Protein AF-0000000079871173 (afdb_homodimer)

Secondary structure (DSSP, 8-state):
--HHHHHHHHHHHHHHHHHHGGGG-EEEEEEEEEE---BPPPTTHHHH-GGGHHHHTT-SS-TTSBPHHHHHHHHHHHHHHIIIIIIIS--S-SSTT--TTS----EEEEE-SSHHHHHHHHHHHHHHS-TT-SGGG-S------B---GGG--SS--HHHHHHHHHHHHHHHHHTHHHHHHHHTHHHHHHHHHHHTS--SSSS-HHHHHHHHHHHHHHHHHHTPPPPTT--HHHHHHHHHHHHHHHHHHHHSSHHHHHHHHTTHHHHHHHHHHHHH-TT--TTS-SEEEEEE-HHHHHHHHHHHT-----TT---BTTBPPPPTT-EEEEEEEEETTEEEEEEEEEETTEEEEEE--TTS-SSEEHHHHHHHHHHHHHHH--HHHHTT--EEEPPP----------------------------------------------TTHHHHHHHHHHHH------/--HHHHHHHHHHHHHHHHHHGGGG-EEEEEEEEEE---BPPPTTHHHH-GGGHHHHTT-SS-TTSBPHHHHHHHHHHHHHHIIIIIIIS--S-SSTT--TTS----EEEEE-SSHHHHHHHHHHHHHHS-TT-SGGG-S------B---GGG--SS--HHHHHHHHHHHHHHHHHTHHHHHHHHTHHHHHHHHHHHTS--SSSS-HHHHHHHHHHHHHHHHHHTPPPPTT--HHHHHHHHHHHHHHHHHHHHSSHHHHHHHHTTHHHHHHHHHHHHH-TT--TTS-SEEEEEE-HHHHHHHHHHHT-----TT---BTTBPPPPTT-EEEEEEEEETTEEEEEEEEEETTEEEEE---TTS-SSEEHHHHHHHHHHHHHHH--HHHHTT--EEEPPP---------------------------------TT-----------STHHHHHHHHHHHH------

Foldseek 3Di:
DCVVVVVVVVVVVVVVVVVVVCVFWDFLFKEKEWEFFFFAFAPCLCVLFVLCVVLSVPFPDDHPAAGPRRLVQLLVLLQVCCCPCVPPVVPFDLAQQGDPVDGFGQEAAEEEQDNRLVSSRQSNVCNNHPFPRDPPRHGDHDDDYHYDHNCPDFQQAPCPLCVVVLVVLQVVCVVPVLVVLCVVCVVLQVQVCVLSVHNQQPDPRNLLSLLRNLSNQVSCVVVPHDGRPPDDPVSSQSSQVSNVQSLCCSQPVDLLSLQNQRGNNLVVVLVLLVQSLDPPHDPSDHRYYYYYYHQSNVCSVQVLQQHADDDPPADDDPRHGGDHHGKMKMWTWIDDPSWIFIWIWIDTPRDDIDTTDHPQAGNRGTSVRRSCSNVVSCVVNPHNCVVSVPDDDDDPPPPPPPPPPPPPPPPPPPPPDDDDPDDDDDDDDDDDDDDDDDDPCPPDPVPVVVVVVCVVPCPVSPD/DCVVVVVVVVVVVVVVVVVVVCVFWDFLFKEKEWEFFFFAFAPCLCVQFVLCVVLSVPFPDDHPAAGPRRLVQLLVLLQVCCCPCVPPVVPFDLAQQGDPVDGFGQEAAEEEQDNRLVSSRQSNVCNNHPFPRDPPPHGDHDDDYHYDHNCPDFQQAPCPLCVVVLVVLQVVCVVPVLVVLCVVCVVLQVQVCVLSVHNQQPDPRNLLSLLRNLSNQVSCVVVPHDGRPPDDPVSSQSSVVSNVQSLCCSQPVDLLSLQNQRGNNLVVVLVLLVQSLDPPHDPSDHRYYYYYYHQSNVCSVQVLQQHADDDPPADDDPRHGGDHHGKMKMWTWIDDPSWIFIWIWIDTPRDDIDTTDHPQAGNRGTSVRRSCSNVVSCVVNPHSCVVSVPDDDDDPPPPPPPPPPPPPPPPPPPPPPDPDDDDDDDDDDDDDDDPDPDDPCPPDPPPPVVVVVVVVVCPVSVD

pLDDT: mean 83.6, std 26.68, range [16.19, 98.94]

InterPro domains:
  IPR000560 Histidine phosphatase superfamily, clade-2 [PF00328] (26-345)
  IPR000560 Histidine phosphatase superfamily, clade-2 [cd07061] (26-155)
  IPR029033 Histidine phosphatase superfamily [G3DSA:3.40.50.1240] (25-393)
  IPR029033 Histidine phosphatase superfamily [SSF53254] (25-390)
  IPR033379 Histidine acid phosphatase active site [PS00616] (27-41)
  IPR050645 Histidine Acid Phosphatase [PTHR11567] (18-378)

Sequence (926 aa):
MRIPAILAAIASLMLSAVIADSADSELVMLISLSRHGSRAPNPTVKTHCPNNLPNVEAYSVPLEQLTERGMEQMEKVGDHIREVYVNEKGFLSRTFNGPEDDPHFEGYFRADAANRCGQSAVSMSYGLYPEGTGPDGYPRQPIPVYMQLSENEHDFTANGPCWPVISANNRAYLKGGAAVAIEKHRKTLEALADICGKVFYTGIDPVTAIKDVNDMFLFDQDEGHDPTPGLTSELVKNVSELAFQHLIERLYSTPTQITVAIGGFPQLLVRNLLEGASLNRNPENPKYLSYHGHRELMHGLGFMMGMKFNFEGLSQYNGSTPLHPASTLFFELHRKGGDHFVQLFVWSPFSPRTAVKLDTCELNCPLDDFTAIIENHIQSTGPWQDICDYHPVNVPAVKTVKTVKPMNVVVNDATIVEAKKEAPTESTSALWSMLTAGGLVALGAVGATTYNRYMNRRGYQSVMRIPAILAAIASLMLSAVIADSADSELVMLISLSRHGSRAPNPTVKTHCPNNLPNVEAYSVPLEQLTERGMEQMEKVGDHIREVYVNEKGFLSRTFNGPEDDPHFEGYFRADAANRCGQSAVSMSYGLYPEGTGPDGYPRQPIPVYMQLSENEHDFTANGPCWPVISANNRAYLKGGAAVAIEKHRKTLEALADICGKVFYTGIDPVTAIKDVNDMFLFDQDEGHDPTPGLTSELVKNVSELAFQHLIERLYSTPTQITVAIGGFPQLLVRNLLEGASLNRNPENPKYLSYHGHRELMHGLGFMMGMKFNFEGLSQYNGSTPLHPASTLFFELHRKGGDHFVQLFVWSPFSPRTAVKLDTCELNCPLDDFTAIIENHIQSTGPWQDICDYHPVNVPAVKTVKTVKPMNVVVNDATIVEAKKEAPTESTSALWSMLTAGGLVALGAVGATTYNRYMNRRGYQSV

Nearest PDB structures (foldseek):
  3it2-assembly1_B  TM=8.576E-01  e=1.028E-19  Francisella tularensis subsp. holarctica LVS
  1nd5-assembly1_B  TM=8.078E-01  e=4.351E-20  Homo sapiens
  1rpt-assembly1_A-2  TM=8.200E-01  e=5.696E-18  Rattus norvegicus
  8xj4-assembly1_A  TM=8.100E-01  e=1.523E-18  Homo sapiens
  8gdl-assembly2_B  TM=6.694E-01  e=6.479E-13  Xenopsylla cheopis

Radius of gyration: 33.02 Å; Cα contacts (8 Å, |Δi|>4): 1504; chains: 2; bounding box: 120×109×81 Å

Structure (mmCIF, N/CA/C/O backbone):
data_AF-0000000079871173-model_v1
#
loop_
_entity.id
_entity.type
_entity.pdbx_description
1 polymer 'Histidine phosphatase superfamily'
#
loop_
_atom_site.group_PDB
_atom_site.id
_atom_site.type_symbol
_atom_site.label_atom_id
_atom_site.label_alt_id
_atom_site.label_comp_id
_atom_site.label_asym_id
_atom_site.label_entity_id
_atom_site.label_seq_id
_atom_site.pdbx_PDB_ins_code
_atom_site.Cartn_x
_atom_site.Cartn_y
_atom_site.Cartn_z
_atom_site.occupancy
_atom_site.B_iso_or_equiv
_atom_site.auth_seq_id
_atom_site.auth_comp_id
_atom_site.auth_asym_id
_atom_site.auth_atom_id
_atom_site.pdbx_PDB_model_num
ATOM 1 N N . MET A 1 1 ? -29.047 -34.656 -34.375 1 24.53 1 MET A N 1
ATOM 2 C CA . MET A 1 1 ? -30.016 -33.594 -34.156 1 24.53 1 MET A CA 1
ATOM 3 C C . MET A 1 1 ? -29.656 -32.781 -32.906 1 24.53 1 MET A C 1
ATOM 5 O O . MET A 1 1 ? -28.828 -33.219 -32.094 1 24.53 1 MET A O 1
ATOM 9 N N . ARG A 1 2 ? -30.656 -31.891 -32.562 1 36.59 2 ARG A N 1
ATOM 10 C CA . ARG A 1 2 ? -30.875 -30.625 -31.859 1 36.59 2 ARG A CA 1
ATOM 11 C C . ARG A 1 2 ? -30.781 -30.812 -30.359 1 36.59 2 ARG A C 1
ATOM 13 O O . ARG A 1 2 ? -31.281 -29.969 -29.594 1 36.59 2 ARG A O 1
ATOM 20 N N . ILE A 1 3 ? -30.391 -32 -29.953 1 45.12 3 ILE A N 1
ATOM 21 C CA . ILE A 1 3 ? -30.453 -32.312 -28.531 1 45.12 3 ILE A CA 1
ATOM 22 C C . ILE A 1 3 ? -29.438 -31.469 -27.781 1 45.12 3 ILE A C 1
ATOM 24 O O . ILE A 1 3 ? -29.656 -31.094 -26.625 1 45.12 3 ILE A O 1
ATOM 28 N N . PRO A 1 4 ? -28.281 -31.266 -28.5 1 48 4 PRO A N 1
ATOM 29 C CA . PRO A 1 4 ? -27.312 -30.547 -27.656 1 48 4 PRO A CA 1
ATOM 30 C C . PRO A 1 4 ? -27.734 -29.109 -27.375 1 48 4 PRO A C 1
ATOM 32 O O . PRO A 1 4 ? -27.203 -28.484 -26.438 1 48 4 PRO A O 1
ATOM 35 N N . ALA A 1 5 ? -28.609 -28.562 -28.312 1 47.97 5 ALA A N 1
ATOM 36 C CA . ALA A 1 5 ? -29.016 -27.172 -28.125 1 47.97 5 ALA A CA 1
ATOM 37 C C . ALA A 1 5 ? -30 -27.031 -26.969 1 47.97 5 ALA A C 1
ATOM 39 O O . ALA A 1 5 ? -30.047 -25.984 -26.312 1 47.97 5 ALA A O 1
ATOM 40 N N . ILE A 1 6 ? -30.781 -28.125 -26.734 1 47.28 6 ILE A N 1
ATOM 41 C CA . ILE A 1 6 ? -31.812 -28.016 -25.719 1 47.28 6 ILE A CA 1
ATOM 42 C C . ILE A 1 6 ? -31.188 -28.062 -24.328 1 47.28 6 ILE A C 1
ATOM 44 O O . ILE A 1 6 ? -31.578 -27.328 -23.422 1 47.28 6 ILE A O 1
ATOM 48 N N . LEU A 1 7 ? -30.078 -28.828 -24.219 1 46.41 7 LEU A N 1
ATOM 49 C CA . LEU A 1 7 ? -29.5 -28.906 -22.875 1 46.41 7 LEU A CA 1
ATOM 50 C C . LEU A 1 7 ? -28.75 -27.625 -22.531 1 46.41 7 LEU A C 1
ATOM 52 O O . LEU A 1 7 ? -28.656 -27.25 -21.359 1 46.41 7 LEU A O 1
ATOM 56 N N . ALA A 1 8 ? -28.172 -27 -23.578 1 46.91 8 ALA A N 1
ATOM 57 C CA . ALA A 1 8 ? -27.531 -25.719 -23.312 1 46.91 8 ALA A CA 1
ATOM 58 C C . ALA A 1 8 ? -28.562 -24.641 -23 1 46.91 8 ALA A C 1
ATOM 60 O O . ALA A 1 8 ? -28.328 -23.766 -22.156 1 46.91 8 ALA A O 1
ATOM 61 N N . ALA A 1 9 ? -29.797 -24.75 -23.562 1 47.84 9 ALA A N 1
ATOM 62 C CA . ALA A 1 9 ? -30.859 -23.766 -23.312 1 47.84 9 ALA A CA 1
ATOM 63 C C . ALA A 1 9 ? -31.438 -23.938 -21.922 1 47.84 9 ALA A C 1
ATOM 65 O O . ALA A 1 9 ? -31.75 -22.969 -21.234 1 47.84 9 ALA A O 1
ATOM 66 N N . ILE A 1 10 ? -31.5 -25.172 -21.453 1 47.16 10 ILE A N 1
ATOM 67 C CA . ILE A 1 10 ? -32.062 -25.406 -20.125 1 47.16 10 ILE A CA 1
ATOM 68 C C . ILE A 1 10 ? -31.062 -24.984 -19.062 1 47.16 10 ILE A C 1
ATOM 70 O O . ILE A 1 10 ? -31.438 -24.391 -18.047 1 47.16 10 ILE A O 1
ATOM 74 N N . ALA A 1 11 ? -29.719 -25.266 -19.312 1 45.19 11 ALA A N 1
ATOM 75 C CA . ALA A 1 11 ? -28.734 -24.797 -18.328 1 45.19 11 ALA A CA 1
ATOM 76 C C . ALA A 1 11 ? -28.656 -23.281 -18.312 1 45.19 11 ALA A C 1
ATOM 78 O O . ALA A 1 11 ? -28.5 -22.672 -17.25 1 45.19 11 ALA A O 1
ATOM 79 N N . SER A 1 12 ? -28.906 -22.641 -19.453 1 46.5 12 SER A N 1
ATOM 80 C CA . SER A 1 12 ? -29 -21.188 -19.484 1 46.5 12 SER A CA 1
ATOM 81 C C . SER A 1 12 ? -30.266 -20.688 -18.812 1 46.5 12 SER A C 1
ATOM 83 O O . SER A 1 12 ? -30.281 -19.641 -18.172 1 46.5 12 SER A O 1
ATOM 85 N N . LEU A 1 13 ? -31.344 -21.422 -18.969 1 45.19 13 LEU A N 1
ATOM 86 C CA . LEU A 1 13 ? -32.625 -21.031 -18.391 1 45.19 13 LEU A CA 1
ATOM 87 C C . LEU A 1 13 ? -32.625 -21.25 -16.875 1 45.19 13 LEU A C 1
ATOM 89 O O . LEU A 1 13 ? -33.188 -20.453 -16.125 1 45.19 13 LEU A O 1
ATOM 93 N N . MET A 1 14 ? -32.094 -22.375 -16.453 1 42.31 14 MET A N 1
ATOM 94 C CA . MET A 1 14 ? -32.031 -22.578 -15.016 1 42.31 14 MET A CA 1
ATOM 95 C C . MET A 1 14 ? -31.078 -21.578 -14.359 1 42.31 14 MET A C 1
ATOM 97 O O . MET A 1 14 ? -31.297 -21.172 -13.219 1 42.31 14 MET A O 1
ATOM 101 N N . LEU A 1 15 ? -29.984 -21.281 -14.977 1 44.53 15 LEU A N 1
ATOM 102 C CA . LEU A 1 15 ? -29.141 -20.219 -14.469 1 44.53 15 LEU A CA 1
ATOM 103 C C . LEU A 1 15 ? -29.875 -18.891 -14.445 1 44.53 15 LEU A C 1
ATOM 105 O O . LEU A 1 15 ? -29.703 -18.078 -13.523 1 44.53 15 LEU A O 1
ATOM 109 N N . SER A 1 16 ? -30.812 -18.719 -15.344 1 45 16 SER A N 1
ATOM 110 C CA . SER A 1 16 ? -31.609 -17.5 -15.359 1 45 16 SER A CA 1
ATOM 111 C C . SER A 1 16 ? -32.594 -17.469 -14.203 1 45 16 SER A C 1
ATOM 113 O O . SER A 1 16 ? -33 -16.391 -13.75 1 45 16 SER A O 1
ATOM 115 N N . ALA A 1 17 ? -33.156 -18.578 -13.812 1 42.59 17 ALA A N 1
ATOM 116 C CA . ALA A 1 17 ? -34.156 -18.625 -12.75 1 42.59 17 ALA A CA 1
ATOM 117 C C . ALA A 1 17 ? -33.5 -18.344 -11.391 1 42.59 17 ALA A C 1
ATOM 119 O O . ALA A 1 17 ? -34.125 -17.703 -10.531 1 42.59 17 ALA A O 1
ATOM 120 N N . VAL A 1 18 ? -32.438 -18.969 -11.062 1 44.66 18 VAL A N 1
ATOM 121 C CA . VAL A 1 18 ? -31.734 -18.766 -9.797 1 44.66 18 VAL A CA 1
ATOM 122 C C . VAL A 1 18 ? -31.297 -17.312 -9.672 1 44.66 18 VAL A C 1
ATOM 124 O O . VAL A 1 18 ? -31.266 -16.75 -8.57 1 44.66 18 VAL A O 1
ATOM 127 N N . ILE A 1 19 ? -30.984 -16.672 -10.773 1 49.41 19 ILE A N 1
ATOM 128 C CA . ILE A 1 19 ? -30.719 -15.234 -10.766 1 49.41 19 ILE A CA 1
ATOM 129 C C . ILE A 1 19 ? -32 -14.469 -10.438 1 49.41 19 ILE A C 1
ATOM 131 O O . ILE A 1 19 ? -31.938 -13.328 -9.984 1 49.41 19 ILE A O 1
ATOM 135 N N . ALA A 1 20 ? -33.125 -15.062 -10.773 1 44.59 20 ALA A N 1
ATOM 136 C CA . ALA A 1 20 ? -34.406 -14.375 -10.609 1 44.59 20 ALA A CA 1
ATOM 137 C C . ALA A 1 20 ? -34.75 -14.203 -9.141 1 44.59 20 ALA A C 1
ATOM 139 O O . ALA A 1 20 ? -35.344 -13.195 -8.75 1 44.59 20 ALA A O 1
ATOM 140 N N . ASP A 1 21 ? -34.5 -15.273 -8.352 1 49 21 ASP A N 1
ATOM 141 C CA . ASP A 1 21 ? -34.938 -15.141 -6.965 1 49 21 ASP A CA 1
ATOM 142 C C . ASP A 1 21 ? -34.125 -14.07 -6.234 1 49 21 ASP A C 1
ATOM 144 O O . ASP A 1 21 ? -34.438 -13.727 -5.094 1 49 21 ASP A O 1
ATOM 148 N N . SER A 1 22 ? -32.938 -13.641 -6.746 1 58.16 22 SER A N 1
ATOM 149 C CA . SER A 1 22 ? -32.156 -12.547 -6.191 1 58.16 22 SER A CA 1
ATOM 150 C C . SER A 1 22 ? -32.812 -11.195 -6.457 1 58.16 22 SER A C 1
ATOM 152 O O . SER A 1 22 ? -32.344 -10.156 -6.008 1 58.16 22 SER A O 1
ATOM 154 N N . ALA A 1 23 ? -33.938 -11.273 -7.262 1 61.97 23 ALA A N 1
ATOM 155 C CA . ALA A 1 23 ? -34.562 -10.039 -7.723 1 61.97 23 ALA A CA 1
ATOM 156 C C . ALA A 1 23 ? -35.125 -9.227 -6.551 1 61.97 23 ALA A C 1
ATOM 158 O O . ALA A 1 23 ? -35.188 -7.996 -6.613 1 61.97 23 ALA A O 1
ATOM 159 N N . ASP A 1 24 ? -35.219 -9.984 -5.406 1 82.44 24 ASP A N 1
ATOM 160 C CA . ASP A 1 24 ? -35.812 -9.188 -4.344 1 82.44 24 ASP A CA 1
ATOM 161 C C . ASP A 1 24 ? -34.844 -8.961 -3.201 1 82.44 24 ASP A C 1
ATOM 163 O O . ASP A 1 24 ? -35.219 -8.547 -2.107 1 82.44 24 ASP A O 1
ATOM 167 N N . SER A 1 25 ? -33.469 -9.25 -3.404 1 93.94 25 SER A N 1
ATOM 168 C CA . SER A 1 25 ? -32.5 -9.039 -2.328 1 93.94 25 SER A CA 1
ATOM 169 C C . SER A 1 25 ? -31.641 -7.816 -2.588 1 93.94 25 SER A C 1
ATOM 171 O O . SER A 1 25 ? -31.562 -7.336 -3.721 1 93.94 25 SER A O 1
ATOM 173 N N . GLU A 1 26 ? -31.109 -7.32 -1.486 1 95.88 26 GLU A N 1
ATOM 174 C CA . GLU A 1 26 ? -30.234 -6.152 -1.564 1 95.88 26 GLU A CA 1
ATOM 175 C C . GLU A 1 26 ? -28.766 -6.551 -1.393 1 95.88 26 GLU A C 1
ATOM 177 O O . GLU A 1 26 ? -28.406 -7.223 -0.423 1 95.88 26 GLU A O 1
ATOM 182 N N . LEU A 1 27 ? -27.938 -6.195 -2.381 1 98.06 27 LEU A N 1
ATOM 183 C CA . LEU A 1 27 ? -26.5 -6.355 -2.207 1 98.06 27 LEU A CA 1
ATOM 184 C C . LEU A 1 27 ? -25.969 -5.363 -1.18 1 98.06 27 LEU A C 1
ATOM 186 O O . LEU A 1 27 ? -26.094 -4.148 -1.356 1 98.06 27 LEU A O 1
ATOM 190 N N . VAL A 1 28 ? -25.328 -5.855 -0.076 1 97.56 28 VAL A N 1
ATOM 191 C CA . VAL A 1 28 ? -24.953 -4.934 0.986 1 97.56 28 VAL A CA 1
ATOM 192 C C . VAL A 1 28 ? -23.422 -4.875 1.099 1 97.56 28 VAL A C 1
ATOM 194 O O . VAL A 1 28 ? -22.875 -3.939 1.685 1 97.56 28 VAL A O 1
ATOM 197 N N . MET A 1 29 ? -22.75 -5.902 0.554 1 98.56 29 MET A N 1
ATOM 198 C CA . MET A 1 29 ? -21.297 -5.918 0.57 1 98.56 29 MET A CA 1
ATOM 199 C C . MET A 1 29 ? -20.75 -6.77 -0.57 1 98.56 29 MET A C 1
ATOM 201 O O . MET A 1 29 ? -21.312 -7.816 -0.895 1 98.56 29 MET A O 1
ATOM 205 N N . LEU A 1 30 ? -19.688 -6.297 -1.166 1 98.94 30 LEU A N 1
ATOM 206 C CA . LEU A 1 30 ? -18.938 -7.031 -2.17 1 98.94 30 LEU A CA 1
ATOM 207 C C . LEU A 1 30 ? -17.484 -7.223 -1.725 1 98.94 30 LEU A C 1
ATOM 209 O O . LEU A 1 30 ? -16.828 -6.262 -1.327 1 98.94 30 LEU A O 1
ATOM 213 N N . ILE A 1 31 ? -17.016 -8.461 -1.715 1 98.94 31 ILE A N 1
ATOM 214 C CA . ILE A 1 31 ? -15.609 -8.781 -1.479 1 98.94 31 ILE A CA 1
ATOM 215 C C . ILE A 1 31 ? -15.039 -9.531 -2.686 1 98.94 31 ILE A C 1
ATOM 217 O O . ILE A 1 31 ? -15.664 -10.461 -3.195 1 98.94 31 ILE A O 1
ATOM 221 N N . SER A 1 32 ? -13.953 -9.078 -3.195 1 98.94 32 SER A N 1
ATOM 222 C CA . SER A 1 32 ? -13.297 -9.812 -4.27 1 98.94 32 SER A CA 1
ATOM 223 C C . SER A 1 32 ? -11.883 -10.227 -3.875 1 98.94 32 SER A C 1
ATOM 225 O O . SER A 1 32 ? -11.227 -9.539 -3.092 1 98.94 32 SER A O 1
ATOM 227 N N . LEU A 1 33 ? -11.438 -11.359 -4.324 1 98.88 33 LEU A N 1
ATOM 228 C CA . LEU A 1 33 ? -10.07 -11.859 -4.238 1 98.88 33 LEU A CA 1
ATOM 229 C C . LEU A 1 33 ? -9.531 -12.211 -5.621 1 98.88 33 LEU A C 1
ATOM 231 O O . LEU A 1 33 ? -10.039 -13.125 -6.273 1 98.88 33 LEU A O 1
ATOM 235 N N . SER A 1 34 ? -8.5 -11.492 -6.051 1 98.81 34 SER A N 1
ATOM 236 C CA . SER A 1 34 ? -7.898 -11.711 -7.359 1 98.81 34 SER A CA 1
ATOM 237 C C . SER A 1 34 ? -6.488 -12.281 -7.234 1 98.81 34 SER A C 1
ATOM 239 O O . SER A 1 34 ? -5.711 -11.836 -6.387 1 98.81 34 SER A O 1
ATOM 241 N N . ARG A 1 35 ? -6.215 -13.273 -8.008 1 98.44 35 ARG A N 1
ATOM 242 C CA . ARG A 1 35 ? -4.797 -13.539 -8.242 1 98.44 35 ARG A CA 1
ATOM 243 C C . ARG A 1 35 ? -4.195 -12.5 -9.188 1 98.44 35 ARG A C 1
ATOM 245 O O . ARG A 1 35 ? -4.906 -11.914 -10.008 1 98.44 35 ARG A O 1
ATOM 252 N N . HIS A 1 36 ? -2.943 -12.25 -9.094 1 98.69 36 HIS A N 1
ATOM 253 C CA . HIS A 1 36 ? -2.281 -11.281 -9.961 1 98.69 36 HIS A CA 1
ATOM 254 C C . HIS A 1 36 ? -2.346 -11.711 -11.422 1 98.69 36 HIS A C 1
ATOM 256 O O . HIS A 1 36 ? -2.639 -12.875 -11.719 1 98.69 36 HIS A O 1
ATOM 262 N N . GLY A 1 37 ? -2.098 -10.758 -12.383 1 98.62 37 GLY A N 1
ATOM 263 C CA . GLY A 1 37 ? -2.023 -11.047 -13.805 1 98.62 37 GLY A CA 1
ATOM 264 C C . GLY A 1 37 ? -0.747 -11.766 -14.203 1 98.62 37 GLY A C 1
ATOM 265 O O . GLY A 1 37 ? 0.052 -12.148 -13.344 1 98.62 37 GLY A O 1
ATOM 266 N N . SER A 1 38 ? -0.613 -11.898 -15.492 1 98.44 38 SER A N 1
ATOM 267 C CA . SER A 1 38 ? 0.568 -12.57 -16.031 1 98.44 38 SER A CA 1
ATOM 268 C C . SER A 1 38 ? 1.849 -11.859 -15.602 1 98.44 38 SER A C 1
ATOM 270 O O . SER A 1 38 ? 1.88 -10.633 -15.5 1 98.44 38 SER A O 1
ATOM 272 N N . ARG A 1 39 ? 2.883 -12.648 -15.383 1 98.5 39 ARG A N 1
ATOM 273 C CA . ARG A 1 39 ? 4.156 -12.117 -14.914 1 98.5 39 ARG A CA 1
ATOM 274 C C . ARG A 1 39 ? 5.328 -12.789 -15.625 1 98.5 39 ARG A C 1
ATOM 276 O O . ARG A 1 39 ? 5.145 -13.781 -16.328 1 98.5 39 ARG A O 1
ATOM 283 N N . ALA A 1 40 ? 6.543 -12.211 -15.469 1 98.44 40 ALA A N 1
ATOM 284 C CA . ALA A 1 40 ? 7.777 -12.828 -15.945 1 98.44 40 ALA A CA 1
ATOM 285 C C . ALA A 1 40 ? 8.203 -13.977 -15.031 1 98.44 40 ALA A C 1
ATOM 287 O O . ALA A 1 40 ? 7.77 -14.055 -13.875 1 98.44 40 ALA A O 1
ATOM 288 N N . PRO A 1 41 ? 8.992 -14.906 -15.578 1 98.56 41 PRO A N 1
ATOM 289 C CA . PRO A 1 41 ? 9.383 -16.078 -14.797 1 98.56 41 PRO A CA 1
ATOM 290 C C . PRO A 1 41 ? 10.281 -15.727 -13.617 1 98.56 41 PRO A C 1
ATOM 292 O O . PRO A 1 41 ? 10.781 -14.602 -13.531 1 98.56 41 PRO A O 1
ATOM 295 N N . ASN A 1 42 ? 10.461 -16.719 -12.734 1 98.12 42 ASN A N 1
ATOM 296 C CA . ASN A 1 42 ? 11.375 -16.562 -11.609 1 98.12 42 ASN A CA 1
ATOM 297 C C . ASN A 1 42 ? 12.828 -16.562 -12.078 1 98.12 42 ASN A C 1
ATOM 299 O O . ASN A 1 42 ? 13.172 -17.219 -13.062 1 98.12 42 ASN A O 1
ATOM 303 N N . PRO A 1 43 ? 13.688 -15.891 -11.312 1 97 43 PRO A N 1
ATOM 304 C CA . PRO A 1 43 ? 15.078 -15.773 -11.742 1 97 43 PRO A CA 1
ATOM 305 C C . PRO A 1 43 ? 15.812 -17.109 -11.758 1 97 43 PRO A C 1
ATOM 307 O O . PRO A 1 43 ? 16.781 -17.281 -12.5 1 97 43 PRO A O 1
ATOM 310 N N . THR A 1 44 ? 15.375 -18.109 -11.094 1 97.31 44 THR A N 1
ATOM 311 C CA . THR A 1 44 ? 16.031 -19.406 -10.992 1 97.31 44 THR A CA 1
ATOM 312 C C . THR A 1 44 ? 16.062 -20.109 -12.344 1 97.31 44 THR A C 1
ATOM 314 O O . THR A 1 44 ? 16.875 -21 -12.562 1 97.31 44 THR A O 1
ATOM 317 N N . VAL A 1 45 ? 15.219 -19.734 -13.242 1 98.38 45 VAL A N 1
ATOM 318 C CA . VAL A 1 45 ? 15.109 -20.422 -14.523 1 98.38 45 VAL A CA 1
ATOM 319 C C . VAL A 1 45 ? 16.359 -20.156 -15.359 1 98.38 45 VAL A C 1
ATOM 321 O O . VAL A 1 45 ? 16.672 -20.922 -16.281 1 98.38 45 VAL A O 1
ATOM 324 N N . LYS A 1 46 ? 17.047 -19.047 -15.031 1 97.81 46 LYS A N 1
ATOM 325 C CA . LYS A 1 46 ? 18.312 -18.797 -15.711 1 97.81 46 LYS A CA 1
ATOM 326 C C . LYS A 1 46 ? 19.297 -19.953 -15.508 1 97.81 46 LYS A C 1
ATOM 328 O O . LYS A 1 46 ? 20.047 -20.297 -16.422 1 97.81 46 LYS A O 1
ATOM 333 N N . THR A 1 47 ? 19.234 -20.531 -14.305 1 97.5 47 THR A N 1
ATOM 334 C CA . THR A 1 47 ? 20.109 -21.641 -13.961 1 97.5 47 THR A CA 1
ATOM 335 C C . THR A 1 47 ? 19.484 -22.969 -14.383 1 97.5 47 THR A C 1
ATOM 337 O O . THR A 1 47 ? 20.188 -23.859 -14.859 1 97.5 47 THR A O 1
ATOM 340 N N . HIS A 1 48 ? 18.203 -23.125 -14.32 1 98.25 48 HIS A N 1
ATOM 341 C CA . HIS A 1 48 ? 17.516 -24.391 -14.531 1 98.25 48 HIS A CA 1
ATOM 342 C C . HIS A 1 48 ? 17.344 -24.688 -16.016 1 98.25 48 HIS A C 1
ATOM 344 O O . HIS A 1 48 ? 17.25 -25.844 -16.422 1 98.25 48 HIS A O 1
ATOM 350 N N . CYS A 1 49 ? 17.281 -23.672 -16.812 1 98.62 49 CYS A N 1
ATOM 351 C CA . CYS A 1 49 ? 17.047 -23.859 -18.25 1 98.62 49 CYS A CA 1
ATOM 352 C C . CYS A 1 49 ? 17.828 -22.828 -19.047 1 98.62 49 CYS A C 1
ATOM 354 O O . CYS A 1 49 ? 17.25 -21.969 -19.719 1 98.62 49 CYS A O 1
ATOM 356 N N . PRO A 1 50 ? 19.125 -22.906 -19.109 1 98.44 50 PRO A N 1
ATOM 357 C CA . PRO A 1 50 ? 19.953 -21.922 -19.781 1 98.44 50 PRO A CA 1
ATOM 358 C C . PRO A 1 50 ? 19.641 -21.797 -21.266 1 98.44 50 PRO A C 1
ATOM 360 O O . PRO A 1 50 ? 19.797 -20.719 -21.844 1 98.44 50 PRO A O 1
ATOM 363 N N . ASN A 1 51 ? 19.125 -22.844 -21.891 1 98.56 51 ASN A N 1
ATOM 364 C CA . ASN A 1 51 ? 18.844 -22.812 -23.328 1 98.56 51 ASN A CA 1
ATOM 365 C C . ASN A 1 51 ? 17.641 -21.922 -23.641 1 98.56 51 ASN A C 1
ATOM 367 O O . ASN A 1 51 ? 17.391 -21.578 -24.797 1 98.56 51 ASN A O 1
ATOM 371 N N . ASN A 1 52 ? 16.891 -21.484 -22.625 1 98.5 52 ASN A N 1
ATOM 372 C CA . ASN A 1 52 ? 15.742 -20.609 -22.828 1 98.5 52 ASN A CA 1
ATOM 373 C C . ASN A 1 52 ? 16.078 -19.156 -22.484 1 98.5 52 ASN A C 1
ATOM 375 O O . ASN A 1 52 ? 15.195 -18.312 -22.375 1 98.5 52 ASN A O 1
ATOM 379 N N . LEU A 1 53 ? 17.328 -18.797 -22.234 1 97.56 53 LEU A N 1
ATOM 380 C CA . LEU A 1 53 ? 17.797 -17.484 -21.797 1 97.56 53 LEU A CA 1
ATOM 381 C C . LEU A 1 53 ? 17.359 -16.406 -22.797 1 97.56 53 LEU A C 1
ATOM 383 O O . LEU A 1 53 ? 17 -15.297 -22.391 1 97.56 53 LEU A O 1
ATOM 387 N N . PRO A 1 54 ? 17.359 -16.688 -24.109 1 97 54 PRO A N 1
ATOM 388 C CA . PRO A 1 54 ? 16.891 -15.664 -25.031 1 97 54 PRO A CA 1
ATOM 389 C C . PRO A 1 54 ? 15.469 -15.195 -24.75 1 97 54 PRO A C 1
ATOM 391 O O . PRO A 1 54 ? 15.18 -14 -24.812 1 97 54 PRO A O 1
ATOM 394 N N . ASN A 1 55 ? 14.562 -16.125 -24.422 1 97.75 55 ASN A N 1
ATOM 395 C CA . ASN A 1 55 ? 13.203 -15.742 -24.047 1 97.75 55 ASN A CA 1
ATOM 396 C C . ASN A 1 55 ? 13.172 -14.969 -22.734 1 97.75 55 ASN A C 1
ATOM 398 O O . ASN A 1 55 ? 12.461 -13.977 -22.609 1 97.75 55 ASN A O 1
ATOM 402 N N . VAL A 1 56 ? 13.938 -15.453 -21.719 1 97.5 56 VAL A N 1
ATOM 403 C CA . VAL A 1 56 ? 13.984 -14.828 -20.406 1 97.5 56 VAL A CA 1
ATOM 404 C C . VAL A 1 56 ? 14.414 -13.367 -20.531 1 97.5 56 VAL A C 1
ATOM 406 O O . VAL A 1 56 ? 13.867 -12.492 -19.859 1 97.5 56 VAL A O 1
ATOM 409 N N . GLU A 1 57 ? 15.312 -13.078 -21.438 1 96 57 GLU A N 1
ATOM 410 C CA . GLU A 1 57 ? 15.875 -11.75 -21.625 1 96 57 GLU A CA 1
ATOM 411 C C . GLU A 1 57 ? 14.961 -10.875 -22.469 1 96 57 GLU A C 1
ATOM 413 O O . GLU A 1 57 ? 15.156 -9.664 -22.562 1 96 57 GLU A O 1
ATOM 418 N N . ALA A 1 58 ? 13.938 -11.492 -23.031 1 95.75 58 ALA A N 1
ATOM 419 C CA . ALA A 1 58 ? 13.062 -10.766 -23.953 1 95.75 58 ALA A CA 1
ATOM 420 C C . ALA A 1 58 ? 11.922 -10.086 -23.219 1 95.75 58 ALA A C 1
ATOM 422 O O . ALA A 1 58 ? 11.203 -9.258 -23.781 1 95.75 58 ALA A O 1
ATOM 423 N N . TYR A 1 59 ? 11.734 -10.391 -21.969 1 96.56 59 TYR A N 1
ATOM 424 C CA . TYR A 1 59 ? 10.688 -9.742 -21.188 1 96.56 59 TYR A CA 1
ATOM 425 C C . TYR A 1 59 ? 11.016 -8.273 -20.938 1 96.56 59 TYR A C 1
ATOM 427 O O . TYR A 1 59 ? 12.164 -7.922 -20.672 1 96.56 59 TYR A O 1
ATOM 435 N N . SER A 1 60 ? 10.008 -7.363 -20.969 1 94.75 60 SER A N 1
ATOM 436 C CA . SER A 1 60 ? 10.188 -5.926 -20.828 1 94.75 60 SER A CA 1
ATOM 437 C C . SER A 1 60 ? 10.008 -5.492 -19.375 1 94.75 60 SER A C 1
ATOM 439 O O . SER A 1 60 ? 9.906 -4.297 -19.094 1 94.75 60 SER A O 1
ATOM 441 N N . VAL A 1 61 ? 9.844 -6.422 -18.5 1 97.62 61 VAL A N 1
ATOM 442 C CA . VAL A 1 61 ? 9.711 -6.191 -17.062 1 97.62 61 VAL A CA 1
ATOM 443 C C . VAL A 1 61 ? 10.727 -7.047 -16.297 1 97.62 61 VAL A C 1
ATOM 445 O O . VAL A 1 61 ? 11.234 -8.031 -16.828 1 97.62 61 VAL A O 1
ATOM 448 N N . PRO A 1 62 ? 11.039 -6.605 -15.055 1 97.5 62 PRO A N 1
ATOM 449 C CA . PRO A 1 62 ? 11.922 -7.465 -14.258 1 97.5 62 PRO A CA 1
ATOM 450 C C . PRO A 1 62 ? 11.344 -8.859 -14.047 1 97.5 62 PRO A C 1
ATOM 452 O O . PRO A 1 62 ? 10.125 -9.039 -14.047 1 97.5 62 PRO A O 1
ATOM 455 N N . LEU A 1 63 ? 12.203 -9.828 -13.867 1 97.5 63 LEU A N 1
ATOM 456 C CA . LEU A 1 63 ? 11.75 -11.172 -13.547 1 97.5 63 LEU A CA 1
ATOM 457 C C . LEU A 1 63 ? 10.844 -11.172 -12.32 1 97.5 63 LEU A C 1
ATOM 459 O O . LEU A 1 63 ? 11.016 -10.344 -11.422 1 97.5 63 LEU A O 1
ATOM 463 N N . GLU A 1 64 ? 9.773 -12.008 -12.344 1 97.38 64 GLU A N 1
ATOM 464 C CA . GLU A 1 64 ? 8.781 -12.203 -11.297 1 97.38 64 GLU A CA 1
ATOM 465 C C . GLU A 1 64 ? 7.711 -11.117 -11.336 1 97.38 64 GLU A C 1
ATOM 467 O O . GLU A 1 64 ? 6.703 -11.203 -10.625 1 97.38 64 GLU A O 1
ATOM 472 N N . GLN A 1 65 ? 7.93 -10.094 -12.125 1 98.19 65 GLN A N 1
ATOM 473 C CA . GLN A 1 65 ? 7.043 -8.938 -12.023 1 98.19 65 GLN A CA 1
ATOM 474 C C . GLN A 1 65 ? 5.996 -8.953 -13.133 1 98.19 65 GLN A C 1
ATOM 476 O O . GLN A 1 65 ? 6.137 -9.688 -14.117 1 98.19 65 GLN A O 1
ATOM 481 N N . LEU A 1 66 ? 4.957 -8.156 -12.938 1 98.38 66 LEU A N 1
ATOM 482 C CA . LEU A 1 66 ? 3.779 -8.094 -13.797 1 98.38 66 LEU A CA 1
ATOM 483 C C . LEU A 1 66 ? 4.148 -7.613 -15.195 1 98.38 66 LEU A C 1
ATOM 485 O O . LEU A 1 66 ? 4.852 -6.609 -15.344 1 98.38 66 LEU A O 1
ATOM 489 N N . THR A 1 67 ? 3.717 -8.32 -16.266 1 98.06 67 THR A N 1
ATOM 490 C CA . THR A 1 67 ? 3.951 -7.922 -17.656 1 98.06 67 THR A CA 1
ATOM 491 C C . THR A 1 67 ? 2.85 -6.984 -18.141 1 98.06 67 THR A C 1
ATOM 493 O O . THR A 1 67 ? 1.852 -6.777 -17.438 1 98.06 67 THR A O 1
ATOM 496 N N . GLU A 1 68 ? 3.035 -6.438 -19.359 1 97.44 68 GLU A N 1
ATOM 497 C CA . GLU A 1 68 ? 1.996 -5.633 -19.984 1 97.44 68 GLU A CA 1
ATOM 498 C C . GLU A 1 68 ? 0.708 -6.434 -20.172 1 97.44 68 GLU A C 1
ATOM 500 O O . GLU A 1 68 ? -0.387 -5.91 -19.953 1 97.44 68 GLU A O 1
ATOM 505 N N . ARG A 1 69 ? 0.857 -7.695 -20.5 1 97.94 69 ARG A N 1
ATOM 506 C CA . ARG A 1 69 ? -0.304 -8.57 -20.641 1 97.94 69 ARG A CA 1
ATOM 507 C C . ARG A 1 69 ? -1.022 -8.727 -19.297 1 97.94 69 ARG A C 1
ATOM 509 O O . ARG A 1 69 ? -2.254 -8.703 -19.25 1 97.94 69 ARG A O 1
ATOM 516 N N . GLY A 1 70 ? -0.214 -8.945 -18.266 1 98.38 70 GLY A N 1
ATOM 517 C CA . GLY A 1 70 ? -0.796 -9.031 -16.938 1 98.38 70 GLY A CA 1
ATOM 518 C C . GLY A 1 70 ? -1.548 -7.781 -16.531 1 98.38 70 GLY A C 1
ATOM 519 O O . GLY A 1 70 ? -2.615 -7.859 -15.922 1 98.38 70 GLY A O 1
ATOM 520 N N . MET A 1 71 ? -1.007 -6.648 -16.812 1 98.56 71 MET A N 1
ATOM 521 C CA . MET A 1 71 ? -1.65 -5.375 -16.5 1 98.56 71 MET A CA 1
ATOM 522 C C . MET A 1 71 ? -2.969 -5.238 -17.266 1 98.56 71 MET A C 1
ATOM 524 O O . MET A 1 71 ? -3.977 -4.824 -16.688 1 98.56 71 MET A O 1
ATOM 528 N N . GLU A 1 72 ? -2.979 -5.637 -18.5 1 98.31 72 GLU A N 1
ATOM 529 C CA . GLU A 1 72 ? -4.191 -5.594 -19.297 1 98.31 72 GLU A CA 1
ATOM 530 C C . GLU A 1 72 ? -5.258 -6.535 -18.75 1 98.31 72 GLU A C 1
ATOM 532 O O . GLU A 1 72 ? -6.441 -6.195 -18.734 1 98.31 72 GLU A O 1
ATOM 537 N N . GLN A 1 73 ? -4.824 -7.707 -18.406 1 98.75 73 GLN A N 1
ATOM 538 C CA . GLN A 1 73 ? -5.746 -8.672 -17.812 1 98.75 73 GLN A CA 1
ATOM 539 C C . GLN A 1 73 ? -6.418 -8.102 -16.578 1 98.75 73 GLN A C 1
ATOM 541 O O . GLN A 1 73 ? -7.629 -8.242 -16.391 1 98.75 73 GLN A O 1
ATOM 546 N N . MET A 1 74 ? -5.648 -7.438 -15.75 1 98.81 74 ME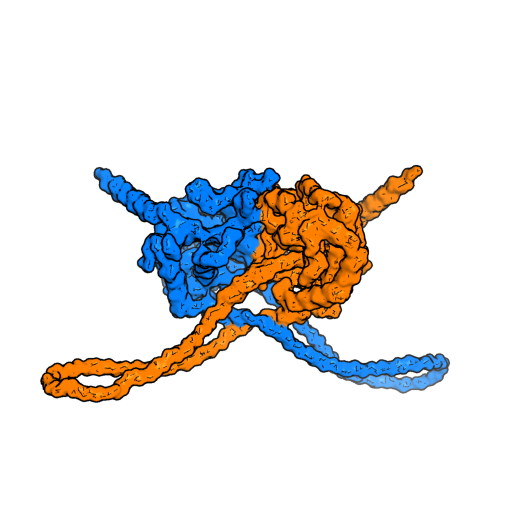T A N 1
ATOM 547 C CA . MET A 1 74 ? -6.199 -6.871 -14.516 1 98.81 74 MET A CA 1
ATOM 548 C C . MET A 1 74 ? -7.098 -5.68 -14.82 1 98.81 74 MET A C 1
ATOM 550 O O . MET A 1 74 ? -8.086 -5.453 -14.125 1 98.81 74 MET A O 1
ATOM 554 N N . GLU A 1 75 ? -6.77 -4.895 -15.852 1 98.69 75 GLU A N 1
ATOM 555 C CA . GLU A 1 75 ? -7.684 -3.846 -16.297 1 98.69 75 GLU A CA 1
ATOM 556 C C . GLU A 1 75 ? -9.047 -4.426 -16.688 1 98.69 75 GLU A C 1
ATOM 558 O O . GLU A 1 75 ? -10.086 -3.844 -16.375 1 98.69 75 GLU A O 1
ATOM 563 N N . LYS A 1 76 ? -9.047 -5.57 -17.312 1 98.88 76 LYS A N 1
ATOM 564 C CA . LYS A 1 76 ? -10.289 -6.242 -17.688 1 98.88 76 LYS A CA 1
ATOM 565 C C . LYS A 1 76 ? -11.07 -6.668 -16.453 1 98.88 76 LYS A C 1
ATOM 567 O O . LYS A 1 76 ? -12.305 -6.664 -16.453 1 98.88 76 LYS A O 1
ATOM 572 N N . VAL A 1 77 ? -10.352 -7.082 -15.453 1 98.94 77 VAL A N 1
ATOM 573 C CA . VAL A 1 77 ? -11.031 -7.363 -14.188 1 98.94 77 VAL A CA 1
ATOM 574 C C . VAL A 1 77 ? -11.758 -6.113 -13.703 1 98.94 77 VAL A C 1
ATOM 576 O O . VAL A 1 77 ? -12.93 -6.18 -13.312 1 98.94 77 VAL A O 1
ATOM 579 N N . GLY A 1 78 ? -11.039 -5 -13.719 1 98.88 78 GLY A N 1
ATOM 580 C CA . GLY A 1 78 ? -11.648 -3.74 -13.344 1 98.88 78 GLY A CA 1
ATOM 581 C C . GLY A 1 78 ? -12.859 -3.389 -14.195 1 98.88 78 GLY A C 1
ATOM 582 O O . GLY A 1 78 ? -13.891 -2.965 -13.664 1 98.88 78 GLY A O 1
ATOM 583 N N . ASP A 1 79 ? -12.742 -3.592 -15.5 1 98.88 79 ASP A N 1
ATOM 584 C CA . ASP A 1 79 ? -13.852 -3.359 -16.422 1 98.88 79 ASP A CA 1
ATOM 585 C C . ASP A 1 79 ? -15.062 -4.211 -16.047 1 98.88 79 ASP A C 1
ATOM 587 O O . ASP A 1 79 ? -16.203 -3.732 -16.078 1 98.88 79 ASP A O 1
ATOM 591 N N . HIS A 1 80 ? -14.781 -5.441 -15.742 1 98.94 80 HIS A N 1
ATOM 592 C CA . HIS A 1 80 ? -15.852 -6.367 -15.383 1 98.94 80 HIS A CA 1
ATOM 593 C C . HIS A 1 80 ? -16.562 -5.918 -14.109 1 98.94 80 HIS A C 1
ATOM 595 O O . HIS A 1 80 ? -17.797 -5.957 -14.031 1 98.94 80 HIS A O 1
ATOM 601 N N . ILE A 1 81 ? -15.797 -5.516 -13.125 1 98.94 81 ILE A N 1
ATOM 602 C CA . ILE A 1 81 ? -16.375 -5.016 -11.875 1 98.94 81 ILE A CA 1
ATOM 603 C C . ILE A 1 81 ? -17.219 -3.781 -12.156 1 98.94 81 ILE A C 1
ATOM 605 O O . ILE A 1 81 ? -18.328 -3.652 -11.641 1 98.94 81 ILE A O 1
ATOM 609 N N . ARG A 1 82 ? -16.719 -2.855 -12.953 1 98.88 82 ARG A N 1
ATOM 610 C CA . ARG A 1 82 ? -17.469 -1.651 -13.305 1 98.88 82 ARG A CA 1
ATOM 611 C C . ARG A 1 82 ? -18.781 -2.004 -14.008 1 98.88 82 ARG A C 1
ATOM 613 O O . ARG A 1 82 ? -19.828 -1.455 -13.68 1 98.88 82 ARG A O 1
ATOM 620 N N . GLU A 1 83 ? -18.719 -2.902 -14.953 1 98.75 83 GLU A N 1
ATOM 621 C CA . GLU A 1 83 ? -19.891 -3.301 -15.719 1 98.75 83 GLU A CA 1
ATOM 622 C C . GLU A 1 83 ? -20.984 -3.871 -14.805 1 98.75 83 GLU A C 1
ATOM 624 O O . GLU A 1 83 ? -22.141 -3.459 -14.875 1 98.75 83 GLU A O 1
ATOM 629 N N . VAL A 1 84 ? -20.594 -4.738 -13.938 1 98.81 84 VAL A N 1
ATOM 630 C CA . VAL A 1 84 ? -21.562 -5.461 -13.125 1 98.81 84 VAL A CA 1
ATOM 631 C C . VAL A 1 84 ? -22.062 -4.562 -11.984 1 98.81 84 VAL A C 1
ATOM 633 O O . VAL A 1 84 ? -23.266 -4.434 -11.766 1 98.81 84 VAL A O 1
ATOM 636 N N . TYR A 1 85 ? -21.188 -3.838 -11.305 1 98.81 85 TYR A N 1
ATOM 637 C CA . TYR A 1 85 ? -21.562 -3.279 -10.016 1 98.81 85 TYR A CA 1
ATOM 638 C C . TYR A 1 85 ? -21.797 -1.777 -10.117 1 98.81 85 TYR A C 1
ATOM 640 O O . TYR A 1 85 ? -22.406 -1.179 -9.227 1 98.81 85 TYR A O 1
ATOM 648 N N . VAL A 1 86 ? -21.234 -1.143 -11.133 1 98.56 86 VAL A N 1
ATOM 649 C CA . VAL A 1 86 ? -21.531 0.271 -11.352 1 98.56 86 VAL A CA 1
ATOM 650 C C . VAL A 1 86 ? -22.656 0.414 -12.359 1 98.56 86 VAL A C 1
ATOM 652 O O . VAL A 1 86 ? -23.688 1.038 -12.062 1 98.56 86 VAL A O 1
ATOM 655 N N . ASN A 1 87 ? -22.562 -0.262 -13.492 1 98.44 87 ASN A N 1
ATOM 656 C CA . ASN A 1 87 ? -23.469 -0.027 -14.602 1 98.44 87 ASN A CA 1
ATOM 657 C C . ASN A 1 87 ? -24.75 -0.857 -14.461 1 98.44 87 ASN A C 1
ATOM 659 O O . ASN A 1 87 ? -25.859 -0.338 -14.617 1 98.44 87 ASN A O 1
ATOM 663 N N . GLU A 1 88 ? -24.625 -2.139 -14.156 1 98 88 GLU A N 1
ATOM 664 C CA . GLU A 1 88 ? -25.781 -3.029 -14.156 1 98 88 GLU A CA 1
ATOM 665 C C . GLU A 1 88 ? -26.547 -2.947 -12.828 1 98 88 GLU A C 1
ATOM 667 O O . GLU A 1 88 ? -27.75 -2.68 -12.812 1 98 88 GLU A O 1
ATOM 672 N N . LYS A 1 89 ? -25.781 -3.08 -11.727 1 97.44 89 LYS A N 1
ATOM 673 C CA . LYS A 1 89 ? -26.453 -3.199 -10.438 1 97.44 89 LYS A CA 1
ATOM 674 C C . LYS A 1 89 ? -26.594 -1.835 -9.766 1 97.44 89 LYS A C 1
ATOM 676 O O . LYS A 1 89 ? -27.391 -1.675 -8.844 1 97.44 89 LYS A O 1
ATOM 681 N N . GLY A 1 90 ? -25.797 -0.88 -10.141 1 97.56 90 GLY A N 1
ATOM 682 C CA . GLY A 1 90 ? -25.812 0.425 -9.492 1 97.56 90 GLY A CA 1
ATOM 683 C C . GLY A 1 90 ? -25.406 0.376 -8.031 1 97.56 90 GLY A C 1
ATOM 684 O O . GLY A 1 90 ? -25.906 1.159 -7.223 1 97.56 90 GLY A O 1
ATOM 685 N N . PHE A 1 91 ? -24.719 -0.61 -7.66 1 98.25 91 PHE A N 1
ATOM 686 C CA . PHE A 1 91 ? -24.281 -0.834 -6.285 1 98.25 91 PHE A CA 1
ATOM 687 C C . PHE A 1 91 ? -23.172 0.137 -5.902 1 98.25 91 PHE A C 1
ATOM 689 O O . PHE A 1 91 ? -23.156 0.661 -4.785 1 98.25 91 PHE A O 1
ATOM 696 N N . LEU A 1 92 ? -22.188 0.31 -6.82 1 98.5 92 LEU A N 1
ATOM 697 C CA . LEU A 1 92 ? -21.078 1.234 -6.633 1 98.5 92 LEU A CA 1
ATOM 698 C C . LEU A 1 92 ? -21.297 2.512 -7.438 1 98.5 92 LEU A C 1
ATOM 700 O O . LEU A 1 92 ? -21.906 2.482 -8.5 1 98.5 92 LEU A O 1
ATOM 704 N N . SER A 1 93 ? -20.719 3.623 -6.91 1 97.62 93 SER A N 1
ATOM 705 C CA . SER A 1 93 ? -20.719 4.883 -7.645 1 97.62 93 SER A CA 1
ATOM 706 C C . SER A 1 93 ? -19.734 4.84 -8.812 1 97.62 93 SER A C 1
ATOM 708 O O . SER A 1 93 ? -18.859 3.969 -8.859 1 97.62 93 SER A O 1
ATOM 710 N N . ARG A 1 94 ? -19.906 5.777 -9.68 1 96.62 94 ARG A N 1
ATOM 711 C CA . ARG A 1 94 ? -19.078 5.859 -10.875 1 96.62 94 ARG A CA 1
ATOM 712 C C . ARG A 1 94 ? -17.641 6.215 -10.523 1 96.62 94 ARG A C 1
ATOM 714 O O . ARG A 1 94 ? -16.719 5.949 -11.297 1 96.62 94 ARG A O 1
ATOM 721 N N . THR A 1 95 ? -17.484 6.848 -9.36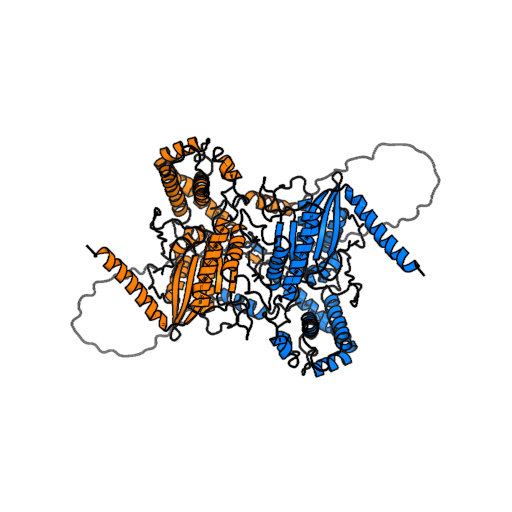7 1 96.94 95 THR A N 1
ATOM 722 C CA . THR A 1 95 ? -16.172 7.332 -8.961 1 96.94 95 THR A CA 1
ATOM 723 C C . THR A 1 95 ? -15.742 6.707 -7.633 1 96.94 95 THR A C 1
ATOM 725 O O . THR A 1 95 ? -16.594 6.227 -6.871 1 96.94 95 THR A O 1
ATOM 728 N N . PHE A 1 96 ? -14.445 6.723 -7.371 1 97.62 96 PHE A N 1
ATOM 729 C CA . PHE A 1 96 ? -13.898 6.223 -6.117 1 97.62 96 PHE A CA 1
ATOM 730 C C . PHE A 1 96 ? -14.414 7.039 -4.938 1 97.62 96 PHE A C 1
ATOM 732 O O . PHE A 1 96 ? -14.57 6.516 -3.832 1 97.62 96 PHE A O 1
ATOM 739 N N . ASN A 1 97 ? -14.734 8.266 -5.176 1 96.19 97 ASN A N 1
ATOM 740 C CA . ASN A 1 97 ? -15.086 9.234 -4.145 1 96.19 97 ASN A CA 1
ATOM 741 C C . ASN A 1 97 ? -16.531 9.086 -3.703 1 96.19 97 ASN A C 1
ATOM 743 O O . ASN A 1 97 ? -17.016 9.859 -2.873 1 96.19 97 ASN A O 1
ATOM 747 N N . GLY A 1 98 ? -17.25 8.133 -4.27 1 95.69 98 GLY A N 1
ATOM 748 C CA . GLY A 1 98 ? -18.625 7.895 -3.854 1 95.69 98 GLY A CA 1
ATOM 749 C C . GLY A 1 98 ? -19.625 8.844 -4.492 1 95.69 98 GLY A C 1
ATOM 750 O O . GLY A 1 98 ? -19.312 9.492 -5.492 1 95.69 98 GLY A O 1
ATOM 751 N N . PRO A 1 99 ? -20.828 8.844 -3.928 1 94.56 99 PRO A N 1
ATOM 752 C CA . PRO A 1 99 ? -21.859 9.719 -4.488 1 94.56 99 PRO A CA 1
ATOM 753 C C . PRO A 1 99 ? -21.531 11.203 -4.301 1 94.56 99 PRO A C 1
ATOM 755 O O . PRO A 1 99 ? -20.969 11.594 -3.279 1 94.56 99 PRO A O 1
ATOM 758 N N . GLU A 1 100 ? -21.984 12.016 -5.203 1 90.38 100 GLU A N 1
ATOM 759 C CA . GLU A 1 100 ? -21.656 13.438 -5.223 1 90.38 100 GLU A CA 1
ATOM 760 C C . GLU A 1 100 ? -22.219 14.148 -3.998 1 90.38 100 GLU A C 1
ATOM 762 O O . GLU A 1 100 ? -21.609 15.078 -3.473 1 90.38 100 GLU A O 1
ATOM 767 N N . ASP A 1 101 ? -23.328 13.711 -3.488 1 91.06 101 ASP A N 1
ATOM 768 C CA . ASP A 1 101 ? -24.016 14.414 -2.416 1 91.06 101 ASP A CA 1
ATOM 769 C C . ASP A 1 101 ? -23.5 13.977 -1.047 1 91.06 101 ASP A C 1
ATOM 771 O O . ASP A 1 101 ? -23.766 14.641 -0.04 1 91.06 101 ASP A O 1
ATOM 775 N N . ASP A 1 102 ? -22.797 12.977 -1.044 1 93 102 ASP A N 1
ATOM 776 C CA . ASP A 1 102 ? -22.234 12.445 0.194 1 93 102 ASP A CA 1
ATOM 777 C C . ASP A 1 102 ? -20.922 11.703 -0.07 1 93 102 ASP A C 1
ATOM 779 O O . ASP A 1 102 ? -20.859 10.477 0.049 1 93 102 ASP A O 1
ATOM 783 N N . PRO A 1 103 ? -19.938 12.469 -0.335 1 95.31 103 PRO A N 1
ATOM 784 C CA . PRO A 1 103 ? -18.688 11.82 -0.733 1 95.31 103 PRO A CA 1
ATOM 785 C C . PRO A 1 103 ? -18.078 10.961 0.377 1 95.31 103 PRO A C 1
ATOM 787 O O . PRO A 1 103 ? -17.922 11.43 1.508 1 95.31 103 PRO A O 1
ATOM 790 N N . HIS A 1 104 ? -17.859 9.727 0.094 1 96.81 104 HIS A N 1
ATOM 791 C CA . HIS A 1 104 ? -17.125 8.766 0.91 1 96.81 104 HIS A CA 1
ATOM 792 C C . HIS A 1 104 ? -16.562 7.633 0.056 1 96.81 104 HIS A C 1
ATOM 794 O O . HIS A 1 104 ? -17.125 7.312 -1 1 96.81 104 HIS A O 1
ATOM 800 N N . PHE A 1 105 ? -15.469 7.059 0.44 1 97.69 105 PHE A N 1
ATOM 801 C CA . PHE A 1 105 ? -14.867 5.977 -0.329 1 97.69 105 PHE A CA 1
ATOM 802 C C . PHE A 1 105 ? -15.688 4.695 -0.191 1 97.69 105 PHE A C 1
ATOM 804 O O . PHE A 1 105 ? -15.836 4.164 0.911 1 97.69 105 PHE A O 1
ATOM 811 N N . GLU A 1 106 ? -16.141 4.207 -1.28 1 97.81 106 GLU A N 1
ATOM 812 C CA . GLU A 1 106 ? -16.953 2.998 -1.258 1 97.81 106 GLU A CA 1
ATOM 813 C C . GLU A 1 106 ? -16.094 1.747 -1.426 1 97.81 106 GLU A C 1
ATOM 815 O O . GLU A 1 106 ? -16.562 0.633 -1.167 1 97.81 106 GLU A O 1
ATOM 820 N N . GLY A 1 107 ? -14.906 1.933 -1.904 1 98.31 107 GLY A N 1
ATOM 821 C CA . GLY A 1 107 ? -13.992 0.827 -2.119 1 98.31 107 GLY A CA 1
ATOM 822 C C . GLY A 1 107 ? -12.797 0.854 -1.182 1 98.31 107 GLY A C 1
ATOM 823 O O . GLY A 1 107 ? -12.328 1.927 -0.792 1 98.31 107 GLY A O 1
ATOM 824 N N . TYR A 1 108 ? -12.375 -0.277 -0.761 1 98.62 108 TYR A N 1
ATOM 825 C CA . TYR A 1 108 ? -11.148 -0.533 -0.017 1 98.62 108 TYR A CA 1
ATOM 826 C C . TYR A 1 108 ? -10.273 -1.556 -0.738 1 98.62 108 TYR A C 1
ATOM 828 O O . TYR A 1 108 ? -10.758 -2.619 -1.135 1 98.62 108 TYR A O 1
ATOM 836 N N . PHE A 1 109 ? -8.969 -1.251 -0.937 1 98.81 109 PHE A N 1
ATOM 837 C CA . PHE A 1 109 ? -8.094 -2.086 -1.754 1 98.81 109 PHE A CA 1
ATOM 838 C C . PHE A 1 109 ? -6.863 -2.516 -0.965 1 98.81 109 PHE A C 1
ATOM 840 O O . PHE A 1 109 ? -6.219 -1.691 -0.315 1 98.81 109 PHE A O 1
ATOM 847 N N . ARG A 1 110 ? -6.582 -3.783 -1.018 1 98.69 110 ARG A N 1
ATOM 848 C CA . ARG A 1 110 ? -5.414 -4.348 -0.349 1 98.69 110 ARG A CA 1
ATOM 849 C C . ARG A 1 110 ? -4.727 -5.383 -1.232 1 98.69 110 ARG A C 1
ATOM 851 O O . ARG A 1 110 ? -5.391 -6.152 -1.929 1 98.69 110 ARG A O 1
ATOM 858 N N . ALA A 1 111 ? -3.396 -5.398 -1.192 1 98.69 111 ALA A N 1
ATOM 859 C CA . ALA A 1 111 ? -2.623 -6.387 -1.939 1 98.69 111 ALA A CA 1
ATOM 860 C C . ALA A 1 111 ? -1.565 -7.039 -1.054 1 98.69 111 ALA A C 1
ATOM 862 O O . ALA A 1 111 ? -1.128 -6.453 -0.062 1 98.69 111 ALA A O 1
ATOM 863 N N . ASP A 1 112 ? -1.201 -8.234 -1.448 1 97.88 112 ASP A N 1
ATOM 864 C CA . ASP A 1 112 ? -0.09 -8.945 -0.818 1 97.88 112 ASP A CA 1
ATOM 865 C C . ASP A 1 112 ? 1.211 -8.156 -0.955 1 97.88 112 ASP A C 1
ATOM 867 O O . ASP A 1 112 ? 1.327 -7.285 -1.821 1 97.88 112 ASP A O 1
ATOM 871 N N . ALA A 1 113 ? 2.168 -8.516 -0.115 1 96.31 113 ALA A N 1
ATOM 872 C CA . ALA A 1 113 ? 3.455 -7.824 -0.052 1 96.31 113 ALA A CA 1
ATOM 873 C C . ALA A 1 113 ? 4.352 -8.227 -1.22 1 96.31 113 ALA A C 1
ATOM 875 O O . ALA A 1 113 ? 5.508 -8.602 -1.021 1 96.31 113 ALA A O 1
ATOM 876 N N . ALA A 1 114 ? 3.889 -8.234 -2.406 1 97.31 114 ALA A N 1
ATOM 877 C CA . ALA A 1 114 ? 4.633 -8.453 -3.645 1 97.31 114 ALA A CA 1
ATOM 878 C C . ALA A 1 114 ? 4.332 -7.359 -4.664 1 97.31 114 ALA A C 1
ATOM 880 O O . ALA A 1 114 ? 3.174 -6.996 -4.875 1 97.31 114 ALA A O 1
ATOM 881 N N . ASN A 1 115 ? 5.379 -6.879 -5.332 1 97.81 115 ASN A N 1
ATOM 882 C CA . ASN A 1 115 ? 5.219 -5.793 -6.293 1 97.81 115 ASN A CA 1
ATOM 883 C C . ASN A 1 115 ? 4.164 -6.125 -7.344 1 97.81 115 ASN A C 1
ATOM 885 O O . ASN A 1 115 ? 3.334 -5.281 -7.688 1 97.81 115 ASN A O 1
ATOM 889 N N . ARG A 1 116 ? 4.164 -7.309 -7.789 1 98.38 116 ARG A N 1
ATOM 890 C CA . ARG A 1 116 ? 3.258 -7.707 -8.859 1 98.38 116 ARG A CA 1
ATOM 891 C C . ARG A 1 116 ? 1.808 -7.684 -8.391 1 98.38 116 ARG A C 1
ATOM 893 O O . ARG A 1 116 ? 0.896 -7.422 -9.18 1 98.38 116 ARG A O 1
ATOM 900 N N . CYS A 1 117 ? 1.565 -7.977 -7.109 1 98.62 117 CYS A N 1
ATOM 901 C CA . CYS A 1 117 ? 0.208 -7.91 -6.578 1 98.62 117 CYS A CA 1
ATOM 902 C C . CYS A 1 117 ? -0.26 -6.469 -6.457 1 98.62 117 CYS A C 1
ATOM 904 O O . CYS A 1 117 ? -1.417 -6.156 -6.75 1 98.62 117 CYS A O 1
ATOM 906 N N . GLY A 1 118 ? 0.679 -5.613 -5.969 1 98.62 118 GLY A N 1
ATOM 907 C CA . GLY A 1 118 ? 0.359 -4.195 -5.934 1 98.62 118 GLY A CA 1
ATOM 908 C C . GLY A 1 118 ? 0.081 -3.611 -7.309 1 98.62 118 GLY A C 1
ATOM 909 O O . GLY A 1 118 ? -0.897 -2.885 -7.492 1 98.62 118 GLY A O 1
ATOM 910 N N . GLN A 1 119 ? 0.926 -3.941 -8.289 1 98.56 119 GLN A N 1
ATOM 911 C CA . GLN A 1 119 ? 0.716 -3.5 -9.664 1 98.56 119 GLN A CA 1
ATOM 912 C C . GLN A 1 119 ? -0.608 -4.023 -10.211 1 98.56 119 GLN A C 1
ATOM 914 O O . GLN A 1 119 ? -1.295 -3.324 -10.961 1 98.56 119 GLN A O 1
ATOM 919 N N . SER A 1 120 ? -0.958 -5.238 -9.812 1 98.88 120 SER A N 1
ATOM 920 C CA . SER A 1 120 ? -2.223 -5.82 -10.242 1 98.88 120 SER A CA 1
ATOM 921 C C . SER A 1 120 ? -3.41 -5.031 -9.703 1 98.88 120 SER A C 1
ATOM 923 O O . SER A 1 120 ? -4.355 -4.742 -10.438 1 98.88 120 SER A O 1
ATOM 925 N N . ALA A 1 121 ? -3.334 -4.688 -8.453 1 98.88 121 ALA A N 1
ATOM 926 C CA . ALA A 1 121 ? -4.414 -3.914 -7.844 1 98.88 121 ALA A CA 1
ATOM 927 C C . ALA A 1 121 ? -4.574 -2.561 -8.531 1 98.88 121 ALA A C 1
ATOM 929 O O . ALA A 1 121 ? -5.691 -2.145 -8.844 1 98.88 121 ALA A O 1
ATOM 930 N N . VAL A 1 122 ? -3.477 -1.868 -8.781 1 98.69 122 VAL A N 1
ATOM 931 C CA . VAL A 1 122 ? -3.51 -0.556 -9.422 1 98.69 122 VAL A CA 1
ATOM 932 C C . VAL A 1 122 ? -4.008 -0.693 -10.852 1 98.69 122 VAL A C 1
ATOM 934 O O . VAL A 1 122 ? -4.812 0.118 -11.32 1 98.69 122 VAL A O 1
ATOM 937 N N . SER A 1 123 ? -3.574 -1.723 -11.555 1 98.62 123 SER A N 1
ATOM 938 C CA . SER A 1 123 ? -4.031 -1.959 -12.922 1 98.62 123 SER A CA 1
ATOM 939 C C . SER A 1 123 ? -5.535 -2.217 -12.961 1 98.62 123 SER A C 1
ATOM 941 O O . SER A 1 123 ? -6.234 -1.708 -13.844 1 98.62 123 SER A O 1
ATOM 943 N N . MET A 1 124 ? -6.016 -3.041 -12.047 1 98.88 124 MET A N 1
ATOM 944 C CA . MET A 1 124 ? -7.449 -3.285 -11.945 1 98.88 124 MET A CA 1
ATOM 945 C C . MET A 1 124 ? -8.211 -1.978 -11.766 1 98.88 124 MET A C 1
ATOM 947 O O . MET A 1 124 ? -9.281 -1.79 -12.352 1 98.88 124 MET A O 1
ATOM 951 N N . SER A 1 125 ? -7.656 -1.042 -11.023 1 98.25 125 SER A N 1
ATOM 952 C CA . SER A 1 125 ? -8.328 0.223 -10.742 1 98.25 125 SER A CA 1
ATOM 953 C C . SER A 1 125 ? -8.477 1.063 -12.008 1 98.25 125 SER A C 1
ATOM 955 O O . SER A 1 125 ? -9.398 1.877 -12.109 1 98.25 125 SER A O 1
ATOM 957 N N . TYR A 1 126 ? -7.586 0.885 -13.016 1 97.94 126 TYR A N 1
ATOM 958 C CA . TYR A 1 126 ? -7.707 1.609 -14.273 1 97.94 126 TYR A CA 1
ATOM 959 C C . TYR A 1 126 ? -8.977 1.215 -15.016 1 97.94 126 TYR A C 1
ATOM 961 O O . TYR A 1 126 ? -9.562 2.025 -15.734 1 97.94 126 TYR A O 1
ATOM 969 N N . GLY A 1 127 ? -9.383 -0.043 -14.852 1 98.56 127 GLY A N 1
ATOM 970 C CA . GLY A 1 127 ? -10.633 -0.495 -15.438 1 98.56 127 GLY A CA 1
ATOM 971 C C . GLY A 1 127 ? -11.852 -0.085 -14.633 1 98.56 127 GLY A C 1
ATOM 972 O O . GLY A 1 127 ? -12.859 0.339 -15.195 1 98.56 127 GLY A O 1
ATOM 973 N N . LEU A 1 128 ? -11.75 -0.179 -13.312 1 98.81 128 LEU A N 1
ATOM 974 C CA . LEU A 1 128 ? -12.859 0.128 -12.422 1 98.81 128 LEU A CA 1
ATOM 975 C C . LEU A 1 128 ? -13.164 1.623 -12.43 1 98.81 128 LEU A C 1
ATOM 977 O O . LEU A 1 128 ? -14.328 2.025 -12.375 1 98.81 128 LEU A O 1
ATOM 981 N N . TYR A 1 129 ? -12.164 2.434 -12.438 1 98.31 129 TYR A N 1
ATOM 982 C CA . TYR A 1 129 ? -12.25 3.889 -12.469 1 98.31 129 TYR A CA 1
ATOM 983 C C . TYR A 1 129 ? -11.469 4.457 -13.648 1 98.31 129 TYR A C 1
ATOM 985 O O . TYR A 1 129 ? -10.391 5.031 -13.469 1 98.31 129 TYR A O 1
ATOM 993 N N . PRO A 1 130 ? -12.031 4.379 -14.859 1 97.19 130 PRO A N 1
ATOM 994 C CA . PRO A 1 130 ? -11.32 4.844 -16.047 1 97.19 130 PRO A CA 1
ATOM 995 C C . PRO A 1 130 ? -11.125 6.355 -16.062 1 97.19 130 PRO A C 1
ATOM 997 O O . PRO A 1 130 ? -11.625 7.059 -15.188 1 97.19 130 PRO A O 1
ATOM 1000 N N . GLU A 1 131 ? -10.312 6.836 -17.016 1 95.06 131 GLU A N 1
ATOM 1001 C CA . GLU A 1 131 ? -10.078 8.266 -17.188 1 95.06 131 GLU A CA 1
ATOM 1002 C C . GLU A 1 131 ? -11.391 9.039 -17.219 1 95.06 131 GLU A C 1
ATOM 1004 O O . GLU A 1 131 ? -12.367 8.602 -17.828 1 95.06 131 GLU A O 1
ATOM 1009 N N . GLY A 1 132 ? -11.422 10.156 -16.547 1 95.19 132 GLY A N 1
ATOM 1010 C CA . GLY A 1 132 ? -12.617 10.984 -16.469 1 95.19 132 GLY A CA 1
ATOM 1011 C C . GLY A 1 132 ? -13.398 10.781 -15.188 1 95.19 132 GLY A C 1
ATOM 1012 O O . GLY A 1 132 ? -14.344 11.523 -14.906 1 95.19 132 GLY A O 1
ATOM 1013 N N . THR A 1 133 ? -12.922 9.836 -14.367 1 95.94 133 THR A N 1
ATOM 1014 C CA . THR A 1 133 ? -13.672 9.547 -13.141 1 95.94 133 THR A CA 1
ATOM 1015 C C . THR A 1 133 ? -13.055 10.273 -11.953 1 95.94 133 THR A C 1
ATOM 1017 O O . THR A 1 133 ? -13.562 10.195 -10.836 1 95.94 133 THR A O 1
ATOM 1020 N N . GLY A 1 134 ? -11.953 10.969 -12.133 1 94.56 134 GLY A N 1
ATOM 1021 C CA . GLY A 1 134 ? -11.336 11.719 -11.055 1 94.56 134 GLY A CA 1
ATOM 1022 C C . GLY A 1 134 ? -12.195 12.852 -10.539 1 94.56 134 GLY A C 1
ATOM 1023 O O . GLY A 1 134 ? -13.195 13.211 -11.164 1 94.56 134 GLY A O 1
ATOM 1024 N N . PRO A 1 135 ? -11.805 13.32 -9.383 1 93.25 135 PRO A N 1
ATOM 1025 C CA . PRO A 1 135 ? -12.617 14.398 -8.805 1 93.25 135 PRO A CA 1
ATOM 1026 C C . PRO A 1 135 ? -12.43 15.727 -9.531 1 93.25 135 PRO A C 1
ATOM 1028 O O . PRO A 1 135 ? -11.32 16.047 -9.977 1 93.25 135 PRO A O 1
ATOM 1031 N N . ASP A 1 136 ? -13.555 16.484 -9.688 1 90.44 136 ASP A N 1
ATOM 1032 C CA . ASP A 1 136 ? -13.625 17.875 -10.125 1 90.44 136 ASP A CA 1
ATOM 1033 C C . ASP A 1 136 ? -12.711 18.125 -11.328 1 90.44 136 ASP A C 1
ATOM 1035 O O . ASP A 1 136 ? -11.852 19 -11.297 1 90.44 136 ASP A O 1
ATOM 1039 N N . GLY A 1 137 ? -12.742 17.312 -12.32 1 86 137 GLY A N 1
ATOM 1040 C CA . GLY A 1 137 ? -12.055 17.531 -13.586 1 86 137 GLY A CA 1
ATOM 1041 C C . GLY A 1 137 ? -10.695 16.875 -13.648 1 86 137 GLY A C 1
ATOM 1042 O O . GLY A 1 137 ? -10.062 16.844 -14.711 1 86 137 GLY A O 1
ATOM 1043 N N . TYR A 1 138 ? -10.125 16.422 -12.523 1 93.44 138 TYR A N 1
ATOM 1044 C CA . TYR A 1 138 ? -8.898 15.633 -12.594 1 93.44 138 TYR A CA 1
ATOM 1045 C C . TYR A 1 138 ? -9.102 14.391 -13.445 1 93.44 138 TYR A C 1
ATOM 1047 O O . TYR A 1 138 ? -10.039 13.617 -13.227 1 93.44 138 TYR A O 1
ATOM 1055 N N . PRO A 1 139 ? -8.234 14.188 -14.398 1 94.88 139 PRO A N 1
ATOM 1056 C CA . PRO A 1 139 ? -8.531 13.164 -15.391 1 94.88 139 PRO A CA 1
ATOM 1057 C C . PRO A 1 139 ? -8.398 11.742 -14.844 1 94.88 139 PRO A C 1
ATOM 1059 O O . PRO A 1 139 ? -9.062 10.82 -15.32 1 94.88 139 PRO A O 1
ATOM 1062 N N . ARG A 1 140 ? -7.578 11.508 -13.906 1 95.5 140 ARG A N 1
ATOM 1063 C CA . ARG A 1 140 ? -7.273 10.172 -13.398 1 95.5 140 ARG A CA 1
ATOM 1064 C C . ARG A 1 140 ? -7.875 9.969 -12.008 1 95.5 140 ARG A C 1
ATOM 1066 O O . ARG A 1 140 ? -8.367 10.914 -11.391 1 95.5 140 ARG A O 1
ATOM 1073 N N . GLN A 1 141 ? -7.93 8.766 -11.562 1 96.69 141 GLN A N 1
ATOM 1074 C CA . GLN A 1 141 ? -8.453 8.43 -10.242 1 96.69 141 GLN A CA 1
ATOM 1075 C C . GLN A 1 141 ? -7.449 7.586 -9.453 1 96.69 141 GLN A C 1
ATOM 1077 O O . GLN A 1 141 ? -7.551 6.355 -9.43 1 96.69 141 GLN A O 1
ATOM 1082 N N . PRO A 1 142 ? -6.492 8.297 -8.773 1 97.38 142 PRO A N 1
ATOM 1083 C CA . PRO A 1 142 ? -5.566 7.523 -7.945 1 97.38 142 PRO A CA 1
ATOM 1084 C C . PRO A 1 142 ? -6.254 6.848 -6.762 1 97.38 142 PRO A C 1
ATOM 1086 O O . PRO A 1 142 ? -7.016 7.492 -6.035 1 97.38 142 PRO A O 1
ATOM 1089 N N . ILE A 1 143 ? -6.023 5.574 -6.547 1 97.69 143 ILE A N 1
ATOM 1090 C CA . ILE A 1 143 ? -6.578 4.871 -5.395 1 97.69 143 ILE A CA 1
ATOM 1091 C C . ILE A 1 143 ? -5.445 4.422 -4.469 1 97.69 143 ILE A C 1
ATOM 1093 O O . ILE A 1 143 ? -4.363 4.059 -4.938 1 97.69 143 ILE A O 1
ATOM 1097 N N . PRO A 1 144 ? -5.621 4.523 -3.213 1 98.06 144 PRO A N 1
ATOM 1098 C CA . PRO A 1 144 ? -4.664 3.902 -2.291 1 98.06 144 PRO A CA 1
ATOM 1099 C C . PRO A 1 144 ? -4.832 2.389 -2.199 1 98.06 144 PRO A C 1
ATOM 1101 O O . PRO A 1 144 ? -5.961 1.891 -2.123 1 98.06 144 PRO A O 1
ATOM 1104 N N . VAL A 1 145 ? -3.768 1.667 -2.297 1 98.69 145 VAL A N 1
ATOM 1105 C CA . VAL A 1 145 ? -3.738 0.22 -2.107 1 98.69 145 VAL A CA 1
ATOM 1106 C C . VAL A 1 145 ? -2.885 -0.124 -0.89 1 98.69 145 VAL A C 1
ATOM 1108 O O . VAL A 1 145 ? -1.677 0.124 -0.879 1 98.69 145 VAL A O 1
ATOM 1111 N N . TYR A 1 146 ? -3.504 -0.665 0.127 1 98.69 146 TYR A N 1
ATOM 1112 C CA . TYR A 1 146 ? -2.748 -1.057 1.31 1 98.69 146 TYR A CA 1
ATOM 1113 C C . TYR A 1 146 ? -1.941 -2.322 1.047 1 98.69 146 TYR A C 1
ATOM 1115 O O . TYR A 1 146 ? -2.498 -3.348 0.644 1 98.69 146 TYR A O 1
ATOM 1123 N N . MET A 1 147 ? -0.668 -2.225 1.196 1 98.44 147 MET A N 1
ATOM 1124 C CA . MET A 1 147 ? 0.31 -3.297 1.032 1 98.44 147 MET A CA 1
ATOM 1125 C C . MET A 1 147 ? 1.26 -3.354 2.225 1 98.44 147 MET A C 1
ATOM 1127 O O . MET A 1 147 ? 2.234 -2.604 2.283 1 98.44 147 MET A O 1
ATOM 1131 N N . GLN A 1 148 ? 1.054 -4.285 3.055 1 97.56 148 GLN A N 1
ATOM 1132 C CA . GLN A 1 148 ? 1.917 -4.383 4.227 1 97.56 148 GLN A CA 1
ATOM 1133 C C . GLN A 1 148 ? 3.33 -4.805 3.838 1 97.56 148 GLN A C 1
ATOM 1135 O O . GLN A 1 148 ? 3.533 -5.422 2.787 1 97.56 148 GLN A O 1
ATOM 1140 N N . LEU A 1 149 ? 4.289 -4.398 4.668 1 96.62 149 LEU A N 1
ATOM 1141 C CA . LEU A 1 149 ? 5.621 -4.98 4.527 1 96.62 149 LEU A CA 1
ATOM 1142 C C . LEU A 1 149 ? 5.594 -6.477 4.824 1 96.62 149 LEU A C 1
ATOM 1144 O O . LEU A 1 149 ? 4.742 -6.949 5.574 1 96.62 149 LEU A O 1
ATOM 1148 N N . SER A 1 150 ? 6.477 -7.16 4.211 1 94.44 150 SER A N 1
ATOM 1149 C CA . SER A 1 150 ? 6.465 -8.617 4.262 1 94.44 150 SER A CA 1
ATOM 1150 C C . SER A 1 150 ? 6.453 -9.125 5.699 1 94.44 150 SER A C 1
ATOM 1152 O O . SER A 1 150 ? 5.805 -10.125 6.008 1 94.44 150 SER A O 1
ATOM 1154 N N . GLU A 1 151 ? 7.133 -8.422 6.617 1 91.75 151 GLU A N 1
ATOM 1155 C CA . GLU A 1 151 ? 7.254 -8.875 7.996 1 91.75 151 GLU A CA 1
ATOM 1156 C C . GLU A 1 151 ? 5.918 -8.781 8.727 1 91.75 151 GLU A C 1
ATOM 1158 O O . GLU A 1 151 ? 5.719 -9.438 9.758 1 91.75 151 GLU A O 1
ATOM 1163 N N . ASN A 1 152 ? 5.012 -8 8.148 1 93.88 152 ASN A N 1
ATOM 1164 C CA . ASN A 1 152 ? 3.748 -7.77 8.844 1 93.88 152 ASN A CA 1
ATOM 1165 C C . ASN A 1 152 ? 2.568 -8.32 8.047 1 93.88 152 ASN A C 1
ATOM 1167 O O . ASN A 1 152 ? 1.419 -8.219 8.477 1 93.88 152 ASN A O 1
ATOM 1171 N N . GLU A 1 153 ? 2.818 -8.906 6.883 1 96.38 153 GLU A N 1
ATOM 1172 C CA . GLU A 1 153 ? 1.73 -9.438 6.062 1 96.38 153 GLU A CA 1
ATOM 1173 C C . GLU A 1 153 ? 1.448 -10.898 6.391 1 96.38 153 GLU A C 1
ATOM 1175 O O . GLU A 1 153 ? 2.256 -11.773 6.082 1 96.38 153 GLU A O 1
ATOM 1180 N N . HIS A 1 154 ? 0.251 -11.172 6.969 1 96.44 154 HIS A N 1
ATOM 1181 C CA . HIS A 1 154 ? -0.067 -12.531 7.371 1 96.44 154 HIS A CA 1
ATOM 1182 C C . HIS A 1 154 ? -1.448 -12.945 6.875 1 96.44 154 HIS A C 1
ATOM 1184 O O . HIS A 1 154 ? -1.854 -14.102 7.043 1 96.44 154 HIS A O 1
ATOM 1190 N N . ASP A 1 155 ? -2.15 -11.984 6.242 1 97.12 155 ASP A N 1
ATOM 1191 C CA . ASP A 1 155 ? -3.514 -12.266 5.801 1 97.12 155 ASP A CA 1
ATOM 1192 C C . ASP A 1 155 ? -3.514 -13.031 4.48 1 97.12 155 ASP A C 1
ATOM 1194 O O . ASP A 1 155 ? -4.348 -13.914 4.266 1 97.12 155 ASP A O 1
ATOM 1198 N N . PHE A 1 156 ? -2.67 -12.688 3.559 1 96.31 156 PHE A N 1
ATOM 1199 C CA . PHE A 1 156 ? -2.627 -13.328 2.252 1 96.31 156 PHE A CA 1
ATOM 1200 C C . PHE A 1 156 ? -1.811 -14.617 2.312 1 96.31 156 PHE A C 1
ATOM 1202 O O . PHE A 1 156 ? -2.143 -15.602 1.646 1 96.31 156 PHE A O 1
ATOM 1209 N N . THR A 1 157 ? -0.68 -14.617 3.037 1 86.81 157 THR A N 1
ATOM 1210 C CA . THR A 1 157 ? 0.163 -15.75 3.422 1 86.81 157 THR A CA 1
ATOM 1211 C C . THR A 1 157 ? 0.995 -15.406 4.656 1 86.81 157 THR A C 1
ATOM 1213 O O . THR A 1 157 ? 1.471 -14.273 4.793 1 86.81 157 THR A O 1
ATOM 1216 N N . ALA A 1 158 ? 1.013 -16.312 5.57 1 85.5 158 ALA A N 1
ATOM 1217 C CA . ALA A 1 158 ? 1.829 -16.078 6.758 1 85.5 158 ALA A CA 1
ATOM 1218 C C . ALA A 1 158 ? 3.199 -16.734 6.621 1 85.5 158 ALA A C 1
ATOM 1220 O O . ALA A 1 158 ? 3.637 -17.453 7.512 1 85.5 158 ALA A O 1
ATOM 1221 N N . ASN A 1 159 ? 3.824 -16.328 5.574 1 83.31 159 ASN A N 1
ATOM 1222 C CA . ASN A 1 159 ? 5.062 -17.016 5.219 1 83.31 159 ASN A CA 1
ATOM 1223 C C . ASN A 1 159 ? 6.105 -16.891 6.324 1 83.31 159 ASN A C 1
ATOM 1225 O O . ASN A 1 159 ? 6.742 -17.891 6.691 1 83.31 159 ASN A O 1
ATOM 1229 N N . GLY A 1 160 ? 6.246 -15.766 6.84 1 86 160 GLY A N 1
ATOM 1230 C CA . GLY A 1 160 ? 7.262 -15.562 7.859 1 86 160 GLY A CA 1
ATOM 1231 C C . GLY A 1 160 ? 7.086 -16.469 9.062 1 86 160 GLY A C 1
ATOM 1232 O O . GLY A 1 160 ? 7.84 -17.422 9.242 1 86 160 GLY A O 1
ATOM 1233 N N . PRO A 1 161 ? 6.062 -16.281 9.734 1 90.62 161 PRO A N 1
ATOM 1234 C CA . PRO A 1 161 ? 5.82 -17.078 10.938 1 90.62 161 PRO A CA 1
ATOM 1235 C C . PRO A 1 161 ? 5.633 -18.562 10.633 1 90.62 161 PRO A C 1
ATOM 1237 O O . PRO A 1 161 ? 5.98 -19.422 11.453 1 90.62 161 PRO A O 1
ATOM 1240 N N . CYS A 1 162 ? 5.164 -18.938 9.484 1 95.12 162 CYS A N 1
ATOM 1241 C CA . CYS A 1 162 ? 4.801 -20.328 9.195 1 95.12 162 CYS A CA 1
ATOM 1242 C C . CYS A 1 162 ? 5.906 -21.031 8.414 1 95.12 162 CYS A C 1
ATOM 1244 O O . CYS A 1 162 ? 5.762 -22.188 8.031 1 95.12 162 CYS A O 1
ATOM 1246 N N . TRP A 1 163 ? 7.004 -20.375 8.219 1 93.19 163 TRP A N 1
ATOM 1247 C CA . TRP A 1 163 ? 8.078 -20.922 7.391 1 93.19 163 TRP A CA 1
ATOM 1248 C C . TRP A 1 163 ? 8.562 -22.25 7.949 1 93.19 163 TRP A C 1
ATOM 1250 O O . TRP A 1 163 ? 8.797 -23.203 7.195 1 93.19 163 TRP A O 1
ATOM 1260 N N . PRO A 1 164 ? 8.703 -22.406 9.281 1 93.81 164 PRO A N 1
ATOM 1261 C CA . PRO A 1 164 ? 9.156 -23.703 9.789 1 93.81 164 PRO A CA 1
ATOM 1262 C C . PRO A 1 164 ? 8.188 -24.844 9.461 1 93.81 164 PRO A C 1
ATOM 1264 O O . PRO A 1 164 ? 8.625 -25.922 9.078 1 93.81 164 PRO A O 1
ATOM 1267 N N . VAL A 1 165 ? 6.949 -24.562 9.547 1 96.19 165 VAL A N 1
ATOM 1268 C CA . VAL A 1 165 ? 5.938 -25.578 9.281 1 96.19 165 VAL A CA 1
ATOM 1269 C C . VAL A 1 165 ? 5.883 -25.875 7.781 1 96.19 165 VAL A C 1
ATOM 1271 O O . VAL A 1 165 ? 5.863 -27.031 7.371 1 96.19 165 VAL A O 1
ATOM 1274 N N . ILE A 1 166 ? 5.93 -24.828 6.977 1 94.56 166 ILE A N 1
ATOM 1275 C CA . ILE A 1 166 ? 5.859 -24.969 5.527 1 94.56 166 ILE A CA 1
ATOM 1276 C C . ILE A 1 166 ? 7.078 -25.734 5.02 1 94.56 166 ILE A C 1
ATOM 1278 O O . ILE A 1 166 ? 6.949 -26.641 4.191 1 94.56 166 ILE A O 1
ATOM 1282 N N . SER A 1 167 ? 8.227 -25.375 5.562 1 93.5 167 SER A N 1
ATOM 1283 C CA . SER A 1 167 ? 9.469 -26.031 5.156 1 93.5 167 SER A CA 1
ATOM 1284 C C . SER A 1 167 ? 9.469 -27.5 5.547 1 93.5 167 SER A C 1
ATOM 1286 O O . SER A 1 167 ? 9.953 -28.359 4.793 1 93.5 167 SER A O 1
ATOM 1288 N N . ALA A 1 168 ? 8.961 -27.797 6.699 1 95.38 168 ALA A N 1
ATOM 1289 C CA . ALA A 1 168 ? 8.859 -29.188 7.145 1 95.38 168 ALA A CA 1
ATOM 1290 C C . ALA A 1 168 ? 7.914 -29.984 6.254 1 95.38 168 ALA A C 1
ATOM 1292 O O . ALA A 1 168 ? 8.211 -31.125 5.887 1 95.38 168 ALA A O 1
ATOM 1293 N N . ASN A 1 169 ? 6.797 -29.391 5.922 1 94.38 169 ASN A N 1
ATOM 1294 C CA . ASN A 1 169 ? 5.848 -30.031 5.016 1 94.38 169 ASN A CA 1
ATOM 1295 C C . ASN A 1 169 ? 6.473 -30.297 3.652 1 94.38 169 ASN A C 1
ATOM 1297 O O . ASN A 1 169 ? 6.25 -31.359 3.064 1 94.38 169 ASN A O 1
ATOM 1301 N N . ASN A 1 170 ? 7.195 -29.391 3.168 1 93.5 170 ASN A N 1
ATOM 1302 C CA . ASN A 1 170 ? 7.863 -29.547 1.879 1 93.5 170 ASN A CA 1
ATOM 1303 C C . ASN A 1 170 ? 8.898 -30.672 1.904 1 93.5 170 ASN A C 1
ATOM 1305 O O . ASN A 1 170 ? 8.992 -31.438 0.954 1 93.5 170 ASN A O 1
ATOM 1309 N N . ARG A 1 171 ? 9.656 -30.719 2.971 1 94.25 171 ARG A N 1
ATOM 1310 C CA . ARG A 1 171 ? 10.648 -31.781 3.104 1 94.25 171 ARG A CA 1
ATOM 1311 C C . ARG A 1 171 ? 9.984 -33.156 3.139 1 94.25 171 ARG A C 1
ATOM 1313 O O . ARG A 1 171 ? 10.477 -34.094 2.521 1 94.25 171 ARG A O 1
ATOM 1320 N N . ALA A 1 172 ? 8.953 -33.219 3.865 1 95.31 172 ALA A N 1
ATOM 1321 C CA . ALA A 1 172 ? 8.219 -34.469 3.939 1 95.31 172 ALA A CA 1
ATOM 1322 C C . ALA A 1 172 ? 7.68 -34.875 2.568 1 95.31 172 ALA A C 1
ATOM 1324 O O . ALA A 1 172 ? 7.734 -36.031 2.191 1 95.31 172 ALA A O 1
ATOM 1325 N N . TYR A 1 173 ? 7.16 -33.938 1.854 1 96.75 173 TYR A N 1
ATOM 1326 C CA . TYR A 1 173 ? 6.617 -34.219 0.53 1 96.75 173 TYR A CA 1
ATOM 1327 C C . TYR A 1 173 ? 7.723 -34.656 -0.435 1 96.75 173 TYR A C 1
ATOM 1329 O O . TYR A 1 173 ? 7.527 -35.531 -1.256 1 96.75 173 TYR A O 1
ATOM 1337 N N . LEU A 1 174 ? 8.836 -34 -0.357 1 95.19 174 LEU A N 1
ATOM 1338 C CA . LEU A 1 174 ? 9.977 -34.312 -1.229 1 95.19 174 LEU A CA 1
ATOM 1339 C C . LEU A 1 174 ? 10.438 -35.75 -1.067 1 95.19 174 LEU A C 1
ATOM 1341 O O . LEU A 1 174 ? 10.789 -36.406 -2.049 1 95.19 174 LEU A O 1
ATOM 1345 N N . LYS A 1 175 ? 10.414 -36.219 0.099 1 91.94 175 LYS A N 1
ATOM 1346 C CA . LYS A 1 175 ? 10.883 -37.594 0.397 1 91.94 175 LYS A CA 1
ATOM 1347 C C . LYS A 1 175 ? 9.828 -38.625 0.031 1 91.94 175 LYS A C 1
ATOM 1349 O O . LYS A 1 175 ? 10.148 -39.812 -0.123 1 91.94 175 LYS A O 1
ATOM 1354 N N . GLY A 1 176 ? 8.664 -38.25 -0.114 1 93.5 176 GLY A N 1
ATOM 1355 C CA . GLY A 1 176 ? 7.574 -39.188 -0.372 1 93.5 176 GLY A CA 1
ATOM 1356 C C . GLY A 1 176 ? 6.934 -38.969 -1.733 1 93.5 176 GLY A C 1
ATOM 1357 O O . GLY A 1 176 ? 7.488 -39.406 -2.752 1 93.5 176 GLY A O 1
ATOM 1358 N N . GLY A 1 177 ? 5.844 -38.312 -1.726 1 94 177 GLY A N 1
ATOM 1359 C CA . GLY A 1 177 ? 4.996 -38.156 -2.896 1 94 177 GLY A CA 1
ATOM 1360 C C . GLY A 1 177 ? 5.727 -37.562 -4.09 1 94 177 GLY A C 1
ATOM 1361 O O . GLY A 1 177 ? 5.496 -37.969 -5.23 1 94 177 GLY A O 1
ATOM 1362 N N . ALA A 1 178 ? 6.566 -36.656 -3.857 1 97.19 178 ALA A N 1
ATOM 1363 C CA . ALA A 1 178 ? 7.277 -36 -4.949 1 97.19 178 ALA A CA 1
ATOM 1364 C C . ALA A 1 178 ? 8.195 -36.969 -5.676 1 97.19 178 ALA A C 1
ATOM 1366 O O . ALA A 1 178 ? 8.281 -36.969 -6.906 1 97.19 178 ALA A O 1
ATOM 1367 N N . ALA A 1 179 ? 8.938 -37.781 -4.914 1 95.44 179 ALA A N 1
ATOM 1368 C CA . ALA A 1 179 ? 9.852 -38.75 -5.504 1 95.44 179 ALA A CA 1
ATOM 1369 C C . ALA A 1 179 ? 9.109 -39.719 -6.418 1 95.44 179 ALA A C 1
ATOM 1371 O O . ALA A 1 179 ? 9.586 -40.031 -7.516 1 95.44 179 ALA A O 1
ATOM 1372 N N . VAL A 1 180 ? 8.008 -40.156 -5.988 1 96.81 180 VAL A N 1
ATOM 1373 C CA . VAL A 1 180 ? 7.195 -41.094 -6.758 1 96.81 180 VAL A CA 1
ATOM 1374 C C . VAL A 1 180 ? 6.703 -40.406 -8.039 1 96.81 180 VAL A C 1
ATOM 1376 O O . VAL A 1 180 ? 6.785 -41 -9.125 1 96.81 180 VAL A O 1
ATOM 1379 N N . ALA A 1 181 ? 6.18 -39.219 -7.914 1 97.62 181 ALA A N 1
ATOM 1380 C CA . ALA A 1 181 ? 5.648 -38.469 -9.062 1 97.62 181 ALA A CA 1
ATOM 1381 C C . ALA A 1 181 ? 6.754 -38.156 -10.07 1 97.62 181 ALA A C 1
ATOM 1383 O O . ALA A 1 181 ? 6.531 -38.25 -11.281 1 97.62 181 ALA A O 1
ATOM 1384 N N . ILE A 1 182 ? 7.906 -37.812 -9.594 1 97.94 182 ILE A N 1
ATOM 1385 C CA . ILE A 1 182 ? 9.047 -37.469 -10.445 1 97.94 182 ILE A CA 1
ATOM 1386 C C . ILE A 1 182 ? 9.484 -38.688 -11.227 1 97.94 182 ILE A C 1
ATOM 1388 O O . ILE A 1 182 ? 9.742 -38.625 -12.43 1 97.94 182 ILE A O 1
ATOM 1392 N N . GLU A 1 183 ? 9.555 -39.844 -10.547 1 96.94 183 GLU A N 1
ATOM 1393 C CA . GLU A 1 183 ? 9.938 -41.094 -11.219 1 96.94 183 GLU A CA 1
ATOM 1394 C C . GLU A 1 183 ? 8.93 -41.469 -12.305 1 96.94 183 GLU A C 1
ATOM 1396 O O . GLU A 1 183 ? 9.312 -41.906 -13.391 1 96.94 183 GLU A O 1
ATOM 1401 N N . LYS A 1 184 ? 7.668 -41.25 -12.008 1 97.56 184 LYS A N 1
ATOM 1402 C CA . LYS A 1 184 ? 6.609 -41.562 -12.969 1 97.56 184 LYS A CA 1
ATOM 1403 C C . LYS A 1 184 ? 6.734 -40.688 -14.211 1 97.56 184 LYS A C 1
ATOM 1405 O O . LYS A 1 184 ? 6.328 -41.094 -15.305 1 97.56 184 LYS A O 1
ATOM 1410 N N . HIS A 1 185 ? 7.336 -39.5 -14.078 1 98.12 185 HIS A N 1
ATOM 1411 C CA . HIS A 1 185 ? 7.453 -38.562 -15.188 1 98.12 185 HIS A CA 1
ATOM 1412 C C . HIS A 1 185 ? 8.891 -38.438 -15.672 1 98.12 185 HIS A C 1
ATOM 1414 O O . HIS A 1 185 ? 9.281 -37.438 -16.281 1 98.12 185 HIS A O 1
ATOM 1420 N N . ARG A 1 186 ? 9.664 -39.406 -15.43 1 97.75 186 ARG A N 1
ATOM 1421 C CA . ARG A 1 186 ? 11.102 -39.375 -15.656 1 97.75 186 ARG A CA 1
ATOM 1422 C C . ARG A 1 186 ? 11.414 -39.125 -17.125 1 97.75 186 ARG A C 1
ATOM 1424 O O . ARG A 1 186 ? 12.281 -38.312 -17.453 1 97.75 186 ARG A O 1
ATOM 1431 N N . LYS A 1 187 ? 10.766 -39.781 -18.047 1 98.12 187 LYS A N 1
ATOM 1432 C CA . LYS A 1 187 ? 11.031 -39.625 -19.469 1 98.12 187 LYS A CA 1
ATOM 1433 C C . LYS A 1 187 ? 10.805 -38.188 -19.906 1 98.12 187 LYS A C 1
ATOM 1435 O O . LYS A 1 187 ? 11.617 -37.625 -20.656 1 98.12 187 LYS A O 1
ATOM 1440 N N . THR A 1 188 ? 9.703 -37.594 -19.469 1 98.56 188 THR A N 1
ATOM 1441 C CA . THR A 1 188 ? 9.391 -36.219 -19.766 1 98.56 188 THR A CA 1
ATOM 1442 C C . THR A 1 188 ? 10.469 -35.281 -19.203 1 98.56 188 THR A C 1
ATOM 1444 O O . THR A 1 188 ? 10.922 -34.375 -19.891 1 98.56 188 THR A O 1
ATOM 1447 N N . LEU A 1 189 ? 10.875 -35.531 -17.984 1 98.81 189 LEU A N 1
ATOM 1448 C CA . LEU A 1 189 ? 11.836 -34.656 -17.297 1 98.81 189 LEU A CA 1
ATOM 1449 C C . LEU A 1 189 ? 13.211 -34.75 -17.953 1 98.81 189 LEU A C 1
ATOM 1451 O O . LEU A 1 189 ? 13.914 -33.75 -18.078 1 98.81 189 LEU A O 1
ATOM 1455 N N . GLU A 1 190 ? 13.57 -35.969 -18.406 1 98.56 190 GLU A N 1
ATOM 1456 C CA . GLU A 1 190 ? 14.828 -36.125 -19.125 1 98.56 190 GLU A CA 1
ATOM 1457 C C . GLU A 1 190 ? 14.82 -35.375 -20.453 1 98.56 190 GLU A C 1
ATOM 1459 O O . GLU A 1 190 ? 15.805 -34.719 -20.797 1 98.56 190 GLU A O 1
ATOM 1464 N N . ALA A 1 191 ? 13.734 -35.5 -21.141 1 98.75 191 ALA A N 1
ATOM 1465 C CA . ALA A 1 191 ? 13.602 -34.781 -22.406 1 98.75 191 ALA A CA 1
ATOM 1466 C C . ALA A 1 191 ? 13.703 -33.25 -22.188 1 98.75 191 ALA A C 1
ATOM 1468 O O . ALA A 1 191 ? 14.367 -32.562 -22.953 1 98.75 191 ALA A O 1
ATOM 1469 N N . LEU A 1 192 ? 13.078 -32.75 -21.141 1 98.81 192 LEU A N 1
ATOM 1470 C CA . LEU A 1 192 ? 13.086 -31.328 -20.844 1 98.81 192 LEU A CA 1
ATOM 1471 C C . LEU A 1 192 ? 14.477 -30.891 -20.391 1 98.81 192 LEU A C 1
ATOM 1473 O O . LEU A 1 192 ? 14.891 -29.766 -20.688 1 98.81 192 LEU A O 1
ATOM 1477 N N . ALA A 1 193 ? 15.109 -31.734 -19.625 1 98.69 193 ALA A N 1
ATOM 1478 C CA . ALA A 1 193 ? 16.484 -31.422 -19.234 1 98.69 193 ALA A CA 1
ATOM 1479 C C . ALA A 1 193 ? 17.375 -31.234 -20.469 1 98.69 193 ALA A C 1
ATOM 1481 O O . ALA A 1 193 ? 18.203 -30.328 -20.5 1 98.69 193 ALA A O 1
ATOM 1482 N N . ASP A 1 194 ? 17.203 -32.094 -21.438 1 98.62 194 ASP A N 1
ATOM 1483 C CA . ASP A 1 194 ? 17.953 -31.969 -22.688 1 98.62 194 ASP A CA 1
ATOM 1484 C C . ASP A 1 194 ? 17.625 -30.656 -23.391 1 98.62 194 ASP A C 1
ATOM 1486 O O . ASP A 1 194 ? 18.531 -29.984 -23.891 1 98.62 194 ASP A O 1
ATOM 1490 N N . ILE A 1 195 ? 16.375 -30.344 -23.453 1 98.69 195 ILE A N 1
ATOM 1491 C CA . ILE A 1 195 ? 15.914 -29.125 -24.109 1 98.69 195 ILE A CA 1
ATOM 1492 C C . ILE A 1 195 ? 16.469 -27.906 -23.375 1 98.69 195 ILE A C 1
ATOM 1494 O O . ILE A 1 195 ? 16.891 -26.938 -24 1 98.69 195 ILE A O 1
ATOM 1498 N N . CYS A 1 196 ? 16.5 -27.969 -22 1 98.69 196 CYS A N 1
ATOM 1499 C CA . CYS A 1 196 ? 16.938 -26.859 -21.172 1 98.69 196 CYS A CA 1
ATOM 1500 C C . CYS A 1 196 ? 18.469 -26.766 -21.141 1 98.69 196 CYS A C 1
ATOM 1502 O O . CYS A 1 196 ? 19.016 -25.719 -20.781 1 98.69 196 CYS A O 1
ATOM 1504 N N . GLY A 1 197 ? 19.141 -27.875 -21.5 1 98.5 197 GLY A N 1
ATOM 1505 C CA . GLY A 1 197 ? 20.594 -27.922 -21.453 1 98.5 197 GLY A CA 1
ATOM 1506 C C . GLY A 1 197 ? 21.125 -28.156 -20.047 1 98.5 197 GLY A C 1
ATOM 1507 O O . GLY A 1 197 ? 22.297 -27.875 -19.766 1 98.5 197 GLY A O 1
ATOM 1508 N N . LYS A 1 198 ? 20.234 -28.547 -19.141 1 98 198 LYS A N 1
ATOM 1509 C CA . LYS A 1 198 ? 20.625 -28.766 -17.75 1 98 198 LYS A CA 1
ATOM 1510 C C . LYS A 1 198 ? 19.641 -29.688 -17.047 1 98 198 LYS A C 1
ATOM 1512 O O . LYS A 1 198 ? 18.422 -29.562 -17.234 1 98 198 LYS A O 1
ATOM 1517 N N . VAL A 1 199 ? 20.188 -30.625 -16.266 1 98.19 199 VAL A N 1
ATOM 1518 C CA . VAL A 1 199 ? 19.328 -31.406 -15.375 1 98.19 199 VAL A CA 1
ATOM 1519 C C . VAL A 1 199 ? 18.891 -30.547 -14.195 1 98.19 199 VAL A C 1
ATOM 1521 O O . VAL A 1 199 ? 19.719 -30.094 -13.398 1 98.19 199 VAL A O 1
ATOM 1524 N N . PHE A 1 200 ? 17.578 -30.297 -14.094 1 98.06 200 PHE A N 1
ATOM 1525 C CA . PHE A 1 200 ? 17.109 -29.344 -13.102 1 98.06 200 PHE A CA 1
ATOM 1526 C C . PHE A 1 200 ? 16.25 -30.016 -12.039 1 98.06 200 PHE A C 1
ATOM 1528 O O . PHE A 1 200 ? 15.977 -29.438 -10.992 1 98.06 200 PHE A O 1
ATOM 1535 N N . TYR A 1 201 ? 15.898 -31.281 -12.156 1 97.62 201 TYR A N 1
ATOM 1536 C CA . TYR A 1 201 ? 14.875 -31.906 -11.32 1 97.62 201 TYR A CA 1
ATOM 1537 C C . TYR A 1 201 ? 15.508 -32.875 -10.312 1 97.62 201 TYR A C 1
ATOM 1539 O O . TYR A 1 201 ? 14.812 -33.688 -9.711 1 97.62 201 TYR A O 1
ATOM 1547 N N . THR A 1 202 ? 16.859 -32.812 -10.125 1 94.06 202 THR A N 1
ATOM 1548 C CA . THR A 1 202 ? 17.547 -33.719 -9.227 1 94.06 202 THR A CA 1
ATOM 1549 C C . THR A 1 202 ? 18.25 -32.969 -8.102 1 94.06 202 THR A C 1
ATOM 1551 O O . THR A 1 202 ? 18.969 -33.562 -7.305 1 94.06 202 THR A O 1
ATOM 1554 N N . GLY A 1 203 ? 18.078 -31.75 -8.031 1 90.19 203 GLY A N 1
ATOM 1555 C CA . GLY A 1 203 ? 18.75 -30.938 -7.023 1 90.19 203 GLY A CA 1
ATOM 1556 C C . GLY A 1 203 ? 18.078 -30.984 -5.668 1 90.19 203 GLY A C 1
ATOM 1557 O O . GLY A 1 203 ? 17.359 -31.953 -5.355 1 90.19 203 GLY A O 1
ATOM 1558 N N . ILE A 1 204 ? 18.344 -29.953 -4.852 1 88.69 204 ILE A N 1
ATOM 1559 C CA . ILE A 1 204 ? 17.922 -29.891 -3.455 1 88.69 204 ILE A CA 1
ATOM 1560 C C . ILE A 1 204 ? 16.406 -29.719 -3.383 1 88.69 204 ILE A C 1
ATOM 1562 O O . ILE A 1 204 ? 15.758 -30.234 -2.463 1 88.69 204 ILE A O 1
ATOM 1566 N N . ASP A 1 205 ? 15.844 -29.031 -4.309 1 93.31 205 ASP A N 1
ATOM 1567 C CA . ASP A 1 205 ? 14.398 -28.797 -4.336 1 93.31 205 ASP A CA 1
ATOM 1568 C C . ASP A 1 205 ? 13.836 -28.984 -5.742 1 93.31 205 ASP A C 1
ATOM 1570 O O . ASP A 1 205 ? 13.445 -28.016 -6.395 1 93.31 205 ASP A O 1
ATOM 1574 N N . PRO A 1 206 ? 13.703 -30.219 -6.105 1 96.44 206 PRO A N 1
ATOM 1575 C CA . PRO A 1 206 ? 13.234 -30.5 -7.461 1 96.44 206 PRO A CA 1
ATOM 1576 C C . PRO A 1 206 ? 11.805 -30.016 -7.711 1 96.44 206 PRO A C 1
ATOM 1578 O O . PRO A 1 206 ? 11.461 -29.672 -8.844 1 96.44 206 PRO A O 1
ATOM 1581 N N . VAL A 1 207 ? 11.008 -29.984 -6.68 1 97.19 207 VAL A N 1
ATOM 1582 C CA . VAL A 1 207 ? 9.609 -29.578 -6.812 1 97.19 207 VAL A CA 1
ATOM 1583 C C . VAL A 1 207 ? 9.531 -28.125 -7.254 1 97.19 207 VAL A C 1
ATOM 1585 O O . VAL A 1 207 ? 8.812 -27.797 -8.203 1 97.19 207 VAL A O 1
ATOM 1588 N N . THR A 1 208 ? 10.297 -27.281 -6.598 1 96.19 208 THR A N 1
ATOM 1589 C CA . THR A 1 208 ? 10.32 -25.859 -6.957 1 96.19 208 THR A CA 1
ATOM 1590 C C . THR A 1 208 ? 10.938 -25.672 -8.344 1 96.19 208 THR A C 1
ATOM 1592 O O . THR A 1 208 ? 10.469 -24.844 -9.125 1 96.19 208 THR A O 1
ATOM 1595 N N . ALA A 1 209 ? 11.945 -26.438 -8.633 1 97.94 209 ALA A N 1
ATOM 1596 C CA . ALA A 1 209 ? 12.602 -26.328 -9.93 1 97.94 209 ALA A CA 1
ATOM 1597 C C . ALA A 1 209 ? 11.633 -26.703 -11.062 1 97.94 209 ALA A C 1
ATOM 1599 O O . ALA A 1 209 ? 11.57 -26 -12.07 1 97.94 209 ALA A O 1
ATOM 1600 N N . ILE A 1 210 ? 10.914 -27.766 -10.875 1 98.69 210 ILE A N 1
ATOM 1601 C CA . ILE A 1 210 ? 9.938 -28.219 -11.867 1 98.69 210 ILE A CA 1
ATOM 1602 C C . ILE A 1 210 ? 8.852 -27.172 -12.039 1 98.69 210 ILE A C 1
ATOM 1604 O O . ILE A 1 210 ? 8.477 -26.844 -13.172 1 98.69 210 ILE A O 1
ATOM 1608 N N . LYS A 1 211 ? 8.375 -26.609 -10.969 1 98.19 211 LYS A N 1
ATOM 1609 C CA . LYS A 1 211 ? 7.383 -25.547 -11.016 1 98.19 211 LYS A CA 1
ATOM 1610 C C . LYS A 1 211 ? 7.895 -24.344 -11.797 1 98.19 211 LYS A C 1
ATOM 1612 O O . LYS A 1 211 ? 7.191 -23.812 -12.656 1 98.19 211 LYS A O 1
ATOM 1617 N N . ASP A 1 212 ? 9.133 -23.922 -11.5 1 98.44 212 ASP A N 1
ATOM 1618 C CA . ASP A 1 212 ? 9.695 -22.719 -12.125 1 98.44 212 ASP A CA 1
ATOM 1619 C C . ASP A 1 212 ? 9.883 -22.922 -13.625 1 98.44 212 ASP A C 1
ATOM 1621 O O . ASP A 1 212 ? 9.578 -22.016 -14.414 1 98.44 212 ASP A O 1
ATOM 1625 N N . VAL A 1 213 ? 10.352 -24.047 -14 1 98.75 213 VAL A N 1
ATOM 1626 C CA . VAL A 1 213 ? 10.57 -24.344 -15.414 1 98.75 213 VAL A CA 1
ATOM 1627 C C . VAL A 1 213 ? 9.234 -24.438 -16.141 1 98.75 213 VAL A C 1
ATOM 1629 O O . VAL A 1 213 ? 9.07 -23.891 -17.234 1 98.75 213 VAL A O 1
ATOM 1632 N N . ASN A 1 214 ? 8.305 -25.141 -15.547 1 98.62 214 ASN A N 1
ATOM 1633 C CA . ASN A 1 214 ? 6.969 -25.203 -16.125 1 98.62 214 ASN A CA 1
ATOM 1634 C C . ASN A 1 214 ? 6.375 -23.812 -16.312 1 98.62 214 ASN A C 1
ATOM 1636 O O . ASN A 1 214 ? 5.871 -23.484 -17.375 1 98.62 214 ASN A O 1
ATOM 1640 N N . ASP A 1 215 ? 6.422 -23.016 -15.219 1 98.5 215 ASP A N 1
ATOM 1641 C CA . ASP A 1 215 ? 5.918 -21.641 -15.289 1 98.5 215 ASP A CA 1
ATOM 1642 C C . ASP A 1 215 ? 6.562 -20.875 -16.438 1 98.5 215 ASP A C 1
ATOM 1644 O O . ASP A 1 215 ? 5.879 -20.188 -17.203 1 98.5 215 ASP A O 1
ATOM 1648 N N . MET A 1 216 ? 7.832 -20.969 -16.484 1 98.75 216 MET A N 1
ATOM 1649 C CA . MET A 1 216 ? 8.57 -20.266 -17.531 1 98.75 216 MET A CA 1
ATOM 1650 C C . MET A 1 216 ? 8.023 -20.625 -18.906 1 98.75 216 MET A C 1
ATOM 1652 O O . MET A 1 216 ? 7.754 -19.734 -19.719 1 98.75 216 MET A O 1
ATOM 1656 N N . PHE A 1 217 ? 7.816 -21.953 -19.219 1 98.62 217 PHE A N 1
ATOM 1657 C CA . PHE A 1 217 ? 7.312 -22.375 -20.516 1 98.62 217 PHE A CA 1
ATOM 1658 C C . PHE A 1 217 ? 5.906 -21.844 -20.75 1 98.62 217 PHE A C 1
ATOM 1660 O O . PHE A 1 217 ? 5.594 -21.375 -21.859 1 98.62 217 PHE A O 1
ATOM 1667 N N . LEU A 1 218 ? 5.078 -21.906 -19.75 1 97.62 218 LEU A N 1
ATOM 1668 C CA . LEU A 1 218 ? 3.707 -21.422 -19.875 1 97.62 218 LEU A CA 1
ATOM 1669 C C . LEU A 1 218 ? 3.674 -19.906 -20.078 1 97.62 218 LEU A C 1
ATOM 1671 O O . LEU A 1 218 ? 2.898 -19.406 -20.891 1 97.62 218 LEU A O 1
ATOM 1675 N N . PHE A 1 219 ? 4.488 -19.203 -19.328 1 98.38 219 PHE A N 1
ATOM 1676 C CA . PHE A 1 219 ? 4.543 -17.75 -19.422 1 98.38 219 PHE A CA 1
ATOM 1677 C C . PHE A 1 219 ? 5.039 -17.312 -20.797 1 98.38 219 PHE A C 1
ATOM 1679 O O . PHE A 1 219 ? 4.488 -16.391 -21.391 1 98.38 219 PHE A O 1
ATOM 1686 N N . ASP A 1 220 ? 6.094 -18.016 -21.281 1 98.25 220 ASP A N 1
ATOM 1687 C CA . ASP A 1 220 ? 6.586 -17.75 -22.641 1 98.25 220 ASP A CA 1
ATOM 1688 C C . ASP A 1 220 ? 5.465 -17.891 -23.656 1 98.25 220 ASP A C 1
ATOM 1690 O O . ASP A 1 220 ? 5.305 -17.031 -24.531 1 98.25 220 ASP A O 1
ATOM 1694 N N . GLN A 1 221 ? 4.746 -18.953 -23.531 1 96.19 221 GLN A N 1
ATOM 1695 C CA . GLN A 1 221 ? 3.639 -19.188 -24.438 1 96.19 221 GLN A CA 1
ATOM 1696 C C . GLN A 1 221 ? 2.59 -18.078 -24.344 1 96.19 221 GLN A C 1
ATOM 1698 O O . GLN A 1 221 ? 2.109 -17.594 -25.359 1 96.19 221 GLN A O 1
ATOM 1703 N N . ASP A 1 222 ? 2.262 -17.719 -23.156 1 93.69 222 ASP A N 1
ATOM 1704 C CA . ASP A 1 222 ? 1.257 -16.672 -22.922 1 93.69 222 ASP A CA 1
ATOM 1705 C C . ASP A 1 222 ? 1.696 -15.344 -23.5 1 93.69 222 ASP A C 1
ATOM 1707 O O . ASP A 1 222 ? 0.868 -14.57 -24 1 93.69 222 ASP A O 1
ATOM 1711 N N . GLU A 1 223 ? 2.979 -15.117 -23.453 1 95.94 223 GLU A N 1
ATOM 1712 C CA . GLU A 1 223 ? 3.521 -13.852 -23.938 1 95.94 223 GLU A CA 1
ATOM 1713 C C . GLU A 1 223 ? 3.752 -13.891 -25.438 1 95.94 223 GLU A C 1
ATOM 1715 O O . GLU A 1 223 ? 4.117 -12.875 -26.047 1 95.94 223 GLU A O 1
ATOM 1720 N N . GLY A 1 224 ? 3.633 -15.008 -26.047 1 95.06 224 GLY A N 1
ATOM 1721 C CA . GLY A 1 224 ? 3.777 -15.156 -27.484 1 95.06 224 GLY A CA 1
ATOM 1722 C C . GLY A 1 224 ? 5.215 -15.367 -27.922 1 95.06 224 GLY A C 1
ATOM 1723 O O . GLY A 1 224 ? 5.555 -15.141 -29.094 1 95.06 224 GLY A O 1
ATOM 1724 N N . HIS A 1 225 ? 6.051 -15.797 -27.016 1 97.06 225 HIS A N 1
ATOM 1725 C CA . HIS A 1 225 ? 7.426 -16.109 -27.391 1 97.06 225 HIS A CA 1
ATOM 1726 C C . HIS A 1 225 ? 7.516 -17.453 -28.094 1 97.06 225 HIS A C 1
ATOM 1728 O O . HIS A 1 225 ? 6.703 -18.359 -27.844 1 97.06 225 HIS A O 1
ATOM 1734 N N . ASP A 1 226 ? 8.539 -17.578 -28.938 1 96.75 226 ASP A N 1
ATOM 1735 C CA . ASP A 1 226 ? 8.773 -18.859 -29.578 1 96.75 226 ASP A CA 1
ATOM 1736 C C . ASP A 1 226 ? 9.203 -19.922 -28.562 1 96.75 226 ASP A C 1
ATOM 1738 O O . ASP A 1 226 ? 9.992 -19.625 -27.656 1 96.75 226 ASP A O 1
ATOM 1742 N N . PRO A 1 227 ? 8.664 -21.094 -28.734 1 97.69 227 PRO A N 1
ATOM 1743 C CA . PRO A 1 227 ? 9.102 -22.141 -27.812 1 97.69 227 PRO A CA 1
ATOM 1744 C C . PRO A 1 227 ? 10.594 -22.453 -27.938 1 97.69 227 PRO A C 1
ATOM 1746 O O . PRO A 1 227 ? 11.156 -22.344 -29.031 1 97.69 227 PRO A O 1
ATOM 1749 N N . THR A 1 228 ? 11.133 -22.812 -26.781 1 97.25 228 THR A N 1
ATOM 1750 C CA . THR A 1 228 ? 12.508 -23.297 -26.828 1 97.25 228 THR A CA 1
ATOM 1751 C C . THR A 1 228 ? 12.648 -24.422 -27.844 1 97.25 228 THR A C 1
ATOM 1753 O O . THR A 1 228 ? 11.781 -25.297 -27.938 1 97.25 228 THR A O 1
ATOM 1756 N N . PRO A 1 229 ? 13.781 -24.469 -28.641 1 97.06 229 PRO A N 1
ATOM 1757 C CA . PRO A 1 229 ? 13.938 -25.516 -29.656 1 97.06 229 PRO A CA 1
ATOM 1758 C C . PRO A 1 229 ? 13.734 -26.922 -29.094 1 97.06 229 PRO A C 1
ATOM 1760 O O . PRO A 1 229 ? 14.352 -27.281 -28.094 1 97.06 229 PRO A O 1
ATOM 1763 N N . GLY A 1 230 ? 12.844 -27.656 -29.719 1 97.94 230 GLY A N 1
ATOM 1764 C CA . GLY A 1 230 ? 12.586 -29.031 -29.328 1 97.94 230 GLY A CA 1
ATOM 1765 C C . GLY A 1 230 ? 11.398 -29.172 -28.391 1 97.94 230 GLY A C 1
ATOM 1766 O O . GLY A 1 230 ? 10.891 -30.266 -28.188 1 97.94 230 GLY A O 1
ATOM 1767 N N . LEU A 1 231 ? 10.945 -28.078 -27.875 1 98.56 231 LEU A N 1
ATOM 1768 C CA . LEU A 1 231 ? 9.82 -28.109 -26.938 1 98.56 231 LEU A CA 1
ATOM 1769 C C . LEU A 1 231 ? 8.508 -28.375 -27.672 1 98.56 231 LEU A C 1
ATOM 1771 O O . LEU A 1 231 ? 8.164 -27.656 -28.609 1 98.56 231 LEU A O 1
ATOM 1775 N N . THR A 1 232 ? 7.75 -29.422 -27.266 1 97.94 232 THR A N 1
ATOM 1776 C CA . THR A 1 232 ? 6.469 -29.75 -27.875 1 97.94 232 THR A CA 1
ATOM 1777 C C . THR A 1 232 ? 5.32 -29.469 -26.906 1 97.94 232 THR A C 1
ATOM 1779 O O . THR A 1 232 ? 5.527 -29.359 -25.703 1 97.94 232 THR A O 1
ATOM 1782 N N . SER A 1 233 ? 4.16 -29.359 -27.453 1 96.31 233 SER A N 1
ATOM 1783 C CA . SER A 1 233 ? 2.975 -29.125 -26.641 1 96.31 233 SER A CA 1
ATOM 1784 C C . SER A 1 233 ? 2.732 -30.281 -25.672 1 96.31 233 SER A C 1
ATOM 1786 O O . SER A 1 233 ? 2.234 -30.078 -24.562 1 96.31 233 SER A O 1
ATOM 1788 N N . GLU A 1 234 ? 3.086 -31.438 -26.094 1 97.25 234 GLU A N 1
ATOM 1789 C CA . GLU A 1 234 ? 2.908 -32.625 -25.25 1 97.25 234 GLU A CA 1
ATOM 1790 C C . GLU A 1 234 ? 3.816 -32.562 -24.031 1 97.25 234 GLU A C 1
ATOM 1792 O O . GLU A 1 234 ? 3.393 -32.875 -22.922 1 97.25 234 GLU A O 1
ATOM 1797 N N . LEU A 1 235 ? 5.051 -32.156 -24.234 1 98.38 235 LEU A N 1
ATOM 1798 C CA . LEU A 1 235 ? 5.988 -32.031 -23.125 1 98.38 235 LEU A CA 1
ATOM 1799 C C . LEU A 1 235 ? 5.512 -30.969 -22.125 1 98.38 235 LEU A C 1
ATOM 1801 O O . LEU A 1 235 ? 5.594 -31.172 -20.906 1 98.38 235 LEU A O 1
ATOM 1805 N N . VAL A 1 236 ? 4.996 -29.859 -22.641 1 97.94 236 VAL A N 1
ATOM 1806 C CA . VAL A 1 236 ? 4.492 -28.781 -21.797 1 97.94 236 VAL A CA 1
ATOM 1807 C C . VAL A 1 236 ? 3.289 -29.281 -21 1 97.94 236 VAL A C 1
ATOM 1809 O O . VAL A 1 236 ? 3.188 -29.016 -19.797 1 97.94 236 VAL A O 1
ATOM 1812 N N . LYS A 1 237 ? 2.381 -29.953 -21.688 1 97.12 237 LYS A N 1
ATOM 1813 C CA . LYS A 1 237 ? 1.212 -30.5 -21 1 97.12 237 LYS A CA 1
ATOM 1814 C C . LYS A 1 237 ? 1.624 -31.422 -19.875 1 97.12 237 LYS A C 1
ATOM 1816 O O . LYS A 1 237 ? 1.104 -31.328 -18.75 1 97.12 237 LYS A O 1
ATOM 1821 N N . ASN A 1 238 ? 2.553 -32.344 -20.141 1 97.94 238 ASN A N 1
ATOM 1822 C CA . ASN A 1 238 ? 2.992 -33.312 -19.156 1 97.94 238 ASN A CA 1
ATOM 1823 C C . ASN A 1 238 ? 3.631 -32.656 -17.938 1 97.94 238 ASN A C 1
ATOM 1825 O O . ASN A 1 238 ? 3.324 -33 -16.797 1 97.94 238 ASN A O 1
ATOM 1829 N N . VAL A 1 239 ? 4.5 -31.719 -18.156 1 98.5 239 VAL A N 1
ATOM 1830 C CA . VAL A 1 239 ? 5.188 -31.078 -17.031 1 98.5 239 VAL A CA 1
ATOM 1831 C C . VAL A 1 239 ? 4.215 -30.188 -16.266 1 98.5 239 VAL A C 1
ATOM 1833 O O . VAL A 1 239 ? 4.312 -30.047 -15.047 1 98.5 239 VAL A O 1
ATOM 1836 N N . SER A 1 240 ? 3.277 -29.594 -16.938 1 98 240 SER A N 1
ATOM 1837 C CA . SER A 1 240 ? 2.266 -28.766 -16.281 1 98 240 SER A CA 1
ATOM 1838 C C . SER A 1 240 ? 1.407 -29.609 -15.336 1 98 240 SER A C 1
ATOM 1840 O O . SER A 1 240 ? 1.074 -29.156 -14.242 1 98 240 SER A O 1
ATOM 1842 N N . GLU A 1 241 ? 1.029 -30.781 -15.805 1 97.88 241 GLU A N 1
ATOM 1843 C CA . GLU A 1 241 ? 0.269 -31.703 -14.953 1 97.88 241 GLU A CA 1
ATOM 1844 C C . GLU A 1 241 ? 1.06 -32.062 -13.703 1 97.88 241 GLU A C 1
ATOM 1846 O O . GLU A 1 241 ? 0.51 -32.094 -12.602 1 97.88 241 GLU A O 1
ATOM 1851 N N . LEU A 1 242 ? 2.33 -32.312 -13.891 1 98.5 242 LEU A N 1
ATOM 1852 C CA . LEU A 1 242 ? 3.191 -32.688 -12.773 1 98.5 242 LEU A CA 1
ATOM 1853 C C . LEU A 1 242 ? 3.328 -31.5 -11.805 1 98.5 242 LEU A C 1
ATOM 1855 O O . LEU A 1 242 ? 3.219 -31.672 -10.586 1 98.5 242 LEU A O 1
ATOM 1859 N N . ALA A 1 243 ? 3.607 -30.328 -12.352 1 98.25 243 ALA A N 1
ATOM 1860 C CA . ALA A 1 243 ? 3.77 -29.141 -11.523 1 98.25 243 ALA A CA 1
ATOM 1861 C C . ALA A 1 243 ? 2.506 -28.859 -10.711 1 98.25 243 ALA A C 1
ATOM 1863 O O . ALA A 1 243 ? 2.582 -28.5 -9.539 1 98.25 243 ALA A O 1
ATOM 1864 N N . PHE A 1 244 ? 1.384 -28.984 -11.344 1 98.12 244 PHE A N 1
ATOM 1865 C CA . PHE A 1 244 ? 0.12 -28.734 -10.656 1 98.12 244 PHE A CA 1
ATOM 1866 C C . PHE A 1 244 ? -0.136 -29.797 -9.594 1 98.12 244 PHE A C 1
ATOM 1868 O O . PHE A 1 244 ? -0.615 -29.484 -8.5 1 98.12 244 PHE A O 1
ATOM 1875 N N . GLN A 1 245 ? 0.136 -31.094 -9.891 1 98 245 GLN A N 1
ATOM 1876 C CA . GLN A 1 245 ? 0.067 -32.156 -8.891 1 98 245 GLN A CA 1
ATOM 1877 C C . GLN A 1 245 ? 0.924 -31.812 -7.672 1 98 245 GLN A C 1
ATOM 1879 O O . GLN A 1 245 ? 0.473 -31.938 -6.531 1 98 245 GLN A O 1
ATOM 1884 N N . HIS A 1 246 ? 2.156 -31.391 -7.961 1 97.94 246 HIS A N 1
ATOM 1885 C CA . HIS A 1 246 ? 3.061 -31 -6.887 1 97.94 246 HIS A CA 1
ATOM 1886 C C . HIS A 1 246 ? 2.463 -29.875 -6.043 1 97.94 246 HIS A C 1
ATOM 1888 O O . HIS A 1 246 ? 2.57 -29.891 -4.816 1 97.94 246 HIS A O 1
ATOM 1894 N N . LEU A 1 247 ? 1.885 -28.922 -6.656 1 97.19 247 LEU A N 1
ATOM 1895 C CA . LEU A 1 247 ? 1.281 -27.797 -5.949 1 97.19 247 LEU A CA 1
ATOM 1896 C C . LEU A 1 247 ? 0.19 -28.266 -4.996 1 97.19 247 LEU A C 1
ATOM 1898 O O . LEU A 1 247 ? 0.195 -27.922 -3.814 1 97.19 247 LEU A O 1
ATOM 1902 N N . ILE A 1 248 ? -0.687 -29.062 -5.516 1 97.25 248 ILE A N 1
ATOM 1903 C CA . ILE A 1 248 ? -1.854 -29.5 -4.758 1 97.25 248 ILE A CA 1
ATOM 1904 C C . ILE A 1 248 ? -1.413 -30.406 -3.609 1 97.25 248 ILE A C 1
ATOM 1906 O O . ILE A 1 248 ? -1.812 -30.203 -2.461 1 97.25 248 ILE A O 1
ATOM 1910 N N . GLU A 1 249 ? -0.562 -31.344 -3.873 1 97.19 249 GLU A N 1
ATOM 1911 C CA . GLU A 1 249 ? -0.172 -32.312 -2.857 1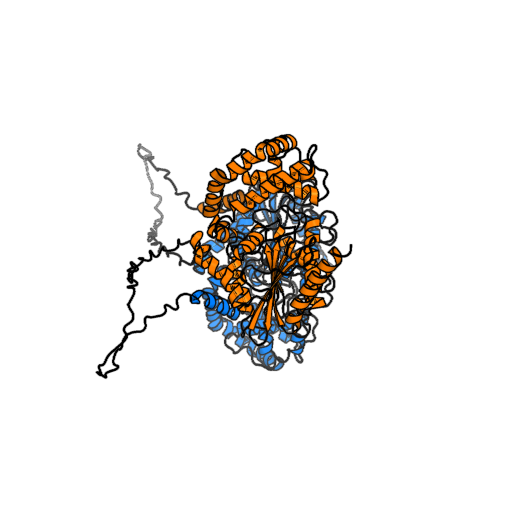 97.19 249 GLU A CA 1
ATOM 1912 C C . GLU A 1 249 ? 0.691 -31.672 -1.777 1 97.19 249 GLU A C 1
ATOM 1914 O O . GLU A 1 249 ? 0.563 -32 -0.595 1 97.19 249 GLU A O 1
ATOM 1919 N N . ARG A 1 250 ? 1.485 -30.812 -2.191 1 95.62 250 ARG A N 1
ATOM 1920 C CA . ARG A 1 250 ? 2.428 -30.188 -1.262 1 95.62 250 ARG A CA 1
ATOM 1921 C C . ARG A 1 250 ? 1.71 -29.25 -0.296 1 95.62 250 ARG A C 1
ATOM 1923 O O . ARG A 1 250 ? 2.053 -29.188 0.886 1 95.62 250 ARG A O 1
ATOM 1930 N N . LEU A 1 251 ? 0.689 -28.562 -0.782 1 95.75 251 LEU A N 1
ATOM 1931 C CA . LEU A 1 251 ? 0.15 -27.453 0.003 1 95.75 251 LEU A CA 1
ATOM 1932 C C . LEU A 1 251 ? -1.217 -27.812 0.577 1 95.75 251 LEU A C 1
ATOM 1934 O O . LEU A 1 251 ? -1.656 -27.219 1.562 1 95.75 251 LEU A O 1
ATOM 1938 N N . TYR A 1 252 ? -1.938 -28.828 0.006 1 96.25 252 TYR A N 1
ATOM 1939 C CA . TYR A 1 252 ? -3.357 -28.922 0.332 1 96.25 252 TYR A CA 1
ATOM 1940 C C . TYR A 1 252 ? -3.775 -30.359 0.601 1 96.25 252 TYR A C 1
ATOM 1942 O O . TYR A 1 252 ? -4.949 -30.703 0.451 1 96.25 252 TYR A O 1
ATOM 1950 N N . SER A 1 253 ? -2.867 -31.234 0.897 1 95.5 253 SER A N 1
ATOM 1951 C CA . SER A 1 253 ? -3.193 -32.656 1.081 1 95.5 253 SER A CA 1
ATOM 1952 C C . SER A 1 253 ? -3.941 -32.875 2.391 1 95.5 253 SER A C 1
ATOM 1954 O O . SER A 1 253 ? -4.695 -33.844 2.52 1 95.5 253 SER A O 1
ATOM 1956 N N . THR A 1 254 ? -3.693 -32 3.432 1 96.81 254 THR A N 1
ATOM 1957 C CA . THR A 1 254 ? -4.375 -32.125 4.715 1 96.81 254 THR A CA 1
ATOM 1958 C C . THR A 1 254 ? -5.027 -30.797 5.102 1 96.81 254 THR A C 1
ATOM 1960 O O . THR A 1 254 ? -4.602 -29.734 4.641 1 96.81 254 THR A O 1
ATOM 1963 N N . PRO A 1 255 ? -6.035 -30.859 5.977 1 97.69 255 PRO A N 1
ATOM 1964 C CA . PRO A 1 255 ? -6.652 -29.625 6.441 1 97.69 255 PRO A CA 1
ATOM 1965 C C . PRO A 1 255 ? -5.648 -28.672 7.102 1 97.69 255 PRO A C 1
ATOM 1967 O O . PRO A 1 255 ? -5.734 -27.453 6.922 1 97.69 255 PRO A O 1
ATOM 1970 N N . THR A 1 256 ? -4.715 -29.203 7.812 1 98 256 THR A N 1
ATOM 1971 C CA . THR A 1 256 ? -3.707 -28.375 8.477 1 98 256 THR A CA 1
ATOM 1972 C C . THR A 1 256 ? -2.818 -27.672 7.457 1 98 256 THR A C 1
ATOM 1974 O O . THR A 1 256 ? -2.48 -26.5 7.625 1 98 256 THR A O 1
ATOM 1977 N N . GLN A 1 257 ? -2.451 -28.375 6.406 1 97.31 257 GLN A N 1
ATOM 1978 C CA . GLN A 1 257 ? -1.656 -27.781 5.344 1 97.31 257 GLN A CA 1
ATOM 1979 C C . GLN A 1 257 ? -2.41 -26.625 4.676 1 97.31 257 GLN A C 1
ATOM 1981 O O . GLN A 1 257 ? -1.824 -25.594 4.367 1 97.31 257 GLN A O 1
ATOM 1986 N N . ILE A 1 258 ? -3.697 -26.844 4.477 1 97.5 258 ILE A N 1
ATOM 1987 C CA . ILE A 1 258 ? -4.523 -25.812 3.869 1 97.5 258 ILE A CA 1
ATOM 1988 C C . ILE A 1 258 ? -4.523 -24.562 4.754 1 97.5 258 ILE A C 1
ATOM 1990 O O . ILE A 1 258 ? -4.281 -23.453 4.273 1 97.5 258 ILE A O 1
ATOM 1994 N N . THR A 1 259 ? -4.707 -24.734 6.066 1 98.06 259 THR A N 1
ATOM 1995 C CA . THR A 1 259 ? -4.742 -23.625 7.02 1 98.06 259 THR A CA 1
ATOM 1996 C C . THR A 1 259 ? -3.422 -22.859 7.008 1 98.06 259 THR A C 1
ATOM 1998 O O . THR A 1 259 ? -3.414 -21.625 6.973 1 98.06 259 THR A O 1
ATOM 2001 N N . VAL A 1 260 ? -2.344 -23.578 6.961 1 97.06 260 VAL A N 1
ATOM 2002 C CA . VAL A 1 260 ? -1.011 -22.984 7.012 1 97.06 260 VAL A CA 1
ATOM 2003 C C . VAL A 1 260 ? -0.715 -22.266 5.695 1 97.06 260 VAL A C 1
ATOM 2005 O O . VAL A 1 260 ? -0.126 -21.172 5.695 1 97.06 260 VAL A O 1
ATOM 2008 N N . ALA A 1 261 ? -1.161 -22.797 4.625 1 95.62 261 ALA A N 1
ATOM 2009 C CA . ALA A 1 261 ? -0.845 -22.281 3.295 1 95.62 261 ALA A CA 1
ATOM 2010 C C . ALA A 1 261 ? -1.533 -20.938 3.049 1 95.62 261 ALA A C 1
ATOM 2012 O O . ALA A 1 261 ? -1.008 -20.078 2.326 1 95.62 261 ALA A O 1
ATOM 2013 N N . ILE A 1 262 ? -2.705 -20.719 3.68 1 95.81 262 ILE A N 1
ATOM 2014 C CA . ILE A 1 262 ? -3.453 -19.531 3.248 1 95.81 262 ILE A CA 1
ATOM 2015 C C . ILE A 1 262 ? -3.555 -18.547 4.398 1 95.81 262 ILE A C 1
ATOM 2017 O O . ILE A 1 262 ? -4.094 -17.438 4.234 1 95.81 262 ILE A O 1
ATOM 2021 N N . GLY A 1 263 ? -3.01 -18.859 5.484 1 96.38 263 GLY A N 1
ATOM 2022 C CA . GLY A 1 263 ? -2.783 -17.906 6.562 1 96.38 263 GLY A CA 1
ATOM 2023 C C . GLY A 1 263 ? -4.062 -17.297 7.098 1 96.38 263 GLY A C 1
ATOM 2024 O O . GLY A 1 263 ? -5.008 -18.016 7.43 1 96.38 263 GLY A O 1
ATOM 2025 N N . GLY A 1 264 ? -4.086 -15.969 7.199 1 97.69 264 GLY A N 1
ATOM 2026 C CA . GLY A 1 264 ? -5.125 -15.266 7.934 1 97.69 264 GLY A CA 1
ATOM 2027 C C . GLY A 1 264 ? -6.309 -14.875 7.07 1 97.69 264 GLY A C 1
ATOM 2028 O O . GLY A 1 264 ? -7.328 -14.406 7.578 1 97.69 264 GLY A O 1
ATOM 2029 N N . PHE A 1 265 ? -6.289 -15.195 5.793 1 98.56 265 PHE A N 1
ATOM 2030 C CA . PHE A 1 265 ? -7.293 -14.656 4.887 1 98.56 265 PHE A CA 1
ATOM 2031 C C . PHE A 1 265 ? -8.68 -15.195 5.23 1 98.56 265 PHE A C 1
ATOM 2033 O O . PHE A 1 265 ? -9.664 -14.453 5.191 1 98.56 265 PHE A O 1
ATOM 2040 N N . PRO A 1 266 ? -8.836 -16.484 5.543 1 98.44 266 PRO A N 1
ATOM 2041 C CA . PRO A 1 266 ? -10.172 -16.984 5.891 1 98.44 266 PRO A CA 1
ATOM 2042 C C . PRO A 1 266 ? -10.797 -16.234 7.059 1 98.44 266 PRO A C 1
ATOM 2044 O O . PRO A 1 266 ? -11.984 -15.906 7.023 1 98.44 266 PRO A O 1
ATOM 2047 N N . GLN A 1 267 ? -10 -15.961 8.023 1 98.19 267 GLN A N 1
ATOM 2048 C CA . GLN A 1 267 ? -10.5 -15.195 9.156 1 98.19 267 GLN A CA 1
ATOM 2049 C C . GLN A 1 267 ? -10.883 -13.781 8.734 1 98.19 267 GLN A C 1
ATOM 2051 O O . GLN A 1 267 ? -11.883 -13.234 9.211 1 98.19 267 GLN A O 1
ATOM 2056 N N . LEU A 1 268 ? -10.086 -13.211 7.902 1 98.56 268 LEU A N 1
ATOM 2057 C CA . LEU A 1 268 ? -10.359 -11.875 7.375 1 98.56 268 LEU A CA 1
ATOM 2058 C C . LEU A 1 268 ? -11.68 -11.859 6.602 1 98.56 268 LEU A C 1
ATOM 2060 O O . LEU A 1 268 ? -12.492 -10.953 6.773 1 98.56 268 LEU A O 1
ATOM 2064 N N . LEU A 1 269 ? -11.852 -12.844 5.762 1 98.81 269 LEU A N 1
ATOM 2065 C CA . LEU A 1 269 ? -13.062 -12.961 4.957 1 98.81 269 LEU A CA 1
ATOM 2066 C C . LEU A 1 269 ? -14.305 -13.047 5.84 1 98.81 269 LEU A C 1
ATOM 2068 O O . LEU A 1 269 ? -15.281 -12.32 5.625 1 98.81 269 LEU A O 1
ATOM 2072 N N . VAL A 1 270 ? -14.258 -13.883 6.832 1 98.75 270 VAL A N 1
ATOM 2073 C CA . VAL A 1 270 ? -15.383 -14.07 7.742 1 98.75 270 VAL A CA 1
ATOM 2074 C C . VAL A 1 270 ? -15.672 -12.758 8.484 1 98.75 270 VAL A C 1
ATOM 2076 O O . VAL A 1 270 ? -16.828 -12.328 8.562 1 98.75 270 VAL A O 1
ATOM 2079 N N . ARG A 1 271 ? -14.633 -12.141 8.984 1 98.38 271 ARG A N 1
ATOM 2080 C CA . ARG A 1 271 ? -14.797 -10.875 9.695 1 98.38 271 ARG A CA 1
ATOM 2081 C C . ARG A 1 271 ? -15.453 -9.828 8.805 1 98.38 271 ARG A C 1
ATOM 2083 O O . ARG A 1 271 ? -16.344 -9.102 9.25 1 98.38 271 ARG A O 1
ATOM 2090 N N . ASN A 1 272 ? -14.992 -9.742 7.598 1 98.56 272 ASN A N 1
ATOM 2091 C CA . ASN A 1 272 ? -15.531 -8.758 6.668 1 98.56 272 ASN A CA 1
ATOM 2092 C C . ASN A 1 272 ? -17 -9.016 6.371 1 98.56 272 ASN A C 1
ATOM 2094 O O . ASN A 1 272 ? -17.812 -8.078 6.324 1 98.56 272 ASN A O 1
ATOM 2098 N N . LEU A 1 273 ? -17.359 -10.234 6.16 1 98.69 273 LEU A N 1
ATOM 2099 C CA . LEU A 1 273 ? -18.75 -10.586 5.883 1 98.69 273 LEU A CA 1
ATOM 2100 C C . LEU A 1 273 ? -19.656 -10.258 7.074 1 98.69 273 LEU A C 1
ATOM 2102 O O . LEU A 1 273 ? -20.734 -9.68 6.906 1 98.69 273 LEU A O 1
ATOM 2106 N N . LEU A 1 274 ? -19.172 -10.586 8.227 1 98.06 274 LEU A N 1
ATOM 2107 C CA . LEU A 1 274 ? -19.953 -10.32 9.43 1 98.06 274 LEU A CA 1
ATOM 2108 C C . LEU A 1 274 ? -20.094 -8.82 9.664 1 98.06 274 LEU A C 1
ATOM 2110 O O . LEU A 1 274 ? -21.156 -8.352 10.086 1 98.06 274 LEU A O 1
ATOM 2114 N N . GLU A 1 275 ? -19.047 -8.094 9.406 1 97.25 275 GLU A N 1
ATOM 2115 C CA . GLU A 1 275 ? -19.125 -6.641 9.484 1 97.25 275 GLU A CA 1
ATOM 2116 C C . GLU A 1 275 ? -20.156 -6.086 8.508 1 97.25 275 GLU A C 1
ATOM 2118 O O . GLU A 1 275 ? -20.906 -5.168 8.844 1 97.25 275 GLU A O 1
ATOM 2123 N N . GLY A 1 276 ? -20.172 -6.652 7.305 1 97.25 276 GLY A N 1
ATOM 2124 C CA . GLY A 1 276 ? -21.141 -6.234 6.301 1 97.25 276 GLY A CA 1
ATOM 2125 C C . GLY A 1 276 ? -22.578 -6.512 6.703 1 97.25 276 GLY A C 1
ATOM 2126 O O . GLY A 1 276 ? -23.5 -5.789 6.301 1 97.25 276 GLY A O 1
ATOM 2127 N N . ALA A 1 277 ? -22.766 -7.465 7.539 1 97.19 277 ALA A N 1
ATOM 2128 C CA . ALA A 1 277 ? -24.094 -7.879 7.938 1 97.19 277 ALA A CA 1
ATOM 2129 C C . ALA A 1 277 ? -24.547 -7.164 9.211 1 97.19 277 ALA A C 1
ATOM 2131 O O . ALA A 1 277 ? -25.688 -7.289 9.633 1 97.19 277 ALA A O 1
ATOM 2132 N N . SER A 1 278 ? -23.641 -6.441 9.758 1 94.69 278 SER A N 1
ATOM 2133 C CA . SER A 1 278 ? -23.953 -5.789 11.023 1 94.69 278 SER A CA 1
ATOM 2134 C C . SER A 1 278 ? -24.984 -4.688 10.844 1 94.69 278 SER A C 1
ATOM 2136 O O . SER A 1 278 ? -24.891 -3.887 9.914 1 94.69 278 SER A O 1
ATOM 2138 N N . LEU A 1 279 ? -25.938 -4.594 11.75 1 89.31 279 LEU A N 1
ATOM 2139 C CA . LEU A 1 279 ? -27 -3.584 11.711 1 89.31 279 LEU A CA 1
ATOM 2140 C C . LEU A 1 279 ? -26.438 -2.209 12.07 1 89.31 279 LEU A C 1
ATOM 2142 O O . LEU A 1 279 ? -27 -1.186 11.68 1 89.31 279 LEU A O 1
ATOM 2146 N N . ASN A 1 280 ? -25.391 -2.209 12.734 1 90.56 280 ASN A N 1
ATOM 2147 C CA . ASN A 1 280 ? -24.797 -0.964 13.227 1 90.56 280 ASN A CA 1
ATOM 2148 C C . ASN A 1 280 ? -23.641 -0.503 12.344 1 90.56 280 ASN A C 1
ATOM 2150 O O . ASN A 1 280 ? -22.859 0.357 12.742 1 90.56 280 ASN A O 1
ATOM 2154 N N . ARG A 1 281 ? -23.656 -1.011 11.164 1 92.12 281 ARG A N 1
ATOM 2155 C CA . ARG A 1 281 ? -22.547 -0.639 10.297 1 92.12 281 ARG A CA 1
ATOM 2156 C C . ARG A 1 281 ? -22.656 0.816 9.852 1 92.12 281 ARG A C 1
ATOM 2158 O O . ARG A 1 281 ? -23.75 1.278 9.5 1 92.12 281 ARG A O 1
ATOM 2165 N N . ASN A 1 282 ? -21.516 1.526 9.945 1 92.5 282 ASN A N 1
ATOM 2166 C CA . ASN A 1 282 ? -21.469 2.873 9.383 1 92.5 282 ASN A CA 1
ATOM 2167 C C . ASN A 1 282 ? -21.672 2.857 7.875 1 92.5 282 ASN A C 1
ATOM 2169 O O . ASN A 1 282 ? -20.906 2.227 7.145 1 92.5 282 ASN A O 1
ATOM 2173 N N . PRO A 1 283 ? -22.656 3.527 7.438 1 90.44 283 PRO A N 1
ATOM 2174 C CA . PRO A 1 283 ? -22.953 3.506 6.004 1 90.44 283 PRO A CA 1
ATOM 2175 C C . PRO A 1 283 ? -21.828 4.109 5.156 1 90.44 283 PRO A C 1
ATOM 2177 O O . PRO A 1 283 ? -21.781 3.889 3.943 1 90.44 283 PRO A O 1
ATOM 2180 N N . GLU A 1 284 ? -20.938 4.816 5.793 1 92.44 284 GLU A N 1
ATOM 2181 C CA . GLU A 1 284 ? -19.859 5.457 5.039 1 92.44 284 GLU A CA 1
ATOM 2182 C C . GLU A 1 284 ? -18.641 4.559 4.957 1 92.44 284 GLU A C 1
ATOM 2184 O O . GLU A 1 284 ? -17.672 4.883 4.262 1 92.44 284 GLU A O 1
ATOM 2189 N N . ASN A 1 285 ? -18.734 3.424 5.621 1 95.75 285 ASN A N 1
ATOM 2190 C CA . ASN A 1 285 ? -17.672 2.451 5.461 1 95.75 285 ASN A CA 1
ATOM 2191 C C . ASN A 1 285 ? -17.656 1.842 4.062 1 95.75 285 ASN A C 1
ATOM 2193 O O . ASN A 1 285 ? -18.719 1.717 3.434 1 95.75 285 ASN A O 1
ATOM 2197 N N . PRO A 1 286 ? -16.469 1.478 3.613 1 97.94 286 PRO A N 1
ATOM 2198 C CA . PRO A 1 286 ? -16.422 0.835 2.297 1 97.94 286 PRO A CA 1
ATOM 2199 C C . PRO A 1 286 ? -17.328 -0.395 2.217 1 97.94 286 PRO A C 1
ATOM 2201 O O . PRO A 1 286 ? -17.391 -1.188 3.16 1 97.94 286 PRO A O 1
ATOM 2204 N N . LYS A 1 287 ? -18.047 -0.494 1.155 1 98.12 287 LYS A N 1
ATOM 2205 C CA . LYS A 1 287 ? -18.938 -1.641 0.929 1 98.12 287 LYS A CA 1
ATOM 2206 C C . LYS A 1 287 ? -18.344 -2.576 -0.126 1 98.12 287 LYS A C 1
ATOM 2208 O O . LYS A 1 287 ? -18.922 -3.633 -0.407 1 98.12 287 LYS A O 1
ATOM 2213 N N . TYR A 1 288 ? -17.281 -2.164 -0.752 1 98.81 288 TYR A N 1
ATOM 2214 C CA . TYR A 1 288 ? -16.5 -3.033 -1.631 1 98.81 288 TYR A CA 1
ATOM 2215 C C . TYR A 1 288 ? -15.086 -3.209 -1.11 1 98.81 288 TYR A C 1
ATOM 2217 O O . TYR A 1 288 ? -14.328 -2.238 -1.013 1 98.81 288 TYR A O 1
ATOM 2225 N N . LEU A 1 289 ? -14.719 -4.406 -0.764 1 98.88 289 LEU A N 1
ATOM 2226 C CA . LEU A 1 289 ? -13.367 -4.766 -0.328 1 98.88 289 LEU A CA 1
ATOM 2227 C C . LEU A 1 289 ? -12.664 -5.609 -1.384 1 98.88 289 LEU A C 1
ATOM 2229 O O . LEU A 1 289 ? -13.102 -6.723 -1.686 1 98.88 289 LEU A O 1
ATOM 2233 N N . SER A 1 290 ? -11.586 -5.07 -1.945 1 98.94 290 SER A N 1
ATOM 2234 C CA . SER A 1 290 ? -10.852 -5.703 -3.035 1 98.94 290 SER A CA 1
ATOM 2235 C C . SER A 1 290 ? -9.492 -6.219 -2.561 1 98.94 290 SER A C 1
ATOM 2237 O O . SER A 1 290 ? -8.656 -5.441 -2.098 1 98.94 290 SER A O 1
ATOM 2239 N N . TYR A 1 291 ? -9.297 -7.531 -2.709 1 98.94 291 TYR A N 1
ATOM 2240 C CA . TYR A 1 291 ? -8.062 -8.172 -2.262 1 98.94 291 TYR A CA 1
ATOM 2241 C C . TYR A 1 291 ? -7.312 -8.781 -3.436 1 98.94 291 TYR A C 1
ATOM 2243 O O . TYR A 1 291 ? -7.922 -9.359 -4.34 1 98.94 291 TYR A O 1
ATOM 2251 N N . HIS A 1 292 ? -5.961 -8.633 -3.438 1 98.88 292 HIS A N 1
ATOM 2252 C CA . HIS A 1 292 ? -5.121 -9.062 -4.547 1 98.88 292 HIS A CA 1
ATOM 2253 C C . HIS A 1 292 ? -3.949 -9.906 -4.055 1 98.88 292 HIS A C 1
ATOM 2255 O O . HIS A 1 292 ? -3.086 -9.414 -3.328 1 98.88 292 HIS A O 1
ATOM 2261 N N . GLY A 1 293 ? -3.947 -11.148 -4.414 1 98.25 293 GLY A N 1
ATOM 2262 C CA . GLY A 1 293 ? -2.92 -12.062 -3.943 1 98.25 293 GLY A CA 1
ATOM 2263 C C . GLY A 1 293 ? -2.445 -13.023 -5.012 1 98.25 293 GLY A C 1
ATOM 2264 O O . GLY A 1 293 ? -2.338 -12.656 -6.184 1 98.25 293 GLY A O 1
ATOM 2265 N N . HIS A 1 294 ? -2.053 -14.234 -4.59 1 97.81 294 HIS A N 1
ATOM 2266 C CA . HIS A 1 294 ? -1.468 -15.258 -5.445 1 97.81 294 HIS A CA 1
ATOM 2267 C C . HIS A 1 294 ? -2.441 -16.406 -5.668 1 97.81 294 HIS A C 1
ATOM 2269 O O . HIS A 1 294 ? -3.455 -16.516 -4.973 1 97.81 294 HIS A O 1
ATOM 2275 N N . ARG A 1 295 ? -2.102 -17.219 -6.609 1 97.06 295 ARG A N 1
ATOM 2276 C CA . ARG A 1 295 ? -2.939 -18.359 -6.934 1 97.06 295 ARG A CA 1
ATOM 2277 C C . ARG A 1 295 ? -3.012 -19.344 -5.762 1 97.06 295 ARG A C 1
ATOM 2279 O O . ARG A 1 295 ? -4.031 -20 -5.562 1 97.06 295 ARG A O 1
ATOM 2286 N N . GLU A 1 296 ? -1.938 -19.438 -4.957 1 96.62 296 GLU A N 1
ATOM 2287 C CA . GLU A 1 296 ? -1.904 -20.375 -3.836 1 96.62 296 GLU A CA 1
ATOM 2288 C C . GLU A 1 296 ? -3.018 -20.078 -2.836 1 96.62 296 GLU A C 1
ATOM 2290 O O . GLU A 1 296 ? -3.666 -20.984 -2.326 1 96.62 296 GLU A O 1
ATOM 2295 N N . LEU A 1 297 ? -3.215 -18.75 -2.594 1 97.88 297 LEU A N 1
ATOM 2296 C CA . LEU A 1 297 ? -4.27 -18.344 -1.67 1 97.88 297 LEU A CA 1
ATOM 2297 C C . LEU A 1 297 ? -5.641 -18.734 -2.211 1 97.88 297 LEU A C 1
ATOM 2299 O O . LEU A 1 297 ? -6.48 -19.266 -1.473 1 97.88 297 LEU A O 1
ATOM 2303 N N . MET A 1 298 ? -5.867 -18.547 -3.455 1 97.5 298 MET A N 1
ATOM 2304 C CA . MET A 1 298 ? -7.168 -18.828 -4.055 1 97.5 298 MET A CA 1
ATOM 2305 C C . MET A 1 298 ? -7.469 -20.312 -4.055 1 97.5 298 MET A C 1
ATOM 2307 O O . MET A 1 298 ? -8.578 -20.734 -3.709 1 97.5 298 MET A O 1
ATOM 2311 N N .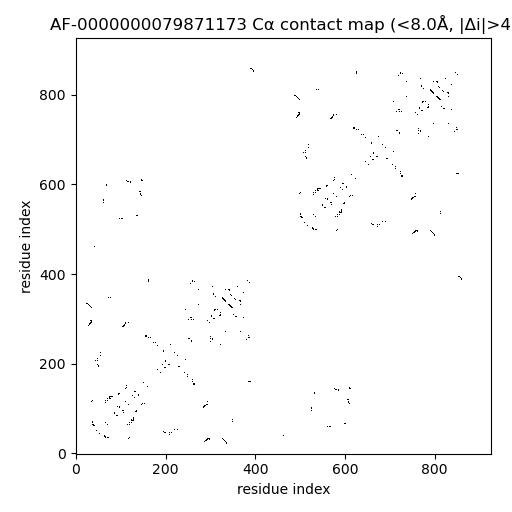 HIS A 1 299 ? -6.477 -21.172 -4.461 1 97.12 299 HIS A N 1
ATOM 2312 C CA . HIS A 1 299 ? -6.664 -22.609 -4.414 1 97.12 299 HIS A CA 1
ATOM 2313 C C . HIS A 1 299 ? -6.961 -23.078 -2.992 1 97.12 299 HIS A C 1
ATOM 2315 O O . HIS A 1 299 ? -7.895 -23.859 -2.773 1 97.12 299 HIS A O 1
ATOM 2321 N N . GLY A 1 300 ? -6.133 -22.594 -2.082 1 97.19 300 GLY A N 1
ATOM 2322 C CA . GLY A 1 300 ? -6.32 -23 -0.697 1 97.19 300 GLY A CA 1
ATOM 2323 C C . GLY A 1 300 ? -7.684 -22.625 -0.145 1 97.19 300 GLY A C 1
ATOM 2324 O O . GLY A 1 300 ? -8.312 -23.438 0.547 1 97.19 300 GLY A O 1
ATOM 2325 N N . LEU A 1 301 ? -8.086 -21.391 -0.446 1 97.88 301 LEU A N 1
ATOM 2326 C CA . LEU A 1 301 ? -9.406 -20.953 -0.008 1 97.88 301 LEU A CA 1
ATOM 2327 C C . LEU A 1 301 ? -10.5 -21.828 -0.622 1 97.88 301 LEU A C 1
ATOM 2329 O O . LEU A 1 301 ? -11.469 -22.188 0.051 1 97.88 301 LEU A O 1
ATOM 2333 N N . GLY A 1 302 ? -10.344 -22.172 -1.876 1 96.81 302 GLY A N 1
ATOM 2334 C CA . GLY A 1 302 ? -11.281 -23.078 -2.529 1 96.81 302 GLY A CA 1
ATOM 2335 C C . GLY A 1 302 ? -11.383 -24.422 -1.837 1 96.81 302 GLY A C 1
ATOM 2336 O O . GLY A 1 302 ? -12.484 -24.891 -1.529 1 96.81 302 GLY A O 1
ATOM 2337 N N . PHE A 1 303 ? -10.281 -25.031 -1.562 1 96.25 303 PHE A N 1
ATOM 2338 C CA . PHE A 1 303 ? -10.266 -26.328 -0.906 1 96.25 303 PHE A CA 1
ATOM 2339 C C . PHE A 1 303 ? -10.883 -26.25 0.486 1 96.25 303 PHE A C 1
ATOM 2341 O O . PHE A 1 303 ? -11.609 -27.141 0.906 1 96.25 303 PHE A O 1
ATOM 2348 N N . MET A 1 304 ? -10.586 -25.172 1.165 1 97 304 MET A N 1
ATOM 2349 C CA . MET A 1 304 ? -11.141 -24.984 2.502 1 97 304 MET A CA 1
ATOM 2350 C C . MET A 1 304 ? -12.664 -24.922 2.455 1 97 304 MET A C 1
ATOM 2352 O O . MET A 1 304 ? -13.336 -25.469 3.334 1 97 304 MET A O 1
ATOM 2356 N N . MET A 1 305 ? -13.18 -24.312 1.419 1 97 305 MET A N 1
ATOM 2357 C CA . MET A 1 305 ? -14.617 -24.078 1.324 1 97 305 MET A CA 1
ATOM 2358 C C . MET A 1 305 ? -15.305 -25.219 0.592 1 97 305 MET A C 1
ATOM 2360 O O . MET A 1 305 ? -16.531 -25.203 0.398 1 97 305 MET A O 1
ATOM 2364 N N . GLY A 1 306 ? -14.531 -26.125 0.122 1 93.31 306 GLY A N 1
ATOM 2365 C CA . GLY A 1 306 ? -15.109 -27.234 -0.626 1 93.31 306 GLY A CA 1
ATOM 2366 C C . GLY A 1 306 ? -15.461 -26.859 -2.055 1 93.31 306 GLY A C 1
ATOM 2367 O O . GLY A 1 306 ? -16.5 -27.297 -2.572 1 93.31 306 GLY A O 1
ATOM 2368 N N . MET A 1 307 ? -14.68 -26.031 -2.549 1 93.19 307 MET A N 1
ATOM 2369 C CA . MET A 1 307 ? -14.875 -25.594 -3.93 1 93.19 307 MET A CA 1
ATOM 2370 C C . MET A 1 307 ? -13.703 -26.031 -4.805 1 93.19 307 MET A C 1
ATOM 2372 O O . MET A 1 307 ? -12.562 -26.078 -4.34 1 93.19 307 MET A O 1
ATOM 2376 N N . LYS A 1 308 ? -14.039 -26.312 -6.051 1 89.5 308 LYS A N 1
ATOM 2377 C CA . LYS A 1 308 ? -13.031 -26.656 -7.055 1 89.5 308 LYS A CA 1
ATOM 2378 C C . LYS A 1 308 ? -13.148 -25.734 -8.273 1 89.5 308 LYS A C 1
ATOM 2380 O O . LYS A 1 308 ? -14.25 -25.359 -8.664 1 89.5 308 LYS A O 1
ATOM 2385 N N . PHE A 1 309 ? -12.031 -25.375 -8.758 1 94.44 309 PHE A N 1
ATOM 2386 C CA . PHE A 1 309 ? -12 -24.609 -9.992 1 94.44 309 PHE A CA 1
ATOM 2387 C C . PHE A 1 309 ? -12.023 -25.531 -11.211 1 94.44 309 PHE A C 1
ATOM 2389 O O . PHE A 1 309 ? -11.383 -26.578 -11.211 1 94.44 309 PHE A O 1
ATOM 2396 N N . ASN A 1 310 ? -12.859 -25.203 -12.141 1 91.56 310 ASN A N 1
ATOM 2397 C CA . ASN A 1 310 ? -13 -26.031 -13.336 1 91.56 310 ASN A CA 1
ATOM 2398 C C . ASN A 1 310 ? -13.039 -25.188 -14.609 1 91.56 310 ASN A C 1
ATOM 2400 O O . ASN A 1 310 ? -14.102 -25 -15.203 1 91.56 310 ASN A O 1
ATOM 2404 N N . PHE A 1 311 ? -11.914 -24.797 -15.07 1 92.06 311 PHE A N 1
ATOM 2405 C CA . PHE A 1 311 ? -11.812 -24.047 -16.312 1 92.06 311 PHE A CA 1
ATOM 2406 C C . PHE A 1 311 ? -11.688 -24.969 -17.5 1 92.06 311 PHE A C 1
ATOM 2408 O O . PHE A 1 311 ? -10.922 -25.938 -17.469 1 92.06 311 PHE A O 1
ATOM 2415 N N . GLU A 1 312 ? -12.391 -24.672 -18.547 1 89.56 312 GLU A N 1
ATOM 2416 C CA . GLU A 1 312 ? -12.445 -25.516 -19.734 1 89.56 312 GLU A CA 1
ATOM 2417 C C . GLU A 1 312 ? -11.078 -25.609 -20.406 1 89.56 312 GLU A C 1
ATOM 2419 O O . GLU A 1 312 ? -10.352 -24.625 -20.5 1 89.56 312 GLU A O 1
ATOM 2424 N N . GLY A 1 313 ? -10.734 -26.828 -20.75 1 86.88 313 GLY A N 1
ATOM 2425 C CA . GLY A 1 313 ? -9.539 -27.031 -21.562 1 86.88 313 GLY A CA 1
ATOM 2426 C C . GLY A 1 313 ? -8.289 -27.266 -20.734 1 86.88 313 GLY A C 1
ATOM 2427 O O . GLY A 1 313 ? -7.211 -27.484 -21.297 1 86.88 313 GLY A O 1
ATOM 2428 N N . LEU A 1 314 ? -8.406 -27.266 -19.406 1 90.75 314 LEU A N 1
ATOM 2429 C CA . LEU A 1 314 ? -7.238 -27.453 -18.547 1 90.75 314 LEU A CA 1
ATOM 2430 C C . LEU A 1 314 ? -7.293 -28.812 -17.859 1 90.75 314 LEU A C 1
ATOM 2432 O O . LEU A 1 314 ? -8.375 -29.297 -17.516 1 90.75 314 LEU A O 1
ATOM 2436 N N . SER A 1 315 ? -6.148 -29.391 -17.703 1 91.5 315 SER A N 1
ATOM 2437 C CA . SER A 1 315 ? -6.078 -30.656 -17 1 91.5 315 SER A CA 1
ATOM 2438 C C . SER A 1 315 ? -6.367 -30.484 -15.508 1 91.5 315 SER A C 1
ATOM 2440 O O . SER A 1 315 ? -5.941 -29.5 -14.898 1 91.5 315 SER A O 1
ATOM 2442 N N . GLN A 1 316 ? -7.031 -31.5 -15.008 1 94.12 316 GLN A N 1
ATOM 2443 C CA . GLN A 1 316 ? -7.434 -31.438 -13.602 1 94.12 316 GLN A CA 1
ATOM 2444 C C . GLN A 1 316 ? -6.562 -32.344 -12.742 1 94.12 316 GLN A C 1
ATOM 2446 O O . GLN A 1 316 ? -6.031 -33.344 -13.219 1 94.12 316 GLN A O 1
ATOM 2451 N N . TYR A 1 317 ? -6.387 -31.953 -11.562 1 95.12 317 TYR A N 1
ATOM 2452 C CA . TYR A 1 317 ? -5.855 -32.781 -10.5 1 95.12 317 TYR A CA 1
ATOM 2453 C C . TYR A 1 317 ? -6.676 -32.625 -9.219 1 95.12 317 TYR A C 1
ATOM 2455 O O . TYR A 1 317 ? -6.957 -31.516 -8.789 1 95.12 317 TYR A O 1
ATOM 2463 N N . ASN A 1 318 ? -7.098 -33.719 -8.641 1 91.81 318 ASN A N 1
ATOM 2464 C CA . ASN A 1 318 ? -7.949 -33.75 -7.453 1 91.81 318 ASN A C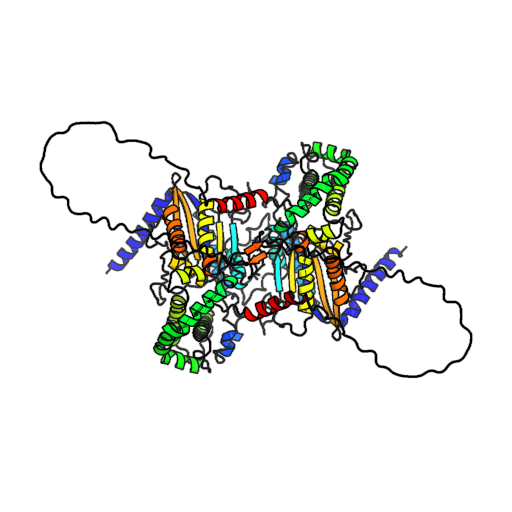A 1
ATOM 2465 C C . ASN A 1 318 ? -9.188 -32.875 -7.645 1 91.81 318 ASN A C 1
ATOM 2467 O O . ASN A 1 318 ? -9.602 -32.156 -6.727 1 91.81 318 ASN A O 1
ATOM 2471 N N . GLY A 1 319 ? -9.664 -32.812 -8.883 1 90.38 319 GLY A N 1
ATOM 2472 C CA . GLY A 1 319 ? -10.945 -32.188 -9.188 1 90.38 319 GLY A CA 1
ATOM 2473 C C . GLY A 1 319 ? -10.82 -30.719 -9.477 1 90.38 319 GLY A C 1
ATOM 2474 O O . GLY A 1 319 ? -11.82 -30.047 -9.75 1 90.38 319 GLY A O 1
ATOM 2475 N N . SER A 1 320 ? -9.656 -30.203 -9.414 1 95 320 SER A N 1
ATOM 2476 C CA . SER A 1 320 ? -9.469 -28.766 -9.656 1 95 320 SER A CA 1
ATOM 2477 C C . SER A 1 320 ? -8.516 -28.531 -10.828 1 95 320 SER A C 1
ATOM 2479 O O . SER A 1 320 ? -7.582 -29.312 -11.039 1 95 320 SER A O 1
ATOM 2481 N N . THR A 1 321 ? -8.742 -27.5 -11.586 1 96.94 321 THR A N 1
ATOM 2482 C CA . THR A 1 321 ? -7.828 -27.062 -12.633 1 96.94 321 THR A CA 1
ATOM 2483 C C . THR A 1 321 ? -6.934 -25.922 -12.133 1 96.94 321 THR A C 1
ATOM 2485 O O . THR A 1 321 ? -7.227 -25.297 -11.117 1 96.94 321 THR A O 1
ATOM 2488 N N . PRO A 1 322 ? -5.781 -25.703 -12.844 1 97.19 322 PRO A N 1
ATOM 2489 C CA . PRO A 1 322 ? -5.051 -24.469 -12.57 1 97.19 322 PRO A CA 1
ATOM 2490 C C . PRO A 1 322 ? -5.887 -23.219 -12.836 1 97.19 322 PRO A C 1
ATOM 2492 O O . PRO A 1 322 ? -6.965 -23.312 -13.43 1 97.19 322 PRO A O 1
ATOM 2495 N N . LEU A 1 323 ? -5.422 -22.125 -12.297 1 97.06 323 LEU A N 1
ATOM 2496 C CA . LEU A 1 323 ? -6.109 -20.859 -12.453 1 97.06 323 LEU A CA 1
ATOM 2497 C C . LEU A 1 323 ? -5.508 -20.047 -13.609 1 97.06 323 LEU A C 1
ATOM 2499 O O . LEU A 1 323 ? -4.293 -20.047 -13.797 1 97.06 323 LEU A O 1
ATOM 2503 N N . HIS A 1 324 ? -6.391 -19.391 -14.336 1 96.75 324 HIS A N 1
ATOM 2504 C CA . HIS A 1 324 ? -5.918 -18.375 -15.273 1 96.75 324 HIS A CA 1
ATOM 2505 C C . HIS A 1 324 ? -5.367 -17.156 -14.539 1 96.75 324 HIS A C 1
ATOM 2507 O O . HIS A 1 324 ? -5.82 -16.844 -13.438 1 96.75 324 HIS A O 1
ATOM 2513 N N . PRO A 1 325 ? -4.348 -16.484 -15.195 1 97.81 325 PRO A N 1
ATOM 2514 C CA . PRO A 1 325 ? -3.982 -15.18 -14.633 1 97.81 325 PRO A CA 1
ATOM 2515 C C . PRO A 1 325 ? -5.176 -14.234 -14.5 1 97.81 325 PRO A C 1
ATOM 2517 O O . PRO A 1 325 ? -6.078 -14.258 -15.344 1 97.81 325 PRO A O 1
ATOM 2520 N N . ALA A 1 326 ? -5.234 -13.461 -13.375 1 98.69 326 ALA A N 1
ATOM 2521 C CA . ALA A 1 326 ? -6.25 -12.453 -13.102 1 98.69 326 ALA A CA 1
ATOM 2522 C C . ALA A 1 326 ? -7.586 -13.102 -12.742 1 98.69 326 ALA A C 1
ATOM 2524 O O . ALA A 1 326 ? -8.625 -12.438 -12.727 1 98.69 326 ALA A O 1
ATOM 2525 N N . SER A 1 327 ? -7.594 -14.438 -12.531 1 98.62 327 SER A N 1
ATOM 2526 C CA . SER A 1 327 ? -8.805 -15.039 -11.992 1 98.62 327 SER A CA 1
ATOM 2527 C C . SER A 1 327 ? -9.25 -14.344 -10.711 1 98.62 327 SER A C 1
ATOM 2529 O O . SER A 1 327 ? -8.43 -13.992 -9.867 1 98.62 327 SER A O 1
ATOM 2531 N N . THR A 1 328 ? -10.578 -14.141 -10.57 1 98.81 328 THR A N 1
ATOM 2532 C CA . THR A 1 328 ? -11.117 -13.367 -9.453 1 98.81 328 THR A CA 1
ATOM 2533 C C . THR A 1 328 ? -12.352 -14.055 -8.875 1 98.81 328 THR A C 1
ATOM 2535 O O . THR A 1 328 ? -13.234 -14.484 -9.617 1 98.81 328 THR A O 1
ATOM 2538 N N . LEU A 1 329 ? -12.352 -14.203 -7.578 1 98.75 329 LEU A N 1
ATOM 2539 C CA . LEU A 1 329 ? -13.531 -14.625 -6.828 1 98.75 329 LEU A CA 1
ATOM 2540 C C . LEU A 1 329 ? -14.328 -13.414 -6.348 1 98.75 329 LEU A C 1
ATOM 2542 O O . LEU A 1 329 ? -13.75 -12.422 -5.898 1 98.75 329 LEU A O 1
ATOM 2546 N N . PHE A 1 330 ? -15.633 -13.492 -6.438 1 98.88 330 PHE A N 1
ATOM 2547 C CA . PHE A 1 330 ? -16.547 -12.469 -5.934 1 98.88 330 PHE A CA 1
ATOM 2548 C C . PHE A 1 330 ? -17.469 -13.039 -4.867 1 98.88 330 PHE A C 1
ATOM 2550 O O . PHE A 1 330 ? -18.172 -14.023 -5.109 1 98.88 330 PHE A O 1
ATOM 2557 N N . PHE A 1 331 ? -17.453 -12.461 -3.717 1 98.88 331 PHE A N 1
ATOM 2558 C CA . PHE A 1 331 ? -18.391 -12.75 -2.633 1 98.88 331 PHE A CA 1
ATOM 2559 C C . PHE A 1 331 ? -19.406 -11.625 -2.482 1 98.88 331 PHE A C 1
ATOM 2561 O O . PHE A 1 331 ? -19.062 -10.539 -2.01 1 98.88 331 PHE A O 1
ATOM 2568 N N . GLU A 1 332 ? -20.625 -11.906 -2.885 1 98.75 332 GLU A N 1
ATOM 2569 C CA . GLU A 1 332 ? -21.703 -10.945 -2.705 1 98.75 332 GLU A CA 1
ATOM 2570 C C . GLU A 1 332 ? -22.516 -11.25 -1.441 1 98.75 332 GLU A C 1
ATOM 2572 O O . GLU A 1 332 ? -23.094 -12.328 -1.312 1 98.75 332 GLU A O 1
ATOM 2577 N N . LEU A 1 333 ? -22.484 -10.328 -0.545 1 98.75 333 LEU A N 1
ATOM 2578 C CA . LEU A 1 333 ? -23.359 -10.438 0.621 1 98.75 333 LEU A CA 1
ATOM 2579 C C . LEU A 1 333 ? -24.688 -9.758 0.367 1 98.75 333 LEU A C 1
ATOM 2581 O O . LEU A 1 333 ? -24.734 -8.539 0.155 1 98.75 333 LEU A O 1
ATOM 2585 N N . HIS A 1 334 ? -25.781 -10.531 0.396 1 98.31 334 HIS A N 1
ATOM 2586 C CA . HIS A 1 334 ? -27.125 -10.031 0.153 1 98.31 334 HIS A CA 1
ATOM 2587 C C . HIS A 1 334 ? -27.953 -10.047 1.432 1 98.31 334 HIS A C 1
ATOM 2589 O O . HIS A 1 334 ? -27.719 -10.875 2.318 1 98.31 334 HIS A O 1
ATOM 2595 N N . ARG A 1 335 ? -28.828 -9.117 1.529 1 97.25 335 ARG A N 1
ATOM 2596 C CA . ARG A 1 335 ? -29.812 -9.055 2.602 1 97.25 335 ARG A CA 1
ATOM 2597 C C . ARG A 1 335 ? -31.234 -9.195 2.053 1 97.25 335 ARG A C 1
ATOM 2599 O O . ARG A 1 335 ? -31.578 -8.555 1.064 1 97.25 335 ARG A O 1
ATOM 2606 N N . LYS A 1 336 ? -32.031 -10.102 2.633 1 94 336 LYS A N 1
ATOM 2607 C CA . LYS A 1 336 ? -33.469 -10.297 2.322 1 94 336 LYS A CA 1
ATOM 2608 C C . LYS A 1 336 ? -34.281 -10.453 3.596 1 94 336 LYS A C 1
ATOM 2610 O O . LYS A 1 336 ? -34.188 -11.461 4.289 1 94 336 LYS A O 1
ATOM 2615 N N . GLY A 1 337 ? -35.25 -9.57 3.885 1 88.75 337 GLY A N 1
ATOM 2616 C CA . GLY A 1 337 ? -36.094 -9.633 5.062 1 88.75 337 GLY A CA 1
ATOM 2617 C C . GLY A 1 337 ? -35.312 -9.773 6.355 1 88.75 337 GLY A C 1
ATOM 2618 O O . GLY A 1 337 ? -35.719 -10.547 7.238 1 88.75 337 GLY A O 1
ATOM 2619 N N . GLY A 1 338 ? -34.125 -9.32 6.488 1 86.88 338 GLY A N 1
ATOM 2620 C CA . GLY A 1 338 ? -33.312 -9.383 7.688 1 86.88 338 GLY A CA 1
ATOM 2621 C C . GLY A 1 338 ? -32.281 -10.484 7.641 1 86.88 338 GLY A C 1
ATOM 2622 O O . GLY A 1 338 ? -31.359 -10.516 8.469 1 86.88 338 GLY A O 1
ATOM 2623 N N . ASP A 1 339 ? -32.531 -11.414 6.781 1 94.25 339 ASP A N 1
ATOM 2624 C CA . ASP A 1 339 ? -31.578 -12.5 6.613 1 94.25 339 ASP A CA 1
ATOM 2625 C C . ASP A 1 339 ? -30.5 -12.125 5.609 1 94.25 339 ASP A C 1
ATOM 2627 O O . ASP A 1 339 ? -30.703 -11.258 4.762 1 94.25 339 ASP A O 1
ATOM 2631 N N . HIS A 1 340 ? -29.359 -12.797 5.824 1 97.81 340 HIS A N 1
ATOM 2632 C CA . HIS A 1 340 ? -28.25 -12.562 4.906 1 97.81 340 HIS A CA 1
ATOM 2633 C C . HIS A 1 340 ? -27.812 -13.852 4.227 1 97.81 340 HIS A C 1
ATOM 2635 O O . HIS A 1 340 ? -27.906 -14.93 4.82 1 97.81 340 HIS A O 1
ATOM 2641 N N . PHE A 1 341 ? -27.375 -13.758 3.016 1 98.19 341 PHE A N 1
ATOM 2642 C CA . PHE A 1 341 ? -26.797 -14.898 2.326 1 98.19 341 PHE A CA 1
ATOM 2643 C C . PHE A 1 341 ? -25.656 -14.453 1.406 1 98.19 341 PHE A C 1
ATOM 2645 O O . PHE A 1 341 ? -25.547 -13.266 1.089 1 98.19 341 PHE A O 1
ATOM 2652 N N . VAL A 1 342 ? -24.828 -15.367 1.034 1 98.56 342 VAL A N 1
ATOM 2653 C CA . VAL A 1 342 ? -23.656 -15.102 0.209 1 98.56 342 VAL A CA 1
ATOM 2654 C C . VAL A 1 342 ? -23.812 -15.781 -1.15 1 98.56 342 VAL A C 1
ATOM 2656 O O . VAL A 1 342 ? -24.188 -16.953 -1.227 1 98.56 342 VAL A O 1
ATOM 2659 N N . GLN A 1 343 ? -23.625 -15.008 -2.209 1 98.19 343 GLN A N 1
ATOM 2660 C CA . GLN A 1 343 ? -23.453 -15.562 -3.547 1 98.19 343 GLN A CA 1
ATOM 2661 C C . GLN A 1 343 ? -21.984 -15.484 -3.98 1 98.19 343 GLN A C 1
ATOM 2663 O O . GLN A 1 343 ? -21.328 -14.461 -3.789 1 98.19 343 GLN A O 1
ATOM 2668 N N . LEU A 1 344 ? -21.562 -16.609 -4.488 1 98.12 344 LEU A N 1
ATOM 2669 C CA . LEU A 1 344 ? -20.172 -16.719 -4.91 1 98.12 344 LEU A CA 1
ATOM 2670 C C . LEU A 1 344 ? -20.062 -16.812 -6.43 1 98.12 344 LEU A C 1
ATOM 2672 O O . LEU A 1 344 ? -20.812 -17.578 -7.055 1 98.12 344 LEU A O 1
ATOM 2676 N N . PHE A 1 345 ? -19.141 -15.961 -7.043 1 98.31 345 PHE A N 1
ATOM 2677 C CA . PHE A 1 345 ? -18.875 -16.016 -8.477 1 98.31 345 PHE A CA 1
ATOM 2678 C C . PHE A 1 345 ? -17.375 -16.109 -8.758 1 98.31 345 PHE A C 1
ATOM 2680 O O . PHE A 1 345 ? -16.562 -15.672 -7.938 1 98.31 345 PHE A O 1
ATOM 2687 N N . VAL A 1 346 ? -17.047 -16.719 -9.836 1 97.88 346 VAL A N 1
ATOM 2688 C CA . VAL A 1 346 ? -15.68 -16.703 -10.359 1 97.88 346 VAL A CA 1
ATOM 2689 C C . VAL A 1 346 ? -15.672 -16.125 -11.766 1 97.88 346 VAL A C 1
ATOM 2691 O O . VAL A 1 346 ? -16.609 -16.344 -12.539 1 97.88 346 VAL A O 1
ATOM 2694 N N . TRP A 1 347 ? -14.664 -15.312 -12.078 1 98.12 347 TRP A N 1
ATOM 2695 C CA . TRP A 1 347 ? -14.484 -14.711 -13.398 1 98.12 347 TRP A CA 1
ATOM 2696 C C . TRP A 1 347 ? -13.008 -14.547 -13.727 1 98.12 347 TRP A C 1
ATOM 2698 O O . TRP A 1 347 ? -12.18 -14.367 -12.828 1 98.12 347 TRP A O 1
ATOM 2708 N N . SER A 1 348 ? -12.648 -14.672 -14.953 1 97.12 348 SER A N 1
ATOM 2709 C CA . SER A 1 348 ? -11.352 -14.281 -15.492 1 97.12 348 SER A CA 1
ATOM 2710 C C . SER A 1 348 ? -11.484 -13.734 -16.906 1 97.12 348 SER A C 1
ATOM 2712 O O . SER A 1 348 ? -12.516 -13.922 -17.562 1 97.12 348 SER A O 1
ATOM 2714 N N . PRO A 1 349 ? -10.43 -13.047 -17.375 1 97.31 349 PRO A N 1
ATOM 2715 C CA . PRO A 1 349 ? -10.477 -12.602 -18.766 1 97.31 349 PRO A CA 1
ATOM 2716 C C . PRO A 1 349 ? -10.625 -13.758 -19.75 1 97.31 349 PRO A C 1
ATOM 2718 O O . PRO A 1 349 ? -10.945 -13.547 -20.922 1 97.31 349 PRO A O 1
ATOM 2721 N N . PHE A 1 350 ? -10.547 -15.008 -19.25 1 95.94 350 PHE A N 1
ATOM 2722 C CA . PHE A 1 350 ? -10.539 -16.172 -20.141 1 95.94 350 PHE A CA 1
ATOM 2723 C C . PHE A 1 350 ? -11.789 -17.016 -19.922 1 95.94 350 PHE A C 1
ATOM 2725 O O . PHE A 1 350 ? -11.984 -18.016 -20.625 1 95.94 350 PHE A O 1
ATOM 2732 N N . SER A 1 351 ? -12.539 -16.672 -19 1 95.44 351 SER A N 1
ATOM 2733 C CA . SER A 1 351 ? -13.727 -17.453 -18.672 1 95.44 351 SER A CA 1
ATOM 2734 C C . SER A 1 351 ? -14.875 -16.547 -18.234 1 95.44 351 SER A C 1
ATOM 2736 O O . SER A 1 351 ? -14.656 -15.523 -17.594 1 95.44 351 SER A O 1
ATOM 2738 N N . PRO A 1 352 ? -16.109 -16.922 -18.609 1 96 352 PRO A N 1
ATOM 2739 C CA . PRO A 1 352 ? -17.25 -16.094 -18.219 1 96 352 PRO A CA 1
ATOM 2740 C C . PRO A 1 352 ? -17.516 -16.125 -16.703 1 96 352 PRO A C 1
ATOM 2742 O O . PRO A 1 352 ? -17.062 -17.047 -16.016 1 96 352 PRO A O 1
ATOM 2745 N N . ARG A 1 353 ? -18.172 -15.102 -16.266 1 97.38 353 ARG A N 1
ATOM 2746 C CA . ARG A 1 353 ? -18.609 -15.094 -14.867 1 97.38 353 ARG A CA 1
ATOM 2747 C C . ARG A 1 353 ? -19.5 -16.297 -14.57 1 97.38 353 ARG A C 1
ATOM 2749 O O . ARG A 1 353 ? -20.469 -16.562 -15.289 1 97.38 353 ARG A O 1
ATOM 2756 N N . THR A 1 354 ? -19.172 -17.078 -13.57 1 96.19 354 THR A N 1
ATOM 2757 C CA . THR A 1 354 ? -19.875 -18.312 -13.242 1 96.19 354 THR A CA 1
ATOM 2758 C C . THR A 1 354 ? -20.219 -18.359 -11.758 1 96.19 354 THR A C 1
ATOM 2760 O O . THR A 1 354 ? -19.359 -18.109 -10.906 1 96.19 354 THR A O 1
ATOM 2763 N N . ALA A 1 355 ? -21.469 -18.641 -11.469 1 96.44 355 ALA A N 1
ATOM 2764 C CA . ALA A 1 355 ? -21.875 -18.844 -10.078 1 96.44 355 ALA A CA 1
ATOM 2765 C C . ALA A 1 355 ? -21.281 -20.141 -9.531 1 96.44 355 ALA A C 1
ATOM 2767 O O . ALA A 1 355 ? -21.234 -21.156 -10.227 1 96.44 355 ALA A O 1
ATOM 2768 N N . VAL A 1 356 ? -20.844 -20.062 -8.297 1 95.5 356 VAL A N 1
ATOM 2769 C CA . VAL A 1 356 ? -20.203 -21.219 -7.672 1 95.5 356 VAL A CA 1
ATOM 2770 C C . VAL A 1 356 ? -21.109 -21.781 -6.574 1 95.5 356 VAL A C 1
ATOM 2772 O O . VAL A 1 356 ? -21.484 -21.062 -5.645 1 95.5 356 VAL A O 1
ATOM 2775 N N . LYS A 1 357 ? -21.484 -22.984 -6.711 1 92.69 357 LYS A N 1
ATOM 2776 C CA . LYS A 1 357 ? -22.188 -23.672 -5.637 1 92.69 357 LYS A CA 1
ATOM 2777 C C . LYS A 1 357 ? -21.219 -24.5 -4.789 1 92.69 357 LYS A C 1
ATOM 2779 O O . LYS A 1 357 ? -20.516 -25.359 -5.305 1 92.69 357 LYS A O 1
ATOM 2784 N N . LEU A 1 358 ? -21.203 -24.188 -3.545 1 94.69 358 LEU A N 1
ATOM 2785 C CA . LEU A 1 358 ? -20.344 -24.938 -2.633 1 94.69 358 LEU A CA 1
ATOM 2786 C C . LEU A 1 358 ? -20.953 -26.312 -2.324 1 94.69 358 LEU A C 1
ATOM 2788 O O . LEU A 1 358 ? -22.172 -26.469 -2.387 1 94.69 358 LEU A O 1
ATOM 2792 N N . ASP A 1 359 ? -20.109 -27.25 -1.996 1 89.06 359 ASP A N 1
ATOM 2793 C CA . ASP A 1 359 ? -20.547 -28.609 -1.756 1 89.06 359 ASP A CA 1
ATOM 2794 C C . ASP A 1 359 ? -21.594 -28.672 -0.635 1 89.06 359 ASP A C 1
ATOM 2796 O O . ASP A 1 359 ? -22.547 -29.453 -0.699 1 89.06 359 ASP A O 1
ATOM 2800 N N . THR A 1 360 ? -21.469 -27.75 0.316 1 91.31 360 THR A N 1
ATOM 2801 C CA . THR A 1 360 ? -22.281 -27.891 1.521 1 91.31 360 THR A CA 1
ATOM 2802 C C . THR A 1 360 ? -23.25 -26.719 1.656 1 91.31 360 THR A C 1
ATOM 2804 O O . THR A 1 360 ? -23.734 -26.422 2.752 1 91.31 360 THR A O 1
ATOM 2807 N N . CYS A 1 361 ? -23.375 -26.047 0.59 1 92.81 361 CYS A N 1
ATOM 2808 C CA . CYS A 1 361 ? -24.219 -24.875 0.708 1 92.81 361 CYS A CA 1
ATOM 2809 C C . CYS A 1 361 ? -24.984 -24.625 -0.586 1 92.81 361 CYS A C 1
ATOM 2811 O O . CYS A 1 361 ? -24.516 -24.969 -1.669 1 92.81 361 CYS A O 1
ATOM 2813 N N . GLU A 1 362 ? -26.156 -24.016 -0.479 1 92.31 362 GLU A N 1
ATOM 2814 C CA . GLU A 1 362 ? -26.938 -23.625 -1.646 1 92.31 362 GLU A CA 1
ATOM 2815 C C . GLU A 1 362 ? -26.281 -22.453 -2.385 1 92.31 362 GLU A C 1
ATOM 2817 O O . GLU A 1 362 ? -25.344 -21.844 -1.876 1 92.31 362 GLU A O 1
ATOM 2822 N N . LEU A 1 363 ? -26.797 -22.219 -3.602 1 93.88 363 LEU A N 1
ATOM 2823 C CA . LEU A 1 363 ? -26.281 -21.094 -4.379 1 93.88 363 LEU A CA 1
ATOM 2824 C C . LEU A 1 363 ? -26.438 -19.781 -3.605 1 93.88 363 LEU A C 1
ATOM 2826 O O . LEU A 1 363 ? -25.516 -18.969 -3.6 1 93.88 363 LEU A O 1
ATOM 2830 N N . ASN A 1 364 ? -27.625 -19.609 -3.061 1 96.25 364 ASN A N 1
ATOM 2831 C CA . ASN A 1 364 ? -27.797 -18.578 -2.047 1 96.25 364 ASN A CA 1
ATOM 2832 C C . ASN A 1 364 ? -27.469 -19.094 -0.652 1 96.25 364 ASN A C 1
ATOM 2834 O O . ASN A 1 364 ? -28.359 -19.531 0.081 1 96.25 364 ASN A O 1
ATOM 2838 N N . CYS A 1 365 ? -26.219 -19.016 -0.329 1 97.75 365 CYS A N 1
ATOM 2839 C CA . CYS A 1 365 ? -25.719 -19.641 0.885 1 97.75 365 CYS A CA 1
ATOM 2840 C C . CYS A 1 365 ? -25.984 -18.766 2.105 1 97.75 365 CYS A C 1
ATOM 2842 O O . CYS A 1 365 ? -25.422 -17.688 2.236 1 97.75 365 CYS A O 1
ATOM 2844 N N . PRO A 1 366 ? -26.844 -19.234 3.023 1 98.12 366 PRO A N 1
ATOM 2845 C CA . PRO A 1 366 ? -27.031 -18.422 4.223 1 98.12 366 PRO A CA 1
ATOM 2846 C C . PRO A 1 366 ? -25.719 -18.031 4.887 1 98.12 366 PRO A C 1
ATOM 2848 O O . PRO A 1 366 ? -24.797 -18.844 4.973 1 98.12 366 PRO A O 1
ATOM 2851 N N . LEU A 1 367 ? -25.641 -16.781 5.348 1 98.31 367 LEU A N 1
ATOM 2852 C CA . LEU A 1 367 ? -24.391 -16.25 5.887 1 98.31 367 LEU A CA 1
ATOM 2853 C C . LEU A 1 367 ? -23.859 -17.141 7 1 98.31 367 LEU A C 1
ATOM 2855 O O . LEU A 1 367 ? -22.656 -17.438 7.043 1 98.31 367 LEU A O 1
ATOM 2859 N N . ASP A 1 368 ? -24.734 -17.625 7.871 1 97.62 368 ASP A N 1
ATOM 2860 C CA . ASP A 1 368 ? -24.328 -18.469 8.984 1 97.62 368 ASP A CA 1
ATOM 2861 C C . ASP A 1 368 ? -23.703 -19.766 8.484 1 97.62 368 ASP A C 1
ATOM 2863 O O . ASP A 1 368 ? -22.719 -20.266 9.055 1 97.62 368 ASP A O 1
ATOM 2867 N N . ASP A 1 369 ? -24.312 -20.344 7.426 1 97.94 369 ASP A N 1
ATOM 2868 C CA . ASP A 1 369 ? -23.781 -21.578 6.848 1 97.94 369 ASP A CA 1
ATOM 2869 C C . ASP A 1 369 ? -22.422 -21.328 6.188 1 97.94 369 ASP A C 1
ATOM 2871 O O . ASP A 1 369 ? -21.5 -22.125 6.348 1 97.94 369 ASP A O 1
ATOM 2875 N N . PHE A 1 370 ? -22.359 -20.297 5.453 1 98.19 370 PHE A N 1
ATOM 2876 C CA . PHE A 1 370 ? -21.125 -19.953 4.758 1 98.19 370 PHE A CA 1
ATOM 2877 C C . PHE A 1 370 ? -19.969 -19.797 5.746 1 98.19 370 PHE A C 1
ATOM 2879 O O . PHE A 1 370 ? -18.906 -20.375 5.566 1 98.19 370 PHE A O 1
ATOM 2886 N N . THR A 1 371 ? -20.141 -18.922 6.781 1 98.31 371 THR A N 1
ATOM 2887 C CA . THR A 1 371 ? -19.078 -18.672 7.754 1 98.31 371 THR A CA 1
ATOM 2888 C C . THR A 1 371 ? -18.75 -19.938 8.539 1 98.31 371 THR A C 1
ATOM 2890 O O . THR A 1 371 ? -17.594 -20.156 8.914 1 98.31 371 THR A O 1
ATOM 2893 N N . ALA A 1 372 ? -19.719 -20.766 8.727 1 98 372 ALA A N 1
ATOM 2894 C CA . ALA A 1 372 ? -19.516 -22.016 9.461 1 98 372 ALA A CA 1
ATOM 2895 C C . ALA A 1 372 ? -18.562 -22.938 8.703 1 98 372 ALA A C 1
ATOM 2897 O O . ALA A 1 372 ? -17.781 -23.672 9.32 1 98 372 ALA A O 1
ATOM 2898 N N . ILE A 1 373 ? -18.672 -22.922 7.398 1 98.12 373 ILE A N 1
ATOM 2899 C CA . ILE A 1 373 ? -17.781 -23.75 6.602 1 98.12 373 ILE A CA 1
ATOM 2900 C C . ILE A 1 373 ? -16.328 -23.422 6.953 1 98.12 373 ILE A C 1
ATOM 2902 O O . ILE A 1 373 ? -15.531 -24.312 7.227 1 98.12 373 ILE A O 1
ATOM 2906 N N . ILE A 1 374 ? -15.977 -22.188 7.016 1 98.31 374 ILE A N 1
ATOM 2907 C CA . ILE A 1 374 ? -14.625 -21.688 7.258 1 98.31 374 ILE A CA 1
ATOM 2908 C C . ILE A 1 374 ? -14.258 -21.891 8.727 1 98.31 374 ILE A C 1
ATOM 2910 O O . ILE A 1 374 ? -13.188 -22.422 9.047 1 98.31 374 ILE A O 1
ATOM 2914 N N . GLU A 1 375 ? -15.164 -21.547 9.578 1 98.19 375 GLU A N 1
ATOM 2915 C CA . GLU A 1 375 ? -14.914 -21.641 11.008 1 98.19 375 GLU A CA 1
ATOM 2916 C C . GLU A 1 375 ? -14.727 -23.078 11.453 1 98.19 375 GLU A C 1
ATOM 2918 O O . GLU A 1 375 ? -13.883 -23.375 12.297 1 98.19 375 GLU A O 1
ATOM 2923 N N . ASN A 1 376 ? -15.539 -23.953 10.898 1 97.81 376 ASN A N 1
ATOM 2924 C CA . ASN A 1 376 ? -15.406 -25.375 11.234 1 97.81 376 ASN A CA 1
ATOM 2925 C C . ASN A 1 376 ? -14.062 -25.922 10.781 1 97.81 376 ASN A C 1
ATOM 2927 O O . ASN A 1 376 ? -13.453 -26.734 11.492 1 97.81 376 ASN A O 1
ATOM 2931 N N . HIS A 1 377 ? -13.68 -25.531 9.648 1 98.19 377 HIS A N 1
ATOM 2932 C CA . HIS A 1 377 ? -12.359 -25.953 9.195 1 98.19 377 HIS A CA 1
ATOM 2933 C C . HIS A 1 377 ? -11.273 -25.469 10.148 1 98.19 377 HIS A C 1
ATOM 2935 O O . HIS A 1 377 ? -10.398 -26.25 10.539 1 98.19 377 HIS A O 1
ATOM 2941 N N . ILE A 1 378 ? -11.289 -24.234 10.516 1 98.12 378 ILE A N 1
ATOM 2942 C CA . ILE A 1 378 ? -10.281 -23.656 11.398 1 98.12 378 ILE A CA 1
ATOM 2943 C C . ILE A 1 378 ? -10.336 -24.328 12.766 1 98.12 378 ILE A C 1
ATOM 2945 O O . ILE A 1 378 ? -9.289 -24.594 13.367 1 98.12 378 ILE A O 1
ATOM 2949 N N . GLN A 1 379 ? -11.508 -24.594 13.203 1 97.62 379 GLN A N 1
ATOM 2950 C CA . GLN A 1 379 ? -11.656 -25.266 14.492 1 97.62 379 GLN A CA 1
ATOM 2951 C C . GLN A 1 379 ? -11.047 -26.656 14.453 1 97.62 379 GLN A C 1
ATOM 2953 O O . GLN A 1 379 ? -10.469 -27.109 15.445 1 97.62 379 GLN A O 1
ATOM 2958 N N . SER A 1 380 ? -11.195 -27.281 13.359 1 97.88 380 SER A N 1
ATOM 2959 C CA . SER A 1 380 ? -10.703 -28.656 13.242 1 97.88 380 SER A CA 1
ATOM 2960 C C . SER A 1 380 ? -9.18 -28.703 13.219 1 97.88 380 SER A C 1
ATOM 2962 O O . SER A 1 380 ? -8.578 -29.688 13.656 1 97.88 380 SER A O 1
ATOM 2964 N N . THR A 1 381 ? -8.516 -27.672 12.797 1 98 381 THR A N 1
ATOM 2965 C CA . THR A 1 381 ? -7.066 -27.688 12.656 1 98 381 THR A CA 1
ATOM 2966 C C . THR A 1 381 ? -6.41 -26.828 13.734 1 98 381 THR A C 1
ATOM 2968 O O . THR A 1 381 ? -5.211 -26.953 14 1 98 381 THR A O 1
ATOM 2971 N N . GLY A 1 382 ? -7.16 -25.938 14.328 1 97.19 382 GLY A N 1
ATOM 2972 C CA . GLY A 1 382 ? -6.598 -24.766 14.984 1 97.19 382 GLY A CA 1
ATOM 2973 C C . GLY A 1 382 ? -6.273 -23.641 14.023 1 97.19 382 GLY A C 1
ATOM 2974 O O . GLY A 1 382 ? -6.078 -23.875 12.828 1 97.19 382 GLY A O 1
ATOM 2975 N N . PRO A 1 383 ? -6.289 -22.422 14.555 1 96.81 383 PRO A N 1
ATOM 2976 C CA . PRO A 1 383 ? -5.91 -21.297 13.688 1 96.81 383 PRO A CA 1
ATOM 2977 C C . PRO A 1 383 ? -4.43 -21.312 13.312 1 96.81 383 PRO A C 1
ATOM 2979 O O . PRO A 1 383 ? -3.621 -21.938 14.008 1 96.81 383 PRO A O 1
ATOM 2982 N N . TRP A 1 384 ? -4.094 -20.672 12.141 1 97.38 384 TRP A N 1
ATOM 2983 C CA . TRP A 1 384 ? -2.717 -20.672 11.656 1 97.38 384 TRP A CA 1
ATOM 2984 C C . TRP A 1 384 ? -1.761 -20.156 12.727 1 97.38 384 TRP A C 1
ATOM 2986 O O . TRP A 1 384 ? -0.614 -20.594 12.812 1 97.38 384 TRP A O 1
ATOM 2996 N N . GLN A 1 385 ? -2.199 -19.234 13.555 1 96.62 385 GLN A N 1
ATOM 2997 C CA . GLN A 1 385 ? -1.367 -18.641 14.602 1 96.62 385 GLN A CA 1
ATOM 2998 C C . GLN A 1 385 ? -0.873 -19.719 15.57 1 96.62 385 GLN A C 1
ATOM 3000 O O . GLN A 1 385 ? 0.286 -19.703 15.992 1 96.62 385 GLN A O 1
ATOM 3005 N N . ASP A 1 386 ? -1.729 -20.625 15.898 1 96.25 386 ASP A N 1
ATOM 3006 C CA . ASP A 1 386 ? -1.369 -21.703 16.812 1 96.25 386 ASP A CA 1
ATOM 3007 C C . ASP A 1 386 ? -0.429 -22.703 16.141 1 96.25 386 ASP A C 1
ATOM 3009 O O . ASP A 1 386 ? 0.574 -23.109 16.734 1 96.25 386 ASP A O 1
ATOM 3013 N N . ILE A 1 387 ? -0.815 -23 14.938 1 96.94 387 ILE A N 1
ATOM 3014 C CA . ILE A 1 387 ? -0.034 -24 14.211 1 96.94 387 ILE A CA 1
ATOM 3015 C C . ILE A 1 387 ? 1.386 -23.469 13.992 1 96.94 387 ILE A C 1
ATOM 3017 O O . ILE A 1 387 ? 2.352 -24.234 14.086 1 96.94 387 ILE A O 1
ATOM 3021 N N . CYS A 1 388 ? 1.53 -22.172 13.742 1 96.31 388 CYS A N 1
ATOM 3022 C CA . CYS A 1 388 ? 2.809 -21.578 13.375 1 96.31 388 CYS A CA 1
ATOM 3023 C C . CYS A 1 388 ? 3.441 -20.875 14.57 1 96.31 388 CYS A C 1
ATOM 3025 O O . CYS A 1 388 ? 4.438 -20.156 14.414 1 96.31 388 CYS A O 1
ATOM 3027 N N . ASP A 1 389 ? 2.881 -20.953 15.711 1 93.69 389 ASP A N 1
ATOM 3028 C CA . ASP A 1 389 ? 3.395 -20.391 16.969 1 93.69 389 ASP A CA 1
ATOM 3029 C C . ASP A 1 389 ? 3.656 -18.891 16.828 1 93.69 389 ASP A C 1
ATOM 3031 O O . ASP A 1 389 ? 4.754 -18.422 17.125 1 93.69 389 ASP A O 1
ATOM 3035 N N . TYR A 1 390 ? 2.783 -18.25 16.328 1 94 390 TYR A N 1
ATOM 3036 C CA . TYR A 1 390 ? 2.898 -16.797 16.156 1 94 390 TYR A CA 1
ATOM 3037 C C . TYR A 1 390 ? 1.916 -16.062 17.047 1 94 390 TYR A C 1
ATOM 3039 O O . TYR A 1 390 ? 0.765 -15.836 16.672 1 94 390 TYR A O 1
ATOM 3047 N N . HIS A 1 391 ? 2.43 -15.609 18.188 1 91.88 391 HIS A N 1
ATOM 3048 C CA . HIS A 1 391 ? 1.646 -14.898 19.188 1 91.88 391 HIS A CA 1
ATOM 3049 C C . HIS A 1 391 ? 2.395 -13.672 19.703 1 91.88 391 HIS A C 1
ATOM 3051 O O . HIS A 1 391 ? 2.879 -13.672 20.844 1 91.88 391 HIS A O 1
ATOM 3057 N N . PRO A 1 392 ? 2.381 -12.594 18.875 1 87.56 392 PRO A N 1
ATOM 3058 C CA . PRO A 1 392 ? 3.121 -11.406 19.297 1 87.56 392 PRO A CA 1
ATOM 3059 C C . PRO A 1 392 ? 2.461 -10.688 20.484 1 87.56 392 PRO A C 1
ATOM 3061 O O . PRO A 1 392 ? 1.238 -10.516 20.5 1 87.56 392 PRO A O 1
ATOM 3064 N N . VAL A 1 393 ? 3.283 -10.383 21.484 1 86.56 393 VAL A N 1
ATOM 3065 C CA . VAL A 1 393 ? 2.838 -9.617 22.656 1 86.56 393 VAL A CA 1
ATOM 3066 C C . VAL A 1 393 ? 3.811 -8.469 22.922 1 86.56 393 VAL A C 1
ATOM 3068 O O . VAL A 1 393 ? 5.016 -8.594 22.672 1 86.56 393 VAL A O 1
ATOM 3071 N N . ASN A 1 394 ? 3.162 -7.32 23.219 1 85.25 394 ASN A N 1
ATOM 3072 C CA . ASN A 1 394 ? 4.027 -6.215 23.625 1 85.25 394 ASN A CA 1
ATOM 3073 C C . ASN A 1 394 ? 4.52 -6.367 25.047 1 85.25 394 ASN A C 1
ATOM 3075 O O . ASN A 1 394 ? 3.717 -6.562 25.969 1 85.25 394 ASN A O 1
ATOM 3079 N N . VAL A 1 395 ? 5.863 -6.547 25.281 1 75.62 395 VAL A N 1
ATOM 3080 C CA . VAL A 1 395 ? 6.43 -6.652 26.625 1 75.62 395 VAL A CA 1
ATOM 3081 C C . VAL A 1 395 ? 7.105 -5.336 27.016 1 75.62 395 VAL A C 1
ATOM 3083 O O . VAL A 1 395 ? 7.805 -4.734 26.188 1 75.62 395 VAL A O 1
ATOM 3086 N N . PRO A 1 396 ? 6.676 -4.836 28.125 1 67.62 396 PRO A N 1
ATOM 3087 C CA . PRO A 1 396 ? 7.359 -3.617 28.547 1 67.62 396 PRO A CA 1
ATOM 3088 C C . PRO A 1 396 ? 8.875 -3.805 28.672 1 67.62 396 PRO A C 1
ATOM 3090 O O . PRO A 1 396 ? 9.336 -4.906 28.969 1 67.62 396 PRO A O 1
ATOM 3093 N N . ALA A 1 397 ? 9.602 -2.846 28.188 1 62.41 397 ALA A N 1
ATOM 3094 C CA . ALA A 1 397 ? 11.055 -2.91 28.297 1 62.41 397 ALA A CA 1
ATOM 3095 C C . ALA A 1 397 ? 11.484 -3.205 29.734 1 62.41 397 ALA A C 1
ATOM 3097 O O . ALA A 1 397 ? 10.906 -2.666 30.688 1 62.41 397 ALA A O 1
ATOM 3098 N N . VAL A 1 398 ? 12.203 -4.289 29.938 1 56.12 398 VAL A N 1
ATOM 3099 C CA . VAL A 1 398 ? 12.797 -4.512 31.25 1 56.12 398 VAL A CA 1
ATOM 3100 C C . VAL A 1 398 ? 13.68 -3.322 31.625 1 56.12 398 VAL A C 1
ATOM 3102 O O . VAL A 1 398 ? 14.602 -2.963 30.891 1 56.12 398 VAL A O 1
ATOM 3105 N N . LYS A 1 399 ? 13.25 -2.441 32.344 1 50.06 399 LYS A N 1
ATOM 3106 C CA . LYS A 1 399 ? 14.117 -1.402 32.906 1 50.06 399 LYS A CA 1
ATOM 3107 C C . LYS A 1 399 ? 15.391 -2.002 33.5 1 50.06 399 LYS A C 1
ATOM 3109 O O . LYS A 1 399 ? 15.336 -2.766 34.469 1 50.06 399 LYS A O 1
ATOM 3114 N N . THR A 1 400 ? 16.344 -2.328 32.688 1 40.97 400 THR A N 1
ATOM 3115 C CA . THR A 1 400 ? 17.578 -2.57 33.438 1 40.97 400 THR A CA 1
ATOM 3116 C C . THR A 1 400 ? 17.953 -1.354 34.281 1 40.97 400 THR A C 1
ATOM 3118 O O . THR A 1 400 ? 18.188 -0.268 33.719 1 40.97 400 THR A O 1
ATOM 3121 N N . VAL A 1 401 ? 17.531 -1.276 35.438 1 32 401 VAL A N 1
ATOM 3122 C CA . VAL A 1 401 ? 18.125 -0.363 36.406 1 32 401 VAL A CA 1
ATOM 3123 C C . VAL A 1 401 ? 19.656 -0.4 36.281 1 32 401 VAL A C 1
ATOM 3125 O O . VAL A 1 401 ? 20.281 -1.425 36.562 1 32 401 VAL A O 1
ATOM 3128 N N . LYS A 1 402 ? 20.078 0.273 35.344 1 36.09 402 LYS A N 1
ATOM 3129 C CA . LYS A 1 402 ? 21.531 0.455 35.469 1 36.09 402 LYS A CA 1
ATOM 3130 C C . LYS A 1 402 ? 21.891 0.975 36.844 1 36.09 402 LYS A C 1
ATOM 3132 O O . LYS A 1 402 ? 21.391 2.016 37.281 1 36.09 402 LYS A O 1
ATOM 3137 N N . THR A 1 403 ? 22.328 0.079 37.688 1 32.09 403 THR A N 1
ATOM 3138 C CA . THR A 1 403 ? 23.078 0.55 38.844 1 32.09 403 THR A CA 1
ATOM 3139 C C . THR A 1 403 ? 24.156 1.555 38.406 1 32.09 403 THR A C 1
ATOM 3141 O O . THR A 1 403 ? 25.078 1.212 37.688 1 32.09 403 THR A O 1
ATOM 3144 N N . VAL A 1 404 ? 23.734 2.693 38.312 1 29.44 404 VAL A N 1
ATOM 3145 C CA . VAL A 1 404 ? 24.734 3.742 38.188 1 29.44 404 VAL A CA 1
ATOM 3146 C C . VAL A 1 404 ? 25.875 3.518 39.188 1 29.44 404 VAL A C 1
ATOM 3148 O O . VAL A 1 404 ? 25.656 3.521 40.375 1 29.44 404 VAL A O 1
ATOM 3151 N N . LYS A 1 405 ? 26.797 2.768 38.75 1 33 405 LYS A N 1
ATOM 3152 C CA . LYS A 1 405 ? 27.969 2.768 39.594 1 33 405 LYS A CA 1
ATOM 3153 C C . LYS A 1 405 ? 28.391 4.191 39.969 1 33 405 LYS A C 1
ATOM 3155 O O . LYS A 1 405 ? 28.422 5.07 39.094 1 33 405 LYS A O 1
ATOM 3160 N N . PRO A 1 406 ? 28.469 4.496 41.25 1 26.48 406 PRO A N 1
ATOM 3161 C CA . PRO A 1 406 ? 28.906 5.812 41.719 1 26.48 406 PRO A CA 1
ATOM 3162 C C . PRO A 1 406 ? 30.203 6.285 41.094 1 26.48 406 PRO A C 1
ATOM 3164 O O . PRO A 1 406 ? 31.188 5.543 41.031 1 26.48 406 PRO A O 1
ATOM 3167 N N . MET A 1 407 ? 30.047 6.91 39.969 1 25.52 407 MET A N 1
ATOM 3168 C CA . MET A 1 407 ? 31.281 7.516 39.438 1 25.52 407 MET A CA 1
ATOM 3169 C C . MET A 1 407 ? 32 8.289 40.562 1 25.52 407 MET A C 1
ATOM 3171 O O . MET A 1 407 ? 31.406 9.148 41.219 1 25.52 407 MET A O 1
ATOM 3175 N N . ASN A 1 408 ? 32.875 7.574 41.25 1 26.5 408 ASN A N 1
ATOM 3176 C CA . ASN A 1 408 ? 33.812 8.273 42.125 1 26.5 408 ASN A CA 1
ATOM 3177 C C . ASN A 1 408 ? 34.375 9.523 41.438 1 26.5 408 ASN A C 1
ATOM 3179 O O . ASN A 1 408 ? 35.062 9.422 40.406 1 26.5 408 ASN A O 1
ATOM 3183 N N . VAL A 1 409 ? 33.656 10.57 41.531 1 24.91 409 VAL A N 1
ATOM 3184 C CA . VAL A 1 409 ? 34.094 11.914 41.188 1 24.91 409 VAL A CA 1
ATOM 3185 C C . VAL A 1 409 ? 35.469 12.172 41.781 1 24.91 409 VAL A C 1
ATOM 3187 O O . VAL A 1 409 ? 35.594 12.312 43 1 24.91 409 VAL A O 1
ATOM 3190 N N . VAL A 1 410 ? 36.5 11.398 41.312 1 25.23 410 VAL A N 1
ATOM 3191 C CA . VAL A 1 410 ? 37.812 11.812 41.781 1 25.23 410 VAL A CA 1
ATOM 3192 C C . VAL A 1 410 ? 38.031 13.297 41.5 1 25.23 410 VAL A C 1
ATOM 3194 O O . VAL A 1 410 ? 37.938 13.742 40.344 1 25.23 410 VAL A O 1
ATOM 3197 N N . VAL A 1 411 ? 37.656 14.078 42.469 1 23.14 411 VAL A N 1
ATOM 3198 C CA . VAL A 1 411 ? 37.938 15.5 42.594 1 23.14 411 VAL A CA 1
ATOM 3199 C C . VAL A 1 411 ? 39.438 15.734 42.438 1 23.14 411 VAL A C 1
ATOM 3201 O O . VAL A 1 411 ? 40.25 15.336 43.312 1 23.14 411 VAL A O 1
ATOM 3204 N N . ASN A 1 412 ? 40.031 15.375 41.219 1 22.52 412 ASN A N 1
ATOM 3205 C CA . ASN A 1 412 ? 41.438 15.688 41.062 1 22.52 412 ASN A CA 1
ATOM 3206 C C . ASN A 1 412 ? 41.719 17.172 41.312 1 22.52 412 ASN A C 1
ATOM 3208 O O . ASN A 1 412 ? 41.094 18.031 40.688 1 22.52 412 ASN A O 1
ATOM 3212 N N . ASP A 1 413 ? 42.031 17.406 42.531 1 22.22 413 ASP A N 1
ATOM 3213 C CA . ASP A 1 413 ? 42.562 18.656 43.094 1 22.22 413 ASP A CA 1
ATOM 3214 C C . ASP A 1 413 ? 43.688 19.203 42.25 1 22.22 413 ASP A C 1
ATOM 3216 O O . ASP A 1 413 ? 44.688 18.531 42.031 1 22.22 413 ASP A O 1
ATOM 3220 N N . ALA A 1 414 ? 43.312 19.953 41.188 1 22.92 414 ALA A N 1
ATOM 3221 C CA . ALA A 1 414 ? 44.25 20.672 40.344 1 22.92 414 ALA A CA 1
ATOM 3222 C C . ALA A 1 414 ? 45.219 21.484 41.188 1 22.92 414 ALA A C 1
ATOM 3224 O O . ALA A 1 414 ? 44.844 22.5 41.781 1 22.92 414 ALA A O 1
ATOM 3225 N N . THR A 1 415 ? 46.031 20.688 42.062 1 22.08 415 THR A N 1
ATOM 3226 C CA . THR A 1 415 ? 47.062 21.438 42.781 1 22.08 415 THR A CA 1
ATOM 3227 C C . THR A 1 415 ? 48.031 22.125 41.781 1 22.08 415 THR A C 1
ATOM 3229 O O . THR A 1 415 ? 48.406 21.531 40.75 1 22.08 415 THR A O 1
ATOM 3232 N N . ILE A 1 416 ? 48.094 23.406 41.875 1 22.23 416 ILE A N 1
ATOM 3233 C CA . ILE A 1 416 ? 48.906 24.438 41.25 1 22.23 416 ILE A CA 1
ATOM 3234 C C . ILE A 1 416 ? 50.406 24.109 41.438 1 22.23 416 ILE A C 1
ATOM 3236 O O . ILE A 1 416 ? 50.906 24.156 42.562 1 22.23 416 ILE A O 1
ATOM 3240 N N . VAL A 1 417 ? 50.875 22.875 40.75 1 21.84 417 VAL A N 1
ATOM 3241 C CA . VAL A 1 417 ? 52.25 22.5 40.969 1 21.84 417 VAL A CA 1
ATOM 3242 C C . VAL A 1 417 ? 53.188 23.609 40.469 1 21.84 417 VAL A C 1
ATOM 3244 O O . VAL A 1 417 ? 53.062 24.094 39.344 1 21.84 417 VAL A O 1
ATOM 3247 N N . GLU A 1 418 ? 53.781 24.234 41.406 1 21.56 418 GLU A N 1
ATOM 3248 C CA . GLU A 1 418 ? 54.875 25.203 41.344 1 21.56 418 GLU A CA 1
ATOM 3249 C C . GLU A 1 418 ? 56.094 24.625 40.594 1 21.56 418 GLU A C 1
ATOM 3251 O O . GLU A 1 418 ? 56.312 23.422 40.594 1 21.56 418 GLU A O 1
ATOM 3256 N N . ALA A 1 419 ? 56.938 25.422 39.906 1 20.3 419 ALA A N 1
ATOM 3257 C CA . ALA A 1 419 ? 58.031 25.375 38.938 1 20.3 419 ALA A CA 1
ATOM 3258 C C . ALA A 1 419 ? 59.25 24.734 39.531 1 20.3 419 ALA A C 1
ATOM 3260 O O . ALA A 1 419 ? 59.844 25.266 40.469 1 20.3 419 ALA A O 1
ATOM 3261 N N . LYS A 1 420 ? 59.406 23.328 39.406 1 20.95 420 LYS A N 1
ATOM 3262 C CA . LYS A 1 420 ? 60.688 22.828 39.844 1 20.95 420 LYS A CA 1
ATOM 3263 C C . LYS A 1 420 ? 61.812 23.344 38.938 1 20.95 420 LYS A C 1
ATOM 3265 O O . LYS A 1 420 ? 61.75 23.156 37.719 1 20.95 420 LYS A O 1
ATOM 3270 N N . LYS A 1 421 ? 62.625 24.125 39.188 1 20.91 421 LYS A N 1
ATOM 3271 C CA . LYS A 1 421 ? 63.938 24.203 38.562 1 20.91 421 LYS A CA 1
ATOM 3272 C C . LYS A 1 421 ? 64.625 22.844 38.531 1 20.91 421 LYS A C 1
ATOM 3274 O O . LYS A 1 421 ? 65.188 22.453 37.531 1 20.91 421 LYS A O 1
ATOM 3279 N N . GLU A 1 422 ? 65.188 22.281 39.562 1 17.95 422 GLU A N 1
ATOM 3280 C CA . GLU A 1 422 ? 66.562 21.891 39.562 1 17.95 422 GLU A CA 1
ATOM 3281 C C . GLU A 1 422 ? 66.75 20.391 39.281 1 17.95 422 GLU A C 1
ATOM 3283 O O . GLU A 1 422 ? 67.5 20 38.406 1 17.95 422 GLU A O 1
ATOM 3288 N N . ALA A 1 423 ? 67.062 19.531 40.406 1 20.25 423 ALA A N 1
ATOM 3289 C CA . ALA A 1 423 ? 68.312 18.781 40.5 1 20.25 423 ALA A CA 1
ATOM 3290 C C . ALA A 1 423 ? 68.188 17.422 39.844 1 20.25 423 ALA A C 1
ATOM 3292 O O . ALA A 1 423 ? 67.125 16.906 39.625 1 20.25 423 ALA A O 1
ATOM 3293 N N . PRO A 1 424 ? 68.625 16.172 40.594 1 19.5 424 PRO A N 1
ATOM 3294 C CA . PRO A 1 424 ? 69.625 15.164 40.312 1 19.5 424 PRO A CA 1
ATOM 3295 C C . PRO A 1 424 ? 69.062 13.898 39.688 1 19.5 424 PRO A C 1
ATOM 3297 O O . PRO A 1 424 ? 69.562 13.406 38.688 1 19.5 424 PRO A O 1
ATOM 3300 N N . THR A 1 425 ? 68.438 13.008 40.5 1 18.5 425 THR A N 1
ATOM 3301 C CA . THR A 1 425 ? 68.938 11.672 40.688 1 18.5 425 THR A CA 1
ATOM 3302 C C . THR A 1 425 ? 68.375 10.688 39.688 1 18.5 425 THR A C 1
ATOM 3304 O O . THR A 1 425 ? 67.25 10.867 39.219 1 18.5 425 THR A O 1
ATO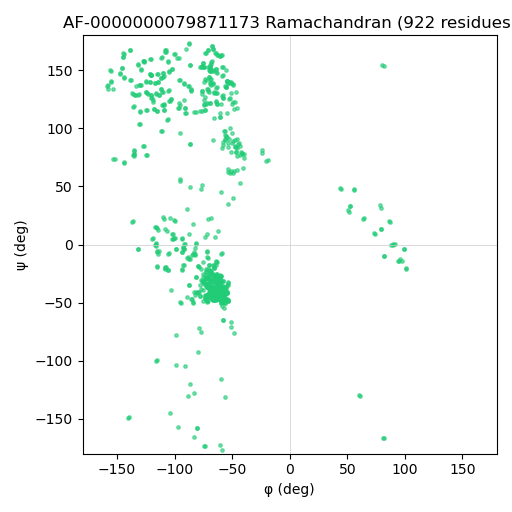M 3307 N N . GLU A 1 426 ? 69 9.375 39.625 1 18.34 426 GLU A N 1
ATOM 3308 C CA . GLU A 1 426 ? 69.375 8.359 38.656 1 18.34 426 GLU A CA 1
ATOM 3309 C C . GLU A 1 426 ? 68.312 7.355 38.375 1 18.34 426 GLU A C 1
ATOM 3311 O O . GLU A 1 426 ? 68.125 6.863 37.25 1 18.34 426 GLU A O 1
ATOM 3316 N N . SER A 1 427 ? 67.625 6.805 39.438 1 18.39 427 SER A N 1
ATOM 3317 C CA . SER A 1 427 ? 67.5 5.352 39.469 1 18.39 427 SER A CA 1
ATOM 3318 C C . SER A 1 427 ? 66.5 4.832 38.469 1 18.39 427 SER A C 1
ATOM 3320 O O . SER A 1 427 ? 65.5 5.438 38.25 1 18.39 427 SER A O 1
ATOM 3322 N N . THR A 1 428 ? 66.812 3.686 37.781 1 17.52 428 THR A N 1
ATOM 3323 C CA . THR A 1 428 ? 66.625 3.082 36.469 1 17.52 428 THR A CA 1
ATOM 3324 C C . THR A 1 428 ? 65.188 2.457 36.375 1 17.52 428 THR A C 1
ATOM 3326 O O . THR A 1 428 ? 64.5 2.729 35.438 1 17.52 428 THR A O 1
ATOM 3329 N N . SER A 1 429 ? 65 1.101 36.719 1 16.95 429 SER A N 1
ATOM 3330 C CA . SER A 1 429 ? 64.75 0.069 35.688 1 16.95 429 SER A CA 1
ATOM 3331 C C . SER A 1 429 ? 63.281 -0.13 35.406 1 16.95 429 SER A C 1
ATOM 3333 O O . SER A 1 429 ? 62.844 -0.069 34.281 1 16.95 429 SER A O 1
ATOM 3335 N N . ALA A 1 430 ? 62.656 -1.385 36 1 19.27 430 ALA A N 1
ATOM 3336 C CA . ALA A 1 430 ? 62.062 -2.535 35.344 1 19.27 430 ALA A CA 1
ATOM 3337 C C . ALA A 1 430 ? 60.594 -2.295 35.031 1 19.27 430 ALA A C 1
ATOM 3339 O O . ALA A 1 430 ? 59.844 -1.728 35.844 1 19.27 430 ALA A O 1
ATOM 3340 N N . LEU A 1 431 ? 60.062 -2.578 33.75 1 17 431 LEU A N 1
ATOM 3341 C CA . LEU A 1 431 ? 59 -2.262 32.781 1 17 431 LEU A CA 1
ATOM 3342 C C . LEU A 1 431 ? 57.75 -3.064 33.094 1 17 431 LEU A C 1
ATOM 3344 O O . LEU A 1 431 ? 56.812 -3.076 32.281 1 17 431 LEU A O 1
ATOM 3348 N N . TRP A 1 432 ? 57.5 -3.664 34.25 1 16.36 432 TRP A N 1
ATOM 3349 C CA . TRP A 1 432 ? 56.688 -4.875 34.156 1 16.36 432 TRP A CA 1
ATOM 3350 C C . TRP A 1 432 ? 55.219 -4.535 33.906 1 16.36 432 TRP A C 1
ATOM 3352 O O . TRP A 1 432 ? 54.406 -5.426 33.625 1 16.36 432 TRP A O 1
ATOM 3362 N N . SER A 1 433 ? 54.719 -3.385 34.062 1 16.19 433 SER A N 1
ATOM 3363 C CA . SER A 1 433 ? 53.375 -3.484 34.625 1 16.19 433 SER A CA 1
ATOM 3364 C C . SER A 1 433 ? 52.344 -3.918 33.562 1 16.19 433 SER A C 1
ATOM 3366 O O . SER A 1 433 ? 52.312 -3.355 32.469 1 16.19 433 SER A O 1
ATOM 3368 N N . MET A 1 434 ? 51.438 -5 33.812 1 17.2 434 MET A N 1
ATOM 3369 C CA . MET A 1 434 ? 50.625 -6.051 33.219 1 17.2 434 MET A CA 1
ATOM 3370 C C . MET A 1 434 ? 49.312 -5.484 32.656 1 17.2 434 MET A C 1
ATOM 3372 O O . MET A 1 434 ? 48.938 -5.773 31.531 1 17.2 434 MET A O 1
ATOM 3376 N N . LEU A 1 435 ? 48.281 -5.055 33.438 1 16.8 435 LEU A N 1
ATOM 3377 C CA . LEU A 1 435 ? 47.062 -5.871 33.406 1 16.8 435 LEU A CA 1
ATOM 3378 C C . LEU A 1 435 ? 46.188 -5.512 32.219 1 16.8 435 LEU A C 1
ATOM 3380 O O . LEU A 1 435 ? 46.344 -4.453 31.625 1 16.8 435 LEU A O 1
ATOM 3384 N N . THR A 1 436 ? 44.75 -6.062 32.312 1 17.59 436 THR A N 1
ATOM 3385 C CA . THR A 1 436 ? 43.625 -6.766 31.672 1 17.59 436 THR A CA 1
ATOM 3386 C C . THR A 1 436 ? 42.625 -5.777 31.078 1 17.59 436 THR A C 1
ATOM 3388 O O . THR A 1 436 ? 42.188 -4.859 31.75 1 17.59 436 THR A O 1
ATOM 3391 N N . ALA A 1 437 ? 42.75 -5.496 29.797 1 19.09 437 ALA A N 1
ATOM 3392 C CA . ALA A 1 437 ? 42 -4.68 28.844 1 19.09 437 ALA A CA 1
ATOM 3393 C C . ALA A 1 437 ? 40.531 -5.121 28.797 1 19.09 437 ALA A C 1
ATOM 3395 O O . ALA A 1 437 ? 40.25 -6.293 28.531 1 19.09 437 ALA A O 1
ATOM 3396 N N . GLY A 1 438 ? 39.688 -4.469 29.578 1 17.86 438 GLY A N 1
ATOM 3397 C CA . GLY A 1 438 ? 38.219 -4.594 29.703 1 17.86 438 GLY A CA 1
ATOM 3398 C C . GLY A 1 438 ? 37.5 -4.613 28.375 1 17.86 438 GLY A C 1
ATOM 3399 O O . GLY A 1 438 ? 38 -4.07 27.391 1 17.86 438 GLY A O 1
ATOM 3400 N N . GLY A 1 439 ? 36.562 -5.617 28.172 1 18.83 439 GLY A N 1
ATOM 3401 C CA . GLY A 1 439 ? 35.656 -6.242 27.203 1 18.83 439 GLY A CA 1
ATOM 3402 C C . GLY A 1 439 ? 34.656 -5.281 26.625 1 18.83 439 GLY A C 1
ATOM 3403 O O . GLY A 1 439 ? 34 -4.543 27.359 1 18.83 439 GLY A O 1
ATOM 3404 N N . LEU A 1 440 ? 35.031 -4.574 25.578 1 19.66 440 LEU A N 1
ATOM 3405 C CA . LEU A 1 440 ? 34.156 -3.77 24.734 1 19.66 440 LEU A CA 1
ATOM 3406 C C . LEU A 1 440 ? 32.906 -4.543 24.375 1 19.66 440 LEU A C 1
ATOM 3408 O O . LEU A 1 440 ? 32.969 -5.652 23.844 1 19.66 440 LEU A O 1
ATOM 3412 N N . VAL A 1 441 ? 31.891 -4.375 25.219 1 20.92 441 VAL A N 1
ATOM 3413 C CA . VAL A 1 441 ? 30.562 -4.934 24.984 1 20.92 441 VAL A CA 1
ATOM 3414 C C . VAL A 1 441 ? 30.062 -4.512 23.609 1 20.92 441 VAL A C 1
ATOM 3416 O O . VAL A 1 441 ? 29.938 -3.316 23.328 1 20.92 441 VAL A O 1
ATOM 3419 N N . ALA A 1 442 ? 30.484 -5.266 22.578 1 21.09 442 ALA A N 1
ATOM 3420 C CA . ALA A 1 442 ? 29.969 -5.289 21.219 1 21.09 442 ALA A CA 1
ATOM 3421 C C . ALA A 1 442 ? 28.453 -5.43 21.188 1 21.09 442 ALA A C 1
ATOM 3423 O O . ALA A 1 442 ? 27.922 -6.535 21.312 1 21.09 442 ALA A O 1
ATOM 3424 N N . LEU A 1 443 ? 27.828 -4.738 22.094 1 20.3 443 LEU A N 1
ATOM 3425 C CA . LEU A 1 443 ? 26.406 -5.109 22.125 1 20.3 443 LEU A CA 1
ATOM 3426 C C . LEU A 1 443 ? 25.797 -5.062 20.734 1 20.3 443 LEU A C 1
ATOM 3428 O O . LEU A 1 443 ? 25.094 -5.992 20.328 1 20.3 443 LEU A O 1
ATOM 3432 N N . GLY A 1 444 ? 25.625 -3.832 20.219 1 21.59 444 GLY A N 1
ATOM 3433 C CA . GLY A 1 444 ? 24.297 -3.52 19.703 1 21.59 444 GLY A CA 1
ATOM 3434 C C . GLY A 1 444 ? 24.062 -4.02 18.297 1 21.59 444 GLY A C 1
ATOM 3435 O O . GLY A 1 444 ? 23.062 -3.672 17.672 1 21.59 444 GLY A O 1
ATOM 3436 N N . ALA A 1 445 ? 25.141 -4.625 17.688 1 24.25 445 ALA A N 1
ATOM 3437 C CA . ALA A 1 445 ? 24.953 -4.828 16.266 1 24.25 445 ALA A CA 1
ATOM 3438 C C . ALA A 1 445 ? 23.812 -5.816 16 1 24.25 445 ALA A C 1
ATOM 3440 O O . ALA A 1 445 ? 23.75 -6.414 14.922 1 24.25 445 ALA A O 1
ATOM 3441 N N . VAL A 1 446 ? 23.125 -6.219 17 1 23.19 446 VAL A N 1
ATOM 3442 C CA . VAL A 1 446 ? 22.297 -7.379 16.688 1 23.19 446 VAL A CA 1
ATOM 3443 C C . VAL A 1 446 ? 21.328 -7.027 15.57 1 23.19 446 VAL A C 1
ATOM 3445 O O . VAL A 1 446 ? 20.828 -7.914 14.867 1 23.19 446 VAL A O 1
ATOM 3448 N N . GLY A 1 447 ? 21 -5.727 15.484 1 24.27 447 GLY A N 1
ATOM 3449 C CA . GLY A 1 447 ? 19.766 -5.555 14.734 1 24.27 447 GLY A CA 1
ATOM 3450 C C . GLY A 1 447 ? 19.969 -5.688 13.234 1 24.27 447 GLY A C 1
ATOM 3451 O O . GLY A 1 447 ? 19 -5.84 12.484 1 24.27 447 GLY A O 1
ATOM 3452 N N . ALA A 1 448 ? 21.203 -5.293 12.781 1 25.97 448 ALA A N 1
ATOM 3453 C CA . ALA A 1 448 ? 21.359 -5.191 11.336 1 25.97 448 ALA A CA 1
ATOM 3454 C C . ALA A 1 448 ? 21.359 -6.57 10.688 1 25.97 448 ALA A C 1
ATOM 3456 O O . ALA A 1 448 ? 21.125 -6.691 9.477 1 25.97 448 ALA A O 1
ATOM 3457 N N . THR A 1 449 ? 21.828 -7.562 11.43 1 27.41 449 THR A N 1
ATOM 3458 C CA . THR A 1 449 ? 22.062 -8.836 10.75 1 27.41 449 THR A CA 1
ATOM 3459 C C . THR A 1 449 ? 20.75 -9.445 10.281 1 27.41 449 THR A C 1
ATOM 3461 O O . THR A 1 449 ? 20.719 -10.219 9.328 1 27.41 449 THR A O 1
ATOM 3464 N N . THR A 1 450 ? 19.719 -9.125 11.062 1 25.58 450 THR A N 1
ATOM 3465 C CA . THR A 1 450 ? 18.516 -9.859 10.688 1 25.58 450 THR A CA 1
ATOM 3466 C C . THR A 1 450 ? 17.938 -9.32 9.383 1 25.58 450 THR A C 1
ATOM 3468 O O . THR A 1 450 ? 17.234 -10.039 8.664 1 25.58 450 THR A O 1
ATOM 3471 N N . TYR A 1 451 ? 18.266 -8.047 9.078 1 26.06 451 TYR A N 1
ATOM 3472 C CA . TYR A 1 451 ? 17.625 -7.516 7.875 1 26.06 451 TYR A CA 1
ATOM 3473 C C . TYR A 1 451 ? 18.219 -8.148 6.621 1 26.06 451 TYR A C 1
ATOM 3475 O O . TYR A 1 451 ? 17.5 -8.531 5.703 1 26.06 451 TYR A O 1
ATOM 3483 N N . ASN A 1 452 ? 19.594 -8.164 6.512 1 28.12 452 ASN A N 1
ATOM 3484 C CA . ASN A 1 452 ? 20.188 -8.695 5.289 1 28.12 452 ASN A CA 1
ATOM 3485 C C . ASN A 1 452 ? 19.828 -10.164 5.082 1 28.12 452 ASN A C 1
ATOM 3487 O O . ASN A 1 452 ? 19.656 -10.609 3.945 1 28.12 452 ASN A O 1
ATOM 3491 N N . ARG A 1 453 ? 19.891 -10.93 6.176 1 28.28 453 ARG A N 1
ATOM 3492 C CA . ARG A 1 453 ? 19.531 -12.32 5.961 1 28.28 453 ARG A CA 1
ATOM 3493 C C . ARG A 1 453 ? 18.078 -12.445 5.473 1 28.28 453 ARG A C 1
ATOM 3495 O O . ARG A 1 453 ? 17.75 -13.375 4.746 1 28.28 453 ARG A O 1
ATOM 3502 N N . TYR A 1 454 ? 17.297 -11.492 6.012 1 28.09 454 TYR A N 1
ATOM 3503 C CA . TYR A 1 454 ? 15.914 -11.586 5.562 1 28.09 454 TYR A CA 1
ATOM 3504 C C . TYR A 1 454 ? 15.789 -11.188 4.098 1 28.09 454 TYR A C 1
ATOM 3506 O O . TYR A 1 454 ? 15.062 -11.828 3.334 1 28.09 454 TYR A O 1
ATOM 3514 N N . MET A 1 455 ? 16.516 -10.094 3.664 1 30.83 455 MET A N 1
ATOM 3515 C CA . MET A 1 455 ? 16.391 -9.773 2.244 1 30.83 455 MET A CA 1
ATOM 3516 C C . MET A 1 455 ? 17.016 -10.867 1.382 1 30.83 455 MET A C 1
ATOM 3518 O O . MET A 1 455 ? 16.594 -11.07 0.24 1 30.83 455 MET A O 1
ATOM 3522 N N . ASN A 1 456 ? 18.234 -11.32 1.742 1 31.38 456 ASN A N 1
ATOM 3523 C CA . ASN A 1 456 ? 18.812 -12.344 0.874 1 31.38 456 ASN A CA 1
ATOM 3524 C C . ASN A 1 456 ? 17.969 -13.609 0.866 1 31.38 456 ASN A C 1
ATOM 3526 O O . ASN A 1 456 ? 18 -14.383 -0.098 1 31.38 456 ASN A O 1
ATOM 3530 N N . ARG A 1 457 ? 17.531 -14.031 2 1 29.59 457 ARG A N 1
ATOM 3531 C CA . ARG A 1 457 ? 16.766 -15.273 2.012 1 29.59 457 ARG A CA 1
ATOM 3532 C C . ARG A 1 457 ? 15.406 -15.086 1.343 1 29.59 457 ARG A C 1
ATOM 3534 O O . ARG A 1 457 ? 14.641 -16.047 1.206 1 29.59 457 ARG A O 1
ATOM 3541 N N . ARG A 1 458 ? 14.938 -13.891 1.289 1 30.73 458 ARG A N 1
ATOM 3542 C CA . ARG A 1 458 ? 13.594 -13.781 0.726 1 30.73 458 ARG A CA 1
ATOM 3543 C C . ARG A 1 458 ? 13.594 -14.109 -0.763 1 30.73 458 ARG A C 1
ATOM 3545 O O . ARG A 1 458 ? 13.586 -13.211 -1.605 1 30.73 458 ARG A O 1
ATOM 3552 N N . GLY A 1 459 ? 14.586 -14.859 -1.204 1 28.45 459 GLY A N 1
ATOM 3553 C CA . GLY A 1 459 ? 13.984 -15.562 -2.322 1 28.45 459 GLY A CA 1
ATOM 3554 C C . GLY A 1 459 ? 12.562 -16.016 -2.045 1 28.45 459 GLY A C 1
ATOM 3555 O O . GLY A 1 459 ? 12.32 -16.812 -1.132 1 28.45 459 GLY A O 1
ATOM 3556 N N . TYR A 1 460 ? 11.625 -15.055 -1.876 1 29.12 460 TYR A N 1
ATOM 3557 C CA . TYR A 1 460 ? 10.289 -15.633 -1.949 1 29.12 460 TYR A CA 1
ATOM 3558 C C . TYR A 1 460 ? 10.32 -16.984 -2.639 1 29.12 460 TYR A C 1
ATOM 3560 O O . TYR A 1 460 ? 10.617 -17.078 -3.832 1 29.12 460 TYR A O 1
ATOM 3568 N N . GLN A 1 461 ? 10.797 -17.906 -2.012 1 29.72 461 GLN A N 1
ATOM 3569 C CA . GLN A 1 461 ? 10.445 -19.125 -2.719 1 29.72 461 GLN A CA 1
ATOM 3570 C C . GLN A 1 461 ? 9.023 -19.062 -3.262 1 29.72 461 GLN A C 1
ATOM 3572 O O . GLN A 1 461 ? 8.07 -18.859 -2.504 1 29.72 461 GLN A O 1
ATOM 3577 N N . SER A 1 462 ? 8.914 -18.359 -4.324 1 31.7 462 SER A N 1
ATOM 3578 C CA . SER A 1 462 ? 7.688 -18.453 -5.117 1 31.7 462 SER A CA 1
ATOM 3579 C C . SER A 1 462 ? 6.98 -19.781 -4.875 1 31.7 462 SER A C 1
ATOM 3581 O O . SER A 1 462 ? 7.551 -20.844 -5.113 1 31.7 462 SER A O 1
ATOM 3583 N N . VAL A 1 463 ? 6.305 -19.859 -3.787 1 30.3 463 VAL A N 1
ATOM 3584 C CA . VAL A 1 463 ? 5.418 -21.016 -3.844 1 30.3 463 VAL A CA 1
ATOM 3585 C C . VAL A 1 463 ? 4.664 -21.016 -5.172 1 30.3 463 VAL A C 1
ATOM 3587 O O . VAL A 1 463 ? 4.242 -19.969 -5.656 1 30.3 463 VAL A O 1
ATOM 3590 N N . MET B 1 1 ? 19.625 52.812 -7.289 1 24.84 1 MET B N 1
ATOM 3591 C CA . MET B 1 1 ? 20.562 52.094 -8.141 1 24.84 1 MET B CA 1
ATOM 3592 C C . MET B 1 1 ? 20.484 50.594 -7.891 1 24.84 1 MET B C 1
ATOM 3594 O O . MET B 1 1 ? 19.922 50.156 -6.887 1 24.84 1 MET B O 1
ATOM 3598 N N . ARG B 1 2 ? 21.328 49.875 -8.711 1 37.34 2 ARG B N 1
ATOM 3599 C CA . ARG B 1 2 ? 21.547 48.531 -9.266 1 37.34 2 ARG B CA 1
ATOM 3600 C C . ARG B 1 2 ? 22.031 47.594 -8.18 1 37.34 2 ARG B C 1
ATOM 3602 O O . ARG B 1 2 ? 22.625 46.562 -8.484 1 37.34 2 ARG B O 1
ATOM 3609 N N . ILE B 1 3 ? 21.984 48.062 -6.941 1 46 3 ILE B N 1
ATOM 3610 C CA . ILE B 1 3 ? 22.609 47.281 -5.879 1 46 3 ILE B CA 1
ATOM 3611 C C . ILE B 1 3 ? 21.828 45.969 -5.664 1 46 3 ILE B C 1
ATOM 3613 O O . ILE B 1 3 ? 22.406 44.938 -5.375 1 46 3 ILE B O 1
ATOM 3617 N N . PRO B 1 4 ? 20.484 46.125 -5.82 1 48.03 4 PRO B N 1
ATOM 3618 C CA . PRO B 1 4 ? 19.812 44.875 -5.469 1 48.03 4 PRO B CA 1
ATOM 3619 C C . PRO B 1 4 ? 20.047 43.781 -6.488 1 48.03 4 PRO B C 1
ATOM 3621 O O . PRO B 1 4 ? 19.828 42.594 -6.195 1 48.03 4 PRO B O 1
ATOM 3624 N N . ALA B 1 5 ? 20.438 44.219 -7.758 1 48.72 5 ALA B N 1
ATOM 3625 C CA . ALA B 1 5 ? 20.656 43.188 -8.781 1 48.72 5 ALA B CA 1
ATOM 3626 C C . ALA B 1 5 ? 21.969 42.438 -8.555 1 48.72 5 ALA B C 1
ATOM 3628 O O . ALA B 1 5 ? 22.109 41.281 -8.953 1 48.72 5 ALA B O 1
ATOM 3629 N N . ILE B 1 6 ? 22.938 43.156 -7.918 1 47.5 6 ILE B N 1
ATOM 3630 C CA . ILE B 1 6 ? 24.25 42.531 -7.758 1 47.5 6 ILE B CA 1
ATOM 3631 C C . ILE B 1 6 ? 24.188 41.469 -6.668 1 47.5 6 ILE B C 1
ATOM 3633 O O . ILE B 1 6 ? 24.781 40.406 -6.809 1 47.5 6 ILE B O 1
ATOM 3637 N N . LEU B 1 7 ? 23.328 41.719 -5.648 1 47.31 7 LEU B N 1
ATOM 3638 C CA . LEU B 1 7 ? 23.312 40.719 -4.586 1 47.31 7 LEU B CA 1
ATOM 3639 C C . LEU B 1 7 ? 22.562 39.469 -5.031 1 47.31 7 LEU B C 1
ATOM 3641 O O . LEU B 1 7 ? 22.859 38.375 -4.574 1 47.31 7 LEU B O 1
ATOM 3645 N N . ALA B 1 8 ? 21.562 39.688 -5.895 1 47.09 8 ALA B N 1
ATOM 3646 C CA . ALA B 1 8 ? 20.891 38.5 -6.422 1 47.09 8 ALA B CA 1
ATOM 3647 C C . ALA B 1 8 ? 21.797 37.719 -7.371 1 47.09 8 ALA B C 1
ATOM 3649 O O . ALA B 1 8 ? 21.766 36.5 -7.41 1 47.09 8 ALA B O 1
ATOM 3650 N N . ALA B 1 9 ? 22.766 38.406 -8.094 1 48.44 9 ALA B N 1
ATOM 3651 C CA . ALA B 1 9 ? 23.672 37.75 -9.023 1 48.44 9 ALA B CA 1
ATOM 3652 C C . ALA B 1 9 ? 24.766 36.969 -8.281 1 48.44 9 ALA B C 1
ATOM 3654 O O . ALA B 1 9 ? 25.156 35.875 -8.703 1 48.44 9 ALA B O 1
ATOM 3655 N N . ILE B 1 10 ? 25.156 37.469 -7.145 1 47.78 10 ILE B N 1
ATOM 3656 C CA . ILE B 1 10 ? 26.203 36.781 -6.398 1 47.78 10 ILE B CA 1
ATOM 3657 C C . ILE B 1 10 ? 25.609 35.562 -5.688 1 47.78 10 ILE B C 1
ATOM 3659 O O . ILE B 1 10 ? 26.25 34.531 -5.629 1 47.78 10 ILE B O 1
ATOM 3663 N N . ALA B 1 11 ? 24.344 35.688 -5.145 1 45.72 11 ALA B N 1
ATOM 3664 C CA . ALA B 1 11 ? 23.734 34.531 -4.535 1 45.72 11 ALA B CA 1
ATOM 3665 C C . ALA B 1 11 ? 23.438 33.438 -5.586 1 45.72 11 ALA B C 1
ATOM 3667 O O . ALA B 1 11 ? 23.594 32.25 -5.328 1 45.72 11 ALA B O 1
ATOM 3668 N N . SER B 1 12 ? 23.156 33.844 -6.816 1 46.88 12 SER B N 1
ATOM 3669 C CA . SER B 1 12 ? 23 32.906 -7.906 1 46.88 12 SER B CA 1
ATOM 3670 C C . SER B 1 12 ? 24.344 32.312 -8.312 1 46.88 12 SER B C 1
ATOM 3672 O O . SER B 1 12 ? 24.406 31.125 -8.695 1 46.88 12 SER B O 1
ATOM 3674 N N . LEU B 1 13 ? 25.391 33.094 -8.273 1 45.72 13 LEU B N 1
ATOM 3675 C CA . LEU B 1 13 ? 26.703 32.625 -8.664 1 45.72 13 LEU B CA 1
ATOM 3676 C C . LEU B 1 13 ? 27.281 31.703 -7.605 1 45.72 13 LEU B C 1
ATOM 3678 O O . LEU B 1 13 ? 27.953 30.719 -7.938 1 45.72 13 LEU B O 1
ATOM 3682 N N . MET B 1 14 ? 27.156 32.094 -6.367 1 42.47 14 MET B N 1
ATOM 3683 C CA . MET B 1 14 ? 27.641 31.188 -5.324 1 42.47 14 MET B CA 1
ATOM 3684 C C . MET B 1 14 ? 26.859 29.875 -5.312 1 42.47 14 MET B C 1
ATOM 3686 O O . MET B 1 14 ? 27.422 28.828 -5.008 1 42.47 14 MET B O 1
ATOM 3690 N N . LEU B 1 15 ? 25.578 29.922 -5.5 1 44.97 15 LEU B N 1
ATOM 3691 C CA . LEU B 1 15 ? 24.812 28.688 -5.656 1 44.97 15 LEU B CA 1
ATOM 3692 C C . LEU B 1 15 ? 25.297 27.906 -6.863 1 44.97 15 LEU B C 1
ATOM 3694 O 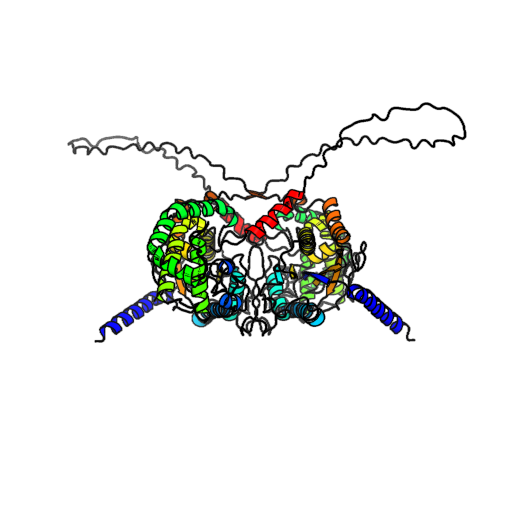O . LEU B 1 15 ? 25.344 26.672 -6.824 1 44.97 15 LEU B O 1
ATOM 3698 N N . SER B 1 16 ? 25.797 28.594 -7.859 1 45.25 16 SER B N 1
ATOM 3699 C CA . SER B 1 16 ? 26.344 27.922 -9.031 1 45.25 16 SER B CA 1
ATOM 3700 C C . SER B 1 16 ? 27.672 27.25 -8.727 1 45.25 16 SER B C 1
ATOM 3702 O O . SER B 1 16 ? 28.031 26.25 -9.359 1 45.25 16 SER B O 1
ATOM 3704 N N . ALA B 1 17 ? 28.484 27.812 -7.883 1 42.81 17 ALA B N 1
ATOM 3705 C CA . ALA B 1 17 ? 29.797 27.25 -7.582 1 42.81 17 ALA B CA 1
ATOM 3706 C C . ALA B 1 17 ? 29.672 26 -6.73 1 42.81 17 ALA B C 1
ATOM 3708 O O . ALA B 1 17 ? 30.438 25.047 -6.906 1 42.81 17 ALA B O 1
ATOM 3709 N N . VAL B 1 18 ? 28.906 26 -5.684 1 44.88 18 VAL B N 1
ATOM 3710 C CA . VAL B 1 18 ? 28.703 24.844 -4.824 1 44.88 18 VAL B CA 1
ATOM 3711 C C . VAL B 1 18 ? 28.125 23.688 -5.641 1 44.88 18 VAL B C 1
ATOM 3713 O O . VAL B 1 18 ? 28.453 22.531 -5.395 1 44.88 18 VAL B O 1
ATOM 3716 N N . ILE B 1 19 ? 27.344 24.016 -6.652 1 49.66 19 ILE B N 1
ATOM 3717 C CA . ILE B 1 19 ? 26.875 22.984 -7.57 1 49.66 19 ILE B CA 1
ATOM 3718 C C . ILE B 1 19 ? 28.047 22.453 -8.398 1 49.66 19 ILE B C 1
ATOM 3720 O O . ILE B 1 19 ? 28 21.328 -8.883 1 49.66 19 ILE B O 1
ATOM 3724 N N . ALA B 1 20 ? 29.031 23.281 -8.562 1 44.75 20 ALA B N 1
ATOM 3725 C CA . ALA B 1 20 ? 30.156 22.922 -9.43 1 44.75 20 ALA B CA 1
ATOM 3726 C C . ALA B 1 20 ? 31 21.812 -8.805 1 44.75 20 ALA B C 1
ATOM 3728 O O . ALA B 1 20 ? 31.531 20.953 -9.516 1 44.75 20 ALA B O 1
ATOM 3729 N N . ASP B 1 21 ? 31.25 21.953 -7.492 1 49.16 21 ASP B N 1
ATOM 3730 C CA . ASP B 1 21 ? 32.156 20.953 -6.914 1 49.16 21 ASP B CA 1
ATOM 3731 C C . ASP B 1 21 ? 31.516 19.562 -6.941 1 49.16 21 ASP B C 1
ATOM 3733 O O . ASP B 1 21 ? 32.156 18.562 -6.609 1 49.16 21 ASP B O 1
ATOM 3737 N N . SER B 1 22 ? 30.156 19.422 -7.113 1 58.19 22 SER B N 1
ATOM 3738 C CA . SER B 1 22 ? 29.469 18.141 -7.277 1 58.19 22 SER B CA 1
ATOM 3739 C C . SER B 1 22 ? 29.766 17.531 -8.641 1 58.19 22 SER B C 1
ATOM 3741 O O . SER B 1 22 ? 29.312 16.422 -8.938 1 58.19 22 SER B O 1
ATOM 3743 N N . ALA B 1 23 ? 30.469 18.328 -9.461 1 62.38 23 ALA B N 1
ATOM 3744 C CA . ALA B 1 23 ? 30.656 17.922 -10.852 1 62.38 23 ALA B CA 1
ATOM 3745 C C . ALA B 1 23 ? 31.469 16.625 -10.938 1 62.38 23 ALA B C 1
ATOM 3747 O O . ALA B 1 23 ? 31.281 15.828 -11.859 1 62.38 23 ALA B O 1
ATOM 3748 N N . ASP B 1 24 ? 32.156 16.344 -9.758 1 82.19 24 ASP B N 1
ATOM 3749 C CA . ASP B 1 24 ? 32.969 15.148 -9.914 1 82.19 24 ASP B CA 1
ATOM 3750 C C . ASP B 1 24 ? 32.469 14.016 -9.023 1 82.19 24 ASP B C 1
ATOM 3752 O O . ASP B 1 24 ? 33.156 13.016 -8.82 1 82.19 24 ASP B O 1
ATOM 3756 N N . SER B 1 25 ? 31.203 14.141 -8.406 1 93.94 25 SER B N 1
ATOM 3757 C CA . SER B 1 25 ? 30.703 13.078 -7.547 1 93.94 25 SER B CA 1
ATOM 3758 C C . SER B 1 25 ? 29.594 12.273 -8.242 1 93.94 25 SER B C 1
ATOM 3760 O O . SER B 1 25 ? 29.016 12.734 -9.227 1 93.94 25 SER B O 1
ATOM 3762 N N . GLU B 1 26 ? 29.453 11.062 -7.73 1 95.88 26 GLU B N 1
ATOM 3763 C CA . GLU B 1 26 ? 28.438 10.164 -8.273 1 95.88 26 GLU B CA 1
ATOM 3764 C C . GLU B 1 26 ? 27.234 10.07 -7.332 1 95.88 26 GLU B C 1
ATOM 3766 O O . GLU B 1 26 ? 27.391 9.781 -6.145 1 95.88 26 GLU B O 1
ATOM 3771 N N . LEU B 1 27 ? 26.047 10.383 -7.852 1 98 27 LEU B N 1
ATOM 3772 C CA . LEU B 1 27 ? 24.828 10.125 -7.09 1 98 27 LEU B CA 1
ATOM 3773 C C . LEU B 1 27 ? 24.578 8.625 -6.98 1 98 27 LEU B C 1
ATOM 3775 O O . LEU B 1 27 ? 24.422 7.941 -7.992 1 98 27 LEU B O 1
ATOM 3779 N N . VAL B 1 28 ? 24.484 8.07 -5.73 1 97.56 28 VAL B N 1
ATOM 3780 C CA . VAL B 1 28 ? 24.375 6.625 -5.609 1 97.56 28 VAL B CA 1
ATOM 3781 C C . VAL B 1 28 ? 23.031 6.246 -5.004 1 97.56 28 VAL B C 1
ATOM 3783 O O . VAL B 1 28 ? 22.594 5.098 -5.109 1 97.56 28 VAL B O 1
ATOM 3786 N N . MET B 1 29 ? 22.391 7.23 -4.348 1 98.56 29 MET B N 1
ATOM 3787 C CA . MET B 1 29 ? 21.062 6.984 -3.773 1 98.56 29 MET B CA 1
ATOM 3788 C C . MET B 1 29 ? 20.281 8.281 -3.637 1 98.56 29 MET B C 1
ATOM 3790 O O . MET B 1 29 ? 20.859 9.32 -3.303 1 98.56 29 MET B O 1
ATOM 3794 N N . LEU B 1 30 ? 19.031 8.203 -3.926 1 98.94 30 LEU B N 1
ATOM 3795 C CA . LEU B 1 30 ? 18.078 9.289 -3.709 1 98.94 30 LEU B CA 1
ATOM 3796 C C . LEU B 1 30 ? 16.969 8.859 -2.762 1 98.94 30 LEU B C 1
ATOM 3798 O O . LEU B 1 30 ? 16.344 7.805 -2.955 1 98.94 30 LEU B O 1
ATOM 3802 N N . ILE B 1 31 ? 16.75 9.617 -1.701 1 98.94 31 ILE B N 1
ATOM 3803 C CA . ILE B 1 31 ? 15.609 9.438 -0.801 1 98.94 31 ILE B CA 1
ATOM 3804 C C . ILE B 1 31 ? 14.766 10.703 -0.773 1 98.94 31 ILE B C 1
ATOM 3806 O O . ILE B 1 31 ? 15.297 11.812 -0.657 1 98.94 31 ILE B O 1
ATOM 3810 N N . SER B 1 32 ? 13.5 10.578 -0.98 1 98.94 32 SER B N 1
ATOM 3811 C CA . SER B 1 32 ? 12.625 11.734 -0.845 1 98.94 32 SER B CA 1
ATOM 3812 C C . SER B 1 32 ? 11.555 11.492 0.219 1 98.94 32 SER B C 1
ATOM 3814 O O . SER B 1 32 ? 11.141 10.359 0.447 1 98.94 32 SER B O 1
ATOM 3816 N N . LEU B 1 33 ? 11.164 12.508 0.926 1 98.88 33 LEU B N 1
ATOM 3817 C CA . LEU B 1 33 ? 10.039 12.562 1.853 1 98.88 33 LEU B CA 1
ATOM 3818 C C . LEU B 1 33 ? 9.086 13.695 1.486 1 98.88 33 LEU B C 1
ATOM 3820 O O . LEU B 1 33 ? 9.461 14.867 1.551 1 98.88 33 LEU B O 1
ATOM 3824 N N . SER B 1 34 ? 7.867 13.328 1.108 1 98.81 34 SER B N 1
ATOM 3825 C CA . SER B 1 34 ? 6.863 14.312 0.714 1 98.81 34 SER B CA 1
ATOM 3826 C C . SER B 1 34 ? 5.723 14.375 1.724 1 98.81 34 SER B C 1
ATOM 3828 O O . SER B 1 34 ? 5.254 13.336 2.203 1 98.81 34 SER B O 1
ATOM 3830 N N . ARG B 1 35 ? 5.348 15.555 2.08 1 98.44 35 ARG B N 1
ATOM 3831 C CA . ARG B 1 35 ? 4.016 15.656 2.666 1 98.44 35 ARG B CA 1
ATOM 3832 C C . ARG B 1 35 ? 2.934 15.523 1.599 1 98.44 35 ARG B C 1
ATOM 3834 O O . ARG B 1 35 ? 3.168 15.828 0.428 1 98.44 35 ARG B O 1
ATOM 3841 N N . HIS B 1 36 ? 1.792 15.07 1.944 1 98.69 36 HIS B N 1
ATOM 3842 C CA . HIS B 1 36 ? 0.696 14.914 0.995 1 98.69 36 HIS B CA 1
ATOM 3843 C C . HIS B 1 36 ? 0.272 16.25 0.408 1 98.69 36 HIS B C 1
ATOM 3845 O O . HIS B 1 36 ? 0.622 17.312 0.944 1 98.69 36 HIS B O 1
ATOM 3851 N N . GLY B 1 37 ? -0.48 16.234 -0.737 1 98.62 37 GLY B N 1
ATOM 3852 C CA . GLY B 1 37 ? -1.043 17.438 -1.353 1 98.62 37 GLY B CA 1
ATOM 3853 C C . GLY B 1 37 ? -2.234 17.984 -0.596 1 98.62 37 GLY B C 1
ATOM 3854 O O . GLY B 1 37 ? -2.57 17.5 0.488 1 98.62 37 GLY B O 1
ATOM 3855 N N . SER B 1 38 ? -2.826 18.984 -1.216 1 98.44 38 SER B N 1
ATOM 3856 C CA . SER B 1 38 ? -3.99 19.625 -0.609 1 98.44 38 SER B CA 1
ATOM 3857 C C . SER B 1 38 ? -5.109 18.609 -0.37 1 98.44 38 SER B C 1
ATOM 3859 O O . SER B 1 38 ? -5.309 17.688 -1.168 1 98.44 38 SER B O 1
ATOM 3861 N N . ARG B 1 39 ? -5.84 18.812 0.713 1 98.44 39 ARG B N 1
ATOM 3862 C CA . ARG B 1 39 ? -6.91 17.906 1.096 1 98.44 39 ARG B CA 1
ATOM 3863 C C . ARG B 1 39 ? -8.133 18.672 1.593 1 98.44 39 ARG B C 1
ATOM 3865 O O . ARG B 1 39 ? -8.062 19.875 1.814 1 98.44 39 ARG B O 1
ATOM 3872 N N . ALA B 1 40 ? -9.273 17.969 1.735 1 98.44 40 ALA B N 1
ATOM 3873 C CA . ALA B 1 40 ? -10.469 18.516 2.361 1 98.44 40 ALA B CA 1
ATOM 3874 C C . ALA B 1 40 ? -10.32 18.578 3.879 1 98.44 40 ALA B C 1
ATOM 3876 O O . ALA B 1 40 ? -9.469 17.875 4.453 1 98.44 40 ALA B O 1
ATOM 3877 N N . PRO B 1 41 ? -11.094 19.469 4.516 1 98.56 41 PRO B N 1
ATOM 3878 C CA . PRO B 1 41 ? -10.953 19.641 5.961 1 98.56 41 PRO B CA 1
ATOM 3879 C C . PRO B 1 41 ? -11.383 18.406 6.754 1 98.56 41 PRO B C 1
ATOM 3881 O O . PRO B 1 41 ? -11.992 17.5 6.191 1 98.56 41 PRO B O 1
ATOM 3884 N N . ASN B 1 42 ? -11.039 18.422 8.039 1 98.12 42 ASN B N 1
ATOM 3885 C CA . ASN B 1 42 ? -11.477 17.375 8.953 1 98.12 42 ASN B CA 1
ATOM 3886 C C . ASN B 1 42 ? -12.977 17.453 9.219 1 98.12 42 ASN B C 1
ATOM 3888 O O . ASN B 1 42 ? -13.547 18.547 9.234 1 98.12 42 ASN B O 1
ATOM 3892 N N . PRO B 1 43 ? -13.57 16.312 9.516 1 97 43 PRO B N 1
ATOM 3893 C CA . PRO B 1 43 ? -15.023 16.297 9.711 1 97 43 PRO B CA 1
ATOM 3894 C C . PRO B 1 43 ? -15.461 17.094 10.938 1 97 43 PRO B C 1
ATOM 3896 O O . PRO B 1 43 ? -16.594 17.578 10.992 1 97 43 PRO B O 1
ATOM 3899 N N . THR B 1 44 ? -14.641 17.375 11.875 1 97.31 44 THR B N 1
ATOM 3900 C CA . THR B 1 44 ? -14.984 18.078 13.109 1 97.31 44 THR B CA 1
ATOM 3901 C C . THR B 1 44 ? -15.406 19.516 12.812 1 97.31 44 THR B C 1
ATOM 3903 O O . THR B 1 44 ? -16.078 20.141 13.633 1 97.31 44 THR B O 1
ATOM 3906 N N . VAL B 1 45 ? -15.055 20.031 11.695 1 98.38 45 VAL B N 1
ATOM 3907 C CA . VAL B 1 45 ? -15.32 21.422 11.375 1 98.38 45 VAL B CA 1
ATOM 3908 C C . VAL B 1 45 ? -16.812 21.641 11.172 1 98.38 45 VAL B C 1
ATOM 3910 O O . VAL B 1 45 ? -17.328 22.75 11.281 1 98.38 45 VAL B O 1
ATOM 3913 N N . LYS B 1 46 ? -17.516 20.516 10.852 1 97.81 46 LYS B N 1
ATOM 3914 C CA . LYS B 1 46 ? -18.969 20.625 10.742 1 97.81 46 LYS B CA 1
ATOM 3915 C C . LYS B 1 46 ? -19.594 21.094 12.055 1 97.81 46 LYS B C 1
ATOM 3917 O O . LYS B 1 46 ? -20.562 21.859 12.047 1 97.81 46 LYS B O 1
ATOM 3922 N N . THR B 1 47 ? -18.969 20.641 13.141 1 97.5 47 THR B N 1
ATOM 3923 C CA . THR B 1 47 ? -19.453 21.016 14.469 1 97.5 47 THR B CA 1
ATOM 3924 C C . THR B 1 47 ? -18.828 22.328 14.93 1 97.5 47 THR B C 1
ATOM 3926 O O . THR B 1 47 ? -19.484 23.156 15.547 1 97.5 47 THR B O 1
ATOM 3929 N N . HIS B 1 48 ? -17.609 22.609 14.594 1 98.25 48 HIS B N 1
ATOM 3930 C CA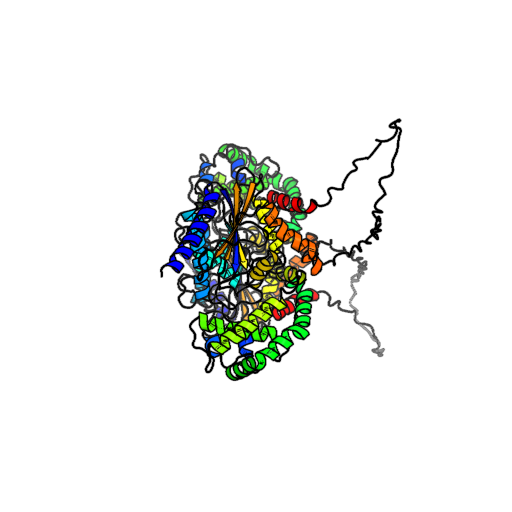 . HIS B 1 48 ? -16.859 23.734 15.117 1 98.25 48 HIS B CA 1
ATOM 3931 C C . HIS B 1 48 ? -17.219 25.031 14.383 1 98.25 48 HIS B C 1
ATOM 3933 O O . HIS B 1 48 ? -17.094 26.125 14.938 1 98.25 48 HIS B O 1
ATOM 3939 N N . CYS B 1 49 ? -17.625 24.906 13.164 1 98.62 49 CYS B N 1
ATOM 3940 C CA . CYS B 1 49 ? -17.938 26.078 12.359 1 98.62 49 CYS B CA 1
ATOM 3941 C C . CYS B 1 49 ? -19.125 25.812 11.445 1 98.62 49 CYS B C 1
ATOM 3943 O O . CYS B 1 49 ? -18.984 25.812 10.227 1 98.62 49 CYS B O 1
ATOM 3945 N N . PRO B 1 50 ? -20.297 25.703 11.977 1 98.44 50 PRO B N 1
ATOM 3946 C CA . PRO B 1 50 ? -21.484 25.375 11.188 1 98.44 50 PRO B CA 1
ATOM 3947 C C . PRO B 1 50 ? -21.781 26.391 10.094 1 98.44 50 PRO B C 1
ATOM 3949 O O . PRO B 1 50 ? -22.328 26.031 9.047 1 98.44 50 PRO B O 1
ATOM 3952 N N . ASN B 1 51 ? -21.375 27.641 10.281 1 98.56 51 ASN B N 1
ATOM 3953 C CA . ASN B 1 51 ? -21.656 28.688 9.297 1 98.56 51 ASN B CA 1
ATOM 3954 C C . ASN B 1 51 ? -20.844 28.5 8.031 1 98.56 51 ASN B C 1
ATOM 3956 O O . ASN B 1 51 ? -21.109 29.141 7.008 1 98.56 51 ASN B O 1
ATOM 3960 N N . ASN B 1 52 ? -19.844 27.609 8.031 1 98.5 52 ASN B N 1
ATOM 3961 C CA . ASN B 1 52 ? -19.031 27.344 6.848 1 98.5 52 ASN B CA 1
ATOM 3962 C C . ASN B 1 52 ? -19.453 26.062 6.152 1 98.5 52 ASN B C 1
ATOM 3964 O O . ASN B 1 52 ? -18.75 25.562 5.281 1 98.5 52 ASN B O 1
ATOM 3968 N N . LEU B 1 53 ? -20.547 25.438 6.523 1 97.56 53 LEU B N 1
ATOM 3969 C CA . LEU B 1 53 ? -21.031 24.156 6.016 1 97.56 53 LEU B CA 1
ATOM 3970 C C . LEU B 1 53 ? -21.188 24.188 4.496 1 97.56 53 LEU B C 1
ATOM 3972 O O . LEU B 1 53 ? -20.906 23.203 3.812 1 97.56 53 LEU B O 1
ATOM 3976 N N . PRO B 1 54 ? -21.641 25.328 3.922 1 97 54 PRO B N 1
ATOM 3977 C CA . PRO B 1 54 ? -21.75 25.359 2.461 1 97 54 PRO B CA 1
ATOM 3978 C C . PRO B 1 54 ? -20.422 25.078 1.763 1 97 54 PRO B C 1
ATOM 3980 O O . PRO B 1 54 ? -20.391 24.359 0.76 1 97 54 PRO B O 1
ATOM 3983 N N . ASN B 1 55 ? -19.312 25.641 2.283 1 97.75 55 ASN B N 1
ATOM 3984 C CA . ASN B 1 55 ? -18 25.344 1.71 1 97.75 55 ASN B CA 1
ATOM 3985 C C . ASN B 1 55 ? -17.609 23.891 1.932 1 97.75 55 ASN B C 1
ATOM 3987 O O . ASN B 1 55 ? -17.078 23.234 1.029 1 97.75 55 ASN B O 1
ATOM 3991 N N . VAL B 1 56 ? -17.828 23.359 3.16 1 97.5 56 VAL B N 1
ATOM 3992 C CA . VAL B 1 56 ? -17.484 21.984 3.514 1 97.5 56 VAL B CA 1
ATOM 3993 C C . VAL B 1 56 ? -18.172 21.016 2.562 1 97.5 56 VAL B C 1
ATOM 3995 O O . VAL B 1 56 ? -17.562 20.031 2.127 1 97.5 56 VAL B O 1
ATOM 3998 N N . GLU B 1 57 ? -19.375 21.312 2.168 1 95.94 57 GLU B N 1
ATOM 3999 C CA . GLU B 1 57 ? -20.188 20.438 1.323 1 95.94 57 GLU B CA 1
ATOM 4000 C C . GLU B 1 57 ? -19.828 20.609 -0.15 1 95.94 57 GLU B C 1
ATOM 4002 O O . GLU B 1 57 ? -20.25 19.812 -0.993 1 95.94 57 GLU B O 1
ATOM 4007 N N . ALA B 1 58 ? -19 21.594 -0.441 1 95.75 58 ALA B N 1
ATOM 4008 C CA . ALA B 1 58 ? -18.688 21.906 -1.832 1 95.75 58 ALA B CA 1
ATOM 4009 C C . ALA B 1 58 ? -17.484 21.094 -2.307 1 95.75 58 ALA B C 1
ATOM 4011 O O . ALA B 1 58 ? -17.188 21.062 -3.504 1 95.75 58 ALA B O 1
ATOM 4012 N N . TYR B 1 59 ? -16.781 20.453 -1.415 1 96.5 59 TYR B N 1
ATOM 4013 C CA . TYR B 1 59 ? -15.641 19.641 -1.814 1 96.5 59 TYR B CA 1
ATOM 4014 C C . TYR B 1 59 ? -16.094 18.406 -2.59 1 96.5 59 TYR B C 1
ATOM 4016 O O . TYR B 1 59 ? -17.094 17.781 -2.242 1 96.5 59 TYR B O 1
ATOM 4024 N N . SER B 1 60 ? -15.344 17.984 -3.637 1 94.69 60 SER B N 1
ATOM 4025 C CA . SER B 1 60 ? -15.695 16.875 -4.504 1 94.69 60 SER B CA 1
ATOM 4026 C C . SER B 1 60 ? -15.062 15.57 -4.02 1 94.69 60 SER B C 1
ATOM 4028 O O . SER B 1 60 ? -15.078 14.562 -4.73 1 94.69 60 SER B O 1
ATOM 4030 N N . VAL B 1 61 ? -14.414 15.602 -2.912 1 97.56 61 VAL B N 1
ATOM 4031 C CA . VAL B 1 61 ? -13.789 14.445 -2.279 1 97.56 61 VAL B CA 1
ATOM 4032 C C . VAL B 1 61 ? -14.273 14.32 -0.839 1 97.56 61 VAL B C 1
ATOM 4034 O O . VAL B 1 61 ? -14.773 15.281 -0.256 1 97.56 61 VAL B O 1
ATOM 4037 N N . PRO B 1 62 ? -14.172 13.078 -0.295 1 97.5 62 PRO B N 1
ATOM 4038 C CA . PRO B 1 62 ? -14.523 12.945 1.121 1 97.5 62 PRO B CA 1
ATOM 4039 C C . PRO B 1 62 ? -13.68 13.844 2.021 1 97.5 62 PRO B C 1
ATOM 4041 O O . PRO B 1 62 ? -12.539 14.172 1.68 1 97.5 62 PRO B O 1
ATOM 4044 N N . LEU B 1 63 ? -14.227 14.227 3.137 1 97.5 63 LEU B N 1
ATOM 4045 C CA . LEU B 1 63 ? -13.469 15 4.109 1 97.5 63 LEU B CA 1
ATOM 4046 C C . LEU B 1 63 ? -12.18 14.281 4.492 1 97.5 63 LEU B C 1
ATOM 4048 O O . LEU B 1 63 ? -12.133 13.047 4.504 1 97.5 63 LEU B O 1
ATOM 4052 N N . GLU B 1 64 ? -11.07 15.062 4.66 1 97.38 64 GLU B N 1
ATOM 4053 C CA . GLU B 1 64 ? -9.727 14.625 5.043 1 97.38 64 GLU B CA 1
ATOM 4054 C C . GLU B 1 64 ? -8.953 14.094 3.842 1 97.38 64 GLU B C 1
ATOM 4056 O O . GLU B 1 64 ? -7.754 13.828 3.939 1 97.38 64 GLU B O 1
ATOM 4061 N N . GLN B 1 65 ? -9.625 13.906 2.729 1 98.19 65 GLN B N 1
ATOM 4062 C CA . GLN B 1 65 ? -8.969 13.195 1.632 1 98.19 65 GLN B CA 1
ATOM 4063 C C . GLN B 1 65 ? -8.438 14.172 0.589 1 98.19 65 GLN B C 1
ATOM 4065 O O . GLN B 1 65 ? -8.812 15.352 0.58 1 98.19 65 GLN B O 1
ATOM 4070 N N . LEU B 1 66 ? -7.551 13.664 -0.254 1 98.38 66 LEU B N 1
ATOM 4071 C CA . LEU B 1 66 ? -6.816 14.438 -1.251 1 98.38 66 LEU B CA 1
ATOM 4072 C C . LEU B 1 66 ? -7.766 15.039 -2.283 1 98.38 66 LEU B C 1
ATOM 4074 O O . LEU B 1 66 ? -8.625 14.336 -2.82 1 98.38 66 LEU B O 1
ATOM 4078 N N . THR B 1 67 ? -7.664 16.359 -2.576 1 98.06 67 THR B N 1
ATOM 4079 C CA . THR B 1 67 ? -8.469 17.031 -3.59 1 98.06 67 THR B CA 1
ATOM 4080 C C . THR B 1 67 ? -7.809 16.938 -4.961 1 98.06 67 THR B C 1
ATOM 4082 O O . THR B 1 67 ? -6.672 16.469 -5.074 1 98.06 67 THR B O 1
ATOM 4085 N N . GLU B 1 68 ? -8.531 17.391 -5.996 1 97.38 68 GLU B N 1
ATOM 4086 C CA . GLU B 1 68 ? -7.957 17.469 -7.34 1 97.38 68 GLU B CA 1
ATOM 4087 C C . GLU B 1 68 ? -6.711 18.359 -7.355 1 97.38 68 GLU B C 1
ATOM 4089 O O . GLU B 1 68 ? -5.723 18.031 -8.016 1 97.38 68 GLU B O 1
ATOM 4094 N N . ARG B 1 69 ? -6.77 19.422 -6.609 1 97.88 69 ARG B N 1
ATOM 4095 C CA . ARG B 1 69 ? -5.613 20.312 -6.504 1 97.88 69 ARG B CA 1
ATOM 4096 C C . ARG B 1 69 ? -4.43 19.594 -5.867 1 97.88 69 ARG B C 1
ATOM 4098 O O . ARG B 1 69 ? -3.289 19.75 -6.312 1 97.88 69 ARG B O 1
ATOM 4105 N N . GLY B 1 70 ? -4.73 18.875 -4.797 1 98.38 70 GLY B N 1
ATOM 4106 C CA . GLY B 1 70 ? -3.688 18.078 -4.164 1 98.38 70 GLY B CA 1
ATOM 4107 C C . GLY B 1 70 ? -3.061 17.062 -5.102 1 98.38 70 GLY B C 1
ATOM 4108 O O . GLY B 1 70 ? -1.844 16.859 -5.082 1 98.38 70 GLY B O 1
ATOM 4109 N N . MET B 1 71 ? -3.85 16.391 -5.867 1 98.5 71 MET B N 1
ATOM 4110 C CA . MET B 1 71 ? -3.363 15.422 -6.844 1 98.5 71 MET B CA 1
ATOM 4111 C C . MET B 1 71 ? -2.473 16.094 -7.883 1 98.5 71 MET B C 1
ATOM 4113 O O . MET B 1 71 ? -1.407 15.57 -8.219 1 98.5 71 MET B O 1
ATOM 4117 N N . GLU B 1 72 ? -2.869 17.234 -8.336 1 98.31 72 GLU B N 1
ATOM 4118 C CA . GLU B 1 72 ? -2.076 17.984 -9.305 1 98.31 72 GLU B CA 1
ATOM 4119 C C . GLU B 1 72 ? -0.736 18.422 -8.711 1 98.31 72 GLU B C 1
ATOM 4121 O O . GLU B 1 72 ? 0.292 18.375 -9.391 1 98.31 72 GLU B O 1
ATOM 4126 N N . GLN B 1 73 ? -0.804 18.906 -7.508 1 98.75 73 GLN B N 1
ATOM 4127 C CA . GLN B 1 73 ? 0.421 19.297 -6.82 1 98.75 73 GLN B CA 1
ATOM 4128 C C . GLN B 1 73 ? 1.405 18.125 -6.742 1 98.75 73 GLN B C 1
ATOM 4130 O O . GLN B 1 73 ? 2.6 18.297 -6.996 1 98.75 73 GLN B O 1
ATOM 4135 N N . MET B 1 74 ? 0.905 16.953 -6.434 1 98.81 74 MET B N 1
ATOM 4136 C CA . MET B 1 74 ? 1.776 15.797 -6.312 1 98.81 74 MET B CA 1
ATOM 4137 C C . MET B 1 74 ? 2.279 15.352 -7.684 1 98.81 74 MET B C 1
ATOM 4139 O O . MET B 1 74 ? 3.406 14.867 -7.809 1 98.81 74 MET B O 1
ATOM 4143 N N . GLU B 1 75 ? 1.461 15.484 -8.727 1 98.69 75 GLU B N 1
ATOM 4144 C CA . GLU B 1 75 ? 1.944 15.242 -10.078 1 98.69 75 GLU B CA 1
ATOM 4145 C C . GLU B 1 75 ? 3.133 16.141 -10.414 1 98.69 75 GLU B C 1
ATOM 4147 O O . GLU B 1 75 ? 4.098 15.695 -11.039 1 98.69 75 GLU B O 1
ATOM 4152 N N . LYS B 1 76 ? 3.088 17.375 -9.977 1 98.88 76 LYS B N 1
ATOM 4153 C CA . LYS B 1 76 ? 4.191 18.297 -10.188 1 98.88 76 LYS B CA 1
ATOM 4154 C C . LYS B 1 76 ? 5.445 17.844 -9.453 1 98.88 76 LYS B C 1
ATOM 4156 O O . LYS B 1 76 ? 6.566 18.062 -9.93 1 98.88 76 LYS B O 1
ATOM 4161 N N . VAL B 1 77 ? 5.238 17.297 -8.297 1 98.94 77 VAL B N 1
ATOM 4162 C CA . VAL B 1 77 ? 6.379 16.719 -7.602 1 98.94 77 VAL B CA 1
ATOM 4163 C C . VAL B 1 77 ? 7.012 15.633 -8.477 1 98.94 77 VAL B C 1
ATOM 4165 O O . VAL B 1 77 ? 8.234 15.602 -8.641 1 98.94 77 VAL B O 1
ATOM 4168 N N . GLY B 1 78 ? 6.156 14.766 -9.008 1 98.88 78 GLY B N 1
ATOM 4169 C CA . GLY B 1 78 ? 6.648 13.742 -9.914 1 98.88 78 GLY B CA 1
ATOM 4170 C C . GLY B 1 78 ? 7.363 14.305 -11.125 1 98.88 78 GLY B C 1
ATOM 4171 O O . GLY B 1 78 ? 8.43 13.82 -11.508 1 98.88 78 GLY B O 1
ATOM 4172 N N . ASP B 1 79 ? 6.797 15.352 -11.711 1 98.88 79 ASP B N 1
ATOM 4173 C CA . ASP B 1 79 ? 7.418 16.031 -12.836 1 98.88 79 ASP B CA 1
ATOM 4174 C C . ASP B 1 79 ? 8.805 16.547 -12.469 1 98.88 79 ASP B C 1
ATOM 4176 O O . ASP B 1 79 ? 9.742 16.453 -13.266 1 98.88 79 ASP B O 1
ATOM 4180 N N . HIS B 1 80 ? 8.883 17.125 -11.305 1 98.94 80 HIS B N 1
ATOM 4181 C CA . HIS B 1 80 ? 10.148 17.688 -10.844 1 98.94 80 HIS B CA 1
ATOM 4182 C C . HIS B 1 80 ? 11.195 16.594 -10.68 1 98.94 80 HIS B C 1
ATOM 4184 O O . HIS B 1 80 ? 12.352 16.781 -11.07 1 98.94 80 HIS B O 1
ATOM 4190 N N . ILE B 1 81 ? 10.805 15.492 -10.094 1 98.94 81 ILE B N 1
ATOM 4191 C CA . ILE B 1 81 ? 11.719 14.367 -9.922 1 98.94 81 ILE B CA 1
ATOM 4192 C C . ILE B 1 81 ? 12.172 13.867 -11.289 1 98.94 81 ILE B C 1
ATOM 4194 O O . ILE B 1 81 ? 13.359 13.594 -11.492 1 98.94 81 ILE B O 1
ATOM 4198 N N . ARG B 1 82 ? 11.266 13.711 -12.234 1 98.88 82 ARG B N 1
ATOM 4199 C CA . ARG B 1 82 ? 11.609 13.266 -13.578 1 98.88 82 ARG B CA 1
ATOM 4200 C C . ARG B 1 82 ? 12.586 14.234 -14.242 1 98.88 82 ARG B C 1
ATOM 4202 O O . ARG B 1 82 ? 13.578 13.805 -14.836 1 98.88 82 ARG B O 1
ATOM 4209 N N . GLU B 1 83 ? 12.328 15.5 -14.141 1 98.75 83 GLU B N 1
ATOM 4210 C CA . GLU B 1 83 ? 13.172 16.516 -14.758 1 98.75 83 GLU B CA 1
ATOM 4211 C C . GLU B 1 83 ? 14.602 16.438 -14.219 1 98.75 83 GLU B C 1
ATOM 4213 O O . GLU B 1 83 ? 15.562 16.406 -15 1 98.75 83 GLU B O 1
ATOM 4218 N N . VAL B 1 84 ? 14.742 16.359 -12.945 1 98.81 84 VAL B N 1
ATOM 4219 C CA . VAL B 1 84 ? 16.047 16.438 -12.312 1 98.81 84 VAL B CA 1
ATOM 4220 C C . VAL B 1 84 ? 16.781 15.094 -12.461 1 98.81 84 VAL B C 1
ATOM 4222 O O . VAL B 1 84 ? 17.938 15.055 -12.883 1 98.81 84 VAL B O 1
ATOM 4225 N N . TYR B 1 85 ? 16.125 13.977 -12.242 1 98.81 85 TYR B N 1
ATOM 4226 C CA . TYR B 1 85 ? 16.859 12.734 -12.008 1 98.81 85 TYR B CA 1
ATOM 4227 C C . TYR B 1 85 ? 16.781 11.82 -13.227 1 98.81 85 TYR B C 1
ATOM 4229 O O . TYR B 1 85 ? 17.578 10.883 -13.352 1 98.81 85 TYR B O 1
ATOM 4237 N N . VAL B 1 86 ? 15.773 12.008 -14.07 1 98.56 86 VAL B N 1
ATOM 4238 C CA . VAL B 1 86 ? 15.719 11.25 -15.312 1 98.56 86 VAL B CA 1
ATOM 4239 C C . VAL B 1 86 ? 16.344 12.055 -16.438 1 98.56 86 VAL B C 1
ATOM 4241 O O . VAL B 1 86 ? 17.281 11.594 -17.094 1 98.56 86 VAL B O 1
ATOM 4244 N N . ASN B 1 87 ? 15.93 13.305 -16.609 1 98.44 87 ASN B N 1
ATOM 4245 C CA . ASN B 1 87 ? 16.312 14.086 -17.781 1 98.44 87 ASN B CA 1
ATOM 4246 C C . ASN B 1 87 ? 17.656 14.766 -17.594 1 98.44 87 ASN B C 1
ATOM 4248 O O . ASN B 1 87 ? 18.516 14.719 -18.484 1 98.44 87 ASN B O 1
ATOM 4252 N N . GLU B 1 88 ? 17.875 15.414 -16.453 1 98 88 GLU B N 1
ATOM 4253 C CA . GLU B 1 88 ? 19.078 16.219 -16.266 1 98 88 GLU B CA 1
ATOM 4254 C C . GLU B 1 88 ? 20.266 15.344 -15.82 1 98 88 GLU B C 1
ATOM 4256 O O . GLU B 1 88 ? 21.312 15.359 -16.453 1 98 88 GLU B O 1
ATOM 4261 N N . LYS B 1 89 ? 20.016 14.523 -14.789 1 97.38 89 LYS B N 1
ATOM 4262 C CA . LYS B 1 89 ? 21.141 13.797 -14.188 1 97.38 89 LYS B CA 1
ATOM 4263 C C . LYS B 1 89 ? 21.297 12.414 -14.812 1 97.38 89 LYS B C 1
ATOM 4265 O O . LYS B 1 89 ? 22.344 11.789 -14.68 1 97.38 89 LYS B O 1
ATOM 4270 N N . GLY B 1 90 ? 20.25 11.891 -15.406 1 97.5 90 GLY B N 1
ATOM 4271 C CA . GLY B 1 90 ? 20.297 10.547 -15.961 1 97.5 90 GLY B CA 1
ATOM 4272 C C . GLY B 1 90 ? 20.5 9.477 -14.906 1 97.5 90 GLY B C 1
ATOM 4273 O O . GLY B 1 90 ? 21.125 8.445 -15.172 1 97.5 90 GLY B O 1
ATOM 4274 N N . PHE B 1 91 ? 20.172 9.766 -13.711 1 98.25 91 PHE B N 1
ATOM 4275 C CA . PHE B 1 91 ? 20.328 8.875 -12.578 1 98.25 91 PHE B CA 1
ATOM 4276 C C . PHE B 1 91 ? 19.312 7.746 -12.617 1 98.25 91 PHE B C 1
ATOM 4278 O O . PHE B 1 91 ? 19.625 6.594 -12.32 1 98.25 91 PHE B O 1
ATOM 4285 N N . LEU B 1 92 ? 18.031 8.117 -12.914 1 98.5 92 LEU B N 1
ATOM 4286 C CA . LEU B 1 92 ? 16.938 7.164 -13.039 1 98.5 92 LEU B CA 1
ATOM 4287 C C . LEU B 1 92 ? 16.609 6.898 -14.5 1 98.5 92 LEU B C 1
ATOM 4289 O O . LEU B 1 92 ? 16.781 7.773 -15.352 1 98.5 92 LEU B O 1
ATOM 4293 N N . SER B 1 93 ? 16.094 5.676 -14.773 1 97.62 93 SER B N 1
ATOM 4294 C CA . SER B 1 93 ? 15.602 5.336 -16.094 1 97.62 93 SER B CA 1
ATOM 4295 C C . SER B 1 93 ? 14.273 6.031 -16.391 1 97.62 93 SER B C 1
ATOM 4297 O O . SER B 1 93 ? 13.609 6.52 -15.469 1 97.62 93 SER B O 1
ATOM 4299 N N . ARG B 1 94 ? 13.945 6.031 -17.625 1 96.62 94 ARG B N 1
ATOM 4300 C CA . ARG B 1 94 ? 12.719 6.688 -18.078 1 96.62 94 ARG B CA 1
ATOM 4301 C C . ARG B 1 94 ? 11.484 5.945 -17.578 1 96.62 94 ARG B C 1
ATOM 4303 O O . ARG B 1 94 ? 10.398 6.52 -17.516 1 96.62 94 ARG B O 1
ATOM 4310 N N . THR B 1 95 ? 11.68 4.66 -17.281 1 97 95 THR B N 1
ATOM 4311 C CA . THR B 1 95 ? 10.555 3.82 -16.875 1 97 95 THR B CA 1
ATOM 4312 C C . THR B 1 95 ? 10.781 3.234 -15.492 1 97 95 THR B C 1
ATOM 4314 O O . THR B 1 95 ? 11.914 3.158 -15.023 1 97 95 THR B O 1
ATOM 4317 N N . PHE B 1 96 ? 9.688 2.822 -14.852 1 97.69 96 PHE B N 1
ATOM 4318 C CA . PHE B 1 96 ? 9.758 2.186 -13.539 1 97.69 96 PHE B CA 1
ATOM 4319 C C . PHE B 1 96 ? 10.531 0.873 -13.617 1 97.69 96 PHE B C 1
ATOM 4321 O O . PHE B 1 96 ? 11.18 0.473 -12.648 1 97.69 96 PHE B O 1
ATOM 4328 N N . ASN B 1 97 ? 10.523 0.251 -14.75 1 96.31 97 ASN B N 1
ATOM 4329 C CA . ASN B 1 97 ? 11.062 -1.087 -14.961 1 96.31 97 ASN B CA 1
ATOM 4330 C C . ASN B 1 97 ? 12.578 -1.056 -15.148 1 96.31 97 ASN B C 1
ATOM 4332 O O . ASN B 1 97 ? 13.203 -2.092 -15.383 1 96.31 97 ASN B O 1
ATOM 4336 N N . GLY B 1 98 ? 13.172 0.12 -15.078 1 95.75 98 GLY B N 1
ATOM 4337 C CA . GLY B 1 98 ? 14.617 0.223 -15.18 1 95.75 98 GLY B CA 1
ATOM 4338 C C . GLY B 1 98 ? 15.117 0.192 -16.609 1 95.75 98 GLY B C 1
ATOM 4339 O O . GLY B 1 98 ? 14.352 0.411 -17.547 1 95.75 98 GLY B O 1
ATOM 4340 N N . PRO B 1 99 ? 16.438 0.002 -16.75 1 94.62 99 PRO B N 1
ATOM 4341 C CA . PRO B 1 99 ? 17.016 -0.029 -18.094 1 94.62 99 PRO B CA 1
ATOM 4342 C C . PRO B 1 99 ? 16.547 -1.226 -18.906 1 94.62 99 PRO B C 1
ATOM 4344 O O . PRO B 1 99 ? 16.344 -2.312 -18.359 1 94.62 99 PRO B O 1
ATOM 4347 N N . GLU B 1 100 ? 16.469 -1.062 -20.188 1 90.31 100 GLU B N 1
ATOM 4348 C CA . GLU B 1 100 ? 15.93 -2.072 -21.094 1 90.31 100 GLU B CA 1
ATOM 4349 C C . GLU B 1 100 ? 16.781 -3.334 -21.078 1 90.31 100 GLU B C 1
ATOM 4351 O O . GLU B 1 100 ? 16.266 -4.445 -21.203 1 90.31 100 GLU B O 1
ATOM 4356 N N . ASP B 1 101 ? 18.062 -3.207 -20.891 1 90.94 101 ASP B N 1
ATOM 4357 C CA . ASP B 1 101 ? 18.984 -4.336 -21.016 1 90.94 101 ASP B CA 1
ATOM 4358 C C . ASP B 1 101 ? 19.094 -5.098 -19.703 1 90.94 101 ASP B C 1
ATOM 4360 O O . ASP B 1 101 ? 19.609 -6.219 -19.672 1 90.94 101 ASP B O 1
ATOM 4364 N N . ASP B 1 102 ? 18.609 -4.547 -18.719 1 92.94 102 ASP B N 1
ATOM 4365 C CA . ASP B 1 102 ? 18.656 -5.156 -17.391 1 92.94 102 ASP B CA 1
ATOM 4366 C C . ASP B 1 102 ? 17.5 -4.68 -16.516 1 92.94 102 ASP B C 1
ATOM 4368 O O . ASP B 1 102 ? 17.688 -3.932 -15.562 1 92.94 102 ASP B O 1
ATOM 4372 N N . PRO B 1 103 ? 16.375 -5.184 -16.844 1 95.38 103 PRO B N 1
ATOM 4373 C CA . PRO B 1 103 ? 15.188 -4.672 -16.141 1 95.38 103 PRO B CA 1
ATOM 4374 C C . PRO B 1 103 ? 15.211 -4.973 -14.641 1 95.38 103 PRO B C 1
ATOM 4376 O O . PRO B 1 103 ? 15.406 -6.125 -14.242 1 95.38 103 PRO B O 1
ATOM 4379 N N . HIS B 1 104 ? 15.133 -3.963 -13.852 1 96.88 104 HIS B N 1
ATOM 4380 C CA . HIS B 1 104 ? 14.938 -4.008 -12.406 1 96.88 104 HIS B CA 1
ATOM 4381 C C . HIS B 1 104 ? 14.297 -2.721 -11.898 1 96.88 104 HIS B C 1
ATOM 4383 O O . HIS B 1 104 ? 14.461 -1.658 -12.5 1 96.88 104 HIS B O 1
ATOM 4389 N N . PHE B 1 105 ? 13.531 -2.793 -10.852 1 97.81 105 PHE B N 1
ATOM 4390 C CA . PHE B 1 105 ? 12.875 -1.605 -10.312 1 97.81 105 PHE B CA 1
ATOM 4391 C C . PHE B 1 105 ? 13.891 -0.692 -9.633 1 97.81 105 PHE B C 1
ATOM 4393 O O . PHE B 1 105 ? 14.531 -1.084 -8.656 1 97.81 105 PHE B O 1
ATOM 4400 N N . GLU B 1 106 ? 13.961 0.501 -10.094 1 97.88 106 GLU B N 1
ATOM 4401 C CA . GLU B 1 106 ? 14.922 1.45 -9.539 1 97.88 106 GLU B CA 1
ATOM 4402 C C . GLU B 1 106 ? 14.289 2.279 -8.422 1 97.88 106 GLU B C 1
ATOM 4404 O O . GLU B 1 106 ? 15 2.934 -7.652 1 97.88 106 GLU B O 1
ATOM 4409 N N . GLY B 1 107 ? 12.992 2.293 -8.383 1 98.31 107 GLY B N 1
ATOM 4410 C CA . GLY B 1 107 ? 12.258 3.047 -7.379 1 98.31 107 GLY B CA 1
ATOM 4411 C C . GLY B 1 107 ? 11.523 2.162 -6.391 1 98.31 107 GLY B C 1
ATOM 4412 O O . GLY B 1 107 ? 11.07 1.074 -6.742 1 98.31 107 GLY B O 1
ATOM 4413 N N . TYR B 1 108 ? 11.492 2.57 -5.191 1 98.62 108 TYR B N 1
ATOM 4414 C CA . TYR B 1 108 ? 10.703 2.01 -4.102 1 98.62 108 TYR B CA 1
ATOM 4415 C C . TYR B 1 108 ? 9.812 3.072 -3.475 1 98.62 108 TYR B C 1
ATOM 4417 O O . TYR B 1 108 ? 10.273 4.168 -3.145 1 98.62 108 TYR B O 1
ATOM 4425 N N . PHE B 1 109 ? 8.5 2.783 -3.303 1 98.81 109 PHE B N 1
ATOM 4426 C CA . PHE B 1 109 ? 7.535 3.785 -2.863 1 98.81 109 PHE B CA 1
ATOM 4427 C C . PHE B 1 109 ? 6.785 3.312 -1.623 1 98.81 109 PHE B C 1
ATOM 4429 O O . PHE B 1 109 ? 6.309 2.178 -1.575 1 98.81 109 PHE B O 1
ATOM 4436 N N . ARG B 1 110 ? 6.723 4.172 -0.642 1 98.69 110 ARG B N 1
ATOM 4437 C CA . ARG B 1 110 ? 6.008 3.889 0.6 1 98.69 110 ARG B CA 1
ATOM 4438 C C . ARG B 1 110 ? 5.219 5.105 1.067 1 98.69 110 ARG B C 1
ATOM 4440 O O . ARG B 1 110 ? 5.684 6.242 0.942 1 98.69 110 ARG B O 1
ATOM 4447 N N . ALA B 1 111 ? 4.031 4.859 1.604 1 98.69 111 ALA B N 1
ATOM 4448 C CA . ALA B 1 111 ? 3.207 5.934 2.154 1 98.69 111 ALA B CA 1
ATOM 4449 C C . ALA B 1 111 ? 2.686 5.57 3.541 1 98.69 111 ALA B C 1
ATOM 4451 O O . ALA B 1 111 ? 2.561 4.391 3.875 1 98.69 111 ALA B O 1
ATOM 4452 N N . ASP B 1 112 ? 2.412 6.605 4.305 1 97.94 112 ASP B N 1
ATOM 4453 C CA . ASP B 1 112 ? 1.765 6.445 5.602 1 97.94 112 ASP B CA 1
ATOM 4454 C C . ASP B 1 112 ? 0.392 5.793 5.453 1 97.94 112 ASP B C 1
ATOM 4456 O O . ASP B 1 112 ? -0.182 5.781 4.363 1 97.94 112 ASP B O 1
ATOM 4460 N N . ALA B 1 113 ? -0.094 5.273 6.574 1 96.44 113 ALA B N 1
ATOM 4461 C CA . ALA B 1 113 ? -1.363 4.551 6.613 1 96.44 113 ALA B CA 1
ATOM 4462 C C . ALA B 1 113 ? -2.545 5.516 6.559 1 96.44 113 ALA B C 1
ATOM 4464 O O . ALA B 1 113 ? -3.439 5.461 7.406 1 96.44 113 ALA B O 1
ATOM 4465 N N . ALA B 1 114 ? -2.594 6.402 5.652 1 97.38 114 ALA B N 1
ATOM 4466 C CA . ALA B 1 114 ? -3.697 7.316 5.359 1 97.38 114 ALA B CA 1
ATOM 4467 C C . ALA B 1 114 ? -3.996 7.352 3.863 1 97.38 114 ALA B C 1
ATOM 4469 O O . ALA B 1 114 ? -3.08 7.453 3.043 1 97.38 114 ALA B O 1
ATOM 4470 N N . ASN B 1 115 ? -5.281 7.316 3.518 1 97.81 115 ASN B N 1
ATOM 4471 C CA . ASN B 1 115 ? -5.684 7.285 2.115 1 97.81 115 ASN B CA 1
ATOM 4472 C C . ASN B 1 115 ? -5.07 8.445 1.331 1 97.81 115 ASN B C 1
ATOM 4474 O O . ASN B 1 115 ? -4.59 8.258 0.212 1 97.81 115 ASN B O 1
ATOM 4478 N N . ARG B 1 116 ? -5.043 9.57 1.909 1 98.38 116 ARG B N 1
ATOM 4479 C CA . ARG B 1 116 ? -4.555 10.758 1.217 1 98.38 116 ARG B CA 1
ATOM 4480 C C . ARG B 1 116 ? -3.061 10.648 0.929 1 98.38 116 ARG B C 1
ATOM 4482 O O . ARG B 1 116 ? -2.574 11.18 -0.071 1 98.38 116 ARG B O 1
ATOM 4489 N N . CYS B 1 117 ? -2.301 9.977 1.806 1 98.62 117 CYS B N 1
ATOM 4490 C CA . CYS B 1 117 ? -0.875 9.781 1.561 1 98.62 117 CYS B CA 1
ATOM 4491 C C . CYS B 1 117 ? -0.647 8.789 0.428 1 98.62 117 CYS B C 1
ATOM 4493 O O . CYS B 1 117 ? 0.24 8.984 -0.406 1 98.62 117 CYS B O 1
ATOM 4495 N N . GLY B 1 118 ? -1.459 7.699 0.46 1 98.62 118 GLY B N 1
ATOM 4496 C CA . GLY B 1 118 ? -1.394 6.762 -0.648 1 98.62 118 GLY B CA 1
ATOM 4497 C C . GLY B 1 118 ? -1.76 7.387 -1.981 1 98.62 118 GLY B C 1
ATOM 4498 O O . GLY B 1 118 ? -1.062 7.188 -2.979 1 98.62 118 GLY B O 1
ATOM 4499 N N . GLN B 1 119 ? -2.846 8.164 -2.006 1 98.56 119 GLN B N 1
ATOM 4500 C CA . GLN B 1 119 ? -3.25 8.875 -3.215 1 98.56 119 GLN B CA 1
ATOM 4501 C C . GLN B 1 119 ? -2.164 9.844 -3.672 1 98.56 119 GLN B C 1
ATOM 4503 O O . GLN B 1 119 ? -1.943 10.016 -4.871 1 98.56 119 GLN B O 1
ATOM 4508 N N . SER B 1 120 ? -1.489 10.453 -2.701 1 98.88 120 SER B N 1
ATOM 4509 C CA . SER B 1 120 ? -0.404 11.375 -3.023 1 98.88 120 SER B CA 1
ATOM 4510 C C . SER B 1 120 ? 0.748 10.656 -3.713 1 98.88 120 SER B C 1
ATOM 4512 O O . SER B 1 120 ? 1.281 11.141 -4.715 1 98.88 120 SER B O 1
ATOM 4514 N N . ALA B 1 121 ? 1.093 9.516 -3.188 1 98.88 121 ALA B N 1
ATOM 4515 C CA . ALA B 1 121 ? 2.176 8.734 -3.783 1 98.88 121 ALA B CA 1
ATOM 4516 C C . ALA B 1 121 ? 1.834 8.32 -5.211 1 98.88 121 ALA B C 1
ATOM 4518 O O . ALA B 1 121 ? 2.662 8.453 -6.117 1 98.88 121 ALA B O 1
ATOM 4519 N N . VAL B 1 122 ? 0.628 7.844 -5.434 1 98.62 122 VAL B N 1
ATOM 4520 C CA . VAL B 1 122 ? 0.194 7.406 -6.758 1 98.62 122 VAL B CA 1
ATOM 4521 C C . VAL B 1 122 ? 0.129 8.602 -7.703 1 98.62 122 VAL B C 1
ATOM 4523 O O . VAL B 1 122 ? 0.547 8.508 -8.859 1 98.62 122 VAL B O 1
ATOM 4526 N N . SER B 1 123 ? -0.362 9.727 -7.227 1 98.62 123 SER B N 1
ATOM 4527 C CA . SER B 1 123 ? -0.421 10.938 -8.047 1 98.62 123 SER B CA 1
ATOM 4528 C C . SER B 1 123 ? 0.974 11.398 -8.453 1 98.62 123 SER B C 1
ATOM 4530 O O . SER B 1 123 ? 1.191 11.789 -9.602 1 98.62 123 SER B O 1
ATOM 4532 N N . MET B 1 124 ? 1.897 11.391 -7.5 1 98.88 124 MET B N 1
ATOM 4533 C CA . MET B 1 124 ? 3.283 11.727 -7.812 1 98.88 124 MET B CA 1
ATOM 4534 C C . MET B 1 124 ? 3.826 10.836 -8.922 1 98.88 124 MET B C 1
ATOM 4536 O O . MET B 1 124 ? 4.543 11.305 -9.805 1 98.88 124 MET B O 1
ATOM 4540 N N . SER B 1 125 ? 3.438 9.57 -8.938 1 98.25 125 SER B N 1
ATOM 4541 C CA . SER B 1 125 ? 3.939 8.617 -9.922 1 98.25 125 SER B CA 1
ATOM 4542 C C . SER B 1 125 ? 3.463 8.969 -11.32 1 98.25 125 SER B C 1
ATOM 4544 O O . SER B 1 125 ? 4.125 8.633 -12.312 1 98.25 125 SER B O 1
ATOM 4546 N N . TYR B 1 126 ? 2.301 9.664 -11.461 1 97.88 126 TYR B N 1
ATOM 4547 C CA . TYR B 1 126 ? 1.812 10.078 -12.773 1 97.88 126 TYR B CA 1
ATOM 4548 C C . TYR B 1 126 ? 2.762 11.086 -13.406 1 97.88 126 TYR B C 1
ATOM 4550 O O . TYR B 1 126 ? 2.883 11.141 -14.633 1 97.88 126 TYR B O 1
ATOM 4558 N N . GLY B 1 127 ? 3.396 11.898 -12.57 1 98.56 127 GLY B N 1
ATOM 4559 C CA . GLY B 1 127 ? 4.391 12.828 -13.07 1 98.56 127 GLY B CA 1
ATOM 4560 C C . GLY B 1 127 ? 5.734 12.188 -13.344 1 98.56 127 GLY B C 1
ATOM 4561 O O . GLY B 1 127 ? 6.367 12.469 -14.367 1 98.56 127 GLY B O 1
ATOM 4562 N N . LEU B 1 128 ? 6.156 11.297 -12.461 1 98.81 128 LEU B N 1
ATOM 4563 C CA . LEU B 1 128 ? 7.457 10.641 -12.57 1 98.81 128 LEU B CA 1
ATOM 4564 C C . LEU B 1 128 ? 7.477 9.672 -13.75 1 98.81 128 LEU B C 1
ATOM 4566 O O . LEU B 1 128 ? 8.484 9.555 -14.445 1 98.81 128 LEU B O 1
ATOM 4570 N N . TYR B 1 129 ? 6.422 8.953 -13.953 1 98.31 129 TYR B N 1
ATOM 4571 C CA . TYR B 1 129 ? 6.242 7.992 -15.031 1 98.31 129 TYR B CA 1
ATOM 4572 C C . TYR B 1 129 ? 4.984 8.305 -15.836 1 98.31 129 TYR B C 1
ATOM 4574 O O . TYR B 1 129 ? 3.977 7.605 -15.727 1 98.31 129 TYR B O 1
ATOM 4582 N N . PRO B 1 130 ? 5.055 9.32 -16.703 1 97.25 130 PRO B N 1
ATOM 4583 C CA . PRO B 1 130 ? 3.873 9.727 -17.469 1 97.25 130 PRO B CA 1
ATOM 4584 C C . PRO B 1 130 ? 3.436 8.672 -18.484 1 97.25 130 PRO B C 1
ATOM 4586 O O . PRO B 1 130 ? 4.109 7.648 -18.656 1 97.25 130 PRO B O 1
ATOM 4589 N N . GLU B 1 131 ? 2.26 8.867 -19.094 1 95.12 131 GLU B N 1
ATOM 4590 C CA . GLU B 1 131 ? 1.743 7.973 -20.109 1 95.12 131 GLU B CA 1
ATOM 4591 C C . GLU B 1 131 ? 2.801 7.684 -21.172 1 95.12 131 GLU B C 1
ATOM 4593 O O . GLU B 1 131 ? 3.529 8.586 -21.594 1 95.12 131 GLU B O 1
ATOM 4598 N N . GLY B 1 132 ? 2.887 6.449 -21.578 1 95.31 132 GLY B N 1
ATOM 4599 C CA . GLY B 1 132 ? 3.865 6.035 -22.562 1 95.31 132 GLY B CA 1
ATOM 4600 C C . GLY B 1 132 ? 5.098 5.395 -21.969 1 95.31 132 GLY B C 1
ATOM 4601 O O . GLY B 1 132 ? 5.941 4.859 -22.688 1 95.31 132 GLY B O 1
ATOM 4602 N N . THR B 1 133 ? 5.133 5.375 -20.625 1 96.06 133 THR B N 1
ATOM 4603 C CA . THR B 1 133 ? 6.32 4.832 -19.969 1 96.06 133 THR B CA 1
ATOM 4604 C C . THR B 1 133 ? 6.082 3.385 -19.547 1 96.06 133 THR B C 1
ATOM 4606 O O . THR B 1 133 ? 6.984 2.74 -19 1 96.06 133 THR B O 1
ATOM 4609 N N . GLY B 1 134 ? 4.91 2.848 -19.734 1 94.81 134 GLY B N 1
ATOM 4610 C CA . GLY B 1 134 ? 4.629 1.463 -19.391 1 94.81 134 GLY B CA 1
ATOM 4611 C C . GLY B 1 134 ? 5.422 0.47 -20.219 1 94.81 134 GLY B C 1
ATOM 4612 O O . GLY B 1 134 ? 6.039 0.84 -21.219 1 94.81 134 GLY B O 1
ATOM 4613 N N . PRO B 1 135 ? 5.414 -0.728 -19.719 1 93.69 135 PRO B N 1
ATOM 4614 C CA . PRO B 1 135 ? 6.184 -1.735 -20.453 1 93.69 135 PRO B CA 1
ATOM 4615 C C . PRO B 1 135 ? 5.512 -2.158 -21.75 1 93.69 135 PRO B C 1
ATOM 4617 O O . PRO B 1 135 ? 4.281 -2.248 -21.812 1 93.69 135 PRO B O 1
ATOM 4620 N N . ASP B 1 136 ? 6.348 -2.389 -22.812 1 90.56 136 ASP B N 1
ATOM 4621 C CA . ASP B 1 136 ? 6.008 -3.012 -24.094 1 90.56 136 ASP B CA 1
ATOM 4622 C C . ASP B 1 136 ? 4.684 -2.475 -24.625 1 90.56 136 ASP B C 1
ATOM 4624 O O . ASP B 1 136 ? 3.764 -3.246 -24.906 1 90.56 136 ASP B O 1
ATOM 4628 N N . GLY B 1 137 ? 4.469 -1.225 -24.672 1 86.19 137 GLY B N 1
ATOM 4629 C CA . GLY B 1 137 ? 3.328 -0.602 -25.312 1 86.19 137 GLY B CA 1
ATOM 4630 C C . GLY B 1 137 ? 2.178 -0.327 -24.375 1 86.19 137 GLY B C 1
ATOM 4631 O O . GLY B 1 137 ? 1.21 0.342 -24.734 1 86.19 137 GLY B O 1
ATOM 4632 N N . TYR B 1 138 ? 2.17 -0.912 -23.172 1 93.75 138 TYR B N 1
ATOM 4633 C CA . TYR B 1 138 ? 1.16 -0.53 -22.188 1 93.75 138 TYR B CA 1
ATOM 4634 C C . TYR B 1 138 ? 1.24 0.959 -21.875 1 93.75 138 TYR B C 1
ATOM 4636 O O . TYR B 1 138 ? 2.312 1.475 -21.547 1 93.75 138 TYR B O 1
ATOM 4644 N N . PRO B 1 139 ? 0.143 1.642 -21.969 1 94.94 139 PRO B N 1
ATOM 4645 C CA . PRO B 1 139 ? 0.223 3.104 -21.938 1 94.94 139 PRO B CA 1
ATOM 4646 C C . PRO B 1 139 ? 0.544 3.65 -20.547 1 94.94 139 PRO B C 1
ATOM 4648 O O . PRO B 1 139 ? 1.134 4.727 -20.422 1 94.94 139 PRO B O 1
ATOM 4651 N N . ARG B 1 140 ? 0.178 2.996 -19.516 1 95.56 140 ARG B N 1
ATOM 4652 C CA . ARG B 1 140 ? 0.313 3.496 -18.156 1 95.56 140 ARG B CA 1
ATOM 4653 C C . ARG B 1 140 ? 1.421 2.76 -17.406 1 95.56 140 ARG B C 1
ATOM 4655 O O . ARG B 1 140 ? 1.946 1.758 -17.906 1 95.56 140 ARG B O 1
ATOM 4662 N N . GLN B 1 141 ? 1.835 3.283 -16.312 1 96.81 141 GLN B N 1
ATOM 4663 C CA . GLN B 1 141 ? 2.867 2.67 -15.477 1 96.81 141 GLN B CA 1
ATOM 4664 C C . GLN B 1 141 ? 2.396 2.52 -14.031 1 96.81 141 GLN B C 1
ATOM 4666 O O . GLN B 1 141 ? 2.707 3.357 -13.188 1 96.81 141 GLN B O 1
ATOM 4671 N N . PRO B 1 142 ? 1.656 1.384 -13.781 1 97.44 142 PRO B N 1
ATOM 4672 C CA . PRO B 1 142 ? 1.254 1.167 -12.391 1 97.44 142 PRO B CA 1
ATOM 4673 C C . PRO B 1 142 ? 2.441 0.907 -11.461 1 97.44 142 PRO B C 1
ATOM 4675 O O . PRO B 1 142 ? 3.297 0.072 -11.773 1 97.44 142 PRO B O 1
ATOM 4678 N N . ILE B 1 143 ? 2.533 1.592 -10.352 1 97.75 143 ILE B N 1
ATOM 4679 C CA . ILE B 1 143 ? 3.594 1.35 -9.383 1 97.75 143 ILE B CA 1
ATOM 4680 C C . ILE B 1 143 ? 2.994 0.812 -8.086 1 97.75 143 ILE B C 1
ATOM 4682 O O . ILE B 1 143 ? 1.896 1.21 -7.688 1 97.75 143 ILE B O 1
ATOM 4686 N N . PRO B 1 144 ? 3.615 -0.12 -7.465 1 98.06 144 PRO B N 1
ATOM 4687 C CA . PRO B 1 144 ? 3.203 -0.511 -6.113 1 98.06 144 PRO B CA 1
ATOM 4688 C C . PRO B 1 144 ? 3.645 0.49 -5.051 1 98.06 144 PRO B C 1
ATOM 4690 O O . PRO B 1 144 ? 4.781 0.97 -5.082 1 98.06 144 PRO B O 1
ATOM 4693 N N . VAL B 1 145 ? 2.76 0.872 -4.203 1 98.69 145 VAL B N 1
ATOM 4694 C CA . VAL B 1 145 ? 3.049 1.722 -3.053 1 98.69 145 VAL B CA 1
ATOM 4695 C C . VAL B 1 145 ? 2.795 0.949 -1.762 1 98.69 145 VAL B C 1
ATOM 4697 O O . VAL B 1 145 ? 1.659 0.566 -1.473 1 98.69 145 VAL B O 1
ATOM 4700 N N . TYR B 1 146 ? 3.838 0.708 -1.013 1 98.69 146 TYR B N 1
ATOM 4701 C CA . TYR B 1 146 ? 3.666 0.006 0.254 1 98.69 146 TYR B CA 1
ATOM 4702 C C . TYR B 1 146 ? 3.043 0.918 1.305 1 98.69 146 TYR B C 1
ATOM 4704 O O . TYR B 1 146 ? 3.57 1.996 1.591 1 98.69 146 TYR B O 1
ATOM 4712 N N . MET B 1 147 ? 1.923 0.534 1.799 1 98.44 147 MET B N 1
ATOM 4713 C CA . MET B 1 147 ? 1.151 1.214 2.836 1 98.44 147 MET B CA 1
ATOM 4714 C C . MET B 1 147 ? 0.753 0.242 3.941 1 98.44 147 MET B C 1
ATOM 4716 O O . MET B 1 147 ? -0.236 -0.481 3.812 1 98.44 147 MET B O 1
ATOM 4720 N N . GLN B 1 148 ? 1.417 0.322 5.023 1 97.56 148 GLN B N 1
ATOM 4721 C CA . GLN B 1 148 ? 1.095 -0.59 6.117 1 97.56 148 GLN B CA 1
ATOM 4722 C C . GLN B 1 148 ? -0.267 -0.263 6.723 1 97.56 148 GLN B C 1
ATOM 4724 O O . GLN B 1 148 ? -0.745 0.868 6.613 1 97.56 148 GLN B O 1
ATOM 4729 N N . LEU B 1 149 ? -0.898 -1.287 7.289 1 96.69 149 LEU B N 1
ATOM 4730 C CA . LEU B 1 149 ? -2.066 -1.017 8.125 1 96.69 149 LEU B CA 1
ATOM 4731 C C . LEU B 1 149 ? -1.683 -0.198 9.352 1 96.69 149 LEU B C 1
ATOM 4733 O O . LEU B 1 149 ? -0.54 -0.259 9.812 1 96.69 149 LEU B O 1
ATOM 4737 N N . SER B 1 150 ? -2.604 0.55 9.812 1 94.56 150 SER B N 1
ATOM 4738 C CA . SER B 1 150 ? -2.328 1.515 10.875 1 94.56 150 SER B CA 1
ATOM 4739 C C . SER B 1 150 ? -1.688 0.84 12.078 1 94.56 150 SER B C 1
ATOM 4741 O O . SER B 1 150 ? -0.816 1.421 12.734 1 94.56 150 SER B O 1
ATOM 4743 N N . GLU B 1 151 ? -2.07 -0.401 12.383 1 91.94 151 GLU B N 1
ATOM 4744 C CA . GLU B 1 151 ? -1.581 -1.095 13.57 1 91.94 151 GLU B CA 1
ATOM 4745 C C . GLU B 1 151 ? -0.104 -1.45 13.43 1 91.94 151 GLU B C 1
ATOM 4747 O O . GLU B 1 151 ? 0.578 -1.693 14.43 1 91.94 151 GLU B O 1
ATOM 4752 N N . ASN B 1 152 ? 0.366 -1.423 12.188 1 93.94 152 ASN B N 1
ATOM 4753 C CA . ASN B 1 152 ? 1.74 -1.855 11.953 1 93.94 152 ASN B CA 1
ATOM 4754 C C . ASN B 1 152 ? 2.605 -0.713 11.43 1 93.94 152 ASN B C 1
ATOM 4756 O O . ASN B 1 152 ? 3.801 -0.894 11.195 1 93.94 152 ASN B O 1
ATOM 4760 N N . GLU B 1 153 ? 2.025 0.467 11.234 1 96.38 153 GLU B N 1
ATOM 4761 C CA . GLU B 1 153 ? 2.791 1.593 10.711 1 96.38 153 GLU B CA 1
ATOM 4762 C C . GLU B 1 153 ? 3.42 2.408 11.836 1 96.38 153 GLU B C 1
ATOM 4764 O O . GLU B 1 153 ? 2.717 3.094 12.586 1 96.38 153 GLU B O 1
ATOM 4769 N N . HIS B 1 154 ? 4.781 2.389 11.93 1 96.44 154 HIS B N 1
ATOM 4770 C CA . HIS B 1 154 ? 5.453 3.09 13.016 1 96.44 154 HIS B CA 1
ATOM 4771 C C . HIS B 1 154 ? 6.598 3.951 12.492 1 96.44 154 HIS B C 1
ATOM 4773 O O . HIS B 1 154 ? 7.23 4.684 13.258 1 96.44 154 HIS B O 1
ATOM 4779 N N . ASP B 1 155 ? 6.828 3.846 11.164 1 97.06 155 ASP B N 1
ATOM 4780 C CA . ASP B 1 155 ? 7.949 4.582 10.586 1 97.06 155 ASP B CA 1
ATOM 4781 C C . ASP B 1 155 ? 7.582 6.047 10.352 1 97.06 155 ASP B C 1
ATOM 4783 O O . ASP B 1 155 ? 8.406 6.941 10.555 1 97.06 155 ASP B O 1
ATOM 4787 N N . PHE B 1 156 ? 6.41 6.32 9.867 1 96.12 156 PHE B N 1
ATOM 4788 C CA . PHE B 1 156 ? 5.992 7.688 9.578 1 96.12 156 PHE B CA 1
ATOM 4789 C C . PHE B 1 156 ? 5.496 8.383 10.844 1 96.12 156 PHE B C 1
ATOM 4791 O O . PHE B 1 156 ? 5.77 9.562 11.055 1 96.12 156 PHE B O 1
ATOM 4798 N N . THR B 1 157 ? 4.68 7.676 11.664 1 86.81 157 THR B N 1
ATOM 4799 C CA . THR B 1 157 ? 4.258 8.039 13.016 1 86.81 157 THR B CA 1
ATOM 4800 C C . THR B 1 157 ? 3.926 6.793 13.828 1 86.81 157 THR B C 1
ATOM 4802 O O . THR B 1 157 ? 3.359 5.832 13.305 1 86.81 157 THR B O 1
ATOM 4805 N N . ALA B 1 158 ? 4.422 6.766 15.023 1 86.06 158 ALA B N 1
ATOM 4806 C CA . ALA B 1 158 ? 4.109 5.625 15.883 1 86.06 158 ALA B CA 1
ATOM 4807 C C . ALA B 1 158 ? 2.926 5.938 16.797 1 86.06 158 ALA B C 1
ATOM 4809 O O . ALA B 1 158 ? 2.998 5.727 18.016 1 86.06 158 ALA B O 1
ATOM 4810 N N . ASN B 1 159 ? 1.889 6.332 16.141 1 83.5 159 ASN B N 1
ATOM 4811 C CA . ASN B 1 159 ? 0.746 6.836 16.906 1 83.5 159 ASN B CA 1
ATOM 4812 C C . ASN B 1 159 ? 0.199 5.781 17.859 1 83.5 159 ASN B C 1
ATOM 4814 O O . ASN B 1 159 ? -0.07 6.078 19.031 1 83.5 159 ASN B O 1
ATOM 4818 N N . GLY B 1 160 ? 0.073 4.621 17.391 1 86.12 160 GLY B N 1
ATOM 4819 C CA . GLY B 1 160 ? -0.499 3.58 18.234 1 86.12 160 GLY B CA 1
ATOM 4820 C C . GLY B 1 160 ? 0.269 3.365 19.531 1 86.12 160 GLY B C 1
ATOM 4821 O O . GLY B 1 160 ? -0.195 3.75 20.609 1 86.12 160 GLY B O 1
ATOM 4822 N N . PRO B 1 161 ? 1.42 2.938 19.406 1 90.62 161 PRO B N 1
ATOM 4823 C CA . PRO B 1 161 ? 2.23 2.666 20.594 1 90.62 161 PRO B CA 1
ATOM 4824 C C . PRO B 1 161 ? 2.533 3.926 21.391 1 90.62 161 PRO B C 1
ATOM 4826 O O . PRO B 1 161 ? 2.68 3.861 22.625 1 90.62 161 PRO B O 1
ATOM 4829 N N . CYS B 1 162 ? 2.584 5.082 20.812 1 95.25 162 CYS B N 1
ATOM 4830 C CA . CYS B 1 162 ? 3.037 6.289 21.5 1 95.25 162 CYS B CA 1
ATOM 4831 C C . CYS B 1 162 ? 1.854 7.137 21.953 1 95.25 162 CYS B C 1
ATOM 4833 O O . CYS B 1 162 ? 2.039 8.219 22.5 1 95.25 162 CYS B O 1
ATOM 4835 N N . TRP B 1 163 ? 0.664 6.637 21.781 1 93.25 163 TRP B N 1
ATOM 4836 C CA . TRP B 1 163 ? -0.533 7.414 22.094 1 93.25 163 TRP B CA 1
ATOM 4837 C C . TRP B 1 163 ? -0.54 7.848 23.547 1 93.25 163 TRP B C 1
ATOM 4839 O O . TRP B 1 163 ? -0.873 8.992 23.859 1 93.25 163 TRP B O 1
ATOM 4849 N N . PRO B 1 164 ? -0.129 6.992 24.5 1 93.94 164 PRO B N 1
ATOM 4850 C CA . PRO B 1 164 ? -0.126 7.438 25.891 1 93.94 164 PRO B CA 1
ATOM 4851 C C . PRO B 1 164 ? 0.821 8.609 26.141 1 93.94 164 PRO B C 1
ATOM 4853 O O . PRO B 1 164 ? 0.469 9.555 26.844 1 93.94 164 PRO B O 1
ATOM 4856 N N . VAL B 1 165 ? 1.934 8.57 25.516 1 96.25 165 VAL B N 1
ATOM 4857 C CA . VAL B 1 165 ? 2.926 9.625 25.688 1 96.25 165 VAL B CA 1
ATOM 4858 C C . VAL B 1 165 ? 2.455 10.898 25 1 96.25 165 VAL B C 1
ATOM 4860 O O . VAL B 1 165 ? 2.518 11.992 25.562 1 96.25 165 VAL B O 1
ATOM 4863 N N . ILE B 1 166 ? 1.932 10.758 23.812 1 94.62 166 ILE B N 1
ATOM 4864 C CA . ILE B 1 166 ? 1.47 11.891 23.016 1 94.62 166 ILE B CA 1
ATOM 4865 C C . ILE B 1 166 ? 0.298 12.57 23.719 1 94.62 166 ILE B C 1
ATOM 4867 O O . ILE B 1 166 ? 0.254 13.797 23.828 1 94.62 166 ILE B O 1
ATOM 4871 N N . SER B 1 167 ? -0.596 11.75 24.219 1 93.56 167 SER B N 1
ATOM 4872 C CA . SER B 1 167 ? -1.766 12.273 24.922 1 93.56 167 SER B CA 1
ATOM 4873 C C . SER B 1 167 ? -1.366 13.008 26.203 1 93.56 167 SER B C 1
ATOM 4875 O O . SER B 1 167 ? -1.951 14.039 26.531 1 93.56 167 SER B O 1
ATOM 4877 N N . ALA B 1 168 ? -0.418 12.469 26.891 1 95.44 168 ALA B N 1
ATOM 4878 C CA . ALA B 1 168 ? 0.076 13.117 28.094 1 95.44 168 ALA B CA 1
ATOM 4879 C C . ALA B 1 168 ? 0.736 14.461 27.766 1 95.44 168 ALA B C 1
ATOM 4881 O O . ALA B 1 168 ? 0.526 15.445 28.469 1 95.44 168 ALA B O 1
ATOM 4882 N N . ASN B 1 169 ? 1.526 14.469 26.734 1 94.44 169 ASN B N 1
ATOM 4883 C CA . ASN B 1 169 ? 2.154 15.711 26.281 1 94.44 169 ASN B CA 1
ATOM 4884 C C . ASN B 1 169 ? 1.113 16.766 25.906 1 94.44 169 ASN B C 1
ATOM 4886 O O . ASN B 1 169 ? 1.271 17.938 26.219 1 94.44 169 ASN B O 1
ATOM 4890 N N . ASN B 1 170 ? 0.115 16.359 25.25 1 93.62 170 ASN B N 1
ATOM 4891 C CA . ASN B 1 170 ? -0.958 17.266 24.844 1 93.62 170 ASN B CA 1
ATOM 4892 C C . ASN B 1 170 ? -1.694 17.844 26.047 1 93.62 170 ASN B C 1
ATOM 4894 O O . ASN B 1 170 ? -2.018 19.031 26.078 1 93.62 170 ASN B O 1
ATOM 4898 N N . ARG B 1 171 ? -1.964 17 27.016 1 94.31 171 ARG B N 1
ATOM 4899 C CA . ARG B 1 171 ? -2.639 17.453 28.234 1 94.31 171 ARG B CA 1
ATOM 4900 C C . ARG B 1 171 ? -1.789 18.484 28.969 1 94.31 171 ARG B C 1
ATOM 4902 O O . ARG B 1 171 ? -2.309 19.484 29.469 1 94.31 171 ARG B O 1
ATOM 4909 N N . ALA B 1 172 ? -0.571 18.188 29.047 1 95.38 172 ALA B N 1
ATOM 4910 C CA . ALA B 1 172 ? 0.337 19.109 29.703 1 95.38 172 ALA B CA 1
ATOM 4911 C C . ALA B 1 172 ? 0.373 20.453 28.969 1 95.38 172 ALA B C 1
ATOM 4913 O O . ALA B 1 172 ? 0.379 21.516 29.594 1 95.38 172 ALA B O 1
ATOM 4914 N N . TYR B 1 173 ? 0.419 20.422 27.688 1 96.81 173 TYR B N 1
ATOM 4915 C CA . TYR B 1 173 ? 0.454 21.641 26.891 1 96.81 173 TYR B CA 1
ATOM 4916 C C . TYR B 1 173 ? -0.846 22.422 27.031 1 96.81 173 TYR B C 1
ATOM 4918 O O . TYR B 1 173 ? -0.833 23.656 27.109 1 96.81 173 TYR B O 1
ATOM 4926 N N . LEU B 1 174 ? -1.936 21.734 27.062 1 95.25 174 LEU B N 1
ATOM 4927 C CA . LEU B 1 174 ? -3.252 22.359 27.172 1 95.25 174 LEU B CA 1
ATOM 4928 C C . LEU B 1 174 ? -3.365 23.156 28.469 1 95.25 174 LEU B C 1
ATOM 4930 O O . LEU B 1 174 ? -3.945 24.234 28.484 1 95.25 174 LEU B O 1
ATOM 4934 N N . LYS B 1 175 ? -2.826 22.672 29.5 1 92.06 175 LYS B N 1
ATOM 4935 C CA . LYS B 1 175 ? -2.91 23.297 30.812 1 92.06 175 LYS B CA 1
ATOM 4936 C C . LYS B 1 175 ? -1.92 24.453 30.938 1 92.06 175 LYS B C 1
ATOM 4938 O O . LYS B 1 175 ? -2.066 25.312 31.797 1 92.06 175 LYS B O 1
ATOM 4943 N N . GLY B 1 176 ? -0.979 24.5 30.141 1 93.69 176 GLY B N 1
ATOM 4944 C CA . GLY B 1 176 ? 0.067 25.5 30.234 1 93.69 176 GLY B CA 1
ATOM 4945 C C . GLY B 1 176 ? 0.098 26.438 29.047 1 93.69 176 GLY B C 1
ATOM 4946 O O . GLY B 1 176 ? -0.728 27.344 28.938 1 93.69 176 GLY B O 1
ATOM 4947 N N . GLY B 1 177 ? 0.978 26.156 28.156 1 94.06 177 GLY B N 1
ATOM 4948 C CA . GLY B 1 177 ? 1.278 27.016 27.031 1 94.06 177 GLY B CA 1
ATOM 4949 C C . GLY B 1 177 ? 0.062 27.328 26.172 1 94.06 177 GLY B C 1
ATOM 4950 O O . GLY B 1 177 ? -0.093 28.469 25.703 1 94.06 177 GLY B O 1
ATOM 4951 N N . ALA B 1 178 ? -0.768 26.406 26 1 97.25 178 ALA B N 1
ATOM 4952 C CA . ALA B 1 178 ? -1.941 26.609 25.156 1 97.25 178 ALA B CA 1
ATOM 4953 C C . ALA B 1 178 ? -2.891 27.641 25.766 1 97.25 178 ALA B C 1
ATOM 4955 O O . ALA B 1 178 ? -3.443 28.484 25.062 1 97.25 178 ALA B O 1
ATOM 4956 N N . ALA B 1 179 ? -3.131 27.516 27.062 1 95.56 179 ALA B N 1
ATOM 4957 C CA . ALA B 1 179 ? -4.027 28.453 27.75 1 95.56 179 ALA B CA 1
ATOM 4958 C C . ALA B 1 179 ? -3.537 29.891 27.609 1 95.56 179 ALA B C 1
ATOM 4960 O O . ALA B 1 179 ? -4.332 30.797 27.359 1 95.56 179 ALA B O 1
ATOM 4961 N N . VAL B 1 180 ? -2.289 30.078 27.75 1 96.81 180 VAL B N 1
ATOM 4962 C CA . VAL B 1 180 ? -1.686 31.391 27.656 1 96.81 180 VAL B CA 1
ATOM 4963 C C . VAL B 1 180 ? -1.839 31.922 26.234 1 96.81 180 VAL B C 1
ATOM 4965 O O . VAL B 1 180 ? -2.229 33.094 26.031 1 96.81 180 VAL B O 1
ATOM 4968 N N . ALA B 1 181 ? -1.521 31.109 25.25 1 97.62 181 ALA B N 1
ATOM 4969 C CA . ALA B 1 181 ? -1.6 31.516 23.844 1 97.62 181 ALA B CA 1
ATOM 4970 C C . ALA B 1 181 ? -3.037 31.844 23.453 1 97.62 181 ALA B C 1
ATOM 4972 O O . ALA B 1 181 ? -3.285 32.781 22.703 1 97.62 181 ALA B O 1
ATOM 4973 N N . ILE B 1 182 ? -3.969 31.047 23.906 1 97.94 182 ILE B N 1
ATOM 4974 C CA . ILE B 1 182 ? -5.383 31.219 23.594 1 97.94 182 ILE B CA 1
ATOM 4975 C C . ILE B 1 182 ? -5.871 32.531 24.188 1 97.94 182 ILE B C 1
ATOM 4977 O O . ILE B 1 182 ? -6.578 33.312 23.516 1 97.94 182 ILE B O 1
ATOM 4981 N N . GLU B 1 183 ? -5.48 32.844 25.438 1 96.94 183 GLU B N 1
ATOM 4982 C CA . GLU B 1 183 ? -5.871 34.094 26.062 1 96.94 183 GLU B CA 1
ATOM 4983 C C . GLU B 1 183 ? -5.309 35.281 25.297 1 96.94 183 GLU B C 1
ATOM 4985 O O . GLU B 1 183 ? -5.996 36.312 25.109 1 96.94 183 GLU B O 1
ATOM 4990 N N . LYS B 1 184 ? -4.082 35.156 24.844 1 97.56 184 LYS B N 1
ATOM 4991 C CA . LYS B 1 184 ? -3.43 36.219 24.078 1 97.56 184 LYS B CA 1
ATOM 4992 C C . LYS B 1 184 ? -4.16 36.5 22.766 1 97.56 184 LYS B C 1
ATOM 4994 O O . LYS B 1 184 ? -4.125 37.594 22.25 1 97.56 184 LYS B O 1
ATOM 4999 N N . HIS B 1 185 ? -4.863 35.469 22.234 1 98.12 185 HIS B N 1
ATOM 5000 C CA . HIS B 1 185 ? -5.551 35.594 20.953 1 98.12 185 HIS B CA 1
ATOM 5001 C C . HIS B 1 185 ? -7.062 35.625 21.141 1 98.12 185 HIS B C 1
ATOM 5003 O O . HIS B 1 185 ? -7.816 35.312 20.219 1 98.12 185 HIS B O 1
ATOM 5009 N N . ARG B 1 186 ? -7.512 35.969 22.281 1 97.75 186 ARG B N 1
ATOM 5010 C CA . ARG B 1 186 ? -8.914 35.875 22.656 1 97.75 186 ARG B CA 1
ATOM 5011 C C . ARG B 1 186 ? -9.805 36.688 21.719 1 97.75 186 ARG B C 1
ATOM 5013 O O . ARG B 1 186 ? -10.852 36.219 21.281 1 97.75 186 ARG B O 1
ATOM 5020 N N . LYS B 1 187 ? -9.453 37.906 21.406 1 98.12 187 LYS B N 1
ATOM 5021 C CA . LYS B 1 187 ? -10.258 38.75 20.547 1 98.12 187 LYS B CA 1
ATOM 5022 C C . LYS B 1 187 ? -10.469 38.125 19.172 1 98.12 187 LYS B C 1
ATOM 5024 O O . LYS B 1 187 ? -11.578 38.125 18.641 1 98.12 187 LYS B O 1
ATOM 5029 N N . THR B 1 188 ? -9.383 37.594 18.609 1 98.56 188 THR B N 1
ATOM 5030 C CA . THR B 1 188 ? -9.453 36.938 17.328 1 98.56 188 THR B CA 1
ATOM 5031 C C . THR B 1 188 ? -10.375 35.719 17.406 1 98.56 188 THR B C 1
ATOM 5033 O O . THR B 1 188 ? -11.203 35.5 16.516 1 98.56 188 THR B O 1
ATOM 5036 N N . LEU B 1 189 ? -10.242 34.938 18.453 1 98.81 189 LEU B N 1
ATOM 5037 C CA . LEU B 1 189 ? -11 33.688 18.594 1 98.81 189 LEU B CA 1
ATOM 5038 C C . LEU B 1 189 ? -12.484 33.969 18.812 1 98.81 189 LEU B C 1
ATOM 5040 O O . LEU B 1 189 ? -13.344 33.25 18.297 1 98.81 189 LEU B O 1
ATOM 5044 N N . GLU B 1 190 ? -12.781 35.062 19.547 1 98.56 190 GLU B N 1
ATOM 5045 C CA . GLU B 1 190 ? -14.164 35.5 19.734 1 98.56 190 GLU B CA 1
ATOM 5046 C C . GLU B 1 190 ? -14.789 35.906 18.406 1 98.56 190 GLU B C 1
ATOM 5048 O O . GLU B 1 190 ? -15.922 35.531 18.094 1 98.56 190 GLU B O 1
ATOM 5053 N N . ALA B 1 191 ? -14.047 36.656 17.656 1 98.75 191 ALA B N 1
ATOM 5054 C CA . ALA B 1 191 ? -14.523 37.094 16.344 1 98.75 191 ALA B CA 1
ATOM 5055 C C . ALA B 1 191 ? -14.789 35.875 15.453 1 98.75 191 ALA B C 1
ATOM 5057 O O . ALA B 1 191 ? -15.805 35.844 14.75 1 98.75 191 ALA B O 1
ATOM 5058 N N . LEU B 1 192 ? -13.906 34.906 15.461 1 98.81 192 LEU B N 1
ATOM 5059 C CA . LEU B 1 192 ? -14.047 33.719 14.625 1 98.81 192 LEU B CA 1
ATOM 5060 C C . LEU B 1 192 ? -15.211 32.875 15.102 1 98.81 192 LEU B C 1
ATOM 5062 O O . LEU B 1 192 ? -15.891 32.219 14.289 1 98.81 192 LEU B O 1
ATOM 5066 N N . ALA B 1 193 ? -15.359 32.812 16.406 1 98.69 193 ALA B N 1
ATOM 5067 C CA . ALA B 1 193 ? -16.5 32.062 16.953 1 98.69 193 ALA B CA 1
ATOM 5068 C C . ALA B 1 193 ? -17.812 32.656 16.422 1 98.69 193 ALA B C 1
ATOM 5070 O O . ALA B 1 193 ? -18.734 31.922 16.078 1 98.69 193 ALA B O 1
ATOM 5071 N N . ASP B 1 194 ? -17.875 33.969 16.391 1 98.62 194 ASP B N 1
ATOM 5072 C CA . ASP B 1 194 ? -19.062 34.625 15.852 1 98.62 194 ASP B CA 1
ATOM 5073 C C . ASP B 1 194 ? -19.266 34.312 14.375 1 98.62 194 ASP B C 1
ATOM 5075 O O . ASP B 1 194 ? -20.375 34.031 13.945 1 98.62 194 ASP B O 1
ATOM 5079 N N . ILE B 1 195 ? -18.203 34.344 13.633 1 98.69 195 ILE B N 1
ATOM 5080 C CA . ILE B 1 195 ? -18.234 34.062 12.203 1 98.69 195 ILE B CA 1
ATOM 5081 C C . ILE B 1 195 ? -18.672 32.594 11.984 1 98.69 195 ILE B C 1
ATOM 5083 O O . ILE B 1 195 ? -19.453 32.312 11.086 1 98.69 195 ILE B O 1
ATOM 5087 N N . CYS B 1 196 ? -18.156 31.672 12.844 1 98.69 196 CYS B N 1
ATOM 5088 C CA . CYS B 1 196 ? -18.422 30.234 12.727 1 98.69 196 CYS B CA 1
ATOM 5089 C C . CYS B 1 196 ? -19.812 29.891 13.242 1 98.69 196 CYS B C 1
ATOM 5091 O O . CYS B 1 196 ? -20.375 28.844 12.914 1 98.69 196 CYS B O 1
ATOM 5093 N N . GLY B 1 197 ? -20.375 30.781 14.078 1 98.44 197 GLY B N 1
ATOM 5094 C CA . GLY B 1 197 ? -21.672 30.531 14.703 1 98.44 197 GLY B CA 1
ATOM 5095 C C . GLY B 1 197 ? -21.578 29.609 15.898 1 98.44 197 GLY B C 1
ATOM 5096 O O . GLY B 1 197 ? -22.578 29.016 16.312 1 98.44 197 GLY B O 1
ATOM 5097 N N . LYS B 1 198 ? -20.375 29.391 16.375 1 98 198 LYS B N 1
ATOM 5098 C CA . LYS B 1 198 ? -20.156 28.484 17.5 1 98 198 LYS B CA 1
ATOM 5099 C C . LYS B 1 198 ? -18.828 28.781 18.203 1 98 198 LYS B C 1
ATOM 5101 O O . LYS B 1 198 ? -17.828 29.047 17.531 1 98 198 LYS B O 1
ATOM 5106 N N . VAL B 1 199 ? -18.891 28.781 19.547 1 98.19 199 VAL B N 1
ATOM 5107 C CA . VAL B 1 199 ? -17.641 28.828 20.297 1 98.19 199 VAL B CA 1
ATOM 5108 C C . VAL B 1 199 ? -16.938 27.469 20.219 1 98.19 199 VAL B C 1
ATOM 5110 O O . VAL B 1 199 ? -17.453 26.469 20.703 1 98.19 199 VAL B O 1
ATOM 5113 N N . PHE B 1 200 ? -15.742 27.453 19.594 1 98.06 200 PHE B N 1
ATOM 5114 C CA . PHE B 1 200 ? -15.102 26.172 19.312 1 98.06 200 PHE B CA 1
ATOM 5115 C C . PHE B 1 200 ? -13.812 26.031 20.109 1 98.06 200 PHE B C 1
ATOM 5117 O O . PHE B 1 200 ? -13.258 24.938 20.203 1 98.06 200 PHE B O 1
ATOM 5124 N N . TYR B 1 201 ? -13.312 27.031 20.797 1 97.62 201 TYR B N 1
ATOM 5125 C CA . TYR B 1 201 ? -11.961 27.047 21.344 1 97.62 201 TYR B CA 1
ATOM 5126 C C . TYR B 1 201 ? -11.992 26.859 22.859 1 97.62 201 TYR B C 1
ATOM 5128 O O . TYR B 1 201 ? -10.992 27.125 23.531 1 97.62 201 TYR B O 1
ATOM 5136 N N . THR B 1 202 ? -13.172 26.469 23.453 1 94.06 202 THR B N 1
ATOM 5137 C CA . THR B 1 202 ? -13.289 26.344 24.906 1 94.06 202 THR B CA 1
ATOM 5138 C C . THR B 1 202 ? -13.625 24.906 25.297 1 94.06 202 THR B C 1
ATOM 5140 O O . THR B 1 202 ? -13.875 24.625 26.469 1 94.06 202 THR B O 1
ATOM 5143 N N . GLY B 1 203 ? -13.648 24.047 24.406 1 90.19 203 GLY B N 1
ATOM 5144 C CA . GLY B 1 203 ? -14.008 22.656 24.688 1 90.19 203 GLY B CA 1
ATOM 5145 C C . GLY B 1 203 ? -12.867 21.844 25.266 1 90.19 203 GLY B C 1
ATOM 5146 O O . GLY B 1 203 ? -11.945 22.406 25.859 1 90.19 203 GLY B O 1
ATOM 5147 N N . ILE B 1 204 ? -12.969 20.516 25.109 1 88.81 204 ILE B N 1
ATOM 5148 C CA . ILE B 1 204 ? -12.062 19.547 25.734 1 88.81 204 ILE B CA 1
ATOM 5149 C C . ILE B 1 204 ? -10.688 19.656 25.078 1 88.81 204 ILE B C 1
ATOM 5151 O O . ILE B 1 204 ? -9.664 19.453 25.734 1 88.81 204 ILE B O 1
ATOM 5155 N N . ASP B 1 205 ? -10.656 19.938 23.828 1 93.44 205 ASP B N 1
ATOM 5156 C CA . ASP B 1 205 ? -9.398 20.031 23.094 1 93.44 205 ASP B CA 1
ATOM 5157 C C . ASP B 1 205 ? -9.391 21.266 22.188 1 93.44 205 ASP B C 1
ATOM 5159 O O . ASP B 1 205 ? -9.445 21.141 20.969 1 93.44 205 ASP B O 1
ATOM 5163 N N . PRO B 1 206 ? -9.195 22.391 22.797 1 96.5 206 PRO B N 1
ATOM 5164 C CA . PRO B 1 206 ? -9.234 23.641 22.031 1 96.5 206 PRO B CA 1
ATOM 5165 C C . PRO B 1 206 ? -8.117 23.719 20.984 1 96.5 206 PRO B C 1
ATOM 5167 O O . PRO B 1 206 ? -8.289 24.344 19.938 1 96.5 206 PRO B O 1
ATOM 5170 N N . VAL B 1 207 ? -7.004 23.109 21.266 1 97.19 207 VAL B N 1
ATOM 5171 C CA . VAL B 1 207 ? -5.852 23.156 20.375 1 97.19 207 VAL B CA 1
ATOM 5172 C C . VAL B 1 207 ? -6.191 22.484 19.047 1 97.19 207 VAL B C 1
ATOM 5174 O O . VAL B 1 207 ? -5.953 23.062 17.984 1 97.19 207 VAL B O 1
ATOM 5177 N N . THR B 1 208 ? -6.773 21.312 19.125 1 96.19 208 THR B N 1
ATOM 5178 C CA . THR B 1 208 ? -7.176 20.609 17.906 1 96.19 208 THR B CA 1
ATOM 5179 C C . THR B 1 208 ? -8.289 21.344 17.188 1 96.19 208 THR B C 1
ATOM 5181 O O . THR B 1 208 ? -8.305 21.422 15.953 1 96.19 208 THR B O 1
ATOM 5184 N N . ALA B 1 209 ? -9.195 21.906 17.953 1 97.94 209 ALA B N 1
ATOM 5185 C CA . ALA B 1 209 ? -10.305 22.641 17.359 1 97.94 209 ALA B CA 1
ATOM 5186 C C . ALA B 1 209 ? -9.797 23.859 16.578 1 97.94 209 ALA B C 1
ATOM 5188 O O . ALA B 1 209 ? -10.242 24.109 15.461 1 97.94 209 ALA B O 1
ATOM 5189 N N . ILE B 1 210 ? -8.891 24.578 17.172 1 98.69 210 ILE B N 1
ATOM 5190 C CA . ILE B 1 210 ? -8.305 25.766 16.547 1 98.69 210 ILE B CA 1
ATOM 5191 C C . ILE B 1 210 ? -7.559 25.359 15.273 1 98.69 210 ILE B C 1
ATOM 5193 O O . ILE B 1 210 ? -7.695 26 14.234 1 98.69 210 ILE B O 1
ATOM 5197 N N . LYS B 1 211 ? -6.812 24.281 15.336 1 98.19 211 LYS B N 1
ATOM 5198 C CA . LYS B 1 211 ? -6.105 23.766 14.172 1 98.19 211 LYS B CA 1
ATOM 5199 C C . LYS B 1 211 ? -7.078 23.406 13.047 1 98.19 211 LYS B C 1
ATOM 5201 O O . LYS B 1 211 ? -6.855 23.781 11.891 1 98.19 211 LYS B O 1
ATOM 5206 N N . ASP B 1 212 ? -8.164 22.703 13.391 1 98.44 212 ASP B N 1
ATOM 5207 C CA . ASP B 1 212 ? -9.109 22.219 12.391 1 98.44 212 ASP B CA 1
ATOM 5208 C C . ASP B 1 212 ? -9.82 23.391 11.711 1 98.44 212 ASP B C 1
ATOM 5210 O O . ASP B 1 212 ? -10 23.391 10.492 1 98.44 212 ASP B O 1
ATOM 5214 N N . VAL B 1 213 ? -10.195 24.359 12.469 1 98.75 213 VAL B N 1
ATOM 5215 C CA . VAL B 1 213 ? -10.891 25.516 11.922 1 98.75 213 VAL B CA 1
ATOM 5216 C C . VAL B 1 213 ? -9.93 26.328 11.055 1 98.75 213 VAL B C 1
ATOM 5218 O O . VAL B 1 213 ? -10.289 26.766 9.953 1 98.75 213 VAL B O 1
ATOM 5221 N N . ASN B 1 214 ? -8.734 26.547 11.555 1 98.62 214 ASN B N 1
ATOM 5222 C CA . ASN B 1 214 ? -7.727 27.234 10.742 1 98.62 214 ASN B CA 1
ATOM 5223 C C . ASN B 1 214 ? -7.496 26.516 9.422 1 98.62 214 ASN B C 1
ATOM 5225 O O . ASN B 1 214 ? -7.496 27.141 8.359 1 98.62 214 ASN B O 1
ATOM 5229 N N . ASP B 1 215 ? -7.262 25.188 9.508 1 98.5 215 ASP B N 1
ATOM 5230 C CA . ASP B 1 215 ? -7.059 24.391 8.305 1 98.5 215 ASP B CA 1
ATOM 5231 C C . ASP B 1 215 ? -8.219 24.562 7.324 1 98.5 215 ASP B C 1
ATOM 5233 O O . ASP B 1 215 ? -7.996 24.75 6.125 1 98.5 215 ASP B O 1
ATOM 5237 N N . MET B 1 216 ? -9.367 24.453 7.855 1 98.75 216 MET B N 1
ATOM 5238 C CA . MET B 1 216 ? -10.555 24.578 7.016 1 98.75 216 MET B CA 1
ATOM 5239 C C . MET B 1 216 ? -10.523 25.891 6.242 1 98.75 216 MET B C 1
ATOM 5241 O O . MET B 1 216 ? -10.742 25.922 5.027 1 98.75 216 MET B O 1
ATOM 5245 N N . PHE B 1 217 ? -10.234 27.062 6.918 1 98.62 217 PHE B N 1
ATOM 5246 C CA . PHE B 1 217 ? -10.195 28.359 6.262 1 98.62 217 PHE B CA 1
ATOM 5247 C C . PHE B 1 217 ? -9.102 28.406 5.207 1 98.62 217 PHE B C 1
ATOM 5249 O O . PHE B 1 217 ? -9.305 28.922 4.105 1 98.62 217 PHE B O 1
ATOM 5256 N N . LEU B 1 218 ? -7.949 27.859 5.531 1 97.62 218 LEU B N 1
ATOM 5257 C CA . LEU B 1 218 ? -6.832 27.859 4.594 1 97.62 218 LEU B CA 1
ATOM 5258 C C . LEU B 1 218 ? -7.133 26.984 3.389 1 97.62 218 LEU B C 1
ATOM 5260 O O . LEU B 1 218 ? -6.82 27.344 2.254 1 97.62 218 LEU B O 1
ATOM 5264 N N . PHE B 1 219 ? -7.711 25.828 3.639 1 98.38 219 PHE B N 1
ATOM 5265 C CA . PHE B 1 219 ? -8.039 24.891 2.57 1 98.38 219 PHE B CA 1
ATOM 5266 C C . PHE B 1 219 ? -9.086 25.484 1.636 1 98.38 219 PHE B C 1
ATOM 5268 O O . PHE B 1 219 ? -8.977 25.375 0.414 1 98.38 219 PHE B O 1
ATOM 5275 N N . ASP B 1 220 ? -10.109 26.125 2.252 1 98.25 220 ASP B N 1
ATOM 5276 C CA . ASP B 1 220 ? -11.117 26.828 1.451 1 98.25 220 ASP B CA 1
ATOM 5277 C C . ASP B 1 220 ? -10.469 27.844 0.513 1 98.25 220 ASP B C 1
ATOM 5279 O O . ASP B 1 220 ? -10.797 27.891 -0.674 1 98.25 220 ASP B O 1
ATOM 5283 N N . GLN B 1 221 ? -9.586 28.578 1.074 1 96.19 221 GLN B N 1
ATOM 5284 C CA . GLN B 1 221 ? -8.891 29.594 0.286 1 96.19 221 GLN B CA 1
ATOM 5285 C C . GLN B 1 221 ? -8.086 28.953 -0.841 1 96.19 221 GLN B C 1
ATOM 5287 O O . GLN B 1 221 ? -8.125 29.422 -1.981 1 96.19 221 GLN B O 1
ATOM 5292 N N . ASP B 1 222 ? -7.387 27.906 -0.529 1 93.69 222 ASP B N 1
ATOM 5293 C CA . ASP B 1 222 ? -6.562 27.203 -1.508 1 93.69 222 ASP B CA 1
ATOM 5294 C C . ASP B 1 222 ? -7.414 26.641 -2.641 1 93.69 222 ASP B C 1
ATOM 5296 O O . ASP B 1 222 ? -6.977 26.594 -3.793 1 93.69 222 ASP B O 1
ATOM 5300 N N . GLU B 1 223 ? -8.602 26.219 -2.275 1 95.94 223 GLU B N 1
ATOM 5301 C CA . GLU B 1 223 ? -9.484 25.609 -3.254 1 95.94 223 GLU B CA 1
ATOM 5302 C C . GLU B 1 223 ? -10.273 26.656 -4.031 1 95.94 223 GLU B C 1
ATOM 5304 O O . GLU B 1 223 ? -11.008 26.328 -4.965 1 95.94 223 GLU B O 1
ATOM 5309 N N . GLY B 1 224 ? -10.203 27.875 -3.646 1 94.94 224 GLY B N 1
ATOM 5310 C CA . GLY B 1 224 ? -10.859 28.969 -4.344 1 94.94 224 GLY B CA 1
ATOM 5311 C C . GLY B 1 224 ? -12.297 29.188 -3.9 1 94.94 224 GLY B C 1
ATOM 5312 O O . GLY B 1 224 ? -13.086 29.812 -4.613 1 94.94 224 GLY B O 1
ATOM 5313 N N . HIS B 1 225 ? -12.633 28.688 -2.738 1 97 225 HIS B N 1
ATOM 5314 C CA . HIS B 1 225 ? -13.969 28.938 -2.205 1 97 225 HIS B CA 1
ATOM 5315 C C . HIS B 1 225 ? -14.094 30.344 -1.638 1 97 225 HIS B C 1
ATOM 5317 O O . HIS B 1 225 ? -13.109 30.906 -1.158 1 97 225 HIS B O 1
ATOM 5323 N N . ASP B 1 226 ? -15.32 30.844 -1.667 1 96.62 226 ASP B N 1
ATOM 5324 C CA . ASP B 1 226 ? -15.57 32.156 -1.042 1 96.62 226 ASP B CA 1
ATOM 5325 C C . ASP B 1 226 ? -15.391 32.062 0.473 1 96.62 226 ASP B C 1
ATOM 5327 O O . ASP B 1 226 ? -15.812 31.094 1.104 1 96.62 226 ASP B O 1
ATOM 5331 N N . PRO B 1 227 ? -14.766 33.094 0.993 1 97.62 227 PRO B N 1
ATOM 5332 C CA . PRO B 1 227 ? -14.633 33.062 2.453 1 97.62 227 PRO B CA 1
ATOM 5333 C C . PRO B 1 227 ? -15.984 33.125 3.164 1 97.62 227 PRO B C 1
ATOM 5335 O O . PRO B 1 227 ? -16.938 33.719 2.658 1 97.62 227 PRO B O 1
ATOM 5338 N N . THR B 1 228 ? -15.992 32.469 4.312 1 97.19 228 THR B N 1
ATOM 5339 C CA . THR B 1 228 ? -17.172 32.594 5.156 1 97.19 228 THR B CA 1
ATOM 5340 C C . THR B 1 228 ? -17.5 34.062 5.41 1 97.19 228 THR B C 1
ATOM 5342 O O . THR B 1 228 ? -16.594 34.875 5.641 1 97.19 228 THR B O 1
ATOM 5345 N N . PRO B 1 229 ? -18.812 34.469 5.402 1 97 229 PRO B N 1
ATOM 5346 C CA . PRO B 1 229 ? -19.172 35.875 5.594 1 97 229 PRO B CA 1
ATOM 5347 C C . PRO B 1 229 ? -18.547 36.469 6.848 1 97 229 PRO B C 1
ATOM 5349 O O . PRO B 1 229 ? -18.656 35.875 7.934 1 97 229 PRO B O 1
ATOM 5352 N N . GLY B 1 230 ? -17.844 37.562 6.664 1 97.94 230 GLY B N 1
ATOM 5353 C CA . GLY B 1 230 ? -17.219 38.25 7.781 1 97.94 230 GLY B CA 1
ATOM 5354 C C . GLY B 1 230 ? -15.758 37.906 7.977 1 97.94 230 GLY B C 1
ATOM 5355 O O . GLY B 1 230 ? -15.039 38.594 8.695 1 97.94 230 GLY B O 1
ATOM 5356 N N . LEU B 1 231 ? -15.336 36.844 7.332 1 98.56 231 LEU B N 1
ATOM 5357 C CA . LEU B 1 231 ? -13.953 36.406 7.488 1 98.56 231 LEU B CA 1
ATOM 5358 C C . LEU B 1 231 ? -12.992 37.344 6.746 1 98.56 231 LEU B C 1
ATOM 5360 O O . LEU B 1 231 ? -13.164 37.562 5.547 1 98.56 231 LEU B O 1
ATOM 5364 N N . THR B 1 232 ? -11.961 37.875 7.438 1 98 232 THR B N 1
ATOM 5365 C CA . THR B 1 232 ? -10.969 38.781 6.828 1 98 232 THR B CA 1
ATOM 5366 C C . THR B 1 232 ? -9.609 38.094 6.746 1 98 232 THR B C 1
ATOM 5368 O O . THR B 1 232 ? -9.359 37.094 7.465 1 98 232 THR B O 1
ATOM 5371 N N . SER B 1 233 ? -8.789 38.594 5.91 1 96.38 233 SER B N 1
ATOM 5372 C CA . SER B 1 233 ? -7.438 38.062 5.773 1 96.38 233 SER B CA 1
ATOM 5373 C C . SER B 1 233 ? -6.652 38.188 7.07 1 96.38 233 SER B C 1
ATOM 5375 O O . SER B 1 233 ? -5.812 37.344 7.391 1 96.38 233 SER B O 1
ATOM 5377 N N . GLU B 1 234 ? -6.938 39.219 7.773 1 97.31 234 GLU B N 1
ATOM 5378 C CA . GLU B 1 234 ? -6.254 39.469 9.047 1 97.31 234 GLU B CA 1
ATOM 5379 C C . GLU B 1 234 ? -6.625 38.406 10.078 1 97.31 234 GLU B C 1
ATOM 5381 O O . GLU B 1 234 ? -5.758 37.906 10.805 1 97.31 234 GLU B O 1
ATOM 5386 N N . LEU B 1 235 ? -7.895 38.062 10.141 1 98.38 235 LEU B N 1
ATOM 5387 C CA . LEU B 1 235 ? -8.344 37.031 11.062 1 98.38 235 LEU B CA 1
ATOM 5388 C C . LEU B 1 235 ? -7.715 35.688 10.719 1 98.38 235 LEU B C 1
ATOM 5390 O O . LEU B 1 235 ? -7.289 34.938 11.609 1 98.38 235 LEU B O 1
ATOM 5394 N N . VAL B 1 236 ? -7.629 35.375 9.422 1 97.94 236 VAL B N 1
ATOM 5395 C CA . VAL B 1 236 ? -7.031 34.125 8.977 1 97.94 236 VAL B CA 1
ATOM 5396 C C . VAL B 1 236 ? -5.551 34.094 9.336 1 97.94 236 VAL B C 1
ATOM 5398 O O . VAL B 1 236 ? -5.043 33.094 9.828 1 97.94 236 VAL B O 1
ATOM 5401 N N . LYS B 1 237 ? -4.875 35.188 9.07 1 97.12 237 LYS B N 1
ATOM 5402 C CA . LYS B 1 237 ? -3.459 35.281 9.422 1 97.12 237 LYS B CA 1
ATOM 5403 C C . LYS B 1 237 ? -3.242 35.031 10.914 1 97.12 237 LYS B C 1
ATOM 5405 O O . LYS B 1 237 ? -2.363 34.281 11.297 1 97.12 237 LYS B O 1
ATOM 5410 N N . ASN B 1 238 ? -4.031 35.688 11.758 1 97.94 238 ASN B N 1
ATOM 5411 C CA . ASN B 1 238 ? -3.889 35.594 13.203 1 97.94 238 ASN B CA 1
ATOM 5412 C C . ASN B 1 238 ? -4.121 34.188 13.695 1 97.94 238 ASN B C 1
ATOM 5414 O O . ASN B 1 238 ? -3.352 33.656 14.508 1 97.94 238 ASN B O 1
ATOM 5418 N N . VAL B 1 239 ? -5.152 33.531 13.219 1 98.5 239 VAL B N 1
ATOM 5419 C CA . VAL B 1 239 ? -5.461 32.188 13.695 1 98.5 239 VAL B CA 1
ATOM 5420 C C . VAL B 1 239 ? -4.438 31.203 13.141 1 98.5 239 VAL B C 1
ATOM 5422 O O . VAL B 1 239 ? -4.09 30.219 13.812 1 98.5 239 VAL B O 1
ATOM 5425 N N . SER B 1 240 ? -3.947 31.438 11.969 1 98 240 SER B N 1
ATOM 5426 C CA . SER B 1 240 ? -2.914 30.578 11.391 1 98 240 SER B CA 1
ATOM 5427 C C . SER B 1 240 ? -1.634 30.625 12.219 1 98 240 SER B C 1
ATOM 5429 O O . SER B 1 240 ? -0.988 29.594 12.43 1 98 240 SER B O 1
ATOM 5431 N N . GLU B 1 241 ? -1.254 31.828 12.633 1 97.88 241 GLU B N 1
ATOM 5432 C CA . GLU B 1 241 ? -0.085 31.969 13.492 1 97.88 241 GLU B CA 1
ATOM 5433 C C . GLU B 1 241 ? -0.264 31.219 14.805 1 97.88 241 GLU B C 1
ATOM 5435 O O . GLU B 1 241 ? 0.66 30.547 15.273 1 97.88 241 GLU B O 1
ATOM 5440 N N . LEU B 1 242 ? -1.464 31.297 15.352 1 98.5 242 LEU B N 1
ATOM 5441 C CA . LEU B 1 242 ? -1.758 30.594 16.594 1 98.5 242 LEU B CA 1
ATOM 5442 C C . LEU B 1 242 ? -1.714 29.094 16.391 1 98.5 242 LEU B C 1
ATOM 5444 O O . LEU B 1 242 ? -1.125 28.359 17.203 1 98.5 242 LEU B O 1
ATOM 5448 N N . ALA B 1 243 ? -2.371 28.609 15.344 1 98.25 243 ALA B N 1
ATOM 5449 C CA . ALA B 1 243 ? -2.404 27.188 15.047 1 98.25 243 ALA B CA 1
ATOM 5450 C C . ALA B 1 243 ? -0.996 26.641 14.844 1 98.25 243 ALA B C 1
ATOM 5452 O O . ALA B 1 243 ? -0.677 25.547 15.32 1 98.25 243 ALA B O 1
ATOM 5453 N N . PHE B 1 244 ? -0.189 27.359 14.141 1 98.19 244 PHE B N 1
ATOM 5454 C CA . PHE B 1 244 ? 1.179 26.922 13.891 1 98.19 244 PHE B CA 1
ATOM 5455 C C . PHE B 1 244 ? 1.994 26.938 15.18 1 98.19 244 PHE B C 1
ATOM 5457 O O . PHE B 1 244 ? 2.791 26.031 15.422 1 98.19 244 PHE B O 1
ATOM 5464 N N . GLN B 1 245 ? 1.854 27.984 16.016 1 98 245 GLN B N 1
ATOM 5465 C CA . GLN B 1 245 ? 2.477 28.016 17.344 1 98 245 GLN B CA 1
ATOM 5466 C C . GLN B 1 245 ? 2.102 26.781 18.141 1 98 245 GLN B C 1
ATOM 5468 O O . GLN B 1 245 ? 2.967 26.125 18.75 1 98 245 GLN B O 1
ATOM 5473 N N . HIS B 1 246 ? 0.799 26.484 18.156 1 97.94 246 HIS B N 1
ATOM 5474 C CA . HIS B 1 246 ? 0.319 25.297 18.859 1 97.94 246 HIS B CA 1
ATOM 5475 C C . HIS B 1 246 ? 0.991 24.031 18.328 1 97.94 246 HIS B C 1
ATOM 5477 O O . HIS B 1 246 ? 1.364 23.156 19.109 1 97.94 246 HIS B O 1
ATOM 5483 N N . LEU B 1 247 ? 1.124 23.906 17.062 1 97.25 247 LEU B N 1
ATOM 5484 C CA . LEU B 1 247 ? 1.751 22.734 16.453 1 97.25 247 LEU B CA 1
ATOM 5485 C C . LEU B 1 247 ? 3.186 22.578 16.938 1 97.25 247 LEU B C 1
ATOM 5487 O O . LEU B 1 247 ? 3.57 21.5 17.391 1 97.25 247 LEU B O 1
ATOM 5491 N N . ILE B 1 248 ? 3.922 23.641 16.859 1 97.31 248 ILE B N 1
ATOM 5492 C CA . ILE B 1 248 ? 5.344 23.594 17.188 1 97.31 248 ILE B CA 1
ATOM 5493 C C . ILE B 1 248 ? 5.531 23.328 18.672 1 97.31 248 ILE B C 1
ATOM 5495 O O . ILE B 1 248 ? 6.297 22.438 19.047 1 97.31 248 ILE B O 1
ATOM 5499 N N . GLU B 1 249 ? 4.816 24.016 19.516 1 97.19 249 GLU B N 1
ATOM 5500 C CA . GLU B 1 249 ? 5.012 23.891 20.953 1 97.19 249 GLU B CA 1
ATOM 5501 C C . GLU B 1 249 ? 4.527 22.531 21.469 1 97.19 249 GLU B C 1
ATOM 5503 O O . GLU B 1 249 ? 5.148 21.953 22.359 1 97.19 249 GLU B O 1
ATOM 5508 N N . ARG B 1 250 ? 3.51 22.109 20.906 1 95.69 250 ARG B N 1
ATOM 5509 C CA . ARG B 1 250 ? 2.902 20.875 21.391 1 95.69 250 ARG B CA 1
ATOM 5510 C C . ARG B 1 250 ? 3.76 19.672 21.016 1 95.69 250 ARG B C 1
ATOM 5512 O O . ARG B 1 250 ? 3.887 18.734 21.797 1 95.69 250 ARG B O 1
ATOM 5519 N N . LEU B 1 251 ? 4.387 19.703 19.859 1 95.75 251 LEU B N 1
ATOM 5520 C CA . LEU B 1 251 ? 4.988 18.484 19.328 1 95.75 251 LEU B CA 1
ATOM 5521 C C . LEU B 1 251 ? 6.508 18.547 19.406 1 95.75 251 LEU B C 1
ATOM 5523 O O . LEU B 1 251 ? 7.18 17.516 19.406 1 95.75 251 LEU B O 1
ATOM 5527 N N . TYR B 1 252 ? 7.121 19.766 19.5 1 96.25 252 TYR B N 1
ATOM 5528 C CA . TYR B 1 252 ? 8.555 19.828 19.219 1 96.25 252 TYR B CA 1
ATOM 5529 C C . TYR B 1 252 ? 9.273 20.703 20.25 1 96.25 252 TYR B C 1
ATOM 5531 O O . TYR B 1 252 ? 10.344 21.234 19.953 1 96.25 252 TYR B O 1
ATOM 5539 N N . SER B 1 253 ? 8.719 20.938 21.391 1 95.5 253 SER B N 1
ATOM 5540 C CA . SER B 1 253 ? 9.32 21.828 22.375 1 95.5 253 SER B CA 1
ATOM 5541 C C . SER B 1 253 ? 10.539 21.172 23.031 1 95.5 253 SER B C 1
ATOM 5543 O O . SER B 1 253 ? 11.43 21.875 23.516 1 95.5 253 SER B O 1
ATOM 5545 N N . THR B 1 254 ? 10.562 19.812 23.125 1 96.88 254 THR B N 1
ATOM 5546 C CA . THR B 1 254 ? 11.688 19.094 23.703 1 96.88 254 THR B CA 1
ATOM 5547 C C . THR B 1 254 ? 12.203 18.016 22.75 1 96.88 254 THR B C 1
ATOM 5549 O O . THR B 1 254 ? 11.461 17.547 21.875 1 96.88 254 THR B O 1
ATOM 5552 N N . PRO B 1 255 ? 13.461 17.609 22.938 1 97.69 255 PRO B N 1
ATOM 5553 C CA . PRO B 1 255 ? 13.992 16.531 22.094 1 97.69 255 PRO B CA 1
ATOM 5554 C C . PRO B 1 255 ? 13.164 15.258 22.203 1 97.69 255 PRO B C 1
ATOM 5556 O O . PRO B 1 255 ? 12.977 14.562 21.188 1 97.69 255 PRO B O 1
ATOM 5559 N N . THR B 1 256 ? 12.672 14.945 23.344 1 98 256 THR B N 1
ATOM 5560 C CA . THR B 1 256 ? 11.867 13.742 23.531 1 98 256 THR B CA 1
ATOM 5561 C C . THR B 1 256 ? 10.555 13.844 22.766 1 98 256 THR B C 1
ATOM 5563 O O . THR B 1 256 ? 10.109 12.859 22.156 1 98 256 THR B O 1
ATOM 5566 N N . GLN B 1 257 ? 9.938 15 22.781 1 97.31 257 GLN B N 1
ATOM 5567 C CA . GLN B 1 257 ? 8.703 15.211 22.031 1 97.31 257 GLN B CA 1
ATOM 5568 C C . GLN B 1 257 ? 8.945 15.031 20.531 1 97.31 257 GLN B C 1
ATOM 5570 O O . GLN B 1 257 ? 8.117 14.438 19.828 1 97.31 257 GLN B O 1
ATOM 5575 N N . ILE B 1 258 ? 10.078 15.539 20.078 1 97.5 258 ILE B N 1
ATOM 5576 C CA . ILE B 1 258 ? 10.422 15.406 18.672 1 97.5 258 ILE B CA 1
ATOM 5577 C C . ILE B 1 258 ? 10.547 13.93 18.312 1 97.5 258 ILE B C 1
ATOM 5579 O O . ILE B 1 258 ? 9.953 13.469 17.328 1 97.5 258 ILE B O 1
ATOM 5583 N N . THR B 1 259 ? 11.242 13.141 19.141 1 98 259 THR B N 1
ATOM 5584 C CA . THR B 1 259 ? 11.445 11.711 18.906 1 98 259 THR B CA 1
ATOM 5585 C C . THR B 1 259 ? 10.109 10.977 18.859 1 98 259 THR B C 1
ATOM 5587 O O . THR B 1 259 ? 9.883 10.156 17.969 1 98 259 THR B O 1
ATOM 5590 N N . VAL B 1 260 ? 9.234 11.312 19.734 1 97 260 VAL B N 1
ATOM 5591 C CA . VAL B 1 260 ? 7.941 10.641 19.859 1 97 260 VAL B CA 1
ATOM 5592 C C . VAL B 1 260 ? 7.055 11.039 18.672 1 97 260 VAL B C 1
ATOM 5594 O O . VAL B 1 260 ? 6.332 10.195 18.125 1 97 260 VAL B O 1
ATOM 5597 N N . ALA B 1 261 ? 7.145 12.234 18.25 1 95.62 261 ALA B N 1
ATOM 5598 C CA . ALA B 1 261 ? 6.27 12.773 17.219 1 95.62 261 ALA B CA 1
ATOM 5599 C C . ALA B 1 261 ? 6.574 12.148 15.859 1 95.62 261 ALA B C 1
ATOM 5601 O O . ALA B 1 261 ? 5.68 11.992 15.023 1 95.62 261 ALA B O 1
ATOM 5602 N N . ILE B 1 262 ? 7.844 11.75 15.633 1 95.81 262 ILE B N 1
ATOM 5603 C CA . ILE B 1 262 ? 8.164 11.375 14.258 1 95.81 262 ILE B CA 1
ATOM 5604 C C . ILE B 1 262 ? 8.531 9.898 14.195 1 95.81 262 ILE B C 1
ATOM 5606 O O . ILE B 1 262 ? 8.789 9.359 13.117 1 95.81 262 ILE B O 1
ATOM 5610 N N . GLY B 1 263 ? 8.484 9.242 15.273 1 96.38 263 GLY B N 1
ATOM 5611 C CA . GLY B 1 263 ? 8.523 7.789 15.32 1 96.38 263 GLY B CA 1
ATOM 5612 C C . GLY B 1 263 ? 9.789 7.207 14.727 1 96.38 263 GLY B C 1
ATOM 5613 O O . GLY B 1 263 ? 10.898 7.621 15.078 1 96.38 263 GLY B O 1
ATOM 5614 N N . GLY B 1 264 ? 9.625 6.238 13.82 1 97.69 264 GLY B N 1
ATOM 5615 C CA . GLY B 1 264 ? 10.734 5.406 13.367 1 97.69 264 GLY B CA 1
ATOM 5616 C C . GLY B 1 264 ? 11.414 5.957 12.125 1 97.69 264 GLY B C 1
ATOM 5617 O O . GLY B 1 264 ? 12.453 5.445 11.703 1 97.69 264 GLY B O 1
ATOM 5618 N N . PHE B 1 265 ? 10.969 7.09 11.602 1 98.56 265 PHE B N 1
ATOM 5619 C CA . PHE B 1 265 ? 11.453 7.527 10.297 1 98.56 265 PHE B CA 1
ATOM 5620 C C . PHE B 1 265 ? 12.93 7.891 10.359 1 98.56 265 PHE B C 1
ATOM 5622 O O . PHE B 1 265 ? 13.688 7.574 9.445 1 98.56 265 PHE B O 1
ATOM 5629 N N . PRO B 1 266 ? 13.414 8.586 11.406 1 98.44 266 PRO B N 1
ATOM 5630 C CA . PRO B 1 266 ? 14.836 8.898 11.461 1 98.44 266 PRO B CA 1
ATOM 5631 C C . PRO B 1 266 ? 15.727 7.66 11.375 1 98.44 266 PRO B C 1
ATOM 5633 O O . PRO B 1 266 ? 16.734 7.664 10.672 1 98.44 266 PRO B O 1
ATOM 5636 N N . GLN B 1 267 ? 15.32 6.656 12.062 1 98.19 267 GLN B N 1
ATOM 5637 C CA . GLN B 1 267 ? 16.078 5.406 12 1 98.19 267 GLN B CA 1
ATOM 5638 C C . GLN B 1 267 ? 16.016 4.809 10.594 1 98.19 267 GLN B C 1
ATOM 5640 O O . GLN B 1 267 ? 17.016 4.258 10.117 1 98.19 267 GLN B O 1
ATOM 5645 N N . LEU B 1 268 ? 14.883 4.867 10 1 98.56 268 LEU B N 1
ATOM 5646 C CA . LEU B 1 268 ? 14.711 4.379 8.641 1 98.56 268 LEU B CA 1
ATOM 5647 C C . LEU B 1 268 ? 15.609 5.141 7.672 1 98.56 268 LEU B C 1
ATOM 5649 O O . LEU B 1 268 ? 16.266 4.535 6.816 1 98.56 268 LEU B O 1
ATOM 5653 N N . LEU B 1 269 ? 15.617 6.441 7.805 1 98.81 269 LEU B N 1
ATOM 5654 C CA . LEU B 1 269 ? 16.438 7.297 6.945 1 98.81 269 LEU B CA 1
ATOM 5655 C C . LEU B 1 269 ? 17.906 6.938 7.066 1 98.81 269 LEU B C 1
ATOM 5657 O O . LEU B 1 269 ? 18.594 6.766 6.055 1 98.81 269 LEU B O 1
ATOM 5661 N N . VAL B 1 270 ? 18.391 6.797 8.273 1 98.75 270 VAL B N 1
ATOM 5662 C CA . VAL B 1 270 ? 19.781 6.465 8.523 1 98.75 270 VAL B CA 1
ATOM 5663 C C . VAL B 1 270 ? 20.109 5.098 7.922 1 98.75 270 VAL B C 1
ATOM 5665 O O . VAL B 1 270 ? 21.109 4.938 7.227 1 98.75 270 VAL B O 1
ATOM 5668 N N . ARG B 1 271 ? 19.25 4.141 8.172 1 98.44 271 ARG B N 1
ATOM 5669 C CA . ARG B 1 271 ? 19.453 2.797 7.633 1 98.44 271 ARG B CA 1
ATOM 5670 C C . ARG B 1 271 ? 19.531 2.82 6.109 1 98.44 271 ARG B C 1
ATOM 5672 O O . ARG B 1 271 ? 20.391 2.164 5.52 1 98.44 271 ARG B O 1
ATOM 5679 N N . ASN B 1 272 ? 18.641 3.541 5.5 1 98.56 272 ASN B N 1
ATOM 5680 C CA . ASN B 1 272 ? 18.609 3.615 4.043 1 98.56 272 ASN B CA 1
ATOM 5681 C C . ASN B 1 272 ? 19.891 4.254 3.49 1 98.56 272 ASN B C 1
ATOM 5683 O O . ASN B 1 272 ? 20.438 3.781 2.496 1 98.56 272 ASN B O 1
ATOM 5687 N N . LEU B 1 273 ? 20.344 5.305 4.098 1 98.69 273 LEU B N 1
ATOM 5688 C CA . LEU B 1 273 ? 21.562 5.977 3.656 1 98.69 273 LEU B CA 1
ATOM 5689 C C . LEU B 1 273 ? 22.766 5.059 3.789 1 98.69 273 LEU B C 1
ATOM 5691 O O . LEU B 1 273 ? 23.594 4.969 2.875 1 98.69 273 LEU B O 1
ATOM 5695 N N . LEU B 1 274 ? 22.828 4.379 4.891 1 98.06 274 LEU B N 1
ATOM 5696 C CA . LEU B 1 274 ? 23.953 3.473 5.117 1 98.06 274 LEU B CA 1
ATOM 5697 C C . LEU B 1 274 ? 23.906 2.303 4.141 1 98.06 274 LEU B C 1
ATOM 5699 O O . LEU B 1 274 ? 24.953 1.86 3.654 1 98.06 274 LEU B O 1
ATOM 5703 N N . GLU B 1 275 ? 22.734 1.818 3.877 1 97.25 275 GLU B N 1
ATOM 5704 C CA . GLU B 1 275 ? 22.594 0.777 2.863 1 97.25 275 GLU B CA 1
ATOM 5705 C C . GLU B 1 275 ? 23.062 1.267 1.498 1 97.25 275 GLU B C 1
ATOM 5707 O O . GLU B 1 275 ? 23.719 0.524 0.759 1 97.25 275 GLU B O 1
ATOM 5712 N N . GLY B 1 276 ? 22.734 2.514 1.174 1 97.25 276 GLY B N 1
ATOM 5713 C CA . GLY B 1 276 ? 23.156 3.1 -0.087 1 97.25 276 GLY B CA 1
ATOM 5714 C C . GLY B 1 276 ? 24.672 3.246 -0.197 1 97.25 276 GLY B C 1
ATOM 5715 O O . GLY B 1 276 ? 25.219 3.191 -1.297 1 97.25 276 GLY B O 1
ATOM 5716 N N . ALA B 1 277 ? 25.312 3.338 0.902 1 97.19 277 ALA B N 1
ATOM 5717 C CA . ALA B 1 277 ? 26.75 3.564 0.924 1 97.19 277 ALA B CA 1
ATOM 5718 C C . ALA B 1 277 ? 27.516 2.246 1.009 1 97.19 277 ALA B C 1
ATOM 5720 O O . ALA B 1 277 ? 28.734 2.225 0.906 1 97.19 277 ALA B O 1
ATOM 5721 N N . SER B 1 278 ? 26.781 1.22 1.169 1 94.69 278 SER B N 1
ATOM 5722 C CA . SER B 1 278 ? 27.422 -0.077 1.346 1 94.69 278 SER B CA 1
ATOM 5723 C C . SER B 1 278 ? 28.109 -0.531 0.064 1 94.69 278 SER B C 1
ATOM 5725 O O . SER B 1 278 ? 27.547 -0.428 -1.024 1 94.69 278 SER B O 1
ATOM 5727 N N . LEU B 1 279 ? 29.312 -1.079 0.174 1 89.31 279 LEU B N 1
ATOM 5728 C CA . LEU B 1 279 ? 30.078 -1.568 -0.965 1 89.31 279 LEU B CA 1
ATOM 5729 C C . LEU B 1 279 ? 29.484 -2.861 -1.509 1 89.31 279 LEU B C 1
ATOM 5731 O O . LEU B 1 279 ? 29.672 -3.197 -2.68 1 89.31 279 LEU B O 1
ATOM 5735 N N . ASN B 1 280 ? 28.766 -3.5 -0.713 1 90.62 280 ASN B N 1
ATOM 5736 C CA . ASN B 1 280 ? 28.203 -4.797 -1.08 1 90.62 280 ASN B CA 1
ATOM 5737 C C . ASN B 1 280 ? 26.734 -4.68 -1.494 1 90.62 280 ASN B C 1
ATOM 5739 O O . ASN B 1 280 ? 26.031 -5.684 -1.572 1 90.62 280 ASN B O 1
ATOM 5743 N N . ARG B 1 281 ? 26.406 -3.502 -1.844 1 92.19 281 ARG B N 1
ATOM 5744 C CA . ARG B 1 281 ? 25 -3.324 -2.207 1 92.19 281 ARG B CA 1
ATOM 5745 C C . ARG B 1 281 ? 24.688 -3.986 -3.547 1 92.19 281 ARG B C 1
ATOM 5747 O O . ARG B 1 281 ? 25.469 -3.861 -4.5 1 92.19 281 ARG B O 1
ATOM 5754 N N . ASN B 1 282 ? 23.562 -4.73 -3.57 1 92.56 282 ASN B N 1
ATOM 5755 C CA . ASN B 1 282 ? 23.078 -5.258 -4.84 1 92.56 282 ASN B CA 1
ATOM 5756 C C . ASN B 1 282 ? 22.703 -4.137 -5.805 1 92.56 282 ASN B C 1
ATOM 5758 O O . ASN B 1 282 ? 21.844 -3.32 -5.504 1 92.56 282 ASN B O 1
ATOM 5762 N N . PRO B 1 283 ? 23.328 -4.125 -6.914 1 90.62 283 PRO B N 1
ATOM 5763 C CA . PRO B 1 283 ? 23.047 -3.039 -7.859 1 90.62 283 PRO B CA 1
ATOM 5764 C C . PRO B 1 283 ? 21.609 -3.043 -8.367 1 90.62 283 PRO B C 1
ATOM 5766 O O . PRO B 1 283 ? 21.141 -2.039 -8.914 1 90.62 283 PRO B O 1
ATOM 5769 N N . GLU B 1 284 ? 20.922 -4.121 -8.148 1 92.69 284 GLU B N 1
ATOM 5770 C CA . GLU B 1 284 ? 19.547 -4.211 -8.648 1 92.69 284 GLU B CA 1
ATOM 5771 C C . GLU B 1 284 ? 18.547 -3.744 -7.594 1 92.69 284 GLU B C 1
ATOM 5773 O O . GLU B 1 284 ? 17.344 -3.639 -7.871 1 92.69 284 GLU B O 1
ATOM 5778 N N . ASN B 1 285 ? 19.094 -3.42 -6.43 1 95.88 285 ASN B N 1
ATOM 5779 C CA . ASN B 1 285 ? 18.219 -2.824 -5.426 1 95.88 285 ASN B CA 1
ATOM 5780 C C . ASN B 1 285 ? 17.781 -1.414 -5.82 1 95.88 285 ASN B C 1
ATOM 5782 O O . ASN B 1 285 ? 18.516 -0.705 -6.508 1 95.88 285 ASN B O 1
ATOM 5786 N N . PRO B 1 286 ? 16.578 -1.051 -5.379 1 98 286 PRO B N 1
ATOM 5787 C CA . PRO B 1 286 ? 16.156 0.316 -5.695 1 98 286 PRO B CA 1
ATOM 5788 C C . PRO B 1 286 ? 17.156 1.369 -5.215 1 98 286 PRO B C 1
ATOM 5790 O O . PRO B 1 286 ? 17.688 1.257 -4.109 1 98 286 PRO B O 1
ATOM 5793 N N . LYS B 1 287 ? 17.438 2.314 -6.047 1 98.12 287 LYS B N 1
ATOM 5794 C CA . LYS B 1 287 ? 18.328 3.406 -5.703 1 98.12 287 LYS B CA 1
ATOM 5795 C C . LYS B 1 287 ? 17.562 4.695 -5.438 1 98.12 287 LYS B C 1
ATOM 5797 O O . LYS B 1 287 ? 18.156 5.711 -5.062 1 98.12 287 LYS B O 1
ATOM 5802 N N . TYR B 1 288 ? 16.281 4.68 -5.699 1 98.81 288 TYR B N 1
ATOM 5803 C CA . TYR B 1 288 ? 15.391 5.77 -5.309 1 98.81 288 TYR B CA 1
ATOM 5804 C C . TYR B 1 288 ? 14.32 5.277 -4.336 1 98.81 288 TYR B C 1
ATOM 5806 O O . TYR B 1 288 ? 13.508 4.418 -4.68 1 98.81 288 TYR B O 1
ATOM 5814 N N . LEU B 1 289 ? 14.328 5.785 -3.143 1 98.94 289 LEU B N 1
ATOM 5815 C CA . LEU B 1 289 ? 13.328 5.492 -2.117 1 98.94 289 LEU B CA 1
ATOM 5816 C C . LEU B 1 289 ? 12.43 6.699 -1.877 1 98.94 289 LEU B C 1
ATOM 5818 O O . LEU B 1 289 ? 12.898 7.75 -1.427 1 98.94 289 LEU B O 1
ATOM 5822 N N . SER B 1 290 ? 11.141 6.547 -2.18 1 98.94 290 SER B N 1
ATOM 5823 C CA . SER B 1 290 ? 10.164 7.625 -2.1 1 98.94 290 SER B CA 1
ATOM 5824 C C . SER B 1 290 ? 9.203 7.414 -0.939 1 98.94 290 SER B C 1
ATOM 5826 O O . SER B 1 290 ? 8.484 6.41 -0.896 1 98.94 290 SER B O 1
ATOM 5828 N N . TYR B 1 291 ? 9.188 8.383 -0.019 1 98.94 291 TYR B N 1
ATOM 5829 C CA . TYR B 1 291 ? 8.344 8.297 1.165 1 98.94 291 TYR B CA 1
ATOM 5830 C C . TYR B 1 291 ? 7.316 9.422 1.187 1 98.94 291 TYR B C 1
ATOM 5832 O O . TYR B 1 291 ? 7.629 10.562 0.828 1 98.94 291 TYR B O 1
ATOM 5840 N N . HIS B 1 292 ? 6.066 9.094 1.59 1 98.88 292 HIS B N 1
ATOM 5841 C CA . HIS B 1 292 ? 4.957 10.039 1.559 1 98.88 292 HIS B CA 1
ATOM 5842 C C . HIS B 1 292 ? 4.219 10.062 2.893 1 98.88 292 HIS B C 1
ATOM 5844 O O . HIS B 1 292 ? 3.625 9.062 3.301 1 98.88 292 HIS B O 1
ATOM 5850 N N . GLY B 1 293 ? 4.285 11.172 3.561 1 98.25 293 GLY B N 1
ATOM 5851 C CA . GLY B 1 293 ? 3.684 11.289 4.879 1 98.25 293 GLY B CA 1
ATOM 5852 C C . GLY B 1 293 ? 3.01 12.625 5.113 1 98.25 293 GLY B C 1
ATOM 5853 O O . GLY B 1 293 ? 2.406 13.188 4.199 1 98.25 293 GLY B O 1
ATOM 5854 N N . HIS B 1 294 ? 3.006 13.07 6.371 1 97.81 294 HIS B N 1
ATOM 5855 C CA . HIS B 1 294 ? 2.32 14.281 6.812 1 97.81 294 HIS B CA 1
ATOM 5856 C C . HIS B 1 294 ? 3.316 15.398 7.129 1 97.81 294 HIS B C 1
ATOM 5858 O O . HIS B 1 294 ? 4.52 15.148 7.23 1 97.81 294 HIS B O 1
ATOM 5864 N N . ARG B 1 295 ? 2.785 16.547 7.273 1 97 295 ARG B N 1
ATOM 5865 C CA . ARG B 1 295 ? 3.619 17.719 7.578 1 97 295 ARG B CA 1
ATOM 5866 C C . ARG B 1 295 ? 4.293 17.562 8.938 1 97 295 ARG B C 1
ATOM 5868 O O . ARG B 1 295 ? 5.41 18.047 9.141 1 97 295 ARG B O 1
ATOM 5875 N N . GLU B 1 296 ? 3.637 16.875 9.898 1 96.62 296 GLU B N 1
ATOM 5876 C CA . GLU B 1 296 ? 4.191 16.719 11.242 1 96.62 296 GLU B CA 1
ATOM 5877 C C . GLU B 1 296 ? 5.531 15.984 11.195 1 96.62 296 GLU B C 1
ATOM 5879 O O . GLU B 1 296 ? 6.473 16.359 11.898 1 96.62 296 GLU B O 1
ATOM 5884 N N . LEU B 1 297 ? 5.574 14.945 10.328 1 97.88 297 LEU B N 1
ATOM 5885 C CA . LEU B 1 297 ? 6.816 14.188 10.188 1 97.88 297 LEU B CA 1
ATOM 5886 C C . LEU B 1 297 ? 7.922 15.07 9.625 1 97.88 297 LEU B C 1
ATOM 5888 O O . LEU B 1 297 ? 9.055 15.047 10.109 1 97.88 297 LEU B O 1
ATOM 5892 N N . MET B 1 298 ? 7.629 15.867 8.664 1 97.56 298 MET B N 1
ATOM 5893 C CA . MET B 1 298 ? 8.633 16.688 8 1 97.56 298 MET B CA 1
ATOM 5894 C C . MET B 1 298 ? 9.156 17.766 8.945 1 97.56 298 MET B C 1
ATOM 5896 O O . MET B 1 298 ? 10.367 18 9.023 1 97.56 298 MET B O 1
ATOM 5900 N N . HIS B 1 299 ? 8.25 18.469 9.688 1 97.12 299 HIS B N 1
ATOM 5901 C CA . HIS B 1 299 ? 8.688 19.453 10.672 1 97.12 299 HIS B CA 1
ATOM 5902 C C . HIS B 1 299 ? 9.57 18.828 11.734 1 97.12 299 HIS B C 1
ATOM 5904 O O . HIS B 1 299 ? 10.641 19.359 12.055 1 97.12 299 HIS B O 1
ATOM 5910 N N . GLY B 1 300 ? 9.078 17.703 12.242 1 97.19 300 GLY B N 1
ATOM 5911 C CA . GLY B 1 300 ? 9.844 17.031 13.281 1 97.19 300 GLY B CA 1
ATOM 5912 C C . GLY B 1 300 ? 11.227 16.625 12.836 1 97.19 300 GLY B C 1
ATOM 5913 O O . GLY B 1 300 ? 12.203 16.781 13.57 1 97.19 300 GLY B O 1
ATOM 5914 N N . LEU B 1 301 ? 11.281 16.062 11.625 1 97.88 301 LEU B N 1
ATOM 5915 C CA . LEU B 1 301 ? 12.57 15.672 11.07 1 97.88 301 LEU B CA 1
ATOM 5916 C C . LEU B 1 301 ? 13.477 16.891 10.914 1 97.88 301 LEU B C 1
ATOM 5918 O O . LEU B 1 301 ? 14.68 16.812 11.195 1 97.88 301 LEU B O 1
ATOM 5922 N N . GLY B 1 302 ? 12.914 17.984 10.461 1 96.75 302 GLY B N 1
ATOM 5923 C CA . GLY B 1 302 ? 13.672 19.219 10.367 1 96.75 302 GLY B CA 1
ATOM 5924 C C . GLY B 1 302 ? 14.25 19.672 11.695 1 96.75 302 GLY B C 1
ATOM 5925 O O . GLY B 1 302 ? 15.453 19.953 11.781 1 96.75 302 GLY B O 1
ATOM 5926 N N . PHE B 1 303 ? 13.453 19.703 12.703 1 96.19 303 PHE B N 1
ATOM 5927 C CA . PHE B 1 303 ? 13.906 20.125 14.023 1 96.19 303 PHE B CA 1
ATOM 5928 C C . PHE B 1 303 ? 14.984 19.172 14.555 1 96.19 303 PHE B C 1
ATOM 5930 O O . PHE B 1 303 ? 15.961 19.625 15.164 1 96.19 303 PHE B O 1
ATOM 5937 N N . MET B 1 304 ? 14.789 17.922 14.32 1 97 304 MET B N 1
ATOM 5938 C CA . MET B 1 304 ? 15.773 16.922 14.766 1 97 304 MET B CA 1
ATOM 5939 C C . MET B 1 304 ? 17.125 17.188 14.117 1 97 304 MET B C 1
ATOM 5941 O O . MET B 1 304 ? 18.172 17.047 14.773 1 97 304 MET B O 1
ATOM 5945 N N . MET B 1 305 ? 17.109 17.594 12.867 1 97 305 MET B N 1
ATOM 5946 C CA . MET B 1 305 ? 18.344 17.734 12.109 1 97 305 MET B CA 1
ATOM 5947 C C . MET B 1 305 ? 18.875 19.172 12.219 1 97 305 MET B C 1
ATOM 5949 O O . MET B 1 305 ? 19.891 19.5 11.617 1 97 305 MET B O 1
ATOM 5953 N N . GLY B 1 306 ? 18.141 19.984 12.891 1 93.25 306 GLY B N 1
ATOM 5954 C CA . GLY B 1 306 ? 18.578 21.359 13.008 1 93.25 306 GLY B CA 1
ATOM 5955 C C . GLY B 1 306 ? 18.281 22.188 11.773 1 93.25 306 GLY B C 1
ATOM 5956 O O . GLY B 1 306 ? 19.094 23.031 11.375 1 93.25 306 GLY B O 1
ATOM 5957 N N . MET B 1 307 ? 17.25 21.828 11.172 1 93 307 MET B N 1
ATOM 5958 C CA . MET B 1 307 ? 16.828 22.547 9.969 1 93 307 MET B CA 1
ATOM 5959 C C . MET B 1 307 ? 15.508 23.266 10.203 1 93 307 MET B C 1
ATOM 5961 O O . MET B 1 307 ? 14.656 22.797 10.961 1 93 307 MET B O 1
ATOM 5965 N N . LYS B 1 308 ? 15.383 24.422 9.539 1 89.44 308 LYS B N 1
ATOM 5966 C CA . LYS B 1 308 ? 14.148 25.188 9.57 1 89.44 308 LYS B CA 1
ATOM 5967 C C . LYS B 1 308 ? 13.633 25.453 8.156 1 89.44 308 LYS B C 1
ATOM 5969 O O . LYS B 1 308 ? 14.422 25.672 7.23 1 89.44 308 LYS B O 1
ATOM 5974 N N . PHE B 1 309 ? 12.383 25.359 8.031 1 94.5 309 PHE B N 1
ATOM 5975 C CA . PHE B 1 309 ? 11.758 25.703 6.762 1 94.5 309 PHE B CA 1
ATOM 5976 C C . PHE B 1 309 ? 11.477 27.203 6.688 1 94.5 309 PHE B C 1
ATOM 5978 O O . PHE B 1 309 ? 11.078 27.812 7.68 1 94.5 309 PHE B O 1
ATOM 5985 N N . ASN B 1 310 ? 11.82 27.781 5.578 1 91.69 310 ASN B N 1
ATOM 5986 C CA . ASN B 1 310 ? 11.641 29.219 5.406 1 91.69 310 ASN B CA 1
ATOM 5987 C C . ASN B 1 310 ? 11.047 29.547 4.039 1 91.69 310 ASN B C 1
ATOM 5989 O O . ASN B 1 310 ? 11.758 30.047 3.158 1 91.69 310 ASN B O 1
ATOM 5993 N N . PHE B 1 311 ? 9.797 29.406 3.91 1 92.31 311 PHE B N 1
ATOM 5994 C CA . PHE B 1 311 ? 9.102 29.75 2.674 1 92.31 311 PHE B CA 1
ATOM 5995 C C . PHE B 1 311 ? 8.688 31.219 2.666 1 92.31 311 PHE B C 1
ATOM 5997 O O . PHE B 1 311 ? 8.164 31.719 3.66 1 92.31 311 PHE B O 1
ATOM 6004 N N . GLU B 1 312 ? 8.883 31.859 1.569 1 89.69 312 GLU B N 1
ATOM 6005 C CA . GLU B 1 312 ? 8.625 33.281 1.442 1 89.69 312 GLU B CA 1
ATOM 6006 C C . GLU B 1 312 ? 7.141 33.594 1.64 1 89.69 312 GLU B C 1
ATOM 6008 O O . GLU B 1 312 ? 6.277 32.875 1.149 1 89.69 312 GLU B O 1
ATOM 6013 N N . GLY B 1 313 ? 6.895 34.625 2.408 1 87.06 313 GLY B N 1
ATOM 6014 C CA . GLY B 1 313 ? 5.543 35.156 2.527 1 87.06 313 GLY B CA 1
ATOM 6015 C C . GLY B 1 313 ? 4.758 34.5 3.66 1 87.06 313 GLY B C 1
ATOM 6016 O O . GLY B 1 313 ? 3.605 34.875 3.906 1 87.06 313 GLY B O 1
ATOM 6017 N N . LEU B 1 314 ? 5.363 33.562 4.402 1 90.94 314 LEU B N 1
ATOM 6018 C CA . LEU B 1 314 ? 4.66 32.906 5.488 1 90.94 314 LEU B CA 1
ATOM 6019 C C . LEU B 1 314 ? 5.203 33.344 6.844 1 90.94 314 LEU B C 1
ATOM 6021 O O . LEU B 1 314 ? 6.398 33.625 6.98 1 90.94 314 LEU B O 1
ATOM 6025 N N . SER B 1 315 ? 4.316 33.438 7.785 1 91.44 315 SER B N 1
ATOM 6026 C CA . SER B 1 315 ? 4.738 33.812 9.133 1 91.44 315 SER B CA 1
ATOM 6027 C C . SER B 1 315 ? 5.535 32.688 9.789 1 91.44 315 SER B C 1
ATOM 6029 O O . SER B 1 315 ? 5.211 31.5 9.609 1 91.44 315 SER B O 1
ATOM 6031 N N . GLN B 1 316 ? 6.5 33.125 10.555 1 94.19 316 GLN B N 1
ATOM 6032 C CA . GLN B 1 316 ? 7.387 32.156 11.188 1 94.19 316 GLN B CA 1
ATOM 6033 C C . GLN B 1 316 ? 7.07 32 12.68 1 94.19 316 GLN B C 1
ATOM 6035 O O . GLN B 1 316 ? 6.574 32.938 13.305 1 94.19 316 GLN B O 1
ATOM 6040 N N . TYR B 1 317 ? 7.289 30.875 13.156 1 95.19 317 TYR B N 1
ATOM 6041 C CA . TYR B 1 317 ? 7.355 30.594 14.586 1 95.19 317 TYR B CA 1
ATOM 6042 C C . TYR B 1 317 ? 8.555 29.719 14.93 1 95.19 317 TYR B C 1
ATOM 6044 O O . TYR B 1 317 ? 8.789 28.703 14.281 1 95.19 317 TYR B O 1
ATOM 6052 N N . ASN B 1 318 ? 9.344 30.109 15.883 1 91.88 318 ASN B N 1
ATOM 6053 C CA . ASN B 1 318 ? 10.57 29.422 16.281 1 91.88 318 ASN B CA 1
ATOM 6054 C C . ASN B 1 318 ? 11.484 29.188 15.078 1 91.88 318 ASN B C 1
ATOM 6056 O O . ASN B 1 318 ? 12.078 28.109 14.953 1 91.88 318 ASN B O 1
ATOM 6060 N N . GLY B 1 319 ? 11.445 30.125 14.125 1 90.44 319 GLY B N 1
ATOM 6061 C CA . GLY B 1 319 ? 12.383 30.125 13.016 1 90.44 319 GLY B CA 1
ATOM 6062 C C . GLY B 1 319 ? 11.914 29.297 11.836 1 90.44 319 GLY B C 1
ATOM 6063 O O . GLY B 1 319 ? 12.602 29.219 10.812 1 90.44 319 GLY B O 1
ATOM 6064 N N . SER B 1 320 ? 10.789 28.703 11.945 1 95 320 SER B N 1
ATOM 6065 C CA . SER B 1 320 ? 10.281 27.875 10.859 1 95 320 SER B CA 1
ATOM 6066 C C . SER B 1 320 ? 8.938 28.375 10.359 1 95 320 SER B C 1
ATOM 6068 O O . SER B 1 320 ? 8.133 28.906 11.141 1 95 320 SER B O 1
ATOM 6070 N N . THR B 1 321 ? 8.68 28.25 9.086 1 96.94 321 THR B N 1
ATOM 6071 C CA . THR B 1 321 ? 7.371 28.531 8.5 1 96.94 321 THR B CA 1
ATOM 6072 C C . THR B 1 321 ? 6.555 27.25 8.344 1 96.94 321 THR B C 1
ATOM 6074 O O . THR B 1 321 ? 7.105 26.156 8.398 1 96.94 321 THR B O 1
ATOM 6077 N N . PRO B 1 322 ? 5.203 27.406 8.211 1 97.19 322 PRO B N 1
ATOM 6078 C CA . PRO B 1 322 ? 4.434 26.25 7.77 1 97.19 322 PRO B CA 1
ATOM 6079 C C . PRO B 1 322 ? 4.887 25.719 6.406 1 97.19 322 PRO B C 1
ATOM 6081 O O . PRO B 1 322 ? 5.652 26.391 5.711 1 97.19 322 PRO B O 1
ATOM 6084 N N . LEU B 1 323 ? 4.492 24.516 6.137 1 97.12 323 LEU B N 1
ATOM 6085 C CA . LEU B 1 323 ? 4.84 23.875 4.875 1 97.12 323 LEU B CA 1
ATOM 6086 C C . LEU B 1 323 ? 3.725 24.047 3.85 1 97.12 323 LEU B C 1
ATOM 6088 O O . LEU B 1 323 ? 2.543 23.984 4.195 1 97.12 323 LEU B O 1
ATOM 6092 N N . HIS B 1 324 ? 4.145 24.266 2.602 1 96.81 324 HIS B N 1
ATOM 6093 C CA . HIS B 1 324 ? 3.182 24.156 1.51 1 96.81 324 HIS B CA 1
ATOM 6094 C C . HIS B 1 324 ? 2.756 22.703 1.291 1 96.81 324 HIS B C 1
ATOM 6096 O O . HIS B 1 324 ? 3.531 21.781 1.546 1 96.81 324 HIS B O 1
ATOM 6102 N N . PRO B 1 325 ? 1.454 22.531 0.802 1 97.81 325 PRO B N 1
ATOM 6103 C CA . PRO B 1 325 ? 1.112 21.172 0.349 1 97.81 325 PRO B CA 1
ATOM 6104 C C . PRO B 1 325 ? 2.086 20.641 -0.697 1 97.81 325 PRO B C 1
ATOM 6106 O O . PRO B 1 325 ? 2.59 21.406 -1.526 1 97.81 325 PRO B O 1
ATOM 6109 N N . ALA B 1 326 ? 2.443 19.328 -0.586 1 98.69 326 ALA B N 1
ATOM 6110 C CA . ALA B 1 326 ? 3.305 18.609 -1.525 1 98.69 326 ALA B CA 1
ATOM 6111 C C . ALA B 1 326 ? 4.762 19.016 -1.355 1 98.69 326 ALA B C 1
ATOM 6113 O O . ALA B 1 326 ? 5.602 18.734 -2.215 1 98.69 326 ALA B O 1
ATOM 6114 N N . SER B 1 327 ? 5.082 19.797 -0.289 1 98.62 327 SER B N 1
ATOM 6115 C CA . SER B 1 327 ? 6.488 20.031 0.001 1 98.62 327 SER B CA 1
ATOM 6116 C C . SER B 1 327 ? 7.266 18.719 0.095 1 98.62 327 SER B C 1
ATOM 6118 O O . SER B 1 327 ? 6.777 17.75 0.662 1 98.62 327 SER B O 1
ATOM 6120 N N . THR B 1 328 ? 8.484 18.703 -0.471 1 98.81 328 THR B N 1
ATOM 6121 C CA . THR B 1 328 ? 9.266 17.484 -0.565 1 98.81 328 THR B CA 1
ATOM 6122 C C . THR B 1 328 ? 10.727 17.734 -0.2 1 98.81 328 THR B C 1
ATOM 6124 O O . THR B 1 328 ? 11.32 18.719 -0.67 1 98.81 328 THR B O 1
ATOM 6127 N N . LEU B 1 329 ? 11.25 16.922 0.679 1 98.75 329 LEU B N 1
ATOM 6128 C CA . LEU B 1 329 ? 12.68 16.875 0.975 1 98.75 329 LEU B CA 1
ATOM 6129 C C . LEU B 1 329 ? 13.375 15.836 0.099 1 98.75 329 LEU B C 1
ATOM 6131 O O . LEU B 1 329 ? 12.852 14.742 -0.124 1 98.75 329 LEU B O 1
ATOM 6135 N N . PHE B 1 330 ? 14.539 16.188 -0.405 1 98.88 330 PHE B N 1
ATOM 6136 C CA . PHE B 1 330 ? 15.383 15.273 -1.18 1 98.88 330 PHE B CA 1
ATOM 6137 C C . PHE B 1 330 ? 16.719 15.07 -0.494 1 98.88 330 PHE B C 1
ATOM 6139 O O . PHE B 1 330 ? 17.438 16.031 -0.206 1 98.88 330 PHE B O 1
ATOM 6146 N N . PHE B 1 331 ? 17.062 13.844 -0.218 1 98.88 331 PHE B N 1
ATOM 6147 C CA . PHE B 1 331 ? 18.359 13.43 0.275 1 98.88 331 PHE B CA 1
ATOM 6148 C C . PHE B 1 331 ? 19.156 12.727 -0.82 1 98.88 331 PHE B C 1
ATOM 6150 O O . PHE B 1 331 ? 18.859 11.594 -1.18 1 98.88 331 PHE B O 1
ATOM 6157 N N . GLU B 1 332 ? 20.156 13.422 -1.318 1 98.75 332 GLU B N 1
ATOM 6158 C CA . GLU B 1 332 ? 21.047 12.82 -2.305 1 98.75 332 GLU B CA 1
ATOM 6159 C C . GLU B 1 332 ? 22.312 12.266 -1.642 1 98.75 332 GLU B C 1
ATOM 6161 O O . GLU B 1 332 ? 23.062 13.008 -1.012 1 98.75 332 GLU B O 1
ATOM 6166 N N . LEU B 1 333 ? 22.469 11 -1.755 1 98.75 333 LEU B N 1
ATOM 6167 C CA . LEU B 1 333 ? 23.719 10.391 -1.315 1 98.75 333 LEU B CA 1
ATOM 6168 C C . LEU B 1 333 ? 24.734 10.328 -2.461 1 98.75 333 LEU B C 1
ATOM 6170 O O . LEU B 1 333 ? 24.484 9.664 -3.469 1 98.75 333 LEU B O 1
ATOM 6174 N N . HIS B 1 334 ? 25.875 11.016 -2.305 1 98.25 334 HIS B N 1
ATOM 6175 C CA . HIS B 1 334 ? 26.922 11.078 -3.314 1 98.25 334 HIS B CA 1
ATOM 6176 C C . HIS B 1 334 ? 28.156 10.32 -2.861 1 98.25 334 HIS B C 1
ATOM 6178 O O . HIS B 1 334 ? 28.438 10.227 -1.661 1 98.25 334 HIS B O 1
ATOM 6184 N N . ARG B 1 335 ? 28.828 9.766 -3.799 1 97.25 335 ARG B N 1
ATOM 6185 C CA . ARG B 1 335 ? 30.125 9.125 -3.582 1 97.25 335 ARG B CA 1
ATOM 6186 C C . ARG B 1 335 ? 31.219 9.859 -4.34 1 97.25 335 ARG B C 1
ATOM 6188 O O . ARG B 1 335 ? 31.062 10.18 -5.52 1 97.25 335 ARG B O 1
ATOM 6195 N N . LYS B 1 336 ? 32.344 10.203 -3.658 1 93.88 336 LYS B N 1
ATOM 6196 C CA . LYS B 1 336 ? 33.531 10.797 -4.242 1 93.88 336 LYS B CA 1
ATOM 6197 C C . LYS B 1 336 ? 34.812 10.141 -3.688 1 93.88 336 LYS B C 1
ATOM 6199 O O . LYS B 1 336 ? 35.125 10.328 -2.516 1 93.88 336 LYS B O 1
ATOM 6204 N N . GLY B 1 337 ? 35.656 9.492 -4.508 1 88.62 337 GLY B N 1
ATOM 6205 C CA . GLY B 1 337 ? 36.875 8.844 -4.086 1 88.62 337 GLY B CA 1
ATOM 6206 C C . GLY B 1 337 ? 36.688 7.898 -2.918 1 88.62 337 GLY B C 1
ATOM 6207 O O . GLY B 1 337 ? 37.5 7.863 -1.994 1 88.62 337 GLY B O 1
ATOM 6208 N N . GLY B 1 338 ? 35.562 7.273 -2.723 1 86.81 338 GLY B N 1
ATOM 6209 C CA . GLY B 1 338 ? 35.312 6.324 -1.653 1 86.81 338 GLY B CA 1
ATOM 6210 C C . GLY B 1 338 ? 34.531 6.934 -0.502 1 86.81 338 GLY B C 1
ATOM 6211 O O . GLY B 1 338 ? 34.031 6.215 0.363 1 86.81 338 GLY B O 1
ATOM 6212 N N . ASP B 1 339 ? 34.594 8.227 -0.453 1 94.25 339 ASP B N 1
ATOM 6213 C CA . ASP B 1 339 ? 33.844 8.93 0.586 1 94.25 339 ASP B CA 1
ATOM 6214 C C . ASP B 1 339 ? 32.406 9.203 0.136 1 94.25 339 ASP B C 1
ATOM 6216 O O . ASP B 1 339 ? 32.125 9.234 -1.062 1 94.25 339 ASP B O 1
ATOM 6220 N N . HIS B 1 340 ? 31.562 9.32 1.172 1 97.81 340 HIS B N 1
ATOM 6221 C CA . HIS B 1 340 ? 30.172 9.625 0.88 1 97.81 340 HIS B CA 1
ATOM 6222 C C . HIS B 1 340 ? 29.734 10.914 1.562 1 97.81 340 HIS B C 1
ATOM 6224 O O . HIS B 1 340 ? 30.219 11.242 2.646 1 97.81 340 HIS B O 1
ATOM 6230 N N . PHE B 1 341 ? 28.859 11.633 0.932 1 98.19 341 PHE B N 1
ATOM 6231 C CA . PHE B 1 341 ? 28.266 12.805 1.558 1 98.19 341 PHE B CA 1
ATOM 6232 C C . PHE B 1 341 ? 26.812 12.961 1.123 1 98.19 341 PHE B C 1
ATOM 6234 O O . PHE B 1 341 ? 26.375 12.352 0.138 1 98.19 341 PHE B O 1
ATOM 6241 N N . VAL B 1 342 ? 26.062 13.711 1.869 1 98.56 342 VAL B N 1
ATOM 6242 C CA . VAL B 1 342 ? 24.641 13.922 1.64 1 98.56 342 VAL B CA 1
ATOM 6243 C C . VAL B 1 342 ? 24.391 15.375 1.256 1 98.56 342 VAL B C 1
ATOM 6245 O O . VAL B 1 342 ? 24.891 16.297 1.906 1 98.56 342 VAL B O 1
ATOM 6248 N N . GLN B 1 343 ? 23.672 15.562 0.153 1 98.19 343 GLN B N 1
ATOM 6249 C CA . GLN B 1 343 ? 23.094 16.859 -0.179 1 98.19 343 GLN B CA 1
ATOM 6250 C C . GLN B 1 343 ? 21.594 16.875 0.064 1 98.19 343 GLN B C 1
ATOM 6252 O O . GLN B 1 343 ? 20.891 15.922 -0.309 1 98.19 343 GLN B O 1
ATOM 6257 N N . LEU B 1 344 ? 21.203 17.922 0.73 1 98.12 344 LEU B N 1
ATOM 6258 C CA . LEU B 1 344 ? 19.797 18.062 1.082 1 98.12 344 LEU B CA 1
ATOM 6259 C C . LEU B 1 344 ? 19.141 19.188 0.295 1 98.12 344 LEU B C 1
ATOM 6261 O O . LEU B 1 344 ? 19.703 20.281 0.183 1 98.12 344 LEU B O 1
ATOM 6265 N N . PHE B 1 345 ? 17.922 18.891 -0.329 1 98.38 345 PHE B N 1
ATOM 6266 C CA . PHE B 1 345 ? 17.141 19.891 -1.046 1 98.38 345 PHE B CA 1
ATOM 6267 C C . PHE B 1 345 ? 15.695 19.906 -0.581 1 98.38 345 PHE B C 1
ATOM 6269 O O . PHE B 1 345 ? 15.188 18.891 -0.101 1 98.38 345 PHE B O 1
ATOM 6276 N N . VAL B 1 346 ? 15.094 21.047 -0.657 1 97.94 346 VAL B N 1
ATOM 6277 C CA . VAL B 1 346 ? 13.648 21.172 -0.455 1 97.94 346 VAL B CA 1
ATOM 6278 C C . VAL B 1 346 ? 13.008 21.781 -1.701 1 97.94 346 VAL B C 1
ATOM 6280 O O . VAL B 1 346 ? 13.602 22.625 -2.367 1 97.94 346 VAL B O 1
ATOM 6283 N N . TRP B 1 347 ? 11.836 21.266 -2.08 1 98.12 347 TRP B N 1
ATOM 6284 C CA . TRP B 1 347 ? 11.07 21.766 -3.221 1 98.12 347 TRP B CA 1
ATOM 6285 C C . TRP B 1 347 ? 9.57 21.625 -2.971 1 98.12 347 TRP B C 1
ATOM 6287 O O . TRP B 1 347 ? 9.133 20.734 -2.248 1 98.12 347 TRP B O 1
ATOM 6297 N N . SER B 1 348 ? 8.805 22.516 -3.484 1 97.19 348 SER B N 1
ATOM 6298 C CA . SER B 1 348 ? 7.352 22.422 -3.59 1 97.19 348 SER B CA 1
ATOM 6299 C C . SER B 1 348 ? 6.844 23.062 -4.867 1 97.19 348 SER B C 1
ATOM 6301 O O . SER B 1 348 ? 7.562 23.844 -5.512 1 97.19 348 SER B O 1
ATOM 6303 N N . PRO B 1 349 ? 5.598 22.766 -5.234 1 97.38 349 PRO B N 1
ATOM 6304 C CA . PRO B 1 349 ? 5.035 23.453 -6.395 1 97.38 349 PRO B CA 1
ATOM 6305 C C . PRO B 1 349 ? 4.996 24.969 -6.211 1 97.38 349 PRO B C 1
ATOM 6307 O O . PRO B 1 349 ? 4.805 25.703 -7.18 1 97.38 349 PRO B O 1
ATOM 6310 N N . PHE B 1 350 ? 5.312 25.453 -4.992 1 96 350 PHE B N 1
ATOM 6311 C CA . PHE B 1 350 ? 5.168 26.875 -4.684 1 96 350 PHE B CA 1
ATOM 6312 C C . PHE B 1 350 ? 6.527 27.516 -4.434 1 96 350 PHE B C 1
ATOM 6314 O O . PHE B 1 350 ? 6.617 28.734 -4.211 1 96 350 PHE B O 1
ATOM 6321 N N . SER B 1 351 ? 7.508 26.75 -4.418 1 95.56 351 SER B N 1
ATOM 6322 C CA . SER B 1 351 ? 8.844 27.25 -4.121 1 95.56 351 SER B CA 1
ATOM 6323 C C . SER B 1 351 ? 9.906 26.516 -4.945 1 95.56 351 SER B C 1
ATOM 6325 O O . SER B 1 351 ? 9.773 25.328 -5.215 1 95.56 351 SER B O 1
ATOM 6327 N N . PRO B 1 352 ? 10.945 27.25 -5.371 1 96.06 352 PRO B N 1
ATOM 6328 C CA . PRO B 1 352 ? 12 26.594 -6.156 1 96.06 352 PRO B CA 1
ATOM 6329 C C . PRO B 1 352 ? 12.805 25.594 -5.336 1 96.06 352 PRO B C 1
ATOM 6331 O O . PRO B 1 352 ? 12.805 25.656 -4.105 1 96.06 352 PRO B O 1
ATOM 6334 N N . ARG B 1 353 ? 13.406 24.688 -6.051 1 97.38 353 ARG B N 1
ATOM 6335 C CA . ARG B 1 353 ? 14.328 23.766 -5.395 1 97.38 353 ARG B CA 1
ATOM 6336 C C . ARG B 1 353 ? 15.453 24.531 -4.695 1 97.38 353 ARG B C 1
ATOM 6338 O O . ARG B 1 353 ? 16.109 25.375 -5.305 1 97.38 353 ARG B O 1
ATOM 6345 N N . THR B 1 354 ? 15.672 24.297 -3.422 1 96.19 354 THR B N 1
ATOM 6346 C CA . THR B 1 354 ? 16.641 25.031 -2.613 1 96.19 354 THR B CA 1
ATOM 6347 C C . THR B 1 354 ? 17.516 24.062 -1.824 1 96.19 354 THR B C 1
ATOM 6349 O O . THR B 1 354 ? 17.016 23.141 -1.169 1 96.19 354 THR B O 1
ATOM 6352 N N . ALA B 1 355 ? 18.812 24.266 -1.944 1 96.44 355 ALA B N 1
ATOM 6353 C CA . ALA B 1 355 ? 19.75 23.484 -1.126 1 96.44 355 ALA B CA 1
ATOM 6354 C C . ALA B 1 355 ? 19.641 23.875 0.345 1 96.44 355 ALA B C 1
ATOM 6356 O O . ALA B 1 355 ? 19.5 25.062 0.669 1 96.44 355 ALA B O 1
ATOM 6357 N N . VAL B 1 356 ? 19.688 22.875 1.189 1 95.5 356 VAL B N 1
ATOM 6358 C CA . VAL B 1 356 ? 19.531 23.109 2.621 1 95.5 356 VAL B CA 1
ATOM 6359 C C . VAL B 1 356 ? 20.875 22.859 3.324 1 95.5 356 VAL B C 1
ATOM 6361 O O . VAL B 1 356 ? 21.438 21.781 3.227 1 95.5 356 VAL B O 1
ATOM 6364 N N . LYS B 1 357 ? 21.359 23.844 3.949 1 92.69 357 LYS B N 1
ATOM 6365 C CA . LYS B 1 357 ? 22.531 23.688 4.812 1 92.69 357 LYS B CA 1
ATOM 6366 C C . LYS B 1 357 ? 22.109 23.484 6.266 1 92.69 357 LYS B C 1
ATOM 6368 O O . LYS B 1 357 ? 21.406 24.312 6.844 1 92.69 357 LYS B O 1
ATOM 6373 N N . LEU B 1 358 ? 22.5 22.375 6.797 1 94.56 358 LEU B N 1
ATOM 6374 C CA . LEU B 1 358 ? 22.203 22.109 8.203 1 94.56 358 LEU B CA 1
ATOM 6375 C C . LEU B 1 358 ? 23.109 22.922 9.117 1 94.56 358 LEU B C 1
ATOM 6377 O O . LEU B 1 358 ? 24.219 23.297 8.734 1 94.56 358 LEU B O 1
ATOM 6381 N N . ASP B 1 359 ? 22.625 23.203 10.289 1 88.5 359 ASP B N 1
ATOM 6382 C CA . ASP B 1 359 ? 23.344 24.047 11.242 1 88.5 359 ASP B CA 1
ATOM 6383 C C . ASP B 1 359 ? 24.719 23.469 11.555 1 88.5 359 ASP B C 1
ATOM 6385 O O . ASP B 1 359 ? 25.688 24.203 11.727 1 88.5 359 ASP B O 1
ATOM 6389 N N . THR B 1 360 ? 24.828 22.141 11.516 1 91.06 360 THR B N 1
ATOM 6390 C CA . THR B 1 360 ? 26.047 21.516 12.023 1 91.06 360 THR B CA 1
ATOM 6391 C C . THR B 1 360 ? 26.781 20.781 10.906 1 91.06 360 THR B C 1
ATOM 6393 O O . THR B 1 360 ? 27.594 19.891 11.172 1 91.06 360 THR B O 1
ATOM 6396 N N . CYS B 1 361 ? 26.359 21.109 9.75 1 92.62 361 CYS B N 1
ATOM 6397 C CA . CYS B 1 361 ? 26.984 20.359 8.664 1 92.62 361 CYS B CA 1
ATOM 6398 C C . CYS B 1 361 ? 27.141 21.234 7.422 1 92.62 361 CYS B C 1
ATOM 6400 O O . CYS B 1 361 ? 26.359 22.156 7.207 1 92.62 361 CYS B O 1
ATOM 6402 N N . GLU B 1 362 ? 28.141 20.938 6.613 1 92.25 362 GLU B N 1
ATOM 6403 C CA . GLU B 1 362 ? 28.344 21.625 5.344 1 92.25 362 GLU B CA 1
ATOM 6404 C C . GLU B 1 362 ? 27.281 21.234 4.328 1 92.25 362 GLU B C 1
ATOM 6406 O O . GLU B 1 362 ? 26.516 20.281 4.551 1 92.25 362 GLU B O 1
ATOM 6411 N N . LEU B 1 363 ? 27.234 22.016 3.23 1 93.88 363 LEU B N 1
ATOM 6412 C CA . LEU B 1 363 ? 26.281 21.703 2.166 1 93.88 363 LEU B CA 1
ATOM 6413 C C . LEU B 1 363 ? 26.5 20.281 1.646 1 93.88 363 LEU B C 1
ATOM 6415 O O . LEU B 1 363 ? 25.531 19.562 1.417 1 93.88 363 LEU B O 1
ATOM 6419 N N . ASN B 1 364 ? 27.766 19.984 1.387 1 96.25 364 ASN B N 1
ATOM 6420 C CA . ASN B 1 364 ? 28.141 18.594 1.188 1 96.25 364 ASN B CA 1
ATOM 6421 C C . ASN B 1 364 ? 28.453 17.906 2.514 1 96.25 364 ASN B C 1
ATOM 6423 O O . ASN B 1 364 ? 29.609 17.828 2.922 1 96.25 364 ASN B O 1
ATOM 6427 N N . CYS B 1 365 ? 27.438 17.406 3.117 1 97.75 365 CYS B N 1
ATOM 6428 C CA . CYS B 1 365 ? 27.547 16.906 4.48 1 97.75 365 CYS B CA 1
ATOM 6429 C C . CYS B 1 365 ? 28.094 15.477 4.484 1 97.75 365 CYS B C 1
ATOM 6431 O O . CYS B 1 365 ? 27.438 14.547 4.012 1 97.75 365 CYS B O 1
ATOM 6433 N N . PRO B 1 366 ? 29.312 15.289 5.035 1 98.12 366 PRO B N 1
ATOM 6434 C CA . PRO B 1 366 ? 29.797 13.906 5.094 1 98.12 366 PRO B CA 1
ATOM 6435 C C . PRO B 1 366 ? 28.781 12.945 5.707 1 98.12 366 PRO B C 1
ATOM 6437 O O . PRO B 1 366 ? 28.109 13.289 6.688 1 98.12 366 PRO B O 1
ATOM 6440 N N . LEU B 1 367 ? 28.672 11.75 5.137 1 98.31 367 LEU B N 1
ATOM 6441 C CA . LEU B 1 367 ? 27.656 10.789 5.551 1 98.31 367 LEU B CA 1
ATOM 6442 C C . LEU B 1 367 ? 27.734 10.516 7.047 1 98.31 367 LEU B C 1
ATOM 6444 O O . LEU B 1 367 ? 26.719 10.484 7.734 1 98.31 367 LEU B O 1
ATOM 6448 N N . ASP B 1 368 ? 28.953 10.375 7.566 1 97.62 368 ASP B N 1
ATOM 6449 C CA . ASP B 1 368 ? 29.141 10.094 8.984 1 97.62 368 ASP B CA 1
ATOM 6450 C C . ASP B 1 368 ? 28.609 11.242 9.852 1 97.62 368 ASP B C 1
ATOM 6452 O O . ASP B 1 368 ? 28.016 11.008 10.906 1 97.62 368 ASP B O 1
ATOM 6456 N N . ASP B 1 369 ? 28.859 12.484 9.383 1 97.94 369 ASP B N 1
ATOM 6457 C CA . ASP B 1 369 ? 28.359 13.648 10.117 1 97.94 369 ASP B CA 1
ATOM 6458 C C . ASP B 1 369 ? 26.828 13.719 10.062 1 97.94 369 ASP B C 1
ATOM 6460 O O . ASP B 1 369 ? 26.188 14 11.078 1 97.94 369 ASP B O 1
ATOM 6464 N N . PHE B 1 370 ? 26.328 13.516 8.922 1 98.19 370 PHE B N 1
ATOM 6465 C CA . PHE B 1 370 ? 24.875 13.578 8.742 1 98.19 370 PHE B CA 1
ATOM 6466 C C . PHE B 1 370 ? 24.172 12.57 9.648 1 98.19 370 PHE B C 1
ATOM 6468 O O . PHE B 1 370 ? 23.234 12.922 10.359 1 98.19 370 PHE B O 1
ATOM 6475 N N . THR B 1 371 ? 24.578 11.266 9.594 1 98.31 371 THR B N 1
ATOM 6476 C CA . THR B 1 371 ? 23.938 10.227 10.391 1 98.31 371 THR B CA 1
ATOM 6477 C C . THR B 1 371 ? 24.141 10.477 11.875 1 98.31 371 THR B C 1
ATOM 6479 O O . THR B 1 371 ? 23.281 10.164 12.695 1 98.31 371 THR B O 1
ATOM 6482 N N . ALA B 1 372 ? 25.25 11.078 12.219 1 98 372 ALA B N 1
ATOM 6483 C CA . ALA B 1 372 ? 25.547 11.375 13.617 1 98 372 ALA B CA 1
ATOM 6484 C C . ALA B 1 372 ? 24.547 12.383 14.188 1 98 372 ALA B C 1
ATOM 6486 O O . ALA B 1 372 ? 24.203 12.312 15.367 1 98 372 ALA B O 1
ATOM 6487 N N . ILE B 1 373 ? 24.156 13.328 13.367 1 98.12 373 ILE B N 1
ATOM 6488 C CA . ILE B 1 373 ? 23.172 14.305 13.812 1 98.12 373 ILE B CA 1
ATOM 6489 C C . ILE B 1 373 ? 21.922 13.578 14.336 1 98.12 373 ILE B C 1
ATOM 6491 O O . ILE B 1 373 ? 21.453 13.859 15.445 1 98.12 373 ILE B O 1
ATOM 6495 N N . ILE B 1 374 ? 21.422 12.633 13.625 1 98.31 374 ILE B N 1
ATOM 6496 C CA . ILE B 1 374 ? 20.203 11.898 13.93 1 98.31 374 ILE B CA 1
ATOM 6497 C C . ILE B 1 374 ? 20.453 10.93 15.086 1 98.31 374 ILE B C 1
ATOM 6499 O O . ILE B 1 374 ? 19.688 10.883 16.047 1 98.31 374 ILE B O 1
ATOM 6503 N N . GLU B 1 375 ? 21.547 10.234 15 1 98.19 375 GLU B N 1
ATOM 6504 C CA . GLU B 1 375 ? 21.875 9.234 16.016 1 98.19 375 GLU B CA 1
ATOM 6505 C C . GLU B 1 375 ? 22.125 9.883 17.375 1 98.19 375 GLU B C 1
ATOM 6507 O O . GLU B 1 375 ? 21.734 9.336 18.406 1 98.19 375 GLU B O 1
ATOM 6512 N N . ASN B 1 376 ? 22.797 11.008 17.359 1 97.81 376 ASN B N 1
ATOM 6513 C CA . ASN B 1 376 ? 23.047 11.711 18.609 1 97.81 376 ASN B CA 1
ATOM 6514 C C . ASN B 1 376 ? 21.75 12.18 19.25 1 97.81 376 ASN B C 1
ATOM 6516 O O . ASN B 1 376 ? 21.594 12.125 20.469 1 97.81 376 ASN B O 1
ATOM 6520 N N . HIS B 1 377 ? 20.891 12.656 18.438 1 98.12 377 HIS B N 1
ATOM 6521 C CA . HIS B 1 377 ? 19.594 13.047 18.969 1 98.12 377 HIS B CA 1
ATOM 6522 C C . HIS B 1 377 ? 18.875 11.852 19.609 1 98.12 377 HIS B C 1
ATOM 6524 O O . HIS B 1 377 ? 18.359 11.961 20.719 1 98.12 377 HIS B O 1
ATOM 6530 N N . ILE B 1 378 ? 18.828 10.75 18.938 1 98.12 378 ILE B N 1
ATOM 6531 C CA . ILE B 1 378 ? 18.156 9.555 19.422 1 98.12 378 ILE B CA 1
ATOM 6532 C C . ILE B 1 378 ? 18.828 9.055 20.688 1 98.12 378 ILE B C 1
ATOM 6534 O O . ILE B 1 378 ? 18.156 8.625 21.641 1 98.12 378 ILE B O 1
ATOM 6538 N N . GLN B 1 379 ? 20.109 9.125 20.688 1 97.62 379 GLN B N 1
ATOM 6539 C CA . GLN B 1 379 ? 20.844 8.703 21.875 1 97.62 379 GLN B CA 1
ATOM 6540 C C . GLN B 1 379 ? 20.516 9.578 23.078 1 97.62 379 GLN B C 1
ATOM 6542 O O . GLN B 1 379 ? 20.438 9.086 24.203 1 97.62 379 GLN B O 1
ATOM 6547 N N . SER B 1 380 ? 20.344 10.812 22.828 1 97.88 380 SER B N 1
ATOM 6548 C CA . SER B 1 380 ? 20.078 11.75 23.922 1 97.88 380 SER B CA 1
ATOM 6549 C C . SER B 1 380 ? 18.688 11.531 24.516 1 97.88 380 SER B C 1
ATOM 6551 O O . SER B 1 380 ? 18.469 11.773 25.703 1 97.88 380 SER B O 1
ATOM 6553 N N . THR B 1 381 ? 17.75 11.016 23.781 1 98 381 THR B N 1
ATOM 6554 C CA . THR B 1 381 ? 16.375 10.875 24.25 1 98 381 THR B CA 1
ATOM 6555 C C . THR B 1 381 ? 16.047 9.406 24.531 1 98 381 THR B C 1
ATOM 6557 O O . THR B 1 381 ? 15.078 9.102 25.234 1 98 381 THR B O 1
ATOM 6560 N N . GLY B 1 382 ? 16.828 8.5 23.969 1 97.19 382 GLY B N 1
ATOM 6561 C CA . GLY B 1 382 ? 16.375 7.137 23.734 1 97.19 382 GLY B CA 1
ATOM 6562 C C . GLY B 1 382 ? 15.516 6.996 22.484 1 97.19 382 GLY B C 1
ATOM 6563 O O . GLY B 1 382 ? 14.922 7.973 22.031 1 97.19 382 GLY B O 1
ATOM 6564 N N . PRO B 1 383 ? 15.516 5.781 21.938 1 96.88 383 PRO B N 1
ATOM 6565 C CA . PRO B 1 383 ? 14.656 5.566 20.766 1 96.88 383 PRO B CA 1
ATOM 6566 C C . PRO B 1 383 ? 13.172 5.594 21.125 1 96.88 383 PRO B C 1
ATOM 6568 O O . PRO B 1 383 ? 12.805 5.398 22.281 1 96.88 383 PRO B O 1
ATOM 6571 N N . TRP B 1 384 ? 12.312 5.945 20.094 1 97.38 384 TRP B N 1
ATOM 6572 C CA . TRP B 1 384 ? 10.875 6.059 20.328 1 97.38 384 TRP B CA 1
ATOM 6573 C C . TRP B 1 384 ? 10.32 4.781 20.953 1 97.38 384 TRP B C 1
ATOM 6575 O O . TRP B 1 384 ? 9.383 4.828 21.75 1 97.38 384 TRP B O 1
ATOM 6585 N N . GLN B 1 385 ? 10.891 3.637 20.625 1 96.69 385 GLN B N 1
ATOM 6586 C CA . GLN B 1 385 ? 10.43 2.354 21.141 1 96.69 385 GLN B CA 1
ATOM 6587 C C . GLN B 1 385 ? 10.531 2.316 22.672 1 96.69 385 GLN B C 1
ATOM 6589 O O . GLN B 1 385 ? 9.633 1.812 23.344 1 96.69 385 GLN B O 1
ATOM 6594 N N . ASP B 1 386 ? 11.594 2.84 23.188 1 96.38 386 ASP B N 1
ATOM 6595 C CA . ASP B 1 386 ? 11.789 2.871 24.641 1 96.38 386 ASP B CA 1
ATOM 6596 C C . ASP B 1 386 ? 10.844 3.871 25.297 1 96.38 386 ASP B C 1
ATOM 6598 O O . ASP B 1 386 ? 10.234 3.564 26.328 1 96.38 386 ASP B O 1
ATOM 6602 N N . ILE B 1 387 ? 10.789 5.008 24.656 1 97.06 387 ILE B N 1
ATOM 6603 C CA . ILE B 1 387 ? 9.969 6.07 25.219 1 97.06 387 ILE B CA 1
ATOM 6604 C C . ILE B 1 387 ? 8.508 5.629 25.266 1 97.06 387 ILE B C 1
ATOM 6606 O O . ILE B 1 387 ? 7.793 5.918 26.234 1 97.06 387 ILE B O 1
ATOM 6610 N N . CYS B 1 388 ? 8.062 4.879 24.25 1 96.44 388 CYS B N 1
ATOM 6611 C CA . CYS B 1 388 ? 6.66 4.512 24.094 1 96.44 388 CYS B CA 1
ATOM 6612 C C . CYS B 1 388 ? 6.422 3.074 24.547 1 96.44 388 CYS B C 1
ATOM 6614 O O . CYS B 1 388 ? 5.34 2.525 24.328 1 96.44 388 CYS B O 1
ATOM 6616 N N . ASP B 1 389 ? 7.383 2.42 25.062 1 93.88 389 ASP B N 1
ATOM 6617 C CA . ASP B 1 389 ? 7.301 1.066 25.609 1 93.88 389 ASP B CA 1
ATOM 6618 C C . ASP B 1 389 ? 6.762 0.09 24.562 1 93.88 389 ASP B C 1
ATOM 6620 O O . ASP B 1 389 ? 5.793 -0.63 24.812 1 93.88 389 ASP B O 1
ATOM 6624 N N . TYR B 1 390 ? 7.246 0.157 23.469 1 94.12 390 TYR B N 1
ATOM 6625 C CA . TYR B 1 390 ? 6.836 -0.727 22.375 1 94.12 390 TYR B CA 1
ATOM 6626 C C . TYR B 1 390 ? 7.949 -1.701 22.016 1 94.12 390 TYR B C 1
ATOM 6628 O O . TYR B 1 390 ? 8.812 -1.389 21.188 1 94.12 390 TYR B O 1
ATOM 6636 N N . HIS B 1 391 ? 7.844 -2.918 22.562 1 92 391 HIS B N 1
ATOM 6637 C CA . HIS B 1 391 ? 8.82 -3.98 22.344 1 92 391 HIS B CA 1
ATOM 6638 C C . HIS B 1 391 ? 8.133 -5.312 22.062 1 92 391 HIS B C 1
ATOM 6640 O O . HIS B 1 391 ? 8.133 -6.207 22.922 1 92 391 HIS B O 1
ATOM 6646 N N . PRO B 1 392 ? 7.641 -5.461 20.797 1 87.75 392 PRO B N 1
ATOM 6647 C CA . PRO B 1 392 ? 6.93 -6.703 20.484 1 87.75 392 PRO B CA 1
ATOM 6648 C C . PRO B 1 392 ? 7.859 -7.91 20.406 1 87.75 392 PRO B C 1
ATOM 6650 O O . PRO B 1 392 ? 8.945 -7.824 19.828 1 87.75 392 PRO B O 1
ATOM 6653 N N . VAL B 1 393 ? 7.445 -8.984 21.094 1 86.62 393 VAL B N 1
ATOM 6654 C CA . VAL B 1 393 ? 8.164 -10.258 21.062 1 86.62 393 VAL B CA 1
ATOM 6655 C C . VAL B 1 393 ? 7.188 -11.391 20.781 1 86.62 393 VAL B C 1
ATOM 6657 O O . VAL B 1 393 ? 6.027 -11.344 21.188 1 86.62 393 VAL B O 1
ATOM 6660 N N . ASN B 1 394 ? 7.695 -12.289 19.891 1 85.25 394 ASN B N 1
ATOM 6661 C CA . ASN B 1 394 ? 6.871 -13.477 19.672 1 85.25 394 ASN B CA 1
ATOM 6662 C C . ASN B 1 394 ? 7.008 -14.477 20.812 1 85.25 394 ASN B C 1
ATOM 6664 O O . ASN B 1 394 ? 8.117 -14.852 21.188 1 85.25 394 ASN B O 1
ATOM 6668 N N . VAL B 1 395 ? 5.898 -14.742 21.594 1 75.81 395 VAL B N 1
ATOM 6669 C CA . VAL B 1 395 ? 5.922 -15.719 22.672 1 75.81 395 VAL B CA 1
ATOM 6670 C C . VAL B 1 395 ? 5.227 -17 22.234 1 75.81 395 VAL B C 1
ATOM 6672 O O . VAL B 1 395 ? 4.176 -16.953 21.594 1 75.81 395 VAL B O 1
ATOM 6675 N N . PRO B 1 396 ? 5.945 -18.062 22.359 1 67.06 396 PRO B N 1
ATOM 6676 C CA . PRO B 1 396 ? 5.27 -19.312 22.016 1 67.06 396 PRO B CA 1
ATOM 6677 C C . PRO B 1 396 ? 3.98 -19.531 22.797 1 67.06 396 PRO B C 1
ATOM 6679 O O . PRO B 1 396 ? 3.861 -19.047 23.938 1 67.06 396 PRO B O 1
ATOM 6682 N N . ALA B 1 397 ? 2.963 -19.953 22.125 1 62.47 397 ALA B N 1
ATOM 6683 C CA . ALA B 1 397 ? 1.705 -20.234 22.812 1 62.47 397 ALA B CA 1
ATOM 6684 C C . ALA B 1 397 ? 1.931 -21.109 24.031 1 62.47 397 ALA B C 1
ATOM 6686 O O . ALA B 1 397 ? 2.719 -22.062 23.984 1 62.47 397 ALA B O 1
ATOM 6687 N N . VAL B 1 398 ? 1.534 -20.656 25.188 1 56.41 398 VAL B N 1
ATOM 6688 C CA . VAL B 1 398 ? 1.53 -21.531 26.344 1 56.41 398 VAL B CA 1
ATOM 6689 C C . VAL B 1 398 ? 0.682 -22.766 26.062 1 56.41 398 VAL B C 1
ATOM 6691 O O . VAL B 1 398 ? -0.493 -22.656 25.703 1 56.41 398 VAL B O 1
ATOM 6694 N N . LYS B 1 399 ? 1.225 -23.797 25.703 1 49.66 399 LYS B N 1
ATOM 6695 C CA . LYS B 1 399 ? 0.485 -25.047 25.609 1 49.66 399 LYS B CA 1
ATOM 6696 C C . LYS B 1 399 ? -0.375 -25.281 26.844 1 49.66 399 LYS B C 1
ATOM 6698 O O . LYS B 1 399 ? 0.15 -25.438 27.953 1 49.66 399 LYS B O 1
ATOM 6703 N N . THR B 1 400 ? -1.469 -24.609 26.953 1 40.25 400 THR B N 1
ATOM 6704 C CA . THR B 1 400 ? -2.289 -25.188 28.016 1 40.25 400 THR B CA 1
ATOM 6705 C C . THR B 1 400 ? -2.551 -26.672 27.75 1 40.25 400 THR B C 1
ATOM 6707 O O . THR B 1 400 ? -3.164 -27.031 26.75 1 40.25 400 THR B O 1
ATOM 6710 N N . VAL B 1 401 ? -1.715 -27.5 28.219 1 32.06 401 VAL B N 1
ATOM 6711 C CA . VAL B 1 401 ? -2.082 -28.922 28.328 1 32.06 401 VAL B CA 1
ATOM 6712 C C . VAL B 1 401 ? -3.504 -29.031 28.875 1 32.06 401 VAL B C 1
ATOM 6714 O O . VAL B 1 401 ? -3.766 -28.688 30.031 1 32.06 401 VAL B O 1
ATOM 6717 N N . LYS B 1 402 ? -4.363 -28.781 28.016 1 35.62 402 LYS B N 1
ATOM 6718 C CA . LYS B 1 402 ? -5.652 -29.234 28.531 1 35.62 402 LYS B CA 1
ATOM 6719 C C . LYS B 1 402 ? -5.57 -30.672 29.031 1 35.62 402 LYS B C 1
ATOM 6721 O O . LYS B 1 402 ? -5.18 -31.578 28.297 1 35.62 402 LYS B O 1
ATOM 6726 N N . THR B 1 403 ? -5.379 -30.812 30.297 1 32.19 403 THR B N 1
ATOM 6727 C CA . THR B 1 403 ? -5.707 -32.125 30.891 1 32.19 403 THR B CA 1
ATOM 6728 C C . THR B 1 403 ? -7.059 -32.594 30.375 1 32.19 403 THR B C 1
ATOM 6730 O O . THR B 1 403 ? -8.094 -32 30.641 1 32.19 403 THR B O 1
ATOM 6733 N N . VAL B 1 404 ? -6.977 -33.156 29.266 1 29.72 404 VAL B N 1
ATOM 6734 C CA . VAL B 1 404 ? -8.18 -33.875 28.859 1 29.72 404 VAL B CA 1
ATOM 6735 C C . VAL B 1 404 ? -8.703 -34.688 30.031 1 29.72 404 VAL B C 1
ATOM 6737 O O . VAL B 1 404 ? -8 -35.594 30.516 1 29.72 404 VAL B O 1
ATOM 6740 N N . LYS B 1 405 ? -9.469 -34.062 30.812 1 33.62 405 LYS B N 1
ATOM 6741 C CA . LYS B 1 405 ? -10.156 -34.938 31.766 1 33.62 405 LYS B CA 1
ATOM 6742 C C . LYS B 1 405 ? -10.719 -36.156 31.078 1 33.62 405 LYS B C 1
ATOM 6744 O O . LYS B 1 405 ? -11.344 -36.062 30.016 1 33.62 405 LYS B O 1
ATOM 6749 N N . PRO B 1 406 ? -10.258 -37.375 31.438 1 26.84 406 PRO B N 1
ATOM 6750 C CA . PRO B 1 406 ? -10.742 -38.656 30.875 1 26.84 406 PRO B CA 1
ATOM 6751 C C . PRO B 1 406 ? -12.266 -38.719 30.844 1 26.84 406 PRO B C 1
ATOM 6753 O O . PRO B 1 406 ? -12.93 -38.5 31.859 1 26.84 406 PRO B O 1
ATOM 6756 N N . MET B 1 407 ? -12.859 -38.156 29.812 1 26.61 407 MET B N 1
ATOM 6757 C CA . MET B 1 407 ? -14.297 -38.375 29.75 1 26.61 407 MET B CA 1
ATOM 6758 C C . MET B 1 407 ? -14.602 -39.875 29.922 1 26.61 407 MET B C 1
ATOM 6760 O O . MET B 1 407 ? -14.055 -40.719 29.188 1 26.61 407 MET B O 1
ATOM 6764 N N . ASN B 1 408 ? -14.766 -40.25 31.203 1 27.17 408 ASN B N 1
ATOM 6765 C CA . ASN B 1 408 ? -15.328 -41.562 31.5 1 27.17 408 ASN B CA 1
ATOM 6766 C C . ASN B 1 408 ? -16.5 -41.906 30.578 1 27.17 408 ASN B C 1
ATOM 6768 O O . ASN B 1 408 ? -17.531 -41.219 30.594 1 27.17 408 ASN B O 1
ATOM 6772 N N . VAL B 1 409 ? -16.156 -42.312 29.406 1 25.38 409 VAL B N 1
ATOM 6773 C CA . VAL B 1 409 ? -17.125 -42.906 28.469 1 25.38 409 VAL B CA 1
ATOM 6774 C C . VAL B 1 409 ? -17.953 -43.969 29.172 1 25.38 409 VAL B C 1
ATOM 6776 O O . VAL B 1 409 ? -17.453 -45.031 29.516 1 25.38 409 VAL B O 1
ATOM 6779 N N . VAL B 1 410 ? -18.75 -43.531 30.203 1 25.95 410 VAL B N 1
ATOM 6780 C CA . VAL B 1 410 ? -19.672 -44.531 30.734 1 25.95 410 VAL B CA 1
ATOM 6781 C C . VAL B 1 410 ? -20.5 -45.125 29.594 1 25.95 410 VAL B C 1
ATOM 6783 O O . VAL B 1 410 ? -21.219 -44.406 28.891 1 25.95 410 VAL B O 1
ATOM 6786 N N . VAL B 1 411 ? -19.938 -46.156 28.984 1 25.62 411 VAL B N 1
ATOM 6787 C CA . VAL B 1 411 ? -20.609 -47.062 28.078 1 25.62 411 VAL B CA 1
ATOM 6788 C C . VAL B 1 411 ? -21.891 -47.594 28.719 1 25.62 411 VAL B C 1
ATOM 6790 O O . VAL B 1 411 ? -21.844 -48.344 29.688 1 25.62 411 VAL B O 1
ATOM 6793 N N . ASN B 1 412 ? -22.906 -46.656 29.031 1 23.09 412 ASN B N 1
ATOM 6794 C CA . ASN B 1 412 ? -24.172 -47.156 29.547 1 23.09 412 ASN B CA 1
ATOM 6795 C C . ASN B 1 412 ? -24.797 -48.188 28.625 1 23.09 412 ASN B C 1
ATOM 6797 O O . ASN B 1 412 ? -24.984 -47.938 27.438 1 23.09 412 ASN B O 1
ATOM 6801 N N . ASP B 1 413 ? -24.5 -49.406 28.906 1 21.28 413 ASP B N 1
ATOM 6802 C CA . ASP B 1 413 ? -25.031 -50.688 28.422 1 21.28 413 ASP B CA 1
ATOM 6803 C C . ASP B 1 413 ? -26.562 -50.688 28.422 1 21.28 413 ASP B C 1
ATOM 6805 O O . ASP B 1 413 ? -27.188 -50.531 29.469 1 21.28 413 ASP B O 1
ATOM 6809 N N . ALA B 1 414 ? -27.156 -50.062 27.375 1 23.03 414 ALA B N 1
ATOM 6810 C CA . ALA B 1 414 ? -28.609 -50.062 27.266 1 23.03 414 ALA B CA 1
ATOM 6811 C C . ALA B 1 414 ? -29.188 -51.469 27.328 1 23.03 414 ALA B C 1
ATOM 6813 O O . ALA B 1 414 ? -29.031 -52.25 26.391 1 23.03 414 ALA B O 1
ATOM 6814 N N . THR B 1 415 ? -28.969 -52.156 28.516 1 22.16 415 THR B N 1
ATOM 6815 C CA . THR B 1 415 ? -29.656 -53.438 28.609 1 22.16 415 THR B CA 1
ATOM 6816 C C . THR B 1 415 ? -31.156 -53.281 28.375 1 22.16 415 THR B C 1
ATOM 6818 O O . THR B 1 415 ? -31.781 -52.375 28.922 1 22.16 415 THR B O 1
ATOM 6821 N N . ILE B 1 416 ? -31.594 -53.844 27.297 1 21.69 416 ILE B N 1
ATOM 6822 C CA . ILE B 1 416 ? -32.969 -54 26.828 1 21.69 416 ILE B CA 1
ATOM 6823 C C . ILE B 1 416 ? -33.844 -54.594 27.938 1 21.69 416 ILE B C 1
ATOM 6825 O O . ILE B 1 416 ? -33.594 -55.719 28.391 1 21.69 416 ILE B O 1
ATOM 6829 N N . VAL B 1 417 ? -34.281 -53.625 28.938 1 23.31 417 VAL B N 1
ATOM 6830 C CA . VAL B 1 417 ? -35.094 -54.062 30.062 1 23.31 417 VAL B CA 1
ATOM 6831 C C . VAL B 1 417 ? -36.406 -54.656 29.531 1 23.31 417 VAL B C 1
ATOM 6833 O O . VAL B 1 417 ? -37.031 -54.125 28.625 1 23.31 417 VAL B O 1
ATOM 6836 N N . GLU B 1 418 ? -36.5 -55.938 29.766 1 21.5 418 GLU B N 1
ATOM 6837 C CA . GLU B 1 418 ? -37.688 -56.781 29.547 1 21.5 418 GLU B CA 1
ATOM 6838 C C . GLU B 1 418 ? -38.938 -56.188 30.188 1 21.5 418 GLU B C 1
ATOM 6840 O O . GLU B 1 418 ? -38.844 -55.562 31.266 1 21.5 418 GLU B O 1
ATOM 6845 N N . ALA B 1 419 ? -39.969 -56.125 29.422 1 20.08 419 ALA B N 1
ATOM 6846 C CA . ALA B 1 419 ? -41.312 -55.5 29.516 1 20.08 419 ALA B CA 1
ATOM 6847 C C . ALA B 1 419 ? -42.094 -56.031 30.703 1 20.08 419 ALA B C 1
ATOM 6849 O O . ALA B 1 419 ? -43.188 -56.562 30.531 1 20.08 419 ALA B O 1
ATOM 6850 N N . LYS B 1 420 ? -41.469 -56.156 31.922 1 20.23 420 LYS B N 1
ATOM 6851 C CA . LYS B 1 420 ? -42.375 -56.875 32.781 1 20.23 420 LYS B CA 1
ATOM 6852 C C . LYS B 1 420 ? -43.688 -56.125 32.969 1 20.23 420 LYS B C 1
ATOM 6854 O O . LYS B 1 420 ? -43.719 -54.906 32.812 1 20.23 420 LYS B O 1
ATOM 6859 N N . LYS B 1 421 ? -44.469 -56.688 33.875 1 22.38 421 LYS B N 1
ATOM 6860 C CA . LYS B 1 421 ? -45.906 -56.812 34.062 1 22.38 421 LYS B CA 1
ATOM 6861 C C . LYS B 1 421 ? -46.5 -55.5 34.594 1 22.38 421 LYS B C 1
ATOM 6863 O O . LYS B 1 421 ? -47.5 -55 34.062 1 22.38 421 LYS B O 1
ATOM 6868 N N . GLU B 1 422 ? -46.344 -55.125 35.875 1 18.83 422 GLU B N 1
ATOM 6869 C CA . GLU B 1 422 ? -47.469 -55.125 36.812 1 18.83 422 GLU B CA 1
ATOM 6870 C C . GLU B 1 422 ? -47.969 -53.719 37.062 1 18.83 422 GLU B C 1
ATOM 6872 O O . GLU B 1 422 ? -47.344 -52.75 36.688 1 18.83 422 GLU B O 1
ATOM 6877 N N . ALA B 1 423 ? -48.406 -53.531 38.344 1 21.72 423 ALA B N 1
ATOM 6878 C CA . ALA B 1 423 ? -49.594 -53.062 39.094 1 21.72 423 ALA B CA 1
ATOM 6879 C C . ALA B 1 423 ? -49.562 -51.531 39.281 1 21.72 423 ALA B C 1
ATOM 6881 O O . ALA B 1 423 ? -48.938 -50.844 38.5 1 21.72 423 ALA B O 1
ATOM 6882 N N . PRO B 1 424 ? -49.562 -51.062 40.656 1 22.44 424 PRO B N 1
ATOM 6883 C CA . PRO B 1 424 ? -50.344 -50.062 41.406 1 22.44 424 PRO B CA 1
ATOM 6884 C C . PRO B 1 424 ? -49.656 -48.688 41.375 1 22.44 424 PRO B C 1
ATOM 6886 O O . PRO B 1 424 ? -48.438 -48.594 41.438 1 22.44 424 PRO B O 1
ATOM 6889 N N . THR B 1 425 ? -50.281 -47.562 40.938 1 23.22 425 THR B N 1
ATOM 6890 C CA . THR B 1 425 ? -50.031 -46.281 40.25 1 23.22 425 THR B CA 1
ATOM 6891 C C . THR B 1 425 ? -49.625 -45.219 41.25 1 23.22 425 THR B C 1
ATOM 6893 O O . THR B 1 425 ? -49.594 -44.031 40.906 1 23.22 425 THR B O 1
ATOM 6896 N N . GLU B 1 426 ? -49.375 -45.656 42.5 1 18.17 426 GLU B N 1
ATOM 6897 C CA . GLU B 1 426 ? -49.688 -44.688 43.562 1 18.17 426 GLU B CA 1
ATOM 6898 C C . GLU B 1 426 ? -48.875 -43.406 43.375 1 18.17 426 GLU B C 1
ATOM 6900 O O . GLU B 1 426 ? -49.438 -42.312 43.344 1 18.17 426 GLU B O 1
ATOM 6905 N N . SER B 1 427 ? -48 -43.188 44.406 1 18.08 427 SER B N 1
ATOM 6906 C CA . SER B 1 427 ? -47.875 -42.125 45.375 1 18.08 427 SER B CA 1
ATOM 6907 C C . SER B 1 427 ? -47.094 -40.938 44.812 1 18.08 427 SER B C 1
ATOM 6909 O O . SER B 1 427 ? -47.594 -39.812 44.812 1 18.08 427 SER B O 1
ATOM 6911 N N . THR B 1 428 ? -46.094 -40.531 45.531 1 17.47 428 THR B N 1
ATOM 6912 C CA . THR B 1 428 ? -45.719 -39.344 46.312 1 17.47 428 THR B CA 1
ATOM 6913 C C . THR B 1 428 ? -44.844 -38.406 45.5 1 17.47 428 THR B C 1
ATOM 6915 O O . THR B 1 428 ? -44.344 -38.781 44.438 1 17.47 428 THR B O 1
ATOM 6918 N N . SER B 1 429 ? -44.031 -37.531 46.156 1 17.47 429 SER B N 1
ATOM 6919 C CA . SER B 1 429 ? -43.75 -36.125 46.406 1 17.47 429 SER B CA 1
ATOM 6920 C C . SER B 1 429 ? -42.562 -35.625 45.625 1 17.47 429 SER B C 1
ATOM 6922 O O . SER B 1 429 ? -42.406 -34.438 45.375 1 17.47 429 SER B O 1
ATOM 6924 N N . ALA B 1 430 ? -41.531 -36.5 45.531 1 18.45 430 ALA B N 1
ATOM 6925 C CA . ALA B 1 430 ? -40.25 -35.906 45.938 1 18.45 430 ALA B CA 1
ATOM 6926 C C . ALA B 1 430 ? -39.719 -34.969 44.844 1 18.45 430 ALA B C 1
ATOM 6928 O O . ALA B 1 430 ? -38.781 -34.219 45.094 1 18.45 430 ALA B O 1
ATOM 6929 N N . LEU B 1 431 ? -40 -35.062 43.625 1 17.28 431 LEU B N 1
ATOM 6930 C CA . LEU B 1 431 ? -38.812 -35.125 42.75 1 17.28 431 LEU B CA 1
ATOM 6931 C C . LEU B 1 431 ? -38.188 -33.719 42.625 1 17.28 431 LEU B C 1
ATOM 6933 O O . LEU B 1 431 ? -36.969 -33.594 42.5 1 17.28 431 LEU B O 1
ATOM 6937 N N . TRP B 1 432 ? -38.875 -32.625 42.344 1 17.53 432 TRP B N 1
ATOM 6938 C CA . TRP B 1 432 ? -38.438 -31.875 41.156 1 17.53 432 TRP B CA 1
ATOM 6939 C C . TRP B 1 432 ? -37.375 -30.859 41.562 1 17.53 432 TRP B C 1
ATOM 6941 O O . TRP B 1 432 ? -37.25 -29.812 40.906 1 17.53 432 TRP B O 1
ATOM 6951 N N . SER B 1 433 ? -36.562 -31.094 42.562 1 16.45 433 SER B N 1
ATOM 6952 C CA . SER B 1 433 ? -35.906 -29.891 43.031 1 16.45 433 SER B CA 1
ATOM 6953 C C . SER B 1 433 ? -35.156 -29.188 41.906 1 16.45 433 SER B C 1
ATOM 6955 O O . SER B 1 433 ? -35.031 -29.734 40.812 1 16.45 433 SER B O 1
ATOM 6957 N N . MET B 1 434 ? -33.75 -28.781 42.188 1 17.52 434 MET B N 1
ATOM 6958 C CA . MET B 1 434 ? -33.031 -27.531 42.312 1 17.52 434 MET B CA 1
ATOM 6959 C C . MET B 1 434 ? -32.188 -27.266 41.062 1 17.52 434 MET B C 1
ATOM 6961 O O . MET B 1 434 ? -31.297 -26.406 41.094 1 17.52 434 MET B O 1
ATOM 6965 N N . LEU B 1 435 ? -32.406 -27.734 40 1 18.45 435 LEU B N 1
ATOM 6966 C CA . LEU B 1 435 ? -31.359 -27.719 38.969 1 18.45 435 LEU B CA 1
ATOM 6967 C C . LEU B 1 435 ? -30.922 -26.297 38.656 1 18.45 435 LEU B C 1
ATOM 6969 O O . LEU B 1 435 ? -31.703 -25.5 38.125 1 18.45 435 LEU B O 1
ATOM 6973 N N . THR B 1 436 ? -29.984 -25.766 39.531 1 17.33 436 THR B N 1
ATOM 6974 C CA . THR B 1 436 ? -29.438 -24.422 39.469 1 17.33 436 THR B CA 1
ATOM 6975 C C . THR B 1 436 ? -28.703 -24.172 38.156 1 17.33 436 THR B C 1
ATOM 6977 O O . THR B 1 436 ? -28 -25.047 37.656 1 17.33 436 THR B O 1
ATOM 6980 N N . ALA B 1 437 ? -29.219 -23.359 37.25 1 19.34 437 ALA B N 1
ATOM 6981 C CA . ALA B 1 437 ? -29.031 -22.719 35.938 1 19.34 437 ALA B CA 1
ATOM 6982 C C . ALA B 1 437 ? -27.703 -21.984 35.906 1 19.34 437 ALA B C 1
ATOM 6984 O O . ALA B 1 437 ? -27.656 -20.75 35.844 1 19.34 437 ALA B O 1
ATOM 6985 N N . GLY B 1 438 ? -26.562 -22.5 36.594 1 16.95 438 GLY B N 1
ATOM 6986 C CA . GLY B 1 438 ? -25.516 -21.516 36.75 1 16.95 438 GLY B CA 1
ATOM 6987 C C . GLY B 1 438 ? -25.016 -20.953 35.438 1 16.95 438 GLY B C 1
ATOM 6988 O O . GLY B 1 438 ? -25.328 -21.5 34.344 1 16.95 438 GLY B O 1
ATOM 6989 N N . GLY B 1 439 ? -23.875 -19.969 35.5 1 18.56 439 GLY B N 1
ATOM 6990 C CA . GLY B 1 439 ? -23.203 -18.766 35 1 18.56 439 GLY B CA 1
ATOM 6991 C C . GLY B 1 439 ? -22.266 -19.047 33.844 1 18.56 439 GLY B C 1
ATOM 6992 O O . GLY B 1 439 ? -21.203 -19.656 34.031 1 18.56 439 GLY B O 1
ATOM 6993 N N . LEU B 1 440 ? -22.766 -19.734 32.906 1 19.45 440 LEU B N 1
ATOM 6994 C CA . LEU B 1 440 ? -21.797 -20.031 31.859 1 19.45 440 LEU B CA 1
ATOM 6995 C C . LEU B 1 440 ? -21.047 -18.766 31.438 1 19.45 440 LEU B C 1
ATOM 6997 O O . LEU B 1 440 ? -21.672 -17.719 31.25 1 19.45 440 LEU B O 1
ATOM 7001 N N . VAL B 1 441 ? -19.75 -18.766 31.672 1 19.97 441 VAL B N 1
ATOM 7002 C CA . VAL B 1 441 ? -18.656 -17.812 31.453 1 19.97 441 VAL B CA 1
ATOM 7003 C C . VAL B 1 441 ? -18.562 -17.453 29.984 1 19.97 441 VAL B C 1
ATOM 7005 O O . VAL B 1 441 ? -18.406 -18.344 29.141 1 19.97 441 VAL B O 1
ATOM 7008 N N . ALA B 1 442 ? -19.344 -16.406 29.625 1 21.05 442 ALA B N 1
ATOM 7009 C CA . ALA B 1 442 ? -19.281 -15.633 28.391 1 21.05 442 ALA B CA 1
ATOM 7010 C C . ALA B 1 442 ? -17.844 -15.305 28.016 1 21.05 442 ALA B C 1
ATOM 7012 O O . ALA B 1 442 ? -17.219 -14.414 28.594 1 21.05 442 ALA B O 1
ATOM 7013 N N . LEU B 1 443 ? -17.016 -16.375 27.953 1 20.12 443 LEU B N 1
ATOM 7014 C CA . LEU B 1 443 ? -15.625 -16.016 27.719 1 20.12 443 LEU B CA 1
ATOM 7015 C C . LEU B 1 443 ? -15.5 -15.086 26.516 1 20.12 443 LEU B C 1
ATOM 7017 O O . LEU B 1 443 ? -14.773 -14.094 26.547 1 20.12 443 LEU B O 1
ATOM 7021 N N . GLY B 1 444 ? -15.828 -15.648 25.328 1 21.06 444 GLY B N 1
ATOM 7022 C CA . GLY B 1 444 ? -14.82 -15.453 24.312 1 21.06 444 GLY B CA 1
ATOM 7023 C C . GLY B 1 444 ? -14.93 -14.102 23.609 1 21.06 444 GLY B C 1
ATOM 7024 O O . GLY B 1 444 ? -14.25 -13.859 22.609 1 21.06 444 GLY B O 1
ATOM 7025 N N . ALA B 1 445 ? -16.031 -13.352 23.953 1 24 445 ALA B N 1
ATOM 7026 C CA . ALA B 1 445 ? -16.25 -12.227 23.062 1 24 445 ALA B CA 1
ATOM 7027 C C . ALA B 1 445 ? -15.07 -11.25 23.109 1 24 445 ALA B C 1
ATOM 7029 O O . ALA B 1 445 ? -15.234 -10.062 22.828 1 24 445 ALA B O 1
ATOM 7030 N N . VAL B 1 446 ? -14 -11.625 23.703 1 22.47 446 VAL B N 1
ATOM 7031 C CA . VAL B 1 446 ? -13.094 -10.516 23.953 1 22.47 446 VAL B CA 1
ATOM 7032 C C . VAL B 1 446 ? -12.656 -9.883 22.641 1 22.47 446 VAL B C 1
ATOM 7034 O O . VAL B 1 446 ? -12.273 -8.711 22.609 1 22.47 446 VAL B O 1
ATOM 7037 N N . GLY B 1 447 ? -12.625 -10.734 21.578 1 23.52 447 GLY B N 1
ATOM 7038 C CA . GLY B 1 447 ? -11.734 -10.203 20.547 1 23.52 447 GLY B CA 1
ATOM 7039 C C . GLY B 1 447 ? -12.359 -9.086 19.734 1 23.52 447 GLY B C 1
ATOM 7040 O O . GLY B 1 447 ? -11.648 -8.344 19.047 1 23.52 447 GLY B O 1
ATOM 7041 N N . ALA B 1 448 ? -13.711 -9.227 19.516 1 25.36 448 ALA B N 1
ATOM 7042 C CA . ALA B 1 448 ? -14.312 -8.312 18.547 1 25.36 448 ALA B CA 1
ATOM 7043 C C . ALA B 1 448 ? -14.297 -6.879 19.062 1 25.36 448 ALA B C 1
ATOM 7045 O O . ALA B 1 448 ? -14.438 -5.934 18.281 1 25.36 448 ALA B O 1
ATOM 7046 N N . THR B 1 449 ? -14.391 -6.719 20.375 1 27.05 449 THR B N 1
ATOM 7047 C CA . THR B 1 449 ? -14.625 -5.375 20.891 1 27.05 449 THR B CA 1
ATOM 7048 C C . THR B 1 449 ? -13.438 -4.465 20.594 1 27.05 449 THR B C 1
ATOM 7050 O O . THR B 1 449 ? -13.578 -3.242 20.547 1 27.05 449 THR B O 1
ATOM 7053 N N . THR B 1 450 ? -12.305 -5.121 20.516 1 25.25 450 THR B N 1
ATOM 7054 C CA . THR B 1 450 ? -11.172 -4.203 20.406 1 25.25 450 THR B CA 1
ATOM 7055 C C . THR B 1 450 ? -11.117 -3.572 19.016 1 25.25 450 THR B C 1
ATOM 7057 O O . THR B 1 450 ? -10.609 -2.463 18.859 1 25.25 450 THR B O 1
ATOM 7060 N N . TYR B 1 451 ? -11.672 -4.281 18.016 1 25.5 451 TYR B N 1
ATOM 7061 C CA . TYR B 1 451 ? -11.508 -3.719 16.688 1 25.5 451 TYR B CA 1
ATOM 7062 C C . TYR B 1 451 ? -12.375 -2.48 16.5 1 25.5 451 TYR B C 1
ATOM 7064 O O . TYR B 1 451 ? -11.922 -1.466 15.977 1 25.5 451 TYR B O 1
ATOM 7072 N N . ASN B 1 452 ? -13.711 -2.594 16.875 1 28.08 452 ASN B N 1
ATOM 7073 C CA . ASN B 1 452 ? -14.578 -1.44 16.672 1 28.08 452 ASN B CA 1
ATOM 7074 C C . ASN B 1 452 ? -14.102 -0.226 17.453 1 28.08 452 ASN B C 1
ATOM 7076 O O . ASN B 1 452 ? -14.289 0.914 17.031 1 28.08 452 ASN B O 1
ATOM 7080 N N . ARG B 1 453 ? -13.742 -0.495 18.719 1 27.69 453 ARG B N 1
ATOM 7081 C CA . ARG B 1 453 ? -13.266 0.637 19.5 1 27.69 453 ARG B CA 1
ATOM 7082 C C . ARG B 1 453 ? -12.023 1.261 18.875 1 27.69 453 ARG B C 1
ATOM 7084 O O . ARG B 1 453 ? -11.797 2.463 19 1 27.69 453 ARG B O 1
ATOM 7091 N N . TYR B 1 454 ? -11.273 0.345 18.312 1 28.19 454 TYR B N 1
ATOM 7092 C CA . TYR B 1 454 ? -10.078 0.903 17.672 1 28.19 454 TYR B CA 1
ATOM 7093 C C . TYR B 1 454 ? -10.438 1.709 16.438 1 28.19 454 TYR B C 1
ATOM 7095 O O . TYR B 1 454 ? -9.883 2.781 16.203 1 28.19 454 TYR B O 1
ATOM 7103 N N . MET B 1 455 ? -11.43 1.214 15.633 1 30.34 455 MET B N 1
ATOM 7104 C CA . MET B 1 455 ? -11.773 2.016 14.461 1 30.34 455 MET B CA 1
ATOM 7105 C C . MET B 1 455 ? -12.484 3.303 14.875 1 30.34 455 MET B C 1
ATOM 7107 O O . MET B 1 455 ? -12.461 4.293 14.141 1 30.34 455 MET B O 1
ATOM 7111 N N . ASN B 1 456 ? -13.461 3.227 15.812 1 31.3 456 ASN B N 1
ATOM 7112 C CA . ASN B 1 456 ? -14.133 4.473 16.172 1 31.3 456 ASN B CA 1
ATOM 7113 C C . ASN B 1 456 ? -13.148 5.488 16.75 1 31.3 456 ASN B C 1
ATOM 7115 O O . ASN B 1 456 ? -13.398 6.695 16.703 1 31.3 456 ASN B O 1
ATOM 7119 N N . ARG B 1 457 ? -12.305 5.031 17.625 1 29.73 457 ARG B N 1
ATOM 7120 C CA . ARG B 1 457 ? -11.406 6.008 18.219 1 29.73 457 ARG B CA 1
ATOM 7121 C C . ARG B 1 457 ? -10.422 6.551 17.203 1 29.73 457 ARG B C 1
ATOM 7123 O O . ARG B 1 457 ? -9.641 7.457 17.5 1 29.73 457 ARG B O 1
ATOM 7130 N N . ARG B 1 458 ? -10.164 5.797 16.172 1 30.55 458 ARG B N 1
ATOM 7131 C CA . ARG B 1 458 ? -9.141 6.316 15.273 1 30.55 458 ARG B CA 1
ATOM 7132 C C . ARG B 1 458 ? -9.656 7.52 14.492 1 30.55 458 ARG B C 1
ATOM 7134 O O . ARG B 1 458 ? -10.023 7.391 13.32 1 30.55 458 ARG B O 1
ATOM 7141 N N . GLY B 1 459 ? -10.68 8.18 15 1 28.55 459 GLY B N 1
ATOM 7142 C CA . GLY B 1 459 ? -10.461 9.531 14.5 1 28.55 459 GLY B CA 1
ATOM 7143 C C . GLY B 1 459 ? -9.008 9.945 14.508 1 28.55 459 GLY B C 1
ATOM 7144 O O . GLY B 1 459 ? -8.344 9.891 15.547 1 28.55 459 GLY B O 1
ATOM 7145 N N . TYR B 1 460 ? -8.219 9.414 13.562 1 28.52 460 TYR B N 1
ATOM 7146 C CA . TYR B 1 460 ? -6.934 10.102 13.469 1 28.52 460 TYR B CA 1
ATOM 7147 C C . TYR B 1 460 ? -7.016 11.492 14.078 1 28.52 460 TYR B C 1
ATOM 7149 O O . TYR B 1 460 ? -7.727 12.367 13.57 1 28.52 460 TYR B O 1
ATOM 7157 N N . GLN B 1 461 ? -7.105 11.531 15.297 1 29.45 461 GLN B N 1
ATOM 7158 C CA . GLN B 1 461 ? -6.836 12.922 15.641 1 29.45 461 GLN B CA 1
ATOM 7159 C C . GLN B 1 461 ? -5.684 13.477 14.812 1 29.45 461 GLN B C 1
ATOM 7161 O O . GLN B 1 461 ? -4.574 12.945 14.836 1 29.45 461 GLN B O 1
ATOM 7166 N N . SER B 1 462 ? -6.02 13.781 13.641 1 30.78 462 SER B N 1
ATOM 7167 C CA . SER B 1 462 ? -5.098 14.625 12.883 1 30.78 462 SER B CA 1
ATOM 7168 C C . SER B 1 462 ? -4.219 15.453 13.812 1 30.78 462 SER B C 1
ATOM 7170 O O . SER B 1 462 ? -4.723 16.219 14.641 1 30.78 462 SER B O 1
ATOM 7172 N N . VAL B 1 463 ? -3.201 14.852 14.312 1 29.81 463 VAL B N 1
ATOM 7173 C CA . VAL B 1 463 ? -2.271 15.82 14.891 1 29.81 463 VAL B CA 1
ATOM 7174 C C . VAL B 1 463 ? -2.062 16.984 13.922 1 29.81 463 VAL B C 1
ATOM 7176 O O . VAL B 1 463 ? -1.945 16.766 12.711 1 29.81 463 VAL B O 1
#

Solvent-accessible surface area (backbone atoms only — not comparable to full-atom values): 50011 Å² total; per-residue (Å²): 131,72,60,70,60,51,56,53,48,47,56,53,47,52,56,49,50,65,57,48,72,51,71,76,44,42,81,57,27,39,39,36,47,24,26,32,29,39,43,39,44,56,72,64,34,60,72,39,23,50,62,42,43,71,63,66,68,63,50,68,36,23,67,54,25,50,32,48,66,10,36,51,38,16,20,48,47,12,36,51,50,30,48,50,32,31,68,68,63,57,74,44,54,75,28,66,36,27,47,85,92,59,43,27,44,39,61,43,42,36,22,33,65,41,63,32,17,27,23,24,50,49,22,16,41,50,28,42,31,35,79,67,37,17,42,87,78,33,50,55,54,66,66,42,46,38,14,30,53,62,94,72,38,36,40,58,34,25,55,73,63,29,39,69,58,53,51,51,44,46,52,55,32,50,74,41,64,46,48,56,55,48,61,76,40,38,70,60,51,52,52,48,19,60,51,17,71,30,85,41,65,76,58,97,52,25,68,60,41,44,36,42,49,39,47,34,56,53,40,35,52,74,72,66,47,79,71,52,74,87,65,47,72,65,56,52,52,54,45,44,52,50,35,50,46,50,52,46,56,56,40,52,70,43,74,55,40,26,38,51,53,20,28,38,35,66,60,50,52,47,50,51,52,53,52,53,66,40,88,81,51,62,85,63,50,54,41,30,41,40,37,22,34,49,62,65,32,54,52,31,50,27,55,62,56,49,39,65,46,80,51,89,95,52,72,65,53,97,71,23,27,77,79,62,59,24,28,30,41,37,41,37,35,30,39,48,99,87,40,49,27,34,38,38,35,38,35,30,86,86,43,72,78,38,78,48,64,36,76,87,41,54,55,74,16,42,42,69,58,52,46,42,45,53,49,51,51,34,65,73,55,44,50,40,45,67,75,33,46,53,40,76,40,78,40,68,70,76,75,72,73,68,74,71,67,78,74,75,75,73,75,75,73,83,69,83,79,76,85,79,79,80,89,87,86,81,87,79,84,88,81,73,86,75,89,84,83,79,80,77,78,78,62,77,69,64,67,63,58,57,51,54,55,47,60,67,59,53,54,65,69,76,120,130,72,59,69,59,51,57,54,48,49,55,53,46,52,56,49,48,65,57,48,72,50,68,77,45,41,81,58,28,39,38,34,45,25,25,31,29,39,44,40,44,54,72,64,36,59,72,41,23,51,63,41,41,71,62,67,68,64,51,69,34,22,66,53,24,51,32,48,67,8,36,51,38,16,20,48,47,12,38,50,50,28,48,51,32,31,68,69,63,57,75,43,52,75,28,66,38,28,47,85,92,58,40,27,44,39,62,40,42,37,23,35,65,42,62,30,16,27,24,24,49,48,24,16,41,49,29,43,32,35,79,67,35,18,41,88,78,32,49,54,55,66,67,43,45,37,15,29,53,62,95,72,37,34,40,58,37,26,55,72,62,28,39,68,59,51,50,49,44,45,52,54,32,50,74,41,64,46,47,56,54,49,60,75,41,38,72,60,52,52,52,48,18,60,49,17,71,29,85,39,65,78,59,97,52,25,69,60,41,44,37,42,48,39,45,35,56,53,39,36,52,73,72,66,48,81,70,49,75,86,65,48,72,66,55,52,51,53,45,44,52,50,35,50,47,49,52,46,55,55,39,52,70,42,73,54,39,26,39,51,55,20,27,39,33,65,60,51,52,45,51,52,54,51,52,54,66,40,89,80,51,63,85,64,49,54,39,30,42,39,37,22,34,50,62,65,33,54,54,31,51,27,56,61,55,49,40,67,47,79,52,88,94,51,73,66,54,97,73,23,27,76,79,61,59,24,28,30,39,38,41,38,34,29,39,47,97,87,41,49,26,33,38,36,34,38,34,29,87,86,43,72,78,38,80,49,64,35,76,89,40,55,55,73,15,41,43,71,59,53,47,43,45,52,49,50,50,34,64,74,57,46,50,40,43,68,76,33,47,52,42,75,41,76,40,68,68,76,75,69,74,68,74,70,67,76,72,75,73,73,77,75,74,79,68,83,75,75,86,73,86,82,86,86,87,74,84,85,83,76,74,80,71,75,85,76,81,77,82,76,77,81,63,77,71,62,67,64,57,55,53,56,54,48,60,66,62,53,54,67,68,73,121

Organism: NCBI:txid29920